Protein AF-E1ZP34-F1 (afdb_monomer_lite)

Sequence (966 aa):
MGDPSAVWGTIGVGVERLHAALPVMSNSRDALATITSLNDLANACGAAALLSGPVPLAVSRAFAGLGGCLAEGSASLRHRQLQPNYNASTANRVMFFEAQAISQAFAMMLGLLESQALQLAEADWIRLLTAAVVPLEVMLPQLRSLRAEVLQGSRREAAVEMLHRHVWCASKPVYALLSLLTPPCEVMPSRAAALLAATSLKPQKLAPWVCAISEATCAYMTVTNSYVPPYTTLIPVLRNLLAADTCPGLRAVVHAQAEVQVQVVRLCARCFVLPEAQWEAALADGERCIMLLEVVETMANECCTEGRRAWEAGSIRAGRATLLATAGSLAAHPRLAAAQERREQAGLMAACLELTASLAHDVLQLFLEVEGQQLPASLLQRAEGLLCQLGGPGGLPLLCQLAGEVAEAAGADAGRGAAAGRRPGFGGMCWGEFPMEWFNTLNSWCLVLPRFDLSACIRTPGVHAAACRAAEALLRLAPLLPRQPAWQPGPGGERVWRTAATAVAAAGGALPLILRRDPDAPGTLAAMMSVGVPKLAAALLVAPSTPPSHASASPESAAASYRALVTACRYTHALAPHQHACSTAQDRRPGEAGRAGALPVPVSAPDAPEVFVTEPTLGCVAECLDRAAVLALQLNAAMLQQVPPGEQEPYVRSAGVGGRMECCLLLYLAALPALPRLPAGAQIRAALECGRCSVLLRMLNEQALTLWRLLLGEGGTAAVAGVDTRCLLADMAYRGLEAHFYSLLPTLANCDLSAFTTPLTMLERAAELEPSLIAALARHNTLLRMLGGLGGTLADVARPGGELAAQALPIYEQRSSLLRRLVPHLPIDPSQQDEVRHCVEGCLEAEYARNRRSMEVLCDVADAQLAKEAREAAAEQAANVPRPRRPPLSPEGRQLAERRARALALLKCANPRCSRLEGASEAAAPRGRLCSGCRTVRFCSEACSQQEWPQHRAACRLLRAPPPNG

Foldseek 3Di:
DDDLVVLLVLLLVLLVVLLVQLVVLPFLVSLVVLVVSLVVNLVSLVVNLPDPDARPPSSLVSLLSSLVSLLVSLVVLVVLLPDPPPPPPRSLSSSQSSLLSSLSSLLSVLSCLLSVNHADDQVSLLSNLNSLQSSLVNLLVVLQVLLVVCVVPPPPPVSLVSLLSSLLSNLRSLLSLLVCQPPHSPRHDPVSVVCSLPPGVPLVSVLSSLLSSLSSLLSSCVRPVDLDDSLLRVLVSLLSQCDCRRRPCNLVSLLVDLSSLQSLLSSLCSLQPDDPVVLVVLLVDLSSLLSNLSSLSSLLRPSSLSNLLVQQVVCLVVVHDHLLNSLLCLLQPVCLLQVFDDPSSLSSNLSSLSSNLSSLLSLVVVVVVVPPDDDDPSSLVVNLVSLCSCLDNRNQCSLQVLLVLLVVVVVVCVPDPDDDPDDRGSSLSSQLPPLVSVLSSLLSLLVRLLVDPCQSSCLAASSLLSLLSNLLSLLSNLVSQQPDDQFDLDPVRPTDGPDPSNVCSQQSNCPVCVVVPDPCNSVVSNVCSLQRSLSSSLSSLDHDPDQRDLNRLDPSSLVSLLSSLLSLLLSLLVCLVLVVVVVVVVPPDPPPPPDDDDDDDPDDPPRDDNDDDDLSSLLSSLSSNLSSLLSSVSSVLSVLVVDDPVCSVVVLVDCPNVVSNLVSVLSSLVSVVSRDQRPDDLVSQLVSLLSVLQSLLVCLPGPCLVSVCLCQDCNHPSVLVVHNVLVSLLVSLLSNLVSLLVNCVVPVPPDPLVSNVSSLSSLVSSCVSPVVSLLVSLLVLSNLLSLLVLLLSLLVQLPPPHPCVVVSVVSNVSSLVSQCSNLVNHPDDPVCSVLLNCLSVDDDDDCSVSVNVSSVVSNVSSVVSVVVVVVVVVCVVVVPPPPPDPPPQDPSRLVSLQVSLQVQLVQQASQPSDPCSDDPSVVVQPSFDQDPQLSRHGHSDPVSCVVCVVVCVSSSVSSNPDDPDD

Radius of gyration: 37.38 Å; chains: 1; bounding box: 92×65×115 Å

Structure (mmCIF, N/CA/C/O backbone):
data_AF-E1ZP34-F1
#
_entry.id   AF-E1ZP34-F1
#
loop_
_atom_site.group_PDB
_atom_site.id
_atom_site.type_symbol
_atom_site.label_atom_id
_atom_site.label_alt_id
_atom_site.label_comp_id
_atom_site.label_asym_id
_atom_site.label_entity_id
_atom_site.label_seq_id
_atom_site.pdbx_PDB_ins_code
_atom_site.Cartn_x
_atom_site.Cartn_y
_atom_site.Cartn_z
_atom_site.occupancy
_atom_site.B_iso_or_equiv
_atom_site.auth_seq_id
_atom_site.auth_comp_id
_atom_site.auth_asym_id
_atom_site.auth_atom_id
_atom_site.pdbx_PDB_model_num
ATOM 1 N N . MET A 1 1 ? 12.235 -31.356 -41.606 1.00 50.78 1 MET A N 1
ATOM 2 C CA . MET A 1 1 ? 13.244 -30.453 -41.014 1.00 50.78 1 MET A CA 1
ATOM 3 C C . MET A 1 1 ? 14.540 -30.701 -41.764 1.00 50.78 1 MET A C 1
ATOM 5 O O . MET A 1 1 ? 14.872 -31.865 -41.945 1.00 50.78 1 MET A O 1
ATOM 9 N N . GLY A 1 2 ? 15.141 -29.659 -42.344 1.00 72.06 2 GLY A N 1
ATOM 10 C CA . GLY A 1 2 ? 16.287 -29.784 -43.254 1.00 72.06 2 GLY A CA 1
ATOM 11 C C . GLY A 1 2 ? 17.574 -30.225 -42.554 1.00 72.06 2 GLY A C 1
ATOM 12 O O . GLY A 1 2 ? 17.668 -30.165 -41.332 1.00 72.06 2 GLY A O 1
ATOM 13 N N . ASP A 1 3 ? 18.544 -30.672 -43.347 1.00 85.38 3 ASP A N 1
ATOM 14 C CA . ASP A 1 3 ? 19.888 -31.046 -42.904 1.00 85.38 3 ASP A CA 1
ATOM 15 C C . ASP A 1 3 ? 20.577 -29.868 -42.165 1.00 85.38 3 ASP A C 1
ATOM 17 O O . ASP A 1 3 ? 20.792 -28.816 -42.779 1.00 85.38 3 ASP A O 1
ATOM 21 N N . PRO A 1 4 ? 20.938 -30.008 -40.870 1.00 82.31 4 PRO A N 1
ATOM 22 C CA . PRO A 1 4 ? 21.657 -28.986 -40.104 1.00 82.31 4 PRO A CA 1
ATOM 23 C C . PRO A 1 4 ? 22.947 -28.508 -40.780 1.00 82.31 4 PRO A C 1
ATOM 25 O O . PRO A 1 4 ? 23.332 -27.348 -40.626 1.00 82.31 4 PRO A O 1
ATOM 28 N N . SER A 1 5 ? 23.606 -29.371 -41.561 1.00 83.75 5 SER A N 1
ATOM 29 C CA . SER A 1 5 ? 24.829 -29.019 -42.283 1.00 83.75 5 SER A CA 1
ATOM 30 C C . SER A 1 5 ? 24.583 -27.949 -43.355 1.00 83.75 5 SER A C 1
ATOM 32 O O . SER A 1 5 ? 25.406 -27.049 -43.526 1.00 83.75 5 SER A O 1
ATOM 34 N N . ALA A 1 6 ? 23.414 -27.969 -44.006 1.00 86.44 6 ALA A N 1
ATOM 35 C CA . ALA A 1 6 ? 23.025 -26.980 -45.008 1.00 86.44 6 ALA A CA 1
ATOM 36 C C . ALA A 1 6 ? 22.743 -25.605 -44.379 1.00 86.44 6 ALA A C 1
ATOM 38 O O . ALA A 1 6 ? 23.097 -24.569 -44.952 1.00 86.44 6 ALA A O 1
ATOM 39 N N . VAL A 1 7 ? 22.159 -25.586 -43.175 1.00 85.25 7 VAL A N 1
ATOM 40 C CA . VAL A 1 7 ? 21.930 -24.352 -42.405 1.00 85.25 7 VAL A CA 1
ATOM 41 C C . VAL A 1 7 ? 23.268 -23.728 -42.009 1.00 85.25 7 VAL A C 1
ATOM 43 O O . VAL A 1 7 ? 23.504 -22.553 -42.288 1.00 85.25 7 VAL A O 1
ATOM 46 N N . TRP A 1 8 ? 24.192 -24.520 -41.457 1.00 84.44 8 TRP A N 1
ATOM 47 C CA . TRP A 1 8 ? 25.526 -24.037 -41.089 1.00 84.44 8 TRP A CA 1
ATOM 48 C C . TRP A 1 8 ? 26.377 -23.617 -42.292 1.00 84.44 8 TRP A C 1
ATOM 50 O O . TRP A 1 8 ? 27.101 -22.628 -42.198 1.00 84.44 8 TRP A O 1
ATOM 60 N N . GLY A 1 9 ? 26.263 -24.304 -43.433 1.00 86.56 9 GLY A N 1
ATOM 61 C CA . GLY A 1 9 ? 26.914 -23.898 -44.682 1.00 86.56 9 GLY A CA 1
ATOM 62 C C . GLY A 1 9 ? 26.413 -22.543 -45.186 1.00 86.56 9 GLY A C 1
ATOM 63 O O . GLY A 1 9 ? 27.211 -21.684 -45.561 1.00 86.56 9 GLY A O 1
ATOM 64 N N . THR A 1 10 ? 25.099 -22.310 -45.113 1.00 87.19 10 THR A N 1
ATOM 65 C CA . THR A 1 10 ? 24.486 -21.016 -45.458 1.00 87.19 10 THR A CA 1
ATOM 66 C C . THR A 1 10 ? 24.974 -19.906 -44.526 1.00 87.19 10 THR A C 1
ATOM 68 O O . THR A 1 10 ? 25.323 -18.819 -44.991 1.00 87.19 10 THR A O 1
ATOM 71 N N . ILE A 1 11 ? 25.068 -20.193 -43.223 1.00 85.25 11 ILE A N 1
ATOM 72 C CA . ILE A 1 11 ? 25.600 -19.257 -42.225 1.00 85.25 11 ILE A CA 1
ATOM 73 C C . ILE A 1 11 ? 27.070 -18.933 -42.512 1.00 85.25 11 ILE A C 1
ATOM 75 O O . ILE A 1 11 ? 27.432 -17.760 -42.542 1.00 85.25 11 ILE A O 1
ATOM 79 N N . GLY A 1 12 ? 27.906 -19.938 -42.789 1.00 85.75 12 GLY A N 1
ATOM 80 C CA . GLY A 1 12 ? 29.325 -19.746 -43.107 1.00 85.75 12 GLY A CA 1
ATOM 81 C C . GLY A 1 12 ? 29.544 -18.813 -44.301 1.00 85.75 12 GLY A C 1
ATOM 82 O O . GLY A 1 12 ? 30.255 -17.817 -44.179 1.00 85.75 12 GLY A O 1
ATOM 83 N N . VAL A 1 13 ? 28.853 -19.064 -45.419 1.00 87.12 13 VAL A N 1
ATOM 84 C CA . VAL A 1 13 ? 28.923 -18.207 -46.620 1.00 87.12 13 VAL A CA 1
ATOM 85 C C . VAL A 1 13 ? 28.420 -16.790 -46.329 1.00 87.12 13 VAL A C 1
ATOM 87 O O . VAL A 1 13 ? 28.986 -15.813 -46.820 1.00 87.12 13 VAL A O 1
ATOM 90 N N . GLY A 1 14 ? 27.361 -16.655 -45.527 1.00 86.06 14 GLY A N 1
ATOM 91 C CA . GLY A 1 14 ? 26.848 -15.351 -45.113 1.00 86.06 14 GLY A CA 1
ATOM 92 C C . GLY A 1 14 ? 27.862 -14.556 -44.286 1.00 86.06 14 GLY A C 1
ATOM 93 O O . GLY A 1 14 ? 28.082 -13.378 -44.564 1.00 86.06 14 GLY A O 1
ATOM 94 N N . VAL A 1 15 ? 28.531 -15.196 -43.323 1.00 83.81 15 VAL A N 1
ATOM 95 C CA . VAL A 1 15 ? 29.563 -14.557 -42.490 1.00 83.81 15 VAL A CA 1
ATOM 96 C C . VAL A 1 15 ? 30.771 -14.124 -43.327 1.00 83.81 15 VAL A C 1
ATOM 98 O O . VAL A 1 15 ? 31.247 -13.002 -43.161 1.00 83.81 15 VAL A O 1
ATOM 101 N N . GLU A 1 16 ? 31.232 -14.949 -44.270 1.00 84.38 16 GLU A N 1
ATOM 102 C CA . GLU A 1 16 ? 32.338 -14.592 -45.174 1.00 84.38 16 GLU A CA 1
ATOM 103 C C . GLU A 1 16 ? 32.004 -13.383 -46.057 1.00 84.38 16 GLU A C 1
ATOM 105 O O . GLU A 1 16 ? 32.823 -12.473 -46.216 1.00 84.38 16 GLU A O 1
ATOM 110 N N . ARG A 1 17 ? 30.774 -13.318 -46.587 1.00 86.06 17 ARG A N 1
ATOM 111 C CA . ARG A 1 17 ? 30.307 -12.155 -47.358 1.00 86.06 17 ARG A CA 1
ATOM 112 C C . ARG A 1 17 ? 30.297 -10.882 -46.518 1.00 86.06 17 ARG A C 1
ATOM 114 O O . ARG A 1 17 ? 30.686 -9.828 -47.013 1.00 86.06 17 ARG A O 1
ATOM 121 N N . LEU A 1 18 ? 29.890 -10.971 -45.254 1.00 81.19 18 LEU A N 1
ATOM 122 C CA . LEU A 1 18 ? 29.888 -9.826 -44.340 1.00 81.19 18 LEU A CA 1
ATOM 123 C C . LEU A 1 18 ? 31.292 -9.371 -43.968 1.00 81.19 18 LEU A C 1
ATOM 125 O O . LEU A 1 18 ? 31.556 -8.171 -43.953 1.00 81.19 18 LEU A O 1
ATOM 129 N N . HIS A 1 19 ? 32.191 -10.321 -43.722 1.00 82.94 19 HIS A N 1
ATOM 130 C CA . HIS A 1 19 ? 33.600 -10.048 -43.474 1.00 82.94 19 HIS A CA 1
ATOM 131 C C . HIS A 1 19 ? 34.229 -9.272 -44.642 1.00 82.94 19 HIS A C 1
ATOM 133 O O . HIS A 1 19 ? 34.977 -8.324 -44.425 1.00 82.94 19 HIS A O 1
ATOM 139 N N . ALA A 1 20 ? 33.892 -9.625 -45.888 1.00 85.56 20 ALA A N 1
ATOM 140 C CA . ALA A 1 20 ? 34.358 -8.898 -47.069 1.00 85.56 20 ALA A CA 1
ATOM 141 C C . ALA A 1 20 ? 33.688 -7.520 -47.248 1.00 85.56 20 ALA A C 1
ATOM 143 O O . ALA A 1 20 ? 34.318 -6.595 -47.757 1.00 85.56 20 ALA A O 1
ATOM 144 N N . ALA A 1 21 ? 32.423 -7.372 -46.843 1.00 85.50 21 ALA A N 1
ATOM 145 C CA . ALA A 1 21 ? 31.643 -6.159 -47.080 1.00 85.50 21 ALA A CA 1
ATOM 146 C C . ALA A 1 21 ? 31.911 -5.037 -46.061 1.00 85.50 21 ALA A C 1
ATOM 148 O O . ALA A 1 21 ? 31.977 -3.872 -46.453 1.00 85.50 21 ALA A O 1
ATOM 149 N N . LEU A 1 22 ? 32.080 -5.363 -44.772 1.00 79.81 22 LEU A N 1
ATOM 150 C CA . LEU A 1 22 ? 32.213 -4.377 -43.686 1.00 79.81 22 LEU A CA 1
ATOM 151 C C . LEU A 1 22 ? 33.350 -3.351 -43.896 1.00 79.81 22 LEU A C 1
ATOM 153 O O . LEU A 1 22 ? 33.097 -2.162 -43.696 1.00 79.81 22 LEU A O 1
ATOM 157 N N . PRO A 1 23 ? 34.565 -3.732 -44.346 1.00 80.88 23 PRO A N 1
ATOM 158 C CA . PRO A 1 23 ? 35.654 -2.772 -44.554 1.00 80.88 23 PRO A CA 1
ATOM 159 C C . PRO A 1 23 ? 35.440 -1.816 -45.741 1.00 80.88 23 PRO A C 1
ATOM 161 O O . PRO A 1 23 ? 36.099 -0.781 -45.819 1.00 80.88 23 PRO A O 1
ATOM 164 N N . VAL A 1 24 ? 34.546 -2.157 -46.678 1.00 82.69 24 VAL A N 1
ATOM 165 C CA . VAL A 1 24 ? 34.401 -1.484 -47.988 1.00 82.69 24 VAL A CA 1
ATOM 166 C C . VAL A 1 24 ? 33.147 -0.596 -48.050 1.00 82.69 24 VAL A C 1
ATOM 168 O O . VAL A 1 24 ? 32.838 -0.016 -49.090 1.00 82.69 24 VAL A O 1
ATOM 171 N N . MET A 1 25 ? 32.426 -0.430 -46.934 1.00 81.69 25 MET A N 1
ATOM 172 C CA . MET A 1 25 ? 31.220 0.403 -46.839 1.00 81.69 25 MET A CA 1
ATOM 173 C C . MET A 1 25 ? 31.544 1.896 -47.034 1.00 81.69 25 MET A C 1
ATOM 175 O O . MET A 1 25 ? 31.722 2.662 -46.092 1.00 81.69 25 MET A O 1
ATOM 179 N N . SER A 1 26 ? 31.634 2.320 -48.294 1.00 80.00 26 SER A N 1
ATOM 180 C CA . SER A 1 26 ? 31.978 3.694 -48.685 1.00 80.00 26 SER A CA 1
ATOM 181 C C . SER A 1 26 ? 30.752 4.548 -49.023 1.00 80.00 26 SER A C 1
ATOM 183 O O . SER A 1 26 ? 30.832 5.777 -49.040 1.00 80.00 26 SER A O 1
ATOM 185 N N . ASN A 1 27 ? 29.601 3.916 -49.279 1.00 83.62 27 ASN A N 1
ATOM 186 C CA . ASN A 1 27 ? 28.355 4.585 -49.644 1.00 83.62 27 ASN A CA 1
ATOM 187 C C . ASN A 1 27 ? 27.119 3.881 -49.046 1.00 83.62 27 ASN A C 1
ATOM 189 O O . ASN A 1 27 ? 27.183 2.760 -48.543 1.00 83.62 27 ASN A O 1
ATOM 193 N N . SER A 1 28 ? 25.958 4.541 -49.111 1.00 77.12 28 SER A N 1
ATOM 194 C CA . SER A 1 28 ? 24.710 4.033 -48.524 1.00 77.12 28 SER A CA 1
ATOM 195 C C . SER A 1 28 ? 24.120 2.809 -49.232 1.00 77.12 28 SER A C 1
ATOM 197 O O . SER A 1 28 ? 23.314 2.104 -48.629 1.00 77.12 28 SER A O 1
ATOM 199 N N . ARG A 1 29 ? 24.467 2.563 -50.503 1.00 84.44 29 ARG A N 1
ATOM 200 C CA . ARG A 1 29 ? 23.954 1.419 -51.271 1.00 84.44 29 ARG A CA 1
ATOM 201 C C . ARG A 1 29 ? 24.618 0.127 -50.813 1.00 84.44 29 ARG A C 1
ATOM 203 O O . ARG A 1 29 ? 23.914 -0.841 -50.536 1.00 84.44 29 ARG A O 1
ATOM 210 N N . ASP A 1 30 ? 25.939 0.158 -50.673 1.00 83.12 30 ASP A N 1
ATOM 211 C CA . ASP A 1 30 ? 26.724 -0.969 -50.167 1.00 83.12 30 ASP A CA 1
ATOM 212 C C . ASP A 1 30 ? 26.297 -1.292 -48.736 1.00 83.12 30 ASP A C 1
ATOM 214 O O . ASP A 1 30 ? 26.049 -2.443 -48.388 1.00 83.12 30 ASP A O 1
ATOM 218 N N . ALA A 1 31 ? 26.078 -0.249 -47.935 1.00 79.62 31 ALA A N 1
ATOM 219 C CA . ALA A 1 31 ? 25.622 -0.387 -46.565 1.00 79.62 31 ALA A CA 1
ATOM 220 C C . ALA A 1 31 ? 24.246 -1.065 -46.443 1.00 79.62 31 ALA A C 1
ATOM 222 O O . ALA A 1 31 ? 24.049 -1.944 -45.604 1.00 79.62 31 ALA A O 1
ATOM 223 N N . LEU A 1 32 ? 23.299 -0.696 -47.311 1.00 80.56 32 LEU A N 1
ATOM 224 C CA . LEU A 1 32 ? 21.975 -1.310 -47.347 1.00 80.56 32 LEU A CA 1
ATOM 225 C C . LEU A 1 32 ? 22.040 -2.784 -47.776 1.00 80.56 32 LEU A C 1
ATOM 227 O O . LEU A 1 32 ? 21.369 -3.615 -47.169 1.00 80.56 32 LEU A O 1
ATOM 231 N N . ALA A 1 33 ? 22.869 -3.119 -48.770 1.00 85.56 33 ALA A N 1
ATOM 232 C CA . ALA A 1 33 ? 23.072 -4.502 -49.208 1.00 85.56 33 ALA A CA 1
ATOM 233 C C . ALA A 1 33 ? 23.671 -5.381 -48.091 1.00 85.56 33 ALA A C 1
ATOM 235 O O . ALA A 1 33 ? 23.232 -6.519 -47.889 1.00 85.56 33 ALA A O 1
ATOM 236 N N . THR A 1 34 ? 24.613 -4.832 -47.318 1.00 84.75 34 THR A N 1
ATOM 237 C CA . THR A 1 34 ? 25.175 -5.483 -46.125 1.00 84.75 34 THR A CA 1
ATOM 238 C C . THR A 1 34 ? 24.103 -5.727 -45.061 1.00 84.75 34 THR A C 1
ATOM 240 O O . THR A 1 34 ? 24.027 -6.824 -44.515 1.00 84.75 34 THR A O 1
ATOM 243 N N . ILE A 1 35 ? 23.221 -4.756 -44.799 1.00 82.31 35 ILE A N 1
ATOM 244 C CA . ILE A 1 35 ? 22.121 -4.907 -43.829 1.00 82.31 35 ILE A CA 1
ATOM 245 C C . ILE A 1 35 ? 21.114 -5.973 -44.273 1.00 82.31 35 ILE A C 1
ATOM 247 O O . ILE A 1 35 ? 20.676 -6.776 -43.451 1.00 82.31 35 ILE A O 1
ATOM 251 N N . THR A 1 36 ? 20.746 -6.020 -45.555 1.00 85.94 36 THR A N 1
ATOM 252 C CA . THR A 1 36 ? 19.867 -7.081 -46.071 1.00 85.94 36 THR A CA 1
ATOM 253 C C . THR A 1 36 ? 20.504 -8.456 -45.875 1.00 85.94 36 THR A C 1
ATOM 255 O O . THR A 1 36 ? 19.861 -9.348 -45.330 1.00 85.94 36 THR A O 1
ATOM 258 N N . SER A 1 37 ? 21.795 -8.587 -46.188 1.00 85.75 37 SER A N 1
ATOM 259 C CA . SER A 1 37 ? 22.547 -9.830 -45.969 1.00 85.75 37 SER A CA 1
ATOM 260 C C . SER A 1 37 ? 22.622 -10.215 -44.482 1.00 85.75 37 SER A C 1
ATOM 262 O O . SER A 1 37 ? 22.537 -11.392 -44.142 1.00 85.75 37 SER A O 1
ATOM 264 N N . LEU A 1 38 ? 22.733 -9.230 -43.581 1.00 81.69 38 LEU A N 1
ATOM 265 C CA . LEU A 1 38 ? 22.675 -9.437 -42.130 1.00 81.69 38 LEU A CA 1
ATOM 266 C C . LEU A 1 38 ? 21.301 -9.903 -41.647 1.00 81.69 38 LEU A C 1
ATOM 268 O O . LEU A 1 38 ? 21.242 -10.699 -40.716 1.00 81.69 38 LEU A O 1
ATOM 272 N N . ASN A 1 39 ? 20.205 -9.417 -42.235 1.00 82.50 39 ASN A N 1
ATOM 273 C CA . ASN A 1 39 ? 18.858 -9.884 -41.895 1.00 82.50 39 ASN A CA 1
ATOM 274 C C . ASN A 1 39 ? 18.679 -11.358 -42.271 1.00 82.50 39 ASN A C 1
ATOM 276 O O . ASN A 1 39 ? 18.214 -12.144 -41.446 1.00 82.50 39 ASN A O 1
ATOM 280 N N . ASP A 1 40 ? 19.092 -11.734 -43.482 1.00 86.56 40 ASP A N 1
ATOM 281 C CA . ASP A 1 40 ? 19.020 -13.119 -43.953 1.00 86.56 40 ASP A CA 1
ATOM 282 C C . ASP A 1 40 ? 19.866 -14.041 -43.068 1.00 86.56 40 ASP A C 1
ATOM 284 O O . ASP A 1 40 ? 19.410 -15.107 -42.645 1.00 86.56 40 ASP A O 1
ATOM 288 N N . LEU A 1 41 ? 21.072 -13.589 -42.708 1.00 84.81 41 LEU A N 1
ATOM 289 C CA . LEU A 1 41 ? 21.947 -14.322 -41.805 1.00 84.81 41 LEU A CA 1
ATOM 290 C C . LEU A 1 41 ? 21.373 -14.417 -40.385 1.00 84.81 41 LEU A C 1
ATOM 292 O O . LEU A 1 41 ? 21.412 -15.489 -39.791 1.00 84.81 41 LEU A O 1
ATOM 296 N N . ALA A 1 42 ? 20.804 -13.339 -39.844 1.00 80.62 42 ALA A N 1
ATOM 297 C CA . ALA A 1 42 ? 20.194 -13.344 -38.517 1.00 80.62 42 ALA A CA 1
ATOM 298 C C . ALA A 1 42 ? 19.018 -14.328 -38.435 1.00 80.62 42 ALA A C 1
ATOM 300 O O . ALA A 1 42 ? 18.904 -15.060 -37.452 1.00 80.62 42 ALA A O 1
ATOM 301 N N . ASN A 1 43 ? 18.193 -14.404 -39.484 1.00 83.56 43 ASN A N 1
ATOM 302 C CA . ASN A 1 43 ? 17.112 -15.386 -39.583 1.00 83.56 43 ASN A CA 1
ATOM 303 C C . ASN A 1 43 ? 17.657 -16.823 -39.627 1.00 83.56 43 ASN A C 1
ATOM 305 O O . ASN A 1 43 ? 17.142 -17.698 -38.929 1.00 83.56 43 ASN A O 1
ATOM 309 N N . ALA A 1 44 ? 18.726 -17.063 -40.394 1.00 85.31 44 ALA A N 1
ATOM 310 C CA . ALA A 1 44 ? 19.388 -18.366 -40.447 1.00 85.31 44 ALA A CA 1
ATOM 311 C C . ALA A 1 44 ? 19.993 -18.764 -39.088 1.00 85.31 44 ALA A C 1
ATOM 313 O O . ALA A 1 44 ? 19.816 -19.898 -38.648 1.00 85.31 44 ALA A O 1
ATOM 314 N N . CYS A 1 45 ? 20.642 -17.830 -38.388 1.00 81.19 45 CYS A N 1
ATOM 315 C CA . CYS A 1 45 ? 21.191 -18.039 -37.048 1.00 81.19 45 CYS A CA 1
ATOM 316 C C . CYS A 1 45 ? 20.099 -18.305 -36.005 1.00 81.19 45 CYS A C 1
ATOM 318 O O . CYS A 1 45 ? 20.275 -19.178 -35.162 1.00 81.19 45 CYS A O 1
ATOM 320 N N . GLY A 1 46 ? 18.957 -17.615 -36.083 1.00 80.94 46 GLY A N 1
ATOM 321 C CA . GLY A 1 46 ? 17.803 -17.883 -35.221 1.00 80.94 46 GLY A CA 1
ATOM 322 C C . GLY A 1 46 ? 17.237 -19.290 -35.427 1.00 80.94 46 GLY A C 1
ATOM 323 O O . GLY A 1 46 ? 16.966 -19.994 -34.458 1.00 80.94 46 GLY A O 1
ATOM 324 N N . ALA A 1 47 ? 17.136 -19.744 -36.681 1.00 83.56 47 ALA A N 1
ATOM 325 C CA . ALA A 1 47 ? 16.750 -21.120 -36.989 1.00 83.56 47 ALA A CA 1
ATOM 326 C C . ALA A 1 47 ? 17.793 -22.141 -36.499 1.00 83.56 47 ALA A C 1
ATOM 328 O O . ALA A 1 47 ? 17.426 -23.211 -36.019 1.00 83.56 47 ALA A O 1
ATOM 329 N N . ALA A 1 48 ? 19.084 -21.808 -36.589 1.00 81.06 48 ALA A N 1
ATOM 330 C CA . ALA A 1 48 ? 20.172 -22.666 -36.134 1.00 81.06 48 ALA A CA 1
ATOM 331 C C . ALA A 1 48 ? 20.273 -22.762 -34.605 1.00 81.06 48 ALA A C 1
ATOM 333 O O . ALA A 1 48 ? 20.592 -23.832 -34.102 1.00 81.06 48 ALA A O 1
ATOM 334 N N . ALA A 1 49 ? 19.946 -21.700 -33.863 1.00 77.88 49 ALA A N 1
ATOM 335 C CA . ALA A 1 49 ? 19.925 -21.707 -32.397 1.00 77.88 49 ALA A CA 1
ATOM 336 C C . ALA A 1 49 ? 18.894 -22.695 -31.814 1.00 77.88 49 ALA A C 1
ATOM 338 O O . ALA A 1 49 ? 19.034 -23.139 -30.679 1.00 77.88 49 ALA A O 1
ATOM 339 N N . LEU A 1 50 ? 17.872 -23.069 -32.596 1.00 80.50 50 LEU A N 1
ATOM 340 C CA . LEU A 1 50 ? 16.897 -24.104 -32.234 1.00 80.50 50 LEU A CA 1
ATOM 341 C C . LEU A 1 50 ? 17.401 -25.531 -32.505 1.00 80.50 50 LEU A C 1
ATOM 343 O O . LEU A 1 50 ? 16.789 -26.495 -32.045 1.00 80.50 50 LEU A O 1
ATOM 347 N N . LEU A 1 51 ? 18.488 -25.686 -33.266 1.00 81.06 51 LEU A N 1
ATOM 348 C CA . LEU A 1 51 ? 19.105 -26.979 -33.538 1.00 81.06 51 LEU A CA 1
ATOM 349 C C . LEU A 1 51 ? 20.072 -27.304 -32.397 1.00 81.06 51 LEU A C 1
ATOM 351 O O . LEU A 1 51 ? 21.098 -26.653 -32.227 1.00 81.06 51 LEU A O 1
ATOM 355 N N . SER A 1 52 ? 19.764 -28.337 -31.618 1.00 68.31 52 SER A N 1
ATOM 356 C CA . SER A 1 52 ? 20.622 -28.811 -30.534 1.00 68.31 52 SER A CA 1
ATOM 357 C C . SER A 1 52 ? 21.877 -29.493 -31.098 1.00 68.31 52 SER A C 1
ATOM 359 O O . SER A 1 52 ? 21.877 -30.684 -31.405 1.00 68.31 52 SER A O 1
ATOM 361 N N . GLY A 1 53 ? 22.960 -28.729 -31.254 1.00 78.94 53 GLY A N 1
ATOM 362 C CA . GLY A 1 53 ? 24.268 -29.240 -31.657 1.00 78.94 53 GLY A CA 1
ATOM 363 C C . GLY A 1 53 ? 25.356 -28.158 -31.685 1.00 78.94 53 GLY A C 1
ATOM 364 O O . GLY A 1 53 ? 25.044 -26.984 -31.881 1.00 78.94 53 GLY A O 1
ATOM 365 N N . PRO A 1 54 ? 26.636 -28.527 -31.492 1.00 77.38 54 PRO A N 1
ATOM 366 C CA . PRO A 1 54 ? 27.741 -27.574 -31.528 1.00 77.38 54 PRO A CA 1
ATOM 367 C C . PRO A 1 54 ? 27.930 -26.989 -32.935 1.00 77.38 54 PRO A C 1
ATOM 369 O O . PRO A 1 54 ? 27.848 -27.708 -33.935 1.00 77.38 54 PRO A O 1
ATOM 372 N N . VAL A 1 55 ? 28.230 -25.689 -33.013 1.00 81.62 55 VAL A N 1
ATOM 373 C CA . VAL A 1 55 ? 28.567 -25.011 -34.274 1.00 81.62 55 VAL A CA 1
ATOM 374 C C . VAL A 1 55 ? 29.799 -25.673 -34.908 1.00 81.62 55 VAL A C 1
ATOM 376 O O . VAL A 1 55 ? 30.813 -25.857 -34.226 1.00 81.62 55 VAL A O 1
ATOM 379 N N . PRO A 1 56 ? 29.784 -25.988 -36.219 1.00 87.75 56 PRO A N 1
ATOM 380 C CA . PRO A 1 56 ? 30.970 -26.479 -36.910 1.00 87.75 56 PRO A CA 1
ATOM 381 C C . PRO A 1 56 ? 32.163 -25.529 -36.744 1.00 87.75 56 PRO A C 1
ATOM 383 O O . PRO A 1 56 ? 32.030 -24.314 -36.890 1.00 87.75 56 PRO A O 1
ATOM 386 N N . LEU A 1 57 ? 33.360 -26.076 -36.514 1.00 82.38 57 LEU A N 1
ATOM 387 C CA . LEU A 1 57 ? 34.577 -25.295 -36.247 1.00 82.38 57 LEU A CA 1
ATOM 388 C C . LEU A 1 57 ? 34.859 -24.211 -37.306 1.00 82.38 57 LEU A C 1
ATOM 390 O O . LEU A 1 57 ? 35.322 -23.124 -36.970 1.00 82.38 57 LEU A O 1
ATOM 394 N N . ALA A 1 58 ? 34.565 -24.491 -38.579 1.00 79.81 58 ALA A N 1
ATOM 395 C CA . ALA A 1 58 ? 34.713 -23.525 -39.669 1.00 79.81 58 ALA A CA 1
ATOM 396 C C . ALA A 1 58 ? 33.819 -22.287 -39.477 1.00 79.81 58 ALA A C 1
ATOM 398 O O . ALA A 1 58 ? 34.274 -21.160 -39.656 1.00 79.81 58 ALA A O 1
ATOM 399 N N . VAL A 1 59 ? 32.577 -22.491 -39.034 1.00 81.50 59 VAL A N 1
ATOM 400 C CA . VAL A 1 59 ? 31.619 -21.416 -38.760 1.00 81.50 59 VAL A CA 1
ATOM 401 C C . VAL A 1 59 ? 32.025 -20.639 -37.504 1.00 81.50 59 VAL A C 1
ATOM 403 O O . VAL A 1 59 ? 31.994 -19.412 -37.512 1.00 81.50 59 VAL A O 1
ATOM 406 N N . SER A 1 60 ? 32.497 -21.320 -36.454 1.00 84.00 60 SER A N 1
ATOM 407 C CA . SER A 1 60 ? 33.040 -20.658 -35.254 1.00 84.00 60 SER A CA 1
ATOM 408 C C . SER A 1 60 ? 34.226 -19.739 -35.592 1.00 84.00 60 SER A C 1
ATOM 410 O O . SER A 1 60 ? 34.248 -18.582 -35.168 1.00 84.00 60 SER A O 1
ATOM 412 N N . ARG A 1 61 ? 35.165 -20.193 -36.437 1.00 86.06 61 ARG A N 1
ATOM 413 C CA . ARG A 1 61 ? 36.275 -19.354 -36.930 1.00 86.06 61 ARG A CA 1
ATOM 414 C C . ARG A 1 61 ? 35.787 -18.159 -37.745 1.00 86.06 61 ARG A C 1
ATOM 416 O O . ARG A 1 61 ? 36.327 -17.067 -37.587 1.00 86.06 61 ARG A O 1
ATOM 423 N N . ALA A 1 62 ? 34.769 -18.350 -38.583 1.00 84.56 62 ALA A N 1
ATOM 424 C CA . ALA A 1 62 ? 34.174 -17.262 -39.353 1.00 84.56 62 ALA A CA 1
ATOM 425 C C . ALA A 1 62 ? 33.572 -16.187 -38.425 1.00 84.56 62 ALA A C 1
ATOM 427 O O . ALA A 1 62 ? 33.805 -14.997 -38.633 1.00 84.56 62 ALA A O 1
ATOM 428 N N . PHE A 1 63 ? 32.880 -16.585 -37.352 1.00 85.94 63 PHE A N 1
ATOM 429 C CA . PHE A 1 63 ? 32.353 -15.657 -36.344 1.00 85.94 63 PHE A CA 1
ATOM 430 C C . PHE A 1 63 ? 33.444 -14.934 -35.544 1.00 85.94 63 PHE A C 1
ATOM 432 O O . PHE A 1 63 ? 33.301 -13.743 -35.267 1.00 85.94 63 PHE A O 1
ATOM 439 N N . ALA A 1 64 ? 34.549 -15.606 -35.209 1.00 86.06 64 ALA A N 1
ATOM 440 C CA . ALA A 1 64 ? 35.702 -14.952 -34.587 1.00 86.06 64 ALA A CA 1
ATOM 441 C C . ALA A 1 64 ? 36.314 -13.884 -35.518 1.00 86.06 64 ALA A C 1
ATOM 443 O O . ALA A 1 64 ? 36.581 -12.758 -35.090 1.00 86.06 64 ALA A O 1
ATOM 444 N N . GLY A 1 65 ? 36.448 -14.199 -36.814 1.00 87.00 65 GLY A N 1
ATOM 445 C CA . GLY A 1 65 ? 36.868 -13.242 -37.844 1.00 87.00 65 GLY A CA 1
ATOM 446 C C . GLY A 1 65 ? 35.919 -12.047 -37.960 1.00 87.00 65 GLY A C 1
ATOM 447 O O . GLY A 1 65 ? 36.367 -10.900 -37.965 1.00 87.00 65 GLY A O 1
ATOM 448 N N . LEU A 1 66 ? 34.605 -12.296 -37.952 1.00 85.06 66 LEU A N 1
ATOM 449 C CA . LEU A 1 66 ? 33.585 -11.244 -37.940 1.00 85.06 66 LEU A CA 1
ATOM 450 C C . LEU A 1 66 ? 33.744 -10.315 -36.727 1.00 85.06 66 LEU A C 1
ATOM 452 O O . LEU A 1 66 ? 33.676 -9.101 -36.889 1.00 85.06 66 LEU A O 1
ATOM 456 N N . GLY A 1 67 ? 34.030 -10.853 -35.537 1.00 85.00 67 GLY A N 1
ATOM 457 C CA . GLY A 1 67 ? 34.328 -10.050 -34.344 1.00 85.00 67 GLY A CA 1
ATOM 458 C C . GLY A 1 67 ? 35.509 -9.087 -34.537 1.00 85.00 67 GLY A C 1
ATOM 459 O O . GLY A 1 67 ? 35.453 -7.945 -34.078 1.00 85.00 67 GLY A O 1
ATOM 460 N N . GLY A 1 68 ? 36.547 -9.509 -35.269 1.00 85.38 68 GLY A N 1
ATOM 461 C CA . GLY A 1 68 ? 37.659 -8.648 -35.686 1.00 85.38 68 GLY A CA 1
ATOM 462 C C . GLY A 1 68 ? 37.214 -7.513 -36.613 1.00 85.38 68 GLY A C 1
ATOM 463 O O . GLY A 1 68 ? 37.472 -6.346 -36.318 1.00 85.38 68 GLY A O 1
ATOM 464 N N . CYS A 1 69 ? 36.467 -7.834 -37.672 1.00 85.56 69 CYS A N 1
ATOM 465 C CA . CYS A 1 69 ? 35.938 -6.832 -38.605 1.00 85.56 69 CYS A CA 1
ATOM 466 C C . CYS A 1 69 ? 34.999 -5.828 -37.936 1.00 85.56 69 CYS A C 1
ATOM 468 O O . CYS A 1 69 ? 35.030 -4.644 -38.264 1.00 85.56 69 CYS A O 1
ATOM 470 N N . LEU A 1 70 ? 34.165 -6.274 -36.994 1.00 85.06 70 LEU A N 1
ATOM 471 C CA . LEU A 1 70 ? 33.280 -5.387 -36.244 1.00 85.06 70 LEU A CA 1
ATOM 472 C C . LEU A 1 70 ? 34.084 -4.401 -35.389 1.00 85.06 70 LEU A C 1
ATOM 474 O O . LEU A 1 70 ? 33.730 -3.226 -35.325 1.00 85.06 70 LEU A O 1
ATOM 478 N N . ALA A 1 71 ? 35.185 -4.841 -34.773 1.00 83.31 71 ALA A N 1
ATOM 479 C CA . ALA A 1 71 ? 36.060 -3.959 -34.003 1.00 83.31 71 ALA A CA 1
ATOM 480 C C . ALA A 1 71 ? 36.761 -2.915 -34.893 1.00 83.31 71 ALA A C 1
ATOM 482 O O . ALA A 1 71 ? 36.817 -1.738 -34.529 1.00 83.31 71 ALA A O 1
ATOM 483 N N . GLU A 1 72 ? 37.240 -3.315 -36.073 1.00 86.31 72 GLU A N 1
ATOM 484 C CA . GLU A 1 72 ? 37.841 -2.410 -37.065 1.00 86.31 72 GLU A CA 1
ATOM 485 C C . GLU A 1 72 ? 36.821 -1.415 -37.636 1.00 86.31 72 GLU A C 1
ATOM 487 O O . GLU A 1 72 ? 37.089 -0.212 -37.698 1.00 86.31 72 GLU A O 1
ATOM 492 N N . GLY A 1 73 ? 35.625 -1.894 -37.988 1.00 83.81 73 GLY A N 1
ATOM 493 C CA . GLY A 1 73 ? 34.513 -1.064 -38.446 1.00 83.81 73 GLY A CA 1
ATOM 494 C C . GLY A 1 73 ? 34.114 -0.030 -37.396 1.00 83.81 73 GLY A C 1
ATOM 495 O O . GLY A 1 73 ? 34.007 1.157 -37.700 1.00 83.81 73 GLY A O 1
ATOM 496 N N . SER A 1 74 ? 34.011 -0.446 -36.134 1.00 83.50 74 SER A N 1
ATOM 497 C CA . SER A 1 74 ? 33.786 0.448 -34.998 1.00 83.50 74 SER A CA 1
ATOM 498 C C . SER A 1 74 ? 34.903 1.490 -34.845 1.00 83.50 74 SER A C 1
ATOM 500 O O . SER A 1 74 ? 34.622 2.678 -34.689 1.00 83.50 74 SER A O 1
ATOM 502 N N . ALA A 1 75 ? 36.178 1.107 -34.955 1.00 85.12 75 ALA A N 1
ATOM 503 C CA . ALA A 1 75 ? 37.287 2.064 -34.910 1.00 85.12 75 ALA A CA 1
ATOM 504 C C . ALA A 1 75 ? 37.216 3.100 -36.051 1.00 85.12 75 ALA A C 1
ATOM 506 O O . ALA A 1 75 ? 37.409 4.296 -35.813 1.00 85.12 75 ALA A O 1
ATOM 507 N N . SER A 1 76 ? 36.875 2.660 -37.267 1.00 86.25 76 SER A N 1
ATOM 508 C CA . SER A 1 76 ? 36.665 3.530 -38.433 1.00 86.25 76 SER A CA 1
ATOM 509 C C . SER A 1 76 ? 35.514 4.512 -38.209 1.00 86.25 76 SER A C 1
ATOM 511 O O . SER A 1 76 ? 35.667 5.717 -38.419 1.00 86.25 76 SER A O 1
ATOM 513 N N . LEU A 1 77 ? 34.387 4.020 -37.697 1.00 83.94 77 LEU A N 1
ATOM 514 C CA . LEU A 1 77 ? 33.203 4.811 -37.376 1.00 83.94 77 LEU A CA 1
ATOM 515 C C . LEU A 1 77 ? 33.519 5.903 -36.337 1.00 83.94 77 LEU A C 1
ATOM 517 O O . LEU A 1 77 ? 33.152 7.065 -36.523 1.00 83.94 77 LEU A O 1
ATOM 521 N N . ARG A 1 78 ? 34.293 5.570 -35.297 1.00 85.31 78 ARG A N 1
ATOM 522 C CA . ARG A 1 78 ? 34.771 6.542 -34.299 1.00 85.31 78 ARG A CA 1
ATOM 523 C C . ARG A 1 78 ? 35.702 7.591 -34.906 1.00 85.31 78 ARG A C 1
ATOM 525 O O . ARG A 1 78 ? 35.583 8.772 -34.595 1.00 85.31 78 ARG A O 1
ATOM 532 N N . HIS A 1 79 ? 36.615 7.178 -35.784 1.00 88.19 79 HIS A N 1
ATOM 533 C CA . HIS A 1 79 ? 37.515 8.099 -36.474 1.00 88.19 79 HIS A CA 1
ATOM 534 C C . HIS A 1 79 ? 36.740 9.092 -37.355 1.00 88.19 79 HIS A C 1
ATOM 536 O O . HIS A 1 79 ? 37.026 10.286 -37.318 1.00 88.19 79 HIS A O 1
ATOM 542 N N . ARG A 1 80 ? 35.717 8.631 -38.091 1.00 85.69 80 ARG A N 1
ATOM 543 C CA . ARG A 1 80 ? 34.852 9.503 -38.909 1.00 85.69 80 ARG A CA 1
ATOM 544 C C . ARG A 1 80 ? 34.041 10.482 -38.063 1.00 85.69 80 ARG A C 1
ATOM 546 O O . ARG A 1 80 ? 33.919 11.639 -38.453 1.00 85.69 80 ARG A O 1
ATOM 553 N N . GLN A 1 81 ? 33.545 10.058 -36.898 1.00 84.31 81 GLN A N 1
ATOM 554 C CA . GLN A 1 81 ? 32.813 10.932 -35.973 1.00 84.31 81 GLN A CA 1
ATOM 555 C C . GLN A 1 81 ? 33.654 12.135 -35.507 1.00 84.31 81 GLN A C 1
ATOM 557 O O . GLN A 1 81 ? 33.111 13.213 -35.281 1.00 84.31 81 GLN A O 1
ATOM 562 N N . LEU A 1 82 ? 34.973 11.964 -35.370 1.00 84.44 82 LEU A N 1
ATOM 563 C CA . LEU A 1 82 ? 35.885 13.010 -34.899 1.00 84.44 82 LEU A CA 1
ATOM 564 C C . LEU A 1 82 ? 36.316 14.004 -35.995 1.00 84.44 82 LEU A C 1
ATOM 566 O O . LEU A 1 82 ? 37.007 14.972 -35.682 1.00 84.44 82 LEU A O 1
ATOM 570 N N . GLN A 1 83 ? 35.937 13.804 -37.264 1.00 88.12 83 GLN A N 1
ATOM 571 C CA . GLN A 1 83 ? 36.350 14.692 -38.355 1.00 88.12 83 GLN A CA 1
ATOM 572 C C . GLN A 1 83 ? 35.436 15.934 -38.472 1.00 88.12 83 GLN A C 1
ATOM 574 O O . GLN A 1 83 ? 34.265 15.797 -38.824 1.00 88.12 83 GLN A O 1
ATOM 579 N N . PRO A 1 84 ? 35.954 17.164 -38.266 1.00 76.06 84 PRO A N 1
ATOM 580 C CA . PRO A 1 84 ? 35.142 18.388 -38.193 1.00 76.06 84 PRO A CA 1
ATOM 581 C C . PRO A 1 84 ? 34.540 18.866 -39.530 1.00 76.06 84 PRO A C 1
ATOM 583 O O . PRO A 1 84 ? 33.625 19.682 -39.518 1.00 76.06 84 PRO A O 1
ATOM 586 N N . ASN A 1 85 ? 35.014 18.358 -40.676 1.00 75.31 85 ASN A N 1
ATOM 587 C CA . ASN A 1 85 ? 34.633 18.834 -42.020 1.00 75.31 85 ASN A CA 1
ATOM 588 C C . ASN A 1 85 ? 33.804 17.821 -42.831 1.00 75.31 85 ASN A C 1
ATOM 590 O O . ASN A 1 85 ? 33.683 17.940 -44.052 1.00 75.31 85 ASN A O 1
ATOM 594 N N . TYR A 1 86 ? 33.272 16.784 -42.190 1.00 65.56 86 TYR A N 1
ATOM 595 C CA . TYR A 1 86 ? 32.580 15.712 -42.896 1.00 65.56 86 TYR A CA 1
ATOM 596 C C . TYR A 1 86 ? 31.132 16.142 -43.219 1.00 65.56 86 TYR A C 1
ATOM 598 O O . TYR A 1 86 ? 30.366 16.480 -42.319 1.00 65.56 86 TYR A O 1
ATOM 606 N N . ASN A 1 87 ? 30.759 16.182 -44.510 1.00 69.06 87 ASN A N 1
ATOM 607 C CA . ASN A 1 87 ? 29.450 16.659 -44.998 1.00 69.06 87 ASN A CA 1
ATOM 608 C C . ASN A 1 87 ? 28.279 16.025 -44.227 1.00 69.06 87 ASN A C 1
ATOM 610 O O . ASN A 1 87 ? 27.949 14.859 -44.456 1.00 69.06 87 ASN A O 1
ATOM 614 N N . ALA A 1 88 ? 27.624 16.806 -43.360 1.00 69.69 88 ALA A N 1
ATOM 615 C CA . ALA A 1 88 ? 26.788 16.282 -42.277 1.00 69.69 88 ALA A CA 1
ATOM 616 C C . ALA A 1 88 ? 25.667 15.329 -42.742 1.00 69.69 88 ALA A C 1
ATOM 618 O O . ALA A 1 88 ? 25.378 14.343 -42.076 1.00 69.69 88 ALA A O 1
ATOM 619 N N . SER A 1 89 ? 25.041 15.566 -43.900 1.00 74.50 89 SER A N 1
ATOM 620 C CA . SER A 1 89 ? 23.876 14.779 -44.334 1.00 74.50 89 SER A CA 1
ATOM 621 C C . SER A 1 89 ? 24.228 13.389 -44.886 1.00 74.50 89 SER A C 1
ATOM 623 O O . SER A 1 89 ? 23.617 12.398 -44.483 1.00 74.50 89 SER A O 1
ATOM 625 N N . THR A 1 90 ? 25.207 13.286 -45.790 1.00 75.88 90 THR A N 1
ATOM 626 C CA . THR A 1 90 ? 25.626 12.004 -46.391 1.00 75.88 90 THR A CA 1
ATOM 627 C C . THR A 1 90 ? 26.453 11.184 -45.406 1.00 75.88 90 THR A C 1
ATOM 629 O O . THR A 1 90 ? 26.242 9.978 -45.275 1.00 75.88 90 THR A O 1
ATOM 632 N N . ALA A 1 91 ? 27.325 11.856 -44.654 1.00 77.06 91 ALA A N 1
ATOM 633 C CA . ALA A 1 91 ? 28.111 11.281 -43.573 1.00 77.06 91 ALA A CA 1
ATOM 634 C C . ALA A 1 91 ? 27.257 10.544 -42.541 1.00 77.06 91 ALA A C 1
ATOM 636 O O . ALA A 1 91 ? 27.518 9.385 -42.221 1.00 77.06 91 ALA A O 1
ATOM 637 N N . ASN A 1 92 ? 26.212 11.215 -42.045 1.00 79.62 92 ASN A N 1
ATOM 638 C CA . ASN A 1 92 ? 25.352 10.669 -41.004 1.00 79.62 92 ASN A CA 1
ATOM 639 C C . ASN A 1 92 ? 24.613 9.418 -41.478 1.00 79.62 92 ASN A C 1
ATOM 641 O O . ASN A 1 92 ? 24.457 8.484 -40.699 1.00 79.62 92 ASN A O 1
ATOM 645 N N . ARG A 1 93 ? 24.223 9.353 -42.760 1.00 81.44 93 ARG A N 1
ATOM 646 C CA . ARG A 1 93 ? 23.574 8.163 -43.331 1.00 81.44 93 ARG A CA 1
ATOM 647 C C . ARG A 1 93 ? 24.516 6.966 -43.407 1.00 81.44 93 ARG A C 1
ATOM 649 O O . ARG A 1 93 ? 24.103 5.867 -43.058 1.00 81.44 93 ARG A O 1
ATOM 656 N N . VAL A 1 94 ? 25.761 7.162 -43.846 1.00 83.31 94 VAL A N 1
ATOM 657 C CA . VAL A 1 94 ? 26.743 6.065 -43.926 1.00 83.31 94 VAL A CA 1
ATOM 658 C C . VAL A 1 94 ? 27.115 5.577 -42.527 1.00 83.31 94 VAL A C 1
ATOM 660 O O . VAL A 1 94 ? 27.017 4.381 -42.271 1.00 83.31 94 VAL A O 1
ATOM 663 N N . MET A 1 95 ? 27.428 6.492 -41.600 1.00 83.44 95 MET A N 1
ATOM 664 C CA . MET A 1 95 ? 27.700 6.137 -40.200 1.00 83.44 95 MET A CA 1
ATOM 665 C C . MET A 1 95 ? 26.515 5.411 -39.557 1.00 83.44 95 MET A C 1
ATOM 667 O O . MET A 1 95 ? 26.709 4.470 -38.796 1.00 83.44 95 MET A O 1
ATOM 671 N N . PHE A 1 96 ? 25.283 5.809 -39.878 1.00 83.00 96 PHE A N 1
ATOM 672 C CA . PHE A 1 96 ? 24.098 5.117 -39.387 1.00 83.00 96 PHE A CA 1
ATOM 673 C C . PHE A 1 96 ? 24.021 3.675 -39.890 1.00 83.00 96 PHE A C 1
ATOM 675 O O . PHE A 1 96 ? 23.837 2.765 -39.088 1.00 83.00 96 PHE A O 1
ATOM 682 N N . PHE A 1 97 ? 24.154 3.450 -41.199 1.00 85.94 97 PHE A N 1
ATOM 683 C CA . PHE A 1 97 ? 24.052 2.096 -41.736 1.00 85.94 97 PHE A CA 1
ATOM 684 C C . PHE A 1 97 ? 25.201 1.198 -41.258 1.00 85.94 97 PHE A C 1
ATOM 686 O O . PHE A 1 97 ? 24.980 0.013 -41.023 1.00 85.94 97 PHE A O 1
ATOM 693 N N . GLU A 1 98 ? 26.398 1.752 -41.053 1.00 85.50 98 GLU A N 1
ATOM 694 C CA . GLU A 1 98 ? 27.515 1.052 -40.406 1.00 85.50 98 GLU A CA 1
ATOM 695 C C . GLU A 1 98 ? 27.196 0.690 -38.954 1.00 85.50 98 GLU A C 1
ATOM 697 O O . GLU A 1 98 ? 27.316 -0.475 -38.581 1.00 85.50 98 GLU A O 1
ATOM 702 N N . ALA A 1 99 ? 26.712 1.641 -38.150 1.00 85.31 99 ALA A N 1
ATOM 703 C CA . ALA A 1 99 ? 26.296 1.374 -36.775 1.00 85.31 99 ALA A CA 1
ATOM 704 C C . ALA A 1 99 ? 25.178 0.321 -36.721 1.00 85.31 99 ALA A C 1
ATOM 706 O O . ALA A 1 99 ? 25.265 -0.622 -35.942 1.00 85.31 99 ALA A O 1
ATOM 707 N N . GLN A 1 100 ? 24.170 0.421 -37.593 1.00 85.44 100 GLN A N 1
ATOM 708 C CA . GLN A 1 100 ? 23.090 -0.556 -37.717 1.00 85.44 100 GLN A CA 1
ATOM 709 C C . GLN A 1 100 ? 23.618 -1.950 -38.075 1.00 85.44 100 GLN A C 1
ATOM 711 O O . GLN A 1 100 ? 23.207 -2.931 -37.452 1.00 85.44 100 GLN A O 1
ATOM 716 N N . ALA A 1 101 ? 24.517 -2.047 -39.056 1.00 86.25 101 ALA A N 1
ATOM 717 C CA . ALA A 1 101 ? 25.111 -3.313 -39.460 1.00 86.25 101 ALA A CA 1
ATOM 718 C C . ALA A 1 101 ? 25.885 -3.957 -38.298 1.00 86.25 101 ALA A C 1
ATOM 720 O O . ALA A 1 101 ? 25.690 -5.137 -38.005 1.00 86.25 101 ALA A O 1
ATOM 721 N N . ILE A 1 102 ? 26.686 -3.166 -37.577 1.00 85.38 102 ILE A N 1
ATOM 722 C CA . ILE A 1 102 ? 27.446 -3.627 -36.409 1.00 85.38 102 ILE A CA 1
ATOM 723 C C . ILE A 1 102 ? 26.502 -4.095 -35.296 1.00 85.38 102 ILE A C 1
ATOM 725 O O . ILE A 1 102 ? 26.661 -5.197 -34.771 1.00 85.38 102 ILE A O 1
ATOM 729 N N . SER A 1 103 ? 25.480 -3.302 -34.973 1.00 84.25 103 SER A N 1
ATOM 730 C CA . SER A 1 103 ? 24.484 -3.630 -33.951 1.00 84.25 103 SER A CA 1
ATOM 731 C C . SER A 1 103 ? 23.728 -4.920 -34.259 1.00 84.25 103 SER A C 1
ATOM 733 O O . SER A 1 103 ? 23.446 -5.714 -33.360 1.00 84.25 103 SER A O 1
ATOM 735 N N . GLN A 1 104 ? 23.396 -5.140 -35.529 1.00 84.62 104 GLN A N 1
ATOM 736 C CA . GLN A 1 104 ? 22.661 -6.317 -35.964 1.00 84.62 104 GLN A CA 1
ATOM 737 C C . GLN A 1 104 ? 23.535 -7.572 -35.998 1.00 84.62 104 GLN A C 1
ATOM 739 O O . GLN A 1 104 ? 23.091 -8.629 -35.546 1.00 84.62 104 GLN A O 1
ATOM 744 N N . ALA A 1 105 ? 24.781 -7.445 -36.457 1.00 86.00 105 ALA A N 1
ATOM 745 C CA . ALA A 1 105 ? 25.765 -8.519 -36.391 1.00 86.00 105 ALA A CA 1
ATOM 746 C C . ALA A 1 105 ? 26.026 -8.944 -34.938 1.00 86.00 105 ALA A C 1
ATOM 748 O O . ALA A 1 105 ? 26.034 -10.135 -34.633 1.00 86.00 105 ALA A O 1
ATOM 749 N N . PHE A 1 106 ? 26.154 -7.973 -34.031 1.00 85.31 106 PHE A N 1
ATOM 750 C CA . PHE A 1 106 ? 26.341 -8.224 -32.606 1.00 85.31 106 PHE A CA 1
ATOM 751 C C . PHE A 1 106 ? 25.148 -8.956 -31.977 1.00 85.31 106 PHE A C 1
ATOM 753 O O . PHE A 1 106 ? 25.339 -9.985 -31.335 1.00 85.31 106 PHE A O 1
ATOM 760 N N . ALA A 1 107 ? 23.916 -8.482 -32.202 1.00 82.94 107 ALA A N 1
ATOM 761 C CA . ALA A 1 107 ? 22.714 -9.122 -31.659 1.00 82.94 107 ALA A CA 1
ATOM 762 C C . ALA A 1 107 ? 22.556 -10.576 -32.141 1.00 82.94 107 ALA A C 1
ATOM 764 O O . ALA A 1 107 ? 22.173 -11.453 -31.371 1.00 82.94 107 ALA A O 1
ATOM 765 N N . MET A 1 108 ? 22.890 -10.838 -33.406 1.00 87.00 108 MET A N 1
ATOM 766 C CA . MET A 1 108 ? 22.905 -12.187 -33.966 1.00 87.00 108 MET A CA 1
ATOM 767 C C . MET A 1 108 ? 23.959 -13.076 -33.294 1.00 87.00 108 MET A C 1
ATOM 769 O O . MET A 1 108 ? 23.648 -14.200 -32.906 1.00 87.00 108 MET A O 1
ATOM 773 N N . MET A 1 109 ? 25.197 -12.588 -33.156 1.00 86.12 109 MET A N 1
ATOM 774 C CA . MET A 1 109 ? 26.265 -13.335 -32.486 1.00 86.12 109 MET A CA 1
ATOM 775 C C . MET A 1 109 ? 25.900 -13.646 -31.037 1.00 86.12 109 MET A C 1
ATOM 777 O O . MET A 1 109 ? 26.173 -14.748 -30.571 1.00 86.12 109 MET A O 1
ATOM 781 N N . LEU A 1 110 ? 25.237 -12.716 -30.347 1.00 82.81 110 LEU A N 1
ATOM 782 C CA . LEU A 1 110 ? 24.809 -12.941 -28.977 1.00 82.81 110 LEU A CA 1
ATOM 783 C C . LEU A 1 110 ? 23.789 -14.075 -28.856 1.00 82.81 110 LEU A C 1
ATOM 785 O O . LEU A 1 110 ? 23.975 -14.935 -28.006 1.00 82.81 110 LEU A O 1
ATOM 789 N N . GLY A 1 111 ? 22.772 -14.140 -29.720 1.00 83.25 111 GLY A N 1
ATOM 790 C CA . GLY A 1 111 ? 21.799 -15.242 -29.669 1.00 83.25 111 GLY A CA 1
ATOM 791 C C . GLY A 1 111 ? 22.449 -16.626 -29.839 1.00 83.25 111 GLY A C 1
ATOM 792 O O . GLY A 1 111 ? 22.020 -17.611 -29.235 1.00 83.25 111 GLY A O 1
ATOM 793 N N . LEU A 1 112 ? 23.540 -16.707 -30.610 1.00 84.94 112 LEU A N 1
ATOM 794 C CA . LEU A 1 112 ? 24.339 -17.931 -30.741 1.00 84.94 112 LEU A CA 1
ATOM 795 C C . LEU A 1 112 ? 25.207 -18.222 -29.505 1.00 84.94 112 LEU A C 1
ATOM 797 O O . LEU A 1 112 ? 25.455 -19.385 -29.198 1.00 84.94 112 LEU A O 1
ATOM 801 N N . LEU A 1 113 ? 25.679 -17.189 -28.805 1.00 85.19 113 LEU A N 1
ATOM 802 C CA . LEU A 1 113 ? 26.435 -17.325 -27.554 1.00 85.19 113 LEU A CA 1
ATOM 803 C C . LEU A 1 113 ? 25.518 -17.741 -26.394 1.00 85.19 113 LEU A C 1
ATOM 805 O O . LEU A 1 113 ? 25.869 -18.639 -25.635 1.00 85.19 113 LEU A O 1
ATOM 809 N N . GLU A 1 114 ? 24.328 -17.145 -26.287 1.00 82.00 114 GLU A N 1
ATOM 810 C CA . GLU A 1 114 ? 23.318 -17.459 -25.264 1.00 82.00 114 GLU A CA 1
ATOM 811 C C . GLU A 1 114 ? 22.791 -18.894 -25.395 1.00 82.00 114 GLU A C 1
ATOM 813 O O . GLU A 1 114 ? 22.616 -19.584 -24.394 1.00 82.00 114 GLU A O 1
ATOM 818 N N . SER A 1 115 ? 22.609 -19.380 -26.627 1.00 82.44 115 SER A N 1
ATOM 819 C CA . SER A 1 115 ? 22.243 -20.780 -26.902 1.00 82.44 115 SER A CA 1
ATOM 820 C C . SER A 1 115 ? 23.403 -21.770 -26.736 1.00 82.44 115 SER A C 1
ATOM 822 O O . SER A 1 115 ? 23.219 -22.963 -26.964 1.00 82.44 115 SER A O 1
ATOM 824 N N . GLN A 1 116 ? 24.599 -21.296 -26.360 1.00 83.62 116 GLN A N 1
ATOM 825 C CA . GLN A 1 116 ? 25.846 -22.070 -26.284 1.00 83.62 116 GLN A CA 1
ATOM 826 C C . GLN A 1 116 ? 26.278 -22.715 -27.612 1.00 83.62 116 GLN A C 1
ATOM 828 O O . GLN A 1 116 ? 27.207 -23.524 -27.640 1.00 83.62 116 GLN A O 1
ATOM 833 N N . ALA A 1 117 ? 25.634 -22.353 -28.725 1.00 84.00 117 ALA A N 1
ATOM 834 C CA . ALA A 1 117 ? 25.977 -22.856 -30.044 1.00 84.00 117 ALA A CA 1
ATOM 835 C C . ALA A 1 117 ? 27.379 -22.368 -30.442 1.00 84.00 117 ALA A C 1
ATOM 837 O O . ALA A 1 117 ? 28.196 -23.143 -30.943 1.00 84.00 117 ALA A O 1
ATOM 838 N N . LEU A 1 118 ? 27.679 -21.093 -30.172 1.00 87.00 118 LEU A N 1
ATOM 839 C CA . LEU A 1 118 ? 28.970 -20.464 -30.434 1.00 87.00 118 LEU A CA 1
ATOM 840 C C . LEU A 1 118 ? 29.822 -20.412 -29.158 1.00 87.00 118 LEU A C 1
ATOM 842 O O . LEU A 1 118 ? 29.371 -19.951 -28.115 1.00 87.00 118 LEU A O 1
ATOM 846 N N . GLN A 1 119 ? 31.087 -20.817 -29.266 1.00 87.44 119 GLN A N 1
ATOM 847 C CA . GLN A 1 119 ? 32.114 -20.560 -28.256 1.00 87.44 119 GLN A CA 1
ATOM 848 C C . GLN A 1 119 ? 33.167 -19.626 -28.849 1.00 87.44 119 GLN A C 1
ATOM 850 O O . GLN A 1 119 ? 33.615 -19.824 -29.981 1.00 87.44 119 GLN A O 1
ATOM 855 N N . LEU A 1 120 ? 33.550 -18.604 -28.087 1.00 88.44 120 LEU A N 1
ATOM 856 C CA . LEU A 1 120 ? 34.572 -17.633 -28.466 1.00 88.44 120 LEU A CA 1
ATOM 857 C C . LEU A 1 120 ? 35.727 -17.685 -27.471 1.00 88.44 120 LEU A C 1
ATOM 859 O O . LEU A 1 120 ? 35.517 -17.855 -26.268 1.00 88.44 120 LEU A O 1
ATOM 863 N N . ALA A 1 121 ? 36.947 -17.485 -27.966 1.00 91.12 121 ALA A N 1
ATOM 864 C CA . ALA A 1 121 ? 38.085 -17.248 -27.093 1.00 91.12 121 ALA A CA 1
ATOM 865 C C . ALA A 1 121 ? 37.923 -15.900 -26.368 1.00 91.12 121 ALA A C 1
ATOM 867 O O . ALA A 1 121 ? 37.251 -14.987 -26.850 1.00 91.12 121 ALA A O 1
ATOM 868 N N . GLU A 1 122 ? 38.581 -15.738 -25.219 1.00 89.88 122 GLU A N 1
ATOM 869 C CA . GLU A 1 122 ? 38.518 -14.502 -24.421 1.00 89.88 122 GLU A CA 1
ATOM 870 C C . GLU A 1 122 ? 38.886 -13.246 -25.232 1.00 89.88 122 GLU A C 1
ATOM 872 O O . GLU A 1 122 ? 38.245 -12.204 -25.097 1.00 89.88 122 GLU A O 1
ATOM 877 N N . ALA A 1 123 ? 39.884 -13.342 -26.115 1.00 88.50 123 ALA A N 1
ATOM 878 C CA . ALA A 1 123 ? 40.289 -12.229 -26.971 1.00 88.50 123 ALA A CA 1
ATOM 879 C C . ALA A 1 123 ? 39.187 -11.811 -27.961 1.00 88.50 123 ALA A C 1
ATOM 881 O O . ALA A 1 123 ? 38.996 -10.617 -28.199 1.00 88.50 123 ALA A O 1
ATOM 882 N N . ASP A 1 124 ? 38.442 -12.775 -28.503 1.00 89.00 124 ASP A N 1
ATOM 883 C CA . ASP A 1 124 ? 37.352 -12.521 -29.448 1.00 89.00 124 ASP A CA 1
ATOM 884 C C . ASP A 1 124 ? 36.127 -11.950 -28.731 1.00 89.00 124 ASP A C 1
ATOM 886 O O . ASP A 1 124 ? 35.495 -11.025 -29.240 1.00 89.00 124 ASP A O 1
ATOM 890 N N . TRP A 1 125 ? 35.861 -12.402 -27.501 1.00 88.19 125 TRP A N 1
ATOM 891 C CA . TRP A 1 125 ? 34.891 -11.774 -26.604 1.00 88.19 125 TRP A CA 1
ATOM 892 C C . TRP A 1 125 ? 35.206 -10.295 -26.368 1.00 88.19 125 TRP A C 1
ATOM 894 O O . TRP A 1 125 ? 34.339 -9.440 -26.536 1.00 88.19 125 TRP A O 1
ATOM 904 N N . ILE A 1 126 ? 36.454 -9.965 -26.026 1.00 86.19 126 ILE A N 1
ATOM 905 C CA . ILE A 1 126 ? 36.871 -8.575 -25.789 1.00 86.19 126 ILE A CA 1
ATOM 906 C C . ILE A 1 126 ? 36.682 -7.718 -27.050 1.00 86.19 126 ILE A C 1
ATOM 908 O O . ILE A 1 126 ? 36.188 -6.590 -26.957 1.00 86.19 126 ILE A O 1
ATOM 912 N N . ARG A 1 127 ? 37.037 -8.239 -28.232 1.00 86.50 127 ARG A N 1
ATOM 913 C CA . ARG A 1 127 ? 36.845 -7.540 -29.517 1.00 86.50 127 ARG A CA 1
ATOM 914 C C . ARG A 1 127 ? 35.371 -7.303 -29.817 1.00 86.50 127 ARG A C 1
ATOM 916 O O . ARG A 1 127 ? 34.997 -6.179 -30.142 1.00 86.50 127 ARG A O 1
ATOM 923 N N . LEU A 1 128 ? 34.543 -8.329 -29.638 1.00 85.81 128 LEU A N 1
ATOM 924 C CA . LEU A 1 128 ? 33.103 -8.261 -29.855 1.00 85.81 128 LEU A CA 1
ATOM 925 C C . LEU A 1 128 ? 32.440 -7.221 -28.938 1.00 85.81 128 LEU A C 1
ATOM 927 O O . LEU A 1 128 ? 31.673 -6.381 -29.405 1.00 85.81 128 LEU A O 1
ATOM 931 N N . LEU A 1 129 ? 32.786 -7.223 -27.648 1.00 84.38 129 LEU A N 1
ATOM 932 C CA . LEU A 1 129 ? 32.268 -6.258 -26.674 1.00 84.38 129 LEU A CA 1
ATOM 933 C C . LEU A 1 129 ? 32.729 -4.830 -26.986 1.00 84.38 129 LEU A C 1
ATOM 935 O O . LEU A 1 129 ? 31.934 -3.897 -26.925 1.00 84.38 129 LEU A O 1
ATOM 939 N N . THR A 1 130 ? 33.992 -4.652 -27.383 1.00 82.75 130 THR A N 1
ATOM 940 C CA . THR A 1 130 ? 34.509 -3.344 -27.817 1.00 82.75 130 THR A CA 1
ATOM 941 C C . THR A 1 130 ? 33.750 -2.839 -29.045 1.00 82.75 130 THR A C 1
ATOM 943 O O . THR A 1 130 ? 33.392 -1.662 -29.117 1.00 82.75 130 THR A O 1
ATOM 946 N N . ALA A 1 131 ? 33.453 -3.732 -29.991 1.00 83.44 131 ALA A N 1
ATOM 947 C CA . ALA A 1 131 ? 32.706 -3.397 -31.191 1.00 83.44 131 ALA A CA 1
ATOM 948 C C . ALA A 1 131 ? 31.261 -2.976 -30.890 1.00 83.44 131 ALA A C 1
ATOM 950 O O . ALA A 1 131 ? 30.779 -2.046 -31.526 1.00 83.44 131 ALA A O 1
ATOM 951 N N . ALA A 1 132 ? 30.599 -3.592 -29.905 1.00 83.25 132 ALA A N 1
ATOM 952 C CA . ALA A 1 132 ? 29.216 -3.287 -29.526 1.00 83.25 132 ALA A CA 1
ATOM 953 C C . ALA A 1 132 ? 29.027 -1.888 -28.912 1.00 83.25 132 ALA A C 1
ATOM 955 O O . ALA A 1 132 ? 27.942 -1.311 -28.978 1.00 83.25 132 ALA A O 1
ATOM 956 N N . VAL A 1 133 ? 30.081 -1.332 -28.316 1.00 82.69 133 VAL A N 1
ATOM 957 C CA . VAL A 1 133 ? 30.015 -0.101 -27.511 1.00 82.69 133 VAL A CA 1
ATOM 958 C C . VAL A 1 133 ? 30.147 1.149 -28.363 1.00 82.69 133 VAL A C 1
ATOM 960 O O . VAL A 1 133 ? 29.505 2.162 -28.092 1.00 82.69 133 VAL A O 1
ATOM 963 N N . VAL A 1 134 ? 30.954 1.085 -29.418 1.00 81.62 134 VAL A N 1
ATOM 964 C CA . VAL A 1 134 ? 31.194 2.234 -30.293 1.00 81.62 134 VAL A CA 1
ATOM 965 C C . VAL A 1 134 ? 29.918 2.729 -30.994 1.00 81.62 134 VAL A C 1
ATOM 967 O O . VAL A 1 134 ? 2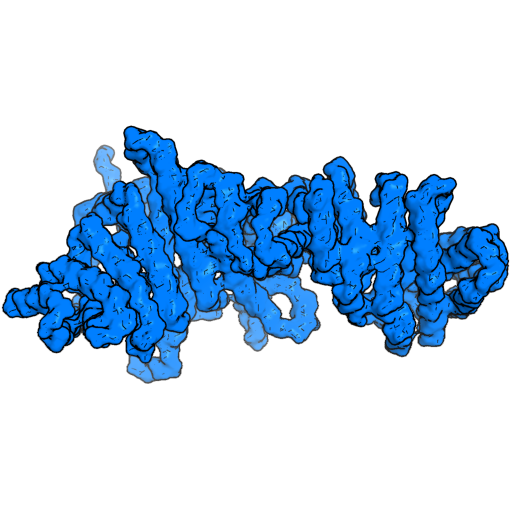9.692 3.941 -30.970 1.00 81.62 134 VAL A O 1
ATOM 970 N N . PRO A 1 135 ? 29.021 1.865 -31.519 1.00 80.00 135 PRO A N 1
ATOM 971 C CA . PRO A 1 135 ? 27.715 2.295 -32.011 1.00 80.00 135 PRO A CA 1
ATOM 972 C C . PRO A 1 135 ? 26.931 3.135 -30.995 1.00 80.00 135 PRO A C 1
ATOM 974 O O . PRO A 1 135 ? 26.302 4.116 -31.377 1.00 80.00 135 PRO A O 1
ATOM 977 N N . LEU A 1 136 ? 27.011 2.832 -29.695 1.00 80.38 136 LEU A N 1
ATOM 978 C CA . LEU A 1 136 ? 26.290 3.588 -28.663 1.00 80.38 136 LEU A CA 1
ATOM 979 C C . LEU A 1 136 ? 26.811 5.021 -28.517 1.00 80.38 136 LEU A C 1
ATOM 981 O O . LEU A 1 136 ? 26.020 5.953 -28.361 1.00 80.38 136 LEU A O 1
ATOM 985 N N . GLU A 1 137 ? 28.129 5.208 -28.602 1.00 83.94 137 GLU A N 1
ATOM 986 C CA . GLU A 1 137 ? 28.761 6.530 -28.525 1.00 83.94 137 GLU A CA 1
ATOM 987 C C . GLU A 1 137 ? 28.472 7.381 -29.774 1.00 83.94 137 GLU A C 1
ATOM 989 O O . GLU A 1 137 ? 28.311 8.601 -29.677 1.00 83.94 137 GLU A O 1
ATOM 994 N N . VAL A 1 138 ? 28.352 6.746 -30.945 1.00 84.75 138 VAL A N 1
ATOM 995 C CA . VAL A 1 138 ? 28.111 7.441 -32.222 1.00 84.75 138 VAL A CA 1
ATOM 996 C C . VAL A 1 138 ? 26.637 7.741 -32.466 1.00 84.75 138 VAL A C 1
ATOM 998 O O . VAL A 1 138 ? 26.300 8.805 -32.988 1.00 84.75 138 VAL A O 1
ATOM 1001 N N . MET A 1 139 ? 25.737 6.849 -32.052 1.00 85.31 139 MET A N 1
ATOM 1002 C CA . MET A 1 139 ? 24.299 7.026 -32.262 1.00 85.31 139 MET A CA 1
ATOM 1003 C C . MET A 1 139 ? 23.695 8.103 -31.357 1.00 85.31 139 MET A C 1
ATOM 1005 O O . MET A 1 139 ? 22.665 8.682 -31.703 1.00 85.31 139 MET A O 1
ATOM 1009 N N . LEU A 1 140 ? 24.319 8.418 -30.218 1.00 87.56 140 LEU A N 1
ATOM 1010 C CA . LEU A 1 140 ? 23.768 9.362 -29.246 1.00 87.56 140 LEU A CA 1
ATOM 1011 C C . LEU A 1 140 ? 23.564 10.789 -29.819 1.00 87.56 140 LEU A C 1
ATOM 1013 O O . LEU A 1 140 ? 22.441 11.299 -29.741 1.00 87.56 140 LEU A O 1
ATOM 1017 N N . PRO A 1 141 ? 24.568 11.448 -30.438 1.00 88.88 141 PRO A N 1
ATOM 1018 C CA . PRO A 1 141 ? 24.358 12.736 -31.107 1.00 88.88 141 PRO A CA 1
ATOM 1019 C C . PRO A 1 141 ? 23.335 12.672 -32.251 1.00 88.88 141 PRO A C 1
ATOM 1021 O O . PRO A 1 141 ? 22.555 13.608 -32.436 1.00 88.88 141 PRO A O 1
ATOM 1024 N N . GLN A 1 142 ? 23.300 11.560 -32.994 1.00 87.19 142 GLN A N 1
ATOM 1025 C CA . GLN A 1 142 ? 22.390 11.376 -34.129 1.00 87.19 142 GLN A CA 1
ATOM 1026 C C . GLN A 1 142 ? 20.930 11.282 -33.683 1.00 87.19 142 GLN A C 1
ATOM 1028 O O . GLN A 1 142 ? 20.072 11.951 -34.254 1.00 87.19 142 GLN A O 1
ATOM 1033 N N . LEU A 1 143 ? 20.649 10.526 -32.618 1.00 89.69 143 LEU A N 1
ATOM 1034 C CA . LEU A 1 143 ? 19.315 10.428 -32.021 1.00 89.69 143 LEU A CA 1
ATOM 1035 C C . LEU A 1 143 ? 18.785 11.801 -31.595 1.00 89.69 143 LEU A C 1
ATOM 1037 O O . LEU A 1 143 ? 17.633 12.132 -31.872 1.00 89.69 143 LEU A O 1
ATOM 1041 N N . ARG A 1 144 ? 19.636 12.630 -30.977 1.00 91.44 144 ARG A N 1
ATOM 1042 C CA . ARG A 1 144 ? 19.271 13.999 -30.574 1.00 91.44 144 ARG A CA 1
ATOM 1043 C C . ARG A 1 144 ? 18.988 14.898 -31.778 1.00 91.44 144 ARG A C 1
ATOM 1045 O O . ARG A 1 144 ? 18.004 15.634 -31.765 1.00 91.44 144 ARG A O 1
ATOM 1052 N N . SER A 1 145 ? 19.815 14.816 -32.820 1.00 90.00 145 SER A N 1
ATOM 1053 C CA . SER A 1 145 ? 19.626 15.586 -34.054 1.00 90.00 145 SER A CA 1
ATOM 1054 C C . SER A 1 145 ? 18.341 15.190 -34.789 1.00 90.00 145 SER A C 1
ATOM 1056 O O . SER A 1 145 ? 17.557 16.068 -35.144 1.00 90.00 145 SER A O 1
ATOM 1058 N N . LEU A 1 146 ? 18.080 13.890 -34.957 1.00 87.75 146 LEU A N 1
ATOM 1059 C CA . LEU A 1 146 ? 16.871 13.387 -35.617 1.00 87.75 146 LEU A CA 1
ATOM 1060 C C . LEU A 1 146 ? 15.608 13.706 -34.821 1.00 87.75 146 LEU A C 1
ATOM 1062 O O . LEU A 1 146 ? 14.594 14.084 -35.400 1.00 87.75 146 LEU A O 1
ATOM 1066 N N . ARG A 1 147 ? 15.664 13.616 -33.488 1.00 92.25 147 ARG A N 1
ATOM 1067 C CA . ARG A 1 147 ? 14.575 14.075 -32.620 1.00 92.25 147 ARG A CA 1
ATOM 1068 C C . ARG A 1 147 ? 14.242 15.544 -32.894 1.00 92.25 147 ARG A C 1
ATOM 1070 O O . ARG A 1 147 ? 13.067 15.870 -33.042 1.00 92.25 147 ARG A O 1
ATOM 1077 N N . ALA A 1 148 ? 15.248 16.419 -32.956 1.00 91.88 148 ALA A N 1
ATOM 1078 C CA . ALA A 1 148 ? 15.034 17.837 -33.236 1.00 91.88 148 ALA A CA 1
ATOM 1079 C C . ALA A 1 148 ? 14.392 18.053 -34.619 1.00 91.88 148 ALA A C 1
ATOM 1081 O O . ALA A 1 148 ? 13.431 18.812 -34.722 1.00 91.88 148 ALA A O 1
ATOM 1082 N N . GLU A 1 149 ? 14.846 17.336 -35.651 1.00 90.25 149 GLU A N 1
ATOM 1083 C CA . GLU A 1 149 ? 14.268 17.397 -37.003 1.00 90.25 149 GLU A CA 1
ATOM 1084 C C . GLU A 1 149 ? 12.802 16.925 -37.031 1.00 90.25 149 GLU A C 1
ATOM 1086 O O . GLU A 1 149 ? 11.938 17.594 -37.602 1.00 90.25 149 GLU A O 1
ATOM 1091 N N . VAL A 1 150 ? 12.495 15.811 -36.356 1.00 90.00 150 VAL A N 1
ATOM 1092 C CA . VAL A 1 150 ? 11.133 15.261 -36.254 1.00 90.00 150 VAL A CA 1
ATOM 1093 C C . VAL A 1 150 ? 10.186 16.232 -35.543 1.00 90.00 150 VAL A C 1
ATOM 1095 O O . VAL A 1 150 ? 9.046 16.395 -35.980 1.00 90.00 150 VAL A O 1
ATOM 1098 N N . LEU A 1 151 ? 10.649 16.917 -34.492 1.00 89.12 151 LEU A N 1
ATOM 1099 C CA . LEU A 1 151 ? 9.849 17.910 -33.764 1.00 89.12 151 LEU A CA 1
ATOM 1100 C C . LEU A 1 151 ? 9.676 19.233 -34.529 1.00 89.12 151 LEU A C 1
ATOM 1102 O O . LEU A 1 151 ? 8.665 19.904 -34.344 1.00 89.12 151 LEU A O 1
ATOM 1106 N N . GLN A 1 152 ? 10.624 19.604 -35.396 1.00 92.81 152 GLN A N 1
ATOM 1107 C CA . GLN A 1 152 ? 10.557 20.822 -36.218 1.00 92.81 152 GLN A CA 1
ATOM 1108 C C . GLN A 1 152 ? 9.673 20.673 -37.471 1.00 92.81 152 GLN A C 1
ATOM 1110 O O . GLN A 1 152 ? 9.323 21.671 -38.095 1.00 92.81 152 GLN A O 1
ATOM 1115 N N . GLY A 1 153 ? 9.290 19.448 -37.848 1.00 85.62 153 GLY A N 1
ATOM 1116 C CA . GLY A 1 153 ? 8.262 19.181 -38.863 1.00 85.62 153 GLY A CA 1
ATOM 1117 C C . GLY A 1 153 ? 8.672 19.378 -40.330 1.00 85.62 153 GLY A C 1
ATOM 1118 O O . GLY A 1 153 ? 7.846 19.163 -41.214 1.00 85.62 153 GLY A O 1
ATOM 1119 N N . SER A 1 154 ? 9.924 19.732 -40.628 1.00 71.19 154 SER A N 1
ATOM 1120 C CA . SER A 1 154 ? 10.373 20.100 -41.983 1.00 71.19 154 SER A CA 1
ATOM 1121 C C . SER A 1 154 ? 10.516 18.920 -42.963 1.00 71.19 154 SER A C 1
ATOM 1123 O O . SER A 1 154 ? 10.476 19.137 -44.175 1.00 71.19 154 SER A O 1
ATOM 1125 N N . ARG A 1 155 ? 10.651 17.671 -42.476 1.00 71.69 155 ARG A N 1
ATOM 1126 C CA . ARG A 1 155 ? 10.778 16.424 -43.278 1.00 71.69 155 ARG A CA 1
ATOM 1127 C C . ARG A 1 155 ? 10.180 15.201 -42.574 1.00 71.69 155 ARG A C 1
ATOM 1129 O O . ARG A 1 155 ? 10.852 14.198 -42.333 1.00 71.69 155 ARG A O 1
ATOM 1136 N N . ARG A 1 156 ? 8.901 15.309 -42.211 1.00 75.88 156 ARG A N 1
ATOM 1137 C CA . ARG A 1 156 ? 8.250 14.449 -41.213 1.00 75.88 156 ARG A CA 1
ATOM 1138 C C . ARG A 1 156 ? 8.384 12.942 -41.479 1.00 75.88 156 ARG A C 1
ATOM 1140 O O . ARG A 1 156 ? 8.838 12.244 -40.590 1.00 75.88 156 ARG A O 1
ATOM 1147 N N . GLU A 1 157 ? 8.066 12.427 -42.665 1.00 86.00 157 GLU A N 1
ATOM 1148 C CA . GLU A 1 157 ? 8.020 10.965 -42.887 1.00 86.00 157 GLU A CA 1
ATOM 1149 C C . GLU A 1 157 ? 9.402 10.293 -42.892 1.00 86.00 157 GLU A C 1
ATOM 1151 O O . GLU A 1 157 ? 9.637 9.355 -42.131 1.00 86.00 157 GLU A O 1
ATOM 1156 N N . ALA A 1 158 ? 10.346 10.810 -43.685 1.00 85.06 158 ALA A N 1
ATOM 1157 C CA . ALA A 1 158 ? 11.690 10.236 -43.777 1.00 85.06 158 ALA A CA 1
ATOM 1158 C C . ALA A 1 158 ? 12.470 10.359 -42.457 1.00 85.06 158 ALA A C 1
ATOM 1160 O O . ALA A 1 158 ? 13.178 9.428 -42.072 1.00 85.06 158 ALA A O 1
ATOM 1161 N N . ALA A 1 159 ? 12.331 11.483 -41.741 1.00 85.19 159 ALA A N 1
ATOM 1162 C CA . ALA A 1 159 ? 12.976 11.677 -40.444 1.00 85.19 159 ALA A CA 1
ATOM 1163 C C . ALA A 1 159 ? 12.373 10.763 -39.365 1.00 85.19 159 ALA A C 1
ATOM 1165 O O . ALA A 1 159 ? 13.104 10.233 -38.534 1.00 85.19 159 ALA A O 1
ATOM 1166 N N . VAL A 1 160 ? 11.059 10.519 -39.402 1.00 86.94 160 VAL A N 1
ATOM 1167 C CA . VAL A 1 160 ? 10.358 9.603 -38.487 1.00 86.94 160 VAL A CA 1
ATOM 1168 C C . VAL A 1 160 ? 10.771 8.155 -38.713 1.00 86.94 160 VAL A C 1
ATOM 1170 O O . VAL A 1 160 ? 11.073 7.453 -37.748 1.00 86.94 160 VAL A O 1
ATOM 1173 N N . GLU A 1 161 ? 10.823 7.707 -39.968 1.00 87.50 161 GLU A N 1
ATOM 1174 C CA . GLU A 1 161 ? 11.297 6.363 -40.298 1.00 87.50 161 GLU A CA 1
ATOM 1175 C C . GLU A 1 161 ? 12.763 6.186 -39.885 1.00 87.50 161 GLU A C 1
ATOM 1177 O O . GLU A 1 161 ? 13.137 5.174 -39.287 1.00 87.50 161 GLU A O 1
ATOM 1182 N N . MET A 1 162 ? 13.594 7.197 -40.145 1.00 85.50 162 MET A N 1
ATOM 1183 C CA . MET A 1 162 ? 14.996 7.189 -39.752 1.00 85.50 162 MET A CA 1
ATOM 1184 C C . MET A 1 162 ? 15.142 7.136 -38.228 1.00 85.50 162 MET A C 1
ATOM 1186 O O . MET A 1 162 ? 15.860 6.272 -37.728 1.00 85.50 162 MET A O 1
ATOM 1190 N N . LEU A 1 163 ? 14.418 7.977 -37.484 1.00 87.12 163 LEU A N 1
ATOM 1191 C CA . LEU A 1 163 ? 14.410 7.992 -36.020 1.00 87.12 163 LEU A CA 1
ATOM 1192 C C . LEU A 1 163 ? 13.988 6.637 -35.440 1.00 87.12 163 LEU A C 1
ATOM 1194 O O . LEU A 1 163 ? 14.659 6.127 -34.547 1.00 87.12 163 LEU A O 1
ATOM 1198 N N . HIS A 1 164 ? 12.938 6.018 -35.988 1.00 86.81 164 HIS A N 1
ATOM 1199 C CA . HIS A 1 164 ? 12.498 4.676 -35.599 1.00 86.81 164 HIS A CA 1
ATOM 1200 C C . HIS A 1 164 ? 13.614 3.642 -35.755 1.00 86.81 164 HIS A C 1
ATOM 1202 O O . HIS A 1 164 ? 13.935 2.918 -34.810 1.00 86.81 164 HIS A O 1
ATOM 1208 N N . ARG A 1 165 ? 14.251 3.603 -36.933 1.00 84.94 165 ARG A N 1
ATOM 1209 C CA . ARG A 1 165 ? 15.361 2.679 -37.185 1.00 84.94 165 ARG A CA 1
ATOM 1210 C C . ARG A 1 165 ? 16.542 2.956 -36.249 1.00 84.94 165 ARG A C 1
ATOM 1212 O O . ARG A 1 165 ? 17.148 2.001 -35.777 1.00 84.94 165 ARG A O 1
ATOM 1219 N N . HIS A 1 166 ? 16.844 4.217 -35.928 1.00 85.25 166 HIS A N 1
ATOM 1220 C CA . HIS A 1 166 ? 17.922 4.567 -34.992 1.00 85.25 166 HIS A CA 1
ATOM 1221 C C . HIS A 1 166 ? 17.621 4.117 -33.561 1.00 85.25 166 HIS A C 1
ATOM 1223 O O . HIS A 1 166 ? 18.480 3.516 -32.923 1.00 85.25 166 HIS A O 1
ATOM 1229 N N . VAL A 1 167 ? 16.408 4.352 -33.059 1.00 85.69 167 VAL A N 1
ATOM 1230 C CA . VAL A 1 167 ? 15.987 3.876 -31.730 1.00 85.69 167 VAL A CA 1
ATOM 1231 C C . VAL A 1 167 ? 16.085 2.350 -31.657 1.00 85.69 167 VAL A C 1
ATOM 1233 O O . VAL A 1 167 ? 16.673 1.800 -30.723 1.00 85.69 167 VAL A O 1
ATOM 1236 N N . TRP A 1 168 ? 15.583 1.661 -32.683 1.00 84.38 168 TRP A N 1
ATOM 1237 C CA . TRP A 1 168 ? 15.638 0.205 -32.774 1.00 84.38 168 TRP A CA 1
ATOM 1238 C C . TRP A 1 168 ? 17.077 -0.327 -32.789 1.00 84.38 168 TRP A C 1
ATOM 1240 O O . TRP A 1 168 ? 17.430 -1.193 -31.989 1.00 84.38 168 TRP A O 1
ATOM 1250 N N . CYS A 1 169 ? 17.932 0.220 -33.655 1.00 82.75 169 CYS A N 1
ATOM 1251 C CA . CYS A 1 169 ? 19.315 -0.238 -33.795 1.00 82.75 169 CYS A CA 1
ATOM 1252 C C . CYS A 1 169 ? 20.164 0.067 -32.560 1.00 82.75 169 CYS A C 1
ATOM 1254 O O . CYS A 1 169 ? 21.048 -0.720 -32.237 1.00 82.75 169 CYS A O 1
ATOM 1256 N N . ALA A 1 170 ? 19.883 1.163 -31.850 1.00 82.81 170 ALA A N 1
ATOM 1257 C CA . ALA A 1 170 ? 20.580 1.491 -30.615 1.00 82.81 170 ALA A CA 1
ATOM 1258 C C . ALA A 1 170 ? 20.150 0.566 -29.469 1.00 82.81 170 ALA A C 1
ATOM 1260 O O . ALA A 1 170 ? 20.999 0.087 -28.721 1.00 82.81 170 ALA A O 1
ATOM 1261 N N . SER A 1 171 ? 18.847 0.292 -29.330 1.00 82.44 171 SER A N 1
ATOM 1262 C CA . SER A 1 171 ? 18.321 -0.494 -28.204 1.00 82.44 171 SER A CA 1
ATOM 1263 C C . SER A 1 171 ? 18.814 -1.945 -28.188 1.00 82.44 171 SER A C 1
ATOM 1265 O O . SER A 1 171 ? 19.086 -2.475 -27.113 1.00 82.44 171 SER A O 1
ATOM 1267 N N . LYS A 1 172 ? 19.002 -2.572 -29.358 1.00 79.81 172 LYS A N 1
ATOM 1268 C CA . LYS A 1 172 ? 19.411 -3.983 -29.472 1.00 79.81 172 LYS A CA 1
ATOM 1269 C C . LYS A 1 172 ? 20.774 -4.308 -28.839 1.00 79.81 172 LYS A C 1
ATOM 1271 O O . LYS A 1 172 ? 20.808 -5.216 -28.016 1.00 79.81 172 LYS A O 1
ATOM 1276 N N . PRO A 1 173 ? 21.886 -3.617 -29.164 1.00 78.31 173 PRO A N 1
ATOM 1277 C CA . PRO A 1 173 ? 23.172 -3.866 -28.517 1.00 78.31 173 PRO A CA 1
ATOM 1278 C C . PRO A 1 173 ? 23.134 -3.644 -27.016 1.00 78.31 173 PRO A C 1
ATOM 1280 O O . PRO A 1 173 ? 23.760 -4.398 -26.290 1.00 78.31 173 PRO A O 1
ATOM 1283 N N . VAL A 1 174 ? 22.395 -2.642 -26.536 1.00 81.06 174 VAL A N 1
ATOM 1284 C CA . VAL A 1 174 ? 22.281 -2.419 -25.091 1.00 81.06 174 VAL A CA 1
ATOM 1285 C C . VAL A 1 174 ? 21.509 -3.544 -24.430 1.00 81.06 174 VAL A C 1
ATOM 1287 O O . VAL A 1 174 ? 21.989 -4.067 -23.435 1.00 81.06 174 VAL A O 1
ATOM 1290 N N . TYR A 1 175 ? 20.380 -3.967 -25.002 1.00 81.88 175 TYR A N 1
ATOM 1291 C CA . TYR A 1 175 ? 19.657 -5.146 -24.525 1.00 81.88 175 TYR A CA 1
ATOM 1292 C C . TYR A 1 175 ? 20.585 -6.350 -24.420 1.00 81.88 175 TYR A C 1
ATOM 1294 O O . TYR A 1 175 ? 20.736 -6.931 -23.355 1.00 81.88 175 TYR A O 1
ATOM 1302 N N . ALA A 1 176 ? 21.283 -6.636 -25.513 1.00 79.31 176 ALA A N 1
ATOM 1303 C CA . ALA A 1 176 ? 22.236 -7.719 -25.633 1.00 79.31 176 ALA A CA 1
ATOM 1304 C C . ALA A 1 176 ? 23.361 -7.645 -24.577 1.00 79.31 176 ALA A C 1
ATOM 1306 O O . ALA A 1 176 ? 23.644 -8.616 -23.880 1.00 79.31 176 ALA A O 1
ATOM 1307 N N . LEU A 1 177 ? 23.974 -6.473 -24.396 1.00 81.12 177 LEU A N 1
ATOM 1308 C CA . LEU A 1 177 ? 25.012 -6.263 -23.384 1.00 81.12 177 LEU A CA 1
ATOM 1309 C C . LEU A 1 177 ? 24.476 -6.417 -21.951 1.00 81.12 177 LEU A C 1
ATOM 1311 O O . LEU A 1 177 ? 25.228 -6.836 -21.078 1.00 81.12 177 LEU A O 1
ATOM 1315 N N . LEU A 1 178 ? 23.205 -6.095 -21.697 1.00 77.38 178 LEU A N 1
ATOM 1316 C CA . LEU A 1 178 ? 22.575 -6.260 -20.383 1.00 77.38 178 LEU A CA 1
ATOM 1317 C C . LEU A 1 178 ? 22.165 -7.703 -20.104 1.00 77.38 178 LEU A C 1
ATOM 1319 O O . LEU A 1 178 ? 22.311 -8.147 -18.967 1.00 77.38 178 LEU A O 1
ATOM 1323 N N . SER A 1 179 ? 21.701 -8.436 -21.119 1.00 77.81 179 SER A N 1
ATOM 1324 C CA . SER A 1 179 ? 21.409 -9.870 -21.012 1.00 77.81 179 SER A CA 1
ATOM 1325 C C . SER A 1 179 ? 22.650 -10.659 -20.590 1.00 77.81 179 SER A C 1
ATOM 1327 O O . SER A 1 179 ? 22.555 -11.570 -19.779 1.00 77.81 179 SER A O 1
ATOM 1329 N N . LEU A 1 180 ? 23.837 -10.244 -21.049 1.00 76.62 180 LEU A N 1
ATOM 1330 C CA . LEU A 1 180 ? 25.122 -10.815 -20.622 1.00 76.62 180 LEU A CA 1
ATOM 1331 C C . LEU A 1 180 ? 25.498 -10.519 -19.159 1.00 76.62 180 LEU A C 1
ATOM 1333 O O . LEU A 1 180 ? 26.374 -11.190 -18.613 1.00 76.62 180 LEU A O 1
ATOM 1337 N N . LEU A 1 181 ? 24.895 -9.494 -18.547 1.00 72.44 181 LEU A N 1
ATOM 1338 C CA . LEU A 1 181 ? 25.159 -9.081 -17.164 1.00 72.44 181 LEU A CA 1
ATOM 1339 C C . LEU A 1 181 ? 24.121 -9.589 -16.157 1.00 72.44 181 LEU A C 1
ATOM 1341 O O . LEU A 1 181 ? 24.405 -9.628 -14.961 1.00 72.44 181 LEU A O 1
ATOM 1345 N N . THR A 1 182 ? 22.929 -9.964 -16.617 1.00 69.62 182 THR A N 1
ATOM 1346 C CA . THR A 1 182 ? 21.937 -10.678 -15.798 1.00 69.62 182 THR A CA 1
ATOM 1347 C C . THR A 1 182 ? 22.429 -12.135 -15.603 1.00 69.62 182 THR A C 1
ATOM 1349 O O . THR A 1 182 ? 23.213 -12.584 -16.427 1.00 69.62 182 THR A O 1
ATOM 1352 N N . PRO A 1 183 ? 22.104 -12.831 -14.486 1.00 58.59 183 PRO A N 1
ATOM 1353 C CA . PRO A 1 183 ? 22.925 -13.836 -13.758 1.00 58.59 183 PRO A CA 1
ATOM 1354 C C . PRO A 1 183 ? 23.826 -14.768 -14.595 1.00 58.59 183 PRO A C 1
ATOM 1356 O O . PRO A 1 183 ? 23.460 -15.147 -15.700 1.00 58.59 183 PRO A O 1
ATOM 1359 N N . PRO A 1 184 ? 24.985 -15.192 -14.042 1.00 56.59 184 PRO A N 1
ATOM 1360 C CA . PRO A 1 184 ? 26.219 -15.424 -14.789 1.00 56.59 184 PRO A CA 1
ATOM 1361 C C . PRO A 1 184 ? 25.983 -16.250 -16.048 1.00 56.59 184 PRO A C 1
ATOM 1363 O O . PRO A 1 184 ? 25.745 -17.454 -15.980 1.00 56.59 184 PRO A O 1
ATOM 1366 N N . CYS A 1 185 ? 26.102 -15.591 -17.201 1.00 65.38 185 CYS A N 1
ATOM 1367 C CA . CYS A 1 185 ? 26.291 -16.279 -18.464 1.00 65.38 185 CYS A CA 1
ATOM 1368 C C . CYS A 1 185 ? 27.561 -17.131 -18.326 1.00 65.38 185 CYS A C 1
ATOM 1370 O O . CYS A 1 185 ? 28.672 -16.607 -18.419 1.00 65.38 185 CYS A O 1
ATOM 1372 N N . GLU A 1 186 ? 27.405 -18.436 -18.073 1.00 73.31 186 GLU A N 1
ATOM 1373 C CA . GLU A 1 186 ? 28.517 -19.386 -17.875 1.00 73.31 186 GLU A CA 1
ATOM 1374 C C . GLU A 1 186 ? 29.492 -19.403 -19.067 1.00 73.31 186 GLU A C 1
ATOM 1376 O O . GLU A 1 186 ? 30.633 -19.844 -18.953 1.00 73.31 186 GLU A O 1
ATOM 1381 N N . VAL A 1 187 ? 29.042 -18.880 -20.210 1.00 74.62 187 VAL A N 1
ATOM 1382 C CA . VAL A 1 187 ? 29.761 -18.813 -21.482 1.00 74.62 187 VAL A CA 1
ATOM 1383 C C . VAL A 1 187 ? 30.765 -17.651 -21.537 1.00 74.62 187 VAL A C 1
ATOM 1385 O O . VAL A 1 187 ? 31.722 -17.719 -22.311 1.00 74.62 187 VAL A O 1
ATOM 1388 N N . MET A 1 188 ? 30.588 -16.579 -20.750 1.00 85.31 188 MET A N 1
ATOM 1389 C CA . MET A 1 188 ? 31.466 -15.404 -20.819 1.00 85.31 188 MET A CA 1
ATOM 1390 C C . MET A 1 188 ? 32.689 -15.561 -19.895 1.00 85.31 188 MET A C 1
ATOM 1392 O O . MET A 1 188 ? 32.532 -15.676 -18.678 1.00 85.31 188 MET A O 1
ATOM 1396 N N . PRO A 1 189 ? 33.929 -15.481 -20.422 1.00 88.56 189 PRO A N 1
ATOM 1397 C CA . PRO A 1 189 ? 35.133 -15.512 -19.598 1.00 88.56 189 PRO A CA 1
ATOM 1398 C C . PRO A 1 189 ? 35.138 -14.395 -18.547 1.00 88.56 189 PRO A C 1
ATOM 1400 O O . PRO A 1 189 ? 34.822 -13.241 -18.847 1.00 88.56 189 PRO A O 1
ATOM 1403 N N . SER A 1 190 ? 35.575 -14.709 -17.325 1.00 82.56 190 SER A N 1
ATOM 1404 C CA . SER A 1 190 ? 35.565 -13.786 -16.176 1.00 82.56 190 SER A CA 1
ATOM 1405 C C . SER A 1 190 ? 36.268 -12.452 -16.450 1.00 82.56 190 SER A C 1
ATOM 1407 O O . SER A 1 190 ? 35.820 -11.397 -16.000 1.00 82.56 190 SER A O 1
ATOM 1409 N N . ARG A 1 191 ? 37.345 -12.467 -17.242 1.00 83.69 191 ARG A N 1
ATOM 1410 C CA . ARG A 1 191 ? 38.070 -11.257 -17.642 1.00 83.69 191 ARG A CA 1
ATOM 1411 C C . ARG A 1 191 ? 37.329 -10.421 -18.686 1.00 83.69 191 ARG A C 1
ATOM 1413 O O . ARG A 1 191 ? 37.380 -9.196 -18.602 1.00 83.69 191 ARG A O 1
ATOM 1420 N N . ALA A 1 192 ? 36.609 -11.045 -19.619 1.00 82.94 192 ALA A N 1
ATOM 1421 C CA . ALA A 1 192 ? 35.735 -10.328 -20.550 1.00 82.94 192 ALA A CA 1
ATOM 1422 C C . ALA A 1 192 ? 34.568 -9.665 -19.799 1.00 82.94 192 ALA A C 1
ATOM 1424 O O . ALA A 1 192 ? 34.289 -8.488 -20.026 1.00 82.94 192 ALA A O 1
ATOM 1425 N N . ALA A 1 193 ? 33.981 -10.371 -18.826 1.00 79.69 193 ALA A N 1
ATOM 1426 C CA . ALA A 1 193 ? 32.961 -9.834 -17.926 1.00 79.69 193 ALA A CA 1
ATOM 1427 C C . ALA A 1 193 ? 33.477 -8.619 -17.132 1.00 79.69 193 ALA A C 1
ATOM 1429 O O . ALA A 1 193 ? 32.847 -7.559 -17.110 1.00 79.69 193 ALA A O 1
ATOM 1430 N N . ALA A 1 194 ? 34.668 -8.738 -16.534 1.00 80.06 194 ALA A N 1
ATOM 1431 C CA . ALA A 1 194 ? 35.305 -7.649 -15.796 1.00 80.06 194 ALA A CA 1
ATOM 1432 C C . ALA A 1 194 ? 35.611 -6.438 -16.694 1.00 80.06 194 ALA A C 1
ATOM 1434 O O . ALA A 1 194 ? 35.414 -5.292 -16.289 1.00 80.06 194 ALA A O 1
ATOM 1435 N N . LEU A 1 195 ? 36.062 -6.674 -17.930 1.00 78.94 195 LEU A N 1
ATOM 1436 C CA . LEU A 1 195 ? 36.359 -5.615 -18.890 1.00 78.94 195 LEU A CA 1
ATOM 1437 C C . LEU A 1 195 ? 35.087 -4.903 -19.372 1.00 78.94 195 LEU A C 1
ATOM 1439 O O . LEU A 1 195 ? 35.085 -3.672 -19.456 1.00 78.94 195 LEU A O 1
ATOM 1443 N N . LEU A 1 196 ? 34.001 -5.642 -19.621 1.00 77.31 196 LEU A N 1
ATOM 1444 C CA . LEU A 1 196 ? 32.685 -5.085 -19.945 1.00 77.31 196 LEU A CA 1
ATOM 1445 C C . LEU A 1 196 ? 32.193 -4.144 -18.836 1.00 77.31 196 LEU A C 1
ATOM 1447 O O . LEU A 1 196 ? 31.854 -2.985 -19.108 1.00 77.31 196 LEU A O 1
ATOM 1451 N N . ALA A 1 197 ? 32.244 -4.617 -17.588 1.00 72.31 197 ALA A N 1
ATOM 1452 C CA . ALA A 1 197 ? 31.869 -3.844 -16.409 1.00 72.31 197 ALA A CA 1
ATOM 1453 C C . ALA A 1 197 ? 32.745 -2.587 -16.231 1.00 72.31 197 ALA A C 1
ATOM 1455 O O . ALA A 1 197 ? 32.238 -1.507 -15.932 1.00 72.31 197 ALA A O 1
ATOM 1456 N N . ALA A 1 198 ? 34.058 -2.692 -16.465 1.00 75.31 198 ALA A N 1
ATOM 1457 C CA . ALA A 1 198 ? 35.002 -1.601 -16.224 1.00 75.31 198 ALA A CA 1
ATOM 1458 C C . ALA A 1 198 ? 34.978 -0.484 -17.286 1.00 75.31 198 ALA A C 1
ATOM 1460 O O . ALA A 1 198 ? 35.267 0.676 -16.973 1.00 75.31 198 ALA A O 1
ATOM 1461 N N . THR A 1 199 ? 34.692 -0.803 -18.551 1.00 69.44 199 THR A N 1
ATOM 1462 C CA . THR A 1 199 ? 35.007 0.106 -19.675 1.00 69.44 199 THR A CA 1
ATOM 1463 C C . THR A 1 199 ? 33.791 0.733 -20.345 1.00 69.44 199 THR A C 1
ATOM 1465 O O . THR A 1 199 ? 33.862 1.878 -20.803 1.00 69.44 199 THR A O 1
ATOM 1468 N N . SER A 1 200 ? 32.676 0.009 -20.388 1.00 64.81 200 SER A N 1
ATOM 1469 C CA . SER A 1 200 ? 31.703 0.183 -21.468 1.00 64.81 200 SER A CA 1
ATOM 1470 C C . SER A 1 200 ? 30.276 0.421 -20.991 1.00 64.81 200 SER A C 1
ATOM 1472 O O . SER A 1 200 ? 29.515 1.125 -21.648 1.00 64.81 200 SER A O 1
ATOM 1474 N N . LEU A 1 201 ? 29.949 -0.066 -19.796 1.00 70.56 201 LEU A N 1
ATOM 1475 C CA . LEU A 1 201 ? 28.648 0.115 -19.152 1.00 70.56 201 LEU A CA 1
ATOM 1476 C C . LEU A 1 201 ? 28.766 0.992 -17.904 1.00 70.56 201 LEU A C 1
ATOM 1478 O O . LEU A 1 201 ? 28.049 0.811 -16.925 1.00 70.56 201 LEU A O 1
ATOM 1482 N N . LYS A 1 202 ? 29.691 1.965 -17.931 1.00 83.62 202 LYS A N 1
ATOM 1483 C CA . LYS A 1 202 ? 29.803 2.936 -16.842 1.00 83.62 202 LYS A CA 1
ATOM 1484 C C . LYS A 1 202 ? 28.463 3.665 -16.697 1.00 83.62 202 LYS A C 1
ATOM 1486 O O . LYS A 1 202 ? 28.000 4.247 -17.685 1.00 83.62 202 LYS A O 1
ATOM 1491 N N . PRO A 1 203 ? 27.884 3.717 -15.487 1.00 82.44 203 PRO A N 1
ATOM 1492 C CA . PRO A 1 203 ? 26.647 4.438 -15.200 1.00 82.44 203 PRO A CA 1
ATOM 1493 C C . PRO A 1 203 ? 26.550 5.830 -15.847 1.00 82.44 203 PRO A C 1
ATOM 1495 O O . PRO A 1 203 ? 25.525 6.197 -16.417 1.00 82.44 203 PRO A O 1
ATOM 1498 N N . GLN A 1 204 ? 27.656 6.582 -15.845 1.00 85.62 204 GLN A N 1
ATOM 1499 C CA . GLN A 1 204 ? 27.739 7.942 -16.385 1.00 85.62 204 GLN A CA 1
ATOM 1500 C C . GLN A 1 204 ? 27.595 8.013 -17.913 1.00 85.62 204 GLN A C 1
ATOM 1502 O O . GLN A 1 204 ? 27.187 9.047 -18.433 1.00 85.62 204 GLN A O 1
ATOM 1507 N N . LYS A 1 205 ? 27.931 6.941 -18.642 1.00 84.75 205 LYS A N 1
ATOM 1508 C CA . LYS A 1 205 ? 27.767 6.861 -20.103 1.00 84.75 205 LYS A CA 1
ATOM 1509 C C . LYS A 1 205 ? 26.373 6.379 -20.499 1.00 84.75 205 LYS A C 1
ATOM 1511 O O . LYS A 1 205 ? 25.831 6.839 -21.501 1.00 84.75 205 LYS A O 1
ATOM 1516 N N . LEU A 1 206 ? 25.792 5.477 -19.708 1.00 85.31 206 LEU A N 1
ATOM 1517 C CA . LEU A 1 206 ? 24.473 4.906 -19.979 1.00 85.31 206 LEU A CA 1
ATOM 1518 C C . LEU A 1 206 ? 23.336 5.894 -19.699 1.00 85.31 206 LEU A C 1
ATOM 1520 O O . LEU A 1 206 ? 22.370 5.929 -20.456 1.00 85.31 206 LEU A O 1
ATOM 1524 N N . ALA A 1 207 ? 23.452 6.745 -18.677 1.00 87.94 207 ALA A N 1
ATOM 1525 C CA . ALA A 1 207 ? 22.392 7.694 -18.332 1.00 87.94 207 ALA A CA 1
ATOM 1526 C C . ALA A 1 207 ? 22.046 8.701 -19.465 1.00 87.94 207 ALA A C 1
ATOM 1528 O O . ALA A 1 207 ? 20.868 8.805 -19.824 1.00 87.94 207 ALA A O 1
ATOM 1529 N N . PRO A 1 208 ? 23.015 9.371 -20.132 1.00 89.25 208 PRO A N 1
ATOM 1530 C CA . PRO A 1 208 ? 22.733 10.215 -21.300 1.00 89.25 208 PRO A CA 1
ATOM 1531 C C . PRO A 1 208 ? 22.086 9.467 -22.469 1.00 89.25 208 PRO A C 1
ATOM 1533 O O . PRO A 1 208 ? 21.309 10.056 -23.223 1.00 89.25 208 PRO A O 1
ATOM 1536 N N . TRP A 1 209 ? 22.416 8.185 -22.621 1.00 88.19 209 TRP A N 1
ATOM 1537 C CA . TRP A 1 209 ? 21.884 7.323 -23.669 1.00 88.19 209 TRP A CA 1
ATOM 1538 C C . TRP A 1 209 ? 20.427 6.935 -23.400 1.00 88.19 209 TRP A C 1
ATOM 1540 O O . TRP A 1 209 ? 19.580 7.115 -24.276 1.00 88.19 209 TRP A O 1
ATOM 1550 N N . VAL A 1 210 ? 20.117 6.523 -22.165 1.00 87.94 210 VAL A N 1
ATOM 1551 C CA . VAL A 1 210 ? 18.744 6.273 -21.692 1.00 87.94 210 VAL A CA 1
ATOM 1552 C C . VAL A 1 210 ? 17.869 7.500 -21.922 1.00 87.94 210 VAL A C 1
ATOM 1554 O O . VAL A 1 210 ? 16.771 7.385 -22.470 1.00 87.94 210 VAL A O 1
ATOM 1557 N N . CYS A 1 211 ? 18.380 8.680 -21.568 1.00 90.69 211 CYS A N 1
ATOM 1558 C CA . CYS A 1 211 ? 17.700 9.948 -21.797 1.00 90.69 211 CYS A CA 1
ATOM 1559 C C . CYS A 1 211 ? 17.413 10.171 -23.291 1.00 90.69 211 CYS A C 1
ATOM 1561 O O . CYS A 1 211 ? 16.254 10.283 -23.685 1.00 90.69 211 CYS A O 1
ATOM 1563 N N . ALA A 1 212 ? 18.441 10.147 -24.144 1.00 90.69 212 ALA A N 1
ATOM 1564 C CA . ALA A 1 212 ? 18.276 10.451 -25.565 1.00 90.69 212 ALA A CA 1
ATOM 1565 C C . ALA A 1 212 ? 17.352 9.473 -26.300 1.00 90.69 212 ALA A C 1
ATOM 1567 O O . ALA A 1 212 ? 16.594 9.892 -27.174 1.00 90.69 212 ALA A O 1
ATOM 1568 N N . ILE A 1 213 ? 17.382 8.185 -25.952 1.00 89.25 213 ILE A N 1
ATOM 1569 C CA . ILE A 1 213 ? 16.467 7.209 -26.545 1.00 89.25 213 ILE A CA 1
ATOM 1570 C C . ILE A 1 213 ? 15.045 7.395 -26.044 1.00 89.25 213 ILE A C 1
ATOM 1572 O O . ILE A 1 213 ? 14.117 7.320 -26.850 1.00 89.25 213 ILE A O 1
ATOM 1576 N N . SER A 1 214 ? 14.858 7.676 -24.755 1.00 90.38 214 SER A N 1
ATOM 1577 C CA . SER A 1 214 ? 13.526 7.957 -24.216 1.00 90.38 214 SER A CA 1
ATOM 1578 C C . SER A 1 214 ? 12.903 9.161 -24.923 1.00 90.38 214 SER A C 1
ATOM 1580 O O . SER A 1 214 ? 11.758 9.112 -25.373 1.00 90.38 214 SER A O 1
ATOM 1582 N N . GLU A 1 215 ? 13.693 10.213 -25.131 1.00 91.75 215 GLU A N 1
ATOM 1583 C CA . GLU A 1 215 ? 13.291 11.420 -25.845 1.00 91.75 215 GLU A CA 1
ATOM 1584 C C . GLU A 1 215 ? 12.998 11.189 -27.334 1.00 91.75 215 GLU A C 1
ATOM 1586 O O . GLU A 1 215 ? 11.982 11.667 -27.848 1.00 91.75 215 GLU A O 1
ATOM 1591 N N . ALA A 1 216 ? 13.877 10.466 -28.031 1.00 90.69 216 ALA A N 1
ATOM 1592 C CA . ALA A 1 216 ? 13.703 10.088 -29.431 1.00 90.69 216 ALA A CA 1
ATOM 1593 C C . ALA A 1 216 ? 12.432 9.250 -29.625 1.00 90.69 216 ALA A C 1
ATOM 1595 O O . ALA A 1 216 ? 11.629 9.523 -30.518 1.00 90.69 216 ALA A O 1
ATOM 1596 N N . THR A 1 217 ? 12.204 8.279 -28.743 1.00 89.00 217 THR A N 1
ATOM 1597 C CA . THR A 1 217 ? 11.019 7.414 -28.778 1.00 89.00 217 THR A CA 1
ATOM 1598 C C . THR A 1 217 ? 9.748 8.215 -28.507 1.00 89.00 217 THR A C 1
ATOM 1600 O O . THR A 1 217 ? 8.777 8.095 -29.253 1.00 89.00 217 THR A O 1
ATOM 1603 N N . CYS A 1 218 ? 9.764 9.118 -27.520 1.00 89.75 218 CYS A N 1
ATOM 1604 C CA . CYS A 1 218 ? 8.647 10.030 -27.265 1.00 89.75 218 CYS A CA 1
ATOM 1605 C C . CYS A 1 218 ? 8.312 10.897 -28.486 1.00 89.75 218 CYS A C 1
ATOM 1607 O O . CYS A 1 218 ? 7.137 11.061 -28.826 1.00 89.75 218 CYS A O 1
ATOM 1609 N N . ALA A 1 219 ? 9.325 11.463 -29.150 1.00 90.38 219 ALA A N 1
ATOM 1610 C CA . ALA A 1 219 ? 9.130 12.285 -30.342 1.00 90.38 219 ALA A CA 1
ATOM 1611 C C . ALA A 1 219 ? 8.520 11.470 -31.491 1.00 90.38 219 ALA A C 1
ATOM 1613 O O . ALA A 1 219 ? 7.557 11.920 -32.115 1.00 90.38 219 ALA A O 1
ATOM 1614 N N . TYR A 1 220 ? 9.013 10.246 -31.706 1.00 89.19 220 TYR A N 1
ATOM 1615 C CA . TYR A 1 220 ? 8.447 9.312 -32.674 1.00 89.19 220 TYR A CA 1
ATOM 1616 C C . TYR A 1 220 ? 6.959 9.035 -32.397 1.00 89.19 220 TYR A C 1
ATOM 1618 O O . TYR A 1 220 ? 6.129 9.268 -33.276 1.00 89.19 220 TYR A O 1
ATOM 1626 N N . MET A 1 221 ? 6.603 8.635 -31.169 1.00 86.56 221 MET A N 1
ATOM 1627 C CA . MET A 1 221 ? 5.212 8.341 -30.773 1.00 86.56 221 MET A CA 1
ATOM 1628 C C . MET A 1 221 ? 4.289 9.557 -30.892 1.00 86.56 221 MET A C 1
ATOM 1630 O O . MET A 1 221 ? 3.111 9.434 -31.226 1.00 86.56 221 MET A O 1
ATOM 1634 N N . THR A 1 222 ? 4.811 10.749 -30.598 1.00 87.81 222 THR A N 1
ATOM 1635 C CA . THR A 1 222 ? 4.051 12.000 -30.718 1.00 87.81 222 THR A CA 1
ATOM 1636 C C . THR A 1 222 ? 3.684 12.272 -32.171 1.00 87.81 222 THR A C 1
ATOM 1638 O O . THR A 1 222 ? 2.574 12.709 -32.462 1.00 87.81 222 THR A O 1
ATOM 1641 N N . VAL A 1 223 ? 4.606 11.997 -33.092 1.00 88.19 223 VAL A N 1
ATOM 1642 C CA . VAL A 1 223 ? 4.421 12.303 -34.506 1.00 88.19 223 VAL A CA 1
ATOM 1643 C C . VAL A 1 223 ? 3.576 11.263 -35.230 1.00 88.19 223 VAL A C 1
ATOM 1645 O O . VAL A 1 223 ? 2.736 11.665 -36.038 1.00 88.19 223 VAL A O 1
ATOM 1648 N N . THR A 1 224 ? 3.794 9.972 -34.982 1.00 86.56 224 THR A N 1
ATOM 1649 C CA . THR A 1 224 ? 3.102 8.895 -35.706 1.00 86.56 224 THR A CA 1
ATOM 1650 C C . THR A 1 224 ? 1.714 8.607 -35.163 1.00 86.56 224 THR A C 1
ATOM 1652 O O . THR A 1 224 ? 0.920 7.985 -35.861 1.00 86.56 224 THR A O 1
ATOM 1655 N N . ASN A 1 225 ? 1.434 9.000 -33.914 1.00 82.56 225 ASN A N 1
ATOM 1656 C CA . ASN A 1 225 ? 0.284 8.506 -33.154 1.00 82.56 225 ASN A CA 1
ATOM 1657 C C . ASN A 1 225 ? 0.200 6.959 -33.143 1.00 82.56 225 ASN A C 1
ATOM 1659 O O . ASN A 1 225 ? -0.860 6.392 -32.880 1.00 82.56 225 ASN A O 1
ATOM 1663 N N . SER A 1 226 ? 1.311 6.283 -33.470 1.00 78.62 226 SER A N 1
ATOM 1664 C CA . SER A 1 226 ? 1.434 4.834 -33.498 1.00 78.62 226 SER A CA 1
ATOM 1665 C C . SER A 1 226 ? 2.013 4.374 -32.177 1.00 78.62 226 SER A C 1
ATOM 1667 O O . SER A 1 226 ? 3.046 4.866 -31.717 1.00 78.62 226 SER A O 1
ATOM 1669 N N . TYR A 1 227 ? 1.351 3.376 -31.613 1.00 68.62 227 TYR A N 1
ATOM 1670 C CA . TYR A 1 227 ? 1.772 2.679 -30.413 1.00 68.62 227 TYR A CA 1
ATOM 1671 C C . TYR A 1 227 ? 2.427 1.340 -30.756 1.00 68.62 227 TYR A C 1
ATOM 1673 O O . TYR A 1 227 ? 2.410 0.481 -29.896 1.00 68.62 227 TYR A O 1
ATOM 1681 N N . VAL A 1 228 ? 2.958 1.154 -31.984 1.00 64.50 228 VAL A N 1
ATOM 1682 C CA . VAL A 1 228 ? 3.670 -0.046 -32.514 1.00 64.50 228 VAL A CA 1
ATOM 1683 C C . VAL A 1 228 ? 4.925 0.380 -33.301 1.00 64.50 228 VAL A C 1
ATOM 1685 O O . VAL A 1 228 ? 4.767 1.354 -34.043 1.00 64.50 228 VAL A O 1
ATOM 1688 N N . PRO A 1 229 ? 6.149 -0.235 -33.233 1.00 52.06 229 PRO A N 1
ATOM 1689 C CA . PRO A 1 229 ? 6.702 -1.375 -32.458 1.00 52.06 229 PRO A CA 1
ATOM 1690 C C . PRO A 1 229 ? 8.071 -1.222 -31.692 1.00 52.06 229 PRO A C 1
ATOM 1692 O O . PRO A 1 229 ? 8.471 -2.215 -31.087 1.00 52.06 229 PRO A O 1
ATOM 1695 N N . PRO A 1 230 ? 8.861 -0.115 -31.645 1.00 59.16 230 PRO A N 1
ATOM 1696 C CA . PRO A 1 230 ? 10.253 -0.205 -31.144 1.00 59.16 230 PRO A CA 1
ATOM 1697 C C . PRO A 1 230 ? 10.372 -0.407 -29.620 1.00 59.16 230 PRO A C 1
ATOM 1699 O O . PRO A 1 230 ? 11.464 -0.579 -29.082 1.00 59.16 230 PRO A O 1
ATOM 1702 N N . TYR A 1 231 ? 9.255 -0.341 -28.903 1.00 68.56 231 TYR A N 1
ATOM 1703 C CA . TYR A 1 231 ? 9.202 -0.428 -27.449 1.00 68.56 231 TYR A CA 1
ATOM 1704 C C . TYR A 1 231 ? 9.255 -1.871 -26.932 1.00 68.56 231 TYR A C 1
ATOM 1706 O O . TYR A 1 231 ? 9.592 -2.051 -25.766 1.00 68.56 231 TYR A O 1
ATOM 1714 N N . THR A 1 232 ? 8.991 -2.887 -27.769 1.00 70.81 232 THR A N 1
ATOM 1715 C CA . THR A 1 232 ? 9.100 -4.299 -27.351 1.00 70.81 232 THR A CA 1
ATOM 1716 C C . THR A 1 232 ? 10.529 -4.685 -26.993 1.00 70.81 232 THR A C 1
ATOM 1718 O O . THR A 1 232 ? 10.723 -5.620 -26.234 1.00 70.81 232 THR A O 1
ATOM 1721 N N . THR A 1 233 ? 11.531 -3.959 -27.499 1.00 73.88 233 THR A N 1
ATOM 1722 C CA . THR A 1 233 ? 12.927 -4.095 -27.068 1.00 73.88 233 THR A CA 1
ATOM 1723 C C . THR A 1 233 ? 13.318 -3.013 -26.070 1.00 73.88 233 THR A C 1
ATOM 1725 O O . THR A 1 233 ? 14.050 -3.290 -25.127 1.00 73.88 233 THR A O 1
ATOM 1728 N N . LEU A 1 234 ? 12.837 -1.777 -26.239 1.00 81.31 234 LEU A N 1
ATOM 1729 C CA . LEU A 1 234 ? 13.264 -0.661 -25.396 1.00 81.31 234 LEU A CA 1
ATOM 1730 C C . LEU A 1 234 ? 12.751 -0.737 -23.953 1.00 81.31 234 LEU A C 1
ATOM 1732 O O . LEU A 1 234 ? 13.505 -0.424 -23.038 1.00 81.31 234 LEU A O 1
ATOM 1736 N N . ILE A 1 235 ? 11.492 -1.111 -23.728 1.00 84.00 235 ILE A N 1
ATOM 1737 C CA . ILE A 1 235 ? 10.945 -1.182 -22.367 1.00 84.00 235 ILE A CA 1
ATOM 1738 C C . ILE A 1 235 ? 11.651 -2.273 -21.543 1.00 84.00 235 ILE A C 1
ATOM 1740 O O . ILE A 1 235 ? 12.122 -1.933 -20.455 1.00 84.00 235 ILE A O 1
ATOM 1744 N N . PRO A 1 236 ? 11.877 -3.501 -22.059 1.00 82.50 236 PRO A N 1
ATOM 1745 C CA . PRO A 1 236 ? 12.707 -4.473 -21.354 1.00 82.50 236 PRO A CA 1
ATOM 1746 C C . PRO A 1 236 ? 14.122 -3.954 -21.076 1.00 82.50 236 PRO A C 1
ATOM 1748 O O . PRO A 1 236 ? 14.659 -4.185 -19.996 1.00 82.50 236 PRO A O 1
ATOM 1751 N N . VAL A 1 237 ? 14.730 -3.217 -22.020 1.00 81.62 237 VAL A N 1
ATOM 1752 C CA . VAL A 1 237 ? 16.040 -2.573 -21.813 1.00 81.62 237 VAL A CA 1
ATOM 1753 C C . VAL A 1 237 ? 15.994 -1.602 -20.642 1.00 81.62 237 VAL A C 1
ATOM 1755 O O . VAL A 1 237 ? 16.862 -1.660 -19.777 1.00 81.62 237 VAL A O 1
ATOM 1758 N N . LEU A 1 238 ? 15.003 -0.711 -20.600 1.00 83.19 238 LEU A N 1
ATOM 1759 C CA . LEU A 1 238 ? 14.862 0.266 -19.522 1.00 83.19 238 LEU A CA 1
ATOM 1760 C C . LEU A 1 238 ? 14.621 -0.423 -18.181 1.00 83.19 238 LEU A C 1
ATOM 1762 O O . LEU A 1 238 ? 15.305 -0.094 -17.214 1.00 83.19 238 LEU A O 1
ATOM 1766 N N . ARG A 1 239 ? 13.739 -1.427 -18.133 1.00 84.69 239 ARG A N 1
ATOM 1767 C CA . ARG A 1 239 ? 13.520 -2.237 -16.933 1.00 84.69 239 ARG A CA 1
ATOM 1768 C C . ARG A 1 239 ? 14.825 -2.874 -16.460 1.00 84.69 239 ARG A C 1
ATOM 1770 O O . ARG A 1 239 ? 15.199 -2.710 -15.303 1.00 84.69 239 ARG A O 1
ATOM 1777 N N . ASN A 1 240 ? 15.553 -3.541 -17.355 1.00 80.06 240 ASN A N 1
ATOM 1778 C CA . ASN A 1 240 ? 16.797 -4.231 -17.018 1.00 80.06 240 ASN A CA 1
ATOM 1779 C C . ASN A 1 240 ? 17.898 -3.251 -16.583 1.00 80.06 240 ASN A C 1
ATOM 1781 O O . ASN A 1 240 ? 18.647 -3.565 -15.665 1.00 80.06 240 ASN A O 1
ATOM 1785 N N . LEU A 1 241 ? 17.984 -2.060 -17.187 1.00 77.31 241 LEU A N 1
ATOM 1786 C CA . LEU A 1 241 ? 18.930 -1.007 -16.788 1.00 77.31 241 LEU A CA 1
ATOM 1787 C C . LEU A 1 241 ? 18.638 -0.451 -15.393 1.00 77.31 241 LEU A C 1
ATOM 1789 O O . LEU A 1 241 ? 19.563 -0.092 -14.667 1.00 77.31 241 LEU A O 1
ATOM 1793 N N . LEU A 1 242 ? 17.358 -0.337 -15.043 1.00 78.56 242 LEU A N 1
ATOM 1794 C CA . LEU A 1 242 ? 16.906 0.240 -13.779 1.00 78.56 242 LEU A CA 1
ATOM 1795 C C . LEU A 1 242 ? 16.768 -0.809 -12.665 1.00 78.56 242 LEU A C 1
ATOM 1797 O O . LEU A 1 242 ? 16.670 -0.446 -11.489 1.00 78.56 242 LEU A O 1
ATOM 1801 N N . ALA A 1 243 ? 16.804 -2.097 -13.011 1.00 78.50 243 ALA A N 1
ATOM 1802 C CA . ALA A 1 243 ? 16.912 -3.191 -12.059 1.00 78.50 243 ALA A CA 1
ATOM 1803 C C . ALA A 1 243 ? 18.269 -3.140 -11.336 1.00 78.50 243 ALA A C 1
ATOM 1805 O O . ALA A 1 243 ? 19.326 -2.992 -11.953 1.00 78.50 243 ALA A O 1
ATOM 1806 N N . ALA A 1 244 ? 18.236 -3.265 -10.006 1.00 60.78 244 ALA A N 1
ATOM 1807 C CA . ALA A 1 244 ? 19.413 -3.093 -9.149 1.00 60.78 244 ALA A CA 1
ATOM 1808 C C . ALA A 1 244 ? 20.544 -4.096 -9.449 1.00 60.78 244 ALA A C 1
ATOM 1810 O O . ALA A 1 244 ? 21.717 -3.761 -9.279 1.00 60.78 244 ALA A O 1
ATOM 1811 N N . ASP A 1 245 ? 20.186 -5.285 -9.932 1.00 71.06 245 ASP A N 1
ATOM 1812 C CA . ASP A 1 245 ? 21.105 -6.410 -10.105 1.00 71.06 245 ASP A CA 1
ATOM 1813 C C . ASP A 1 245 ? 21.908 -6.346 -11.420 1.00 71.06 245 ASP A C 1
ATOM 1815 O O . ASP A 1 245 ? 22.975 -6.949 -11.506 1.00 71.06 245 ASP A O 1
ATOM 1819 N N . THR A 1 246 ? 21.450 -5.602 -12.436 1.00 68.81 246 THR A N 1
ATOM 1820 C CA . THR A 1 246 ? 22.054 -5.640 -13.785 1.00 68.81 246 THR A CA 1
ATOM 1821 C C . THR A 1 246 ? 23.213 -4.660 -13.962 1.00 68.81 246 THR A C 1
ATOM 1823 O O . THR A 1 246 ? 24.198 -4.965 -14.628 1.00 68.81 246 THR A O 1
ATOM 1826 N N . CYS A 1 247 ? 23.109 -3.450 -13.401 1.00 74.88 247 CYS A N 1
ATOM 1827 C CA . CYS A 1 247 ? 24.143 -2.419 -13.522 1.00 74.88 247 CYS A CA 1
ATOM 1828 C C . CYS A 1 247 ? 24.322 -1.669 -12.191 1.00 74.88 247 CYS A C 1
ATOM 1830 O O . CYS A 1 247 ? 23.745 -0.589 -11.993 1.00 74.88 247 CYS A O 1
ATOM 1832 N N . PRO A 1 248 ? 25.127 -2.225 -11.264 1.00 68.00 248 PRO A N 1
ATOM 1833 C CA . PRO A 1 248 ? 25.404 -1.594 -9.981 1.00 68.00 248 PRO A CA 1
ATOM 1834 C C . PRO A 1 248 ? 25.945 -0.174 -10.188 1.00 68.00 248 PRO A C 1
ATOM 1836 O O . PRO A 1 248 ? 26.963 0.039 -10.843 1.00 68.00 248 PRO A O 1
ATOM 1839 N N . GLY A 1 249 ? 25.234 0.820 -9.657 1.00 78.19 249 GLY A N 1
ATOM 1840 C CA . GLY A 1 249 ? 25.584 2.237 -9.787 1.00 78.19 249 GLY A CA 1
ATOM 1841 C C . GLY A 1 249 ? 24.822 3.013 -10.866 1.00 78.19 249 GLY A C 1
ATOM 1842 O O . GLY A 1 249 ? 24.695 4.227 -10.715 1.00 78.19 249 GLY A O 1
ATOM 1843 N N . LEU A 1 250 ? 24.234 2.376 -11.892 1.00 80.06 250 LEU A N 1
ATOM 1844 C CA . LEU A 1 250 ? 23.355 3.091 -12.836 1.00 80.06 250 LEU A CA 1
ATOM 1845 C C . LEU A 1 250 ? 22.111 3.602 -12.129 1.00 80.06 250 LEU A C 1
ATOM 1847 O O . LEU A 1 250 ? 21.769 4.771 -12.276 1.00 80.06 250 LEU A O 1
ATOM 1851 N N . ARG A 1 251 ? 21.521 2.770 -11.268 1.00 81.25 251 ARG A N 1
ATOM 1852 C CA . ARG A 1 251 ? 20.439 3.180 -10.373 1.00 81.25 251 ARG A CA 1
ATOM 1853 C C . ARG A 1 251 ? 20.807 4.442 -9.580 1.00 81.25 251 ARG A C 1
ATOM 1855 O O . ARG A 1 251 ? 20.029 5.387 -9.563 1.00 81.25 251 ARG A O 1
ATOM 1862 N N . ALA A 1 252 ? 22.008 4.503 -8.998 1.00 84.06 252 ALA A N 1
ATOM 1863 C CA . ALA A 1 252 ? 22.476 5.673 -8.249 1.00 84.06 252 ALA A CA 1
ATOM 1864 C C . ALA A 1 252 ? 22.655 6.921 -9.137 1.00 84.06 252 ALA A C 1
ATOM 1866 O O . ALA A 1 252 ? 22.283 8.020 -8.734 1.00 84.06 252 ALA A O 1
ATOM 1867 N N . VAL A 1 253 ? 23.174 6.763 -10.361 1.00 87.00 253 VAL A N 1
ATOM 1868 C CA . VAL A 1 253 ? 23.299 7.873 -11.322 1.00 87.00 253 VAL A CA 1
ATOM 1869 C C . VAL A 1 253 ? 21.932 8.376 -11.781 1.00 87.00 253 VAL A C 1
ATOM 1871 O O . VAL A 1 253 ? 21.732 9.585 -11.842 1.00 87.00 253 VAL A O 1
ATOM 1874 N N . VAL A 1 254 ? 20.982 7.480 -12.059 1.00 83.56 254 VAL A N 1
ATOM 1875 C CA . VAL A 1 254 ? 19.606 7.853 -12.416 1.00 83.56 254 VAL A CA 1
ATOM 1876 C C . VAL A 1 254 ? 18.932 8.570 -11.247 1.00 83.56 254 VAL A C 1
ATOM 1878 O O . VAL A 1 254 ? 18.367 9.641 -11.455 1.00 83.56 254 VAL A O 1
ATOM 1881 N N . HIS A 1 255 ? 19.080 8.073 -10.012 1.00 83.62 255 HIS A N 1
ATOM 1882 C CA . HIS A 1 255 ? 18.614 8.771 -8.807 1.00 83.62 255 HIS A CA 1
ATOM 1883 C C . HIS A 1 255 ? 19.191 10.192 -8.694 1.00 83.62 255 HIS A C 1
ATOM 1885 O O . HIS A 1 255 ? 18.461 11.117 -8.355 1.00 83.62 255 HIS A O 1
ATOM 1891 N N . ALA A 1 256 ? 20.472 10.385 -9.018 1.00 87.50 256 ALA A N 1
ATOM 1892 C CA . ALA A 1 256 ? 21.129 11.691 -8.952 1.00 87.50 256 ALA A CA 1
ATOM 1893 C C . ALA A 1 256 ? 20.773 12.640 -10.118 1.00 87.50 256 ALA A C 1
ATOM 1895 O O . ALA A 1 256 ? 21.029 13.839 -10.027 1.00 87.50 256 ALA A O 1
ATOM 1896 N N . GLN A 1 257 ? 20.213 12.133 -11.221 1.00 92.12 257 GLN A N 1
ATOM 1897 C CA . GLN A 1 257 ? 19.931 12.905 -12.435 1.00 92.12 257 GLN A CA 1
ATOM 1898 C C . GLN A 1 257 ? 18.426 12.979 -12.714 1.00 92.12 257 GLN A C 1
ATOM 1900 O O . GLN A 1 257 ? 17.886 12.214 -13.516 1.00 92.12 257 GLN A O 1
ATOM 1905 N N . ALA A 1 258 ? 17.752 13.955 -12.098 1.00 90.56 258 ALA A N 1
ATOM 1906 C CA . ALA A 1 258 ? 16.307 14.164 -12.245 1.00 90.56 258 ALA A CA 1
ATOM 1907 C C . ALA A 1 258 ? 15.848 14.280 -13.713 1.00 90.56 258 ALA A C 1
ATOM 1909 O O . ALA A 1 258 ? 14.792 13.765 -14.071 1.00 90.56 258 ALA A O 1
ATOM 1910 N N . GLU A 1 259 ? 16.654 14.886 -14.594 1.00 90.88 259 GLU A N 1
ATOM 1911 C CA . GLU A 1 259 ? 16.331 14.995 -16.024 1.00 90.88 259 GLU A CA 1
ATOM 1912 C C . GLU A 1 259 ? 16.149 13.621 -16.688 1.00 90.88 259 GLU A C 1
ATOM 1914 O O . GLU A 1 259 ? 15.196 13.421 -17.441 1.00 90.88 259 GLU A O 1
ATOM 1919 N N . VAL A 1 260 ? 17.013 12.651 -16.371 1.00 90.75 260 VAL A N 1
ATOM 1920 C CA . VAL A 1 260 ? 16.930 11.291 -16.923 1.00 90.75 260 VAL A CA 1
ATOM 1921 C C . VAL A 1 260 ? 15.652 10.608 -16.442 1.00 90.75 260 VAL A C 1
ATOM 1923 O O . VAL A 1 260 ? 14.923 10.043 -17.258 1.00 90.75 260 VAL A O 1
ATOM 1926 N N . GLN A 1 261 ? 15.336 10.727 -15.148 1.00 93.25 261 GLN A N 1
ATOM 1927 C CA . GLN A 1 261 ? 14.097 10.188 -14.577 1.00 93.25 261 GLN A CA 1
ATOM 1928 C C . GLN A 1 261 ? 12.863 10.771 -15.270 1.00 93.25 261 GLN A C 1
ATOM 1930 O O . GLN A 1 261 ? 11.963 10.030 -15.656 1.00 93.25 261 GLN A O 1
ATOM 1935 N N . VAL A 1 262 ? 12.835 12.089 -15.489 1.00 92.94 262 VAL A N 1
ATOM 1936 C CA . VAL A 1 262 ? 11.718 12.772 -16.157 1.00 92.94 262 VAL A CA 1
ATOM 1937 C C . VAL A 1 262 ? 11.505 12.247 -17.576 1.00 92.94 262 VAL A C 1
ATOM 1939 O O . VAL A 1 262 ? 10.358 12.051 -17.975 1.00 92.94 262 VAL A O 1
ATOM 1942 N N . GLN A 1 263 ? 12.567 11.997 -18.349 1.00 92.88 263 GLN A N 1
ATOM 1943 C CA . GLN A 1 263 ? 12.404 11.475 -19.712 1.00 92.88 263 GLN A CA 1
ATOM 1944 C C . GLN A 1 263 ? 11.951 10.012 -19.730 1.00 92.88 263 GLN A C 1
ATOM 1946 O O . GLN A 1 263 ? 11.095 9.665 -20.545 1.00 92.88 263 GLN A O 1
ATOM 1951 N N . VAL A 1 264 ? 12.467 9.171 -18.825 1.00 91.44 264 VAL A N 1
ATOM 1952 C CA . VAL A 1 264 ? 12.019 7.773 -18.687 1.00 91.44 264 VAL A CA 1
ATOM 1953 C C . VAL A 1 264 ? 10.544 7.725 -18.292 1.00 91.44 264 VAL A C 1
ATOM 1955 O O . VAL A 1 264 ? 9.753 7.054 -18.954 1.00 91.44 264 VAL A O 1
ATOM 1958 N N . VAL A 1 265 ? 10.147 8.492 -17.272 1.00 94.00 265 VAL A N 1
ATOM 1959 C CA . VAL A 1 265 ? 8.751 8.574 -16.824 1.00 94.00 265 VAL A CA 1
ATOM 1960 C C . VAL A 1 265 ? 7.861 9.136 -17.924 1.00 94.00 265 VAL A C 1
ATOM 1962 O O . VAL A 1 265 ? 6.780 8.608 -18.141 1.00 94.00 265 VAL A O 1
ATOM 1965 N N . ARG A 1 266 ? 8.303 10.149 -18.677 1.00 93.12 266 ARG A N 1
ATOM 1966 C CA . ARG A 1 266 ? 7.543 10.690 -19.816 1.00 93.12 266 ARG A CA 1
ATOM 1967 C C . ARG A 1 266 ? 7.308 9.643 -20.906 1.00 93.12 266 ARG A C 1
ATOM 1969 O O . ARG A 1 266 ? 6.204 9.591 -21.447 1.00 93.12 266 ARG A O 1
ATOM 1976 N N . LEU A 1 267 ? 8.314 8.827 -21.228 1.00 92.00 267 LEU A N 1
ATOM 1977 C CA . LEU A 1 267 ? 8.160 7.721 -22.175 1.00 92.00 267 LEU A CA 1
ATOM 1978 C C . LEU A 1 267 ? 7.162 6.690 -21.647 1.00 92.00 267 LEU A C 1
ATOM 1980 O O . LEU A 1 267 ? 6.195 6.372 -22.338 1.00 92.00 267 LEU A O 1
ATOM 1984 N N . CYS A 1 268 ? 7.353 6.225 -20.413 1.00 92.75 268 CYS A N 1
ATOM 1985 C CA . CYS A 1 268 ? 6.470 5.242 -19.793 1.00 92.75 268 CYS A CA 1
ATOM 1986 C C . CYS A 1 268 ? 5.029 5.759 -19.706 1.00 92.75 268 CYS A C 1
ATOM 1988 O O . CYS A 1 268 ? 4.101 5.073 -20.119 1.00 92.75 268 CYS A O 1
ATOM 1990 N N . ALA A 1 269 ? 4.842 7.012 -19.289 1.00 91.75 269 ALA A N 1
ATOM 1991 C CA . ALA A 1 269 ? 3.550 7.683 -19.250 1.00 91.75 269 ALA A CA 1
ATOM 1992 C C . ALA A 1 269 ? 2.886 7.745 -20.627 1.00 91.75 269 ALA A C 1
ATOM 1994 O O . ALA A 1 269 ? 1.672 7.629 -20.727 1.00 91.75 269 ALA A O 1
ATOM 1995 N N . ARG A 1 270 ? 3.652 7.913 -21.709 1.00 90.19 270 ARG A N 1
ATOM 1996 C CA . ARG A 1 270 ? 3.097 7.926 -23.067 1.00 90.19 270 ARG A CA 1
ATOM 1997 C C . ARG A 1 270 ? 2.631 6.541 -23.519 1.00 90.19 270 ARG A C 1
ATOM 1999 O O . ARG A 1 270 ? 1.638 6.465 -24.236 1.00 90.19 270 ARG A O 1
ATOM 2006 N N . CYS A 1 271 ? 3.331 5.483 -23.112 1.00 89.19 271 CYS A N 1
ATOM 2007 C CA . CYS A 1 271 ? 2.917 4.096 -23.344 1.00 89.19 271 CYS A CA 1
ATOM 2008 C C . CYS A 1 271 ? 1.734 3.689 -22.458 1.00 89.19 271 CYS A C 1
ATOM 2010 O O . CYS A 1 271 ? 0.924 2.865 -22.865 1.00 89.19 271 CYS A O 1
ATOM 2012 N N . PHE A 1 272 ? 1.649 4.267 -21.260 1.00 90.06 272 PHE A N 1
ATOM 2013 C CA . PHE A 1 272 ? 0.658 3.923 -20.254 1.00 90.06 272 PHE A CA 1
ATOM 2014 C C . PHE A 1 272 ? -0.637 4.724 -20.404 1.00 90.06 272 PHE A C 1
ATOM 2016 O O . PHE A 1 272 ? -1.714 4.171 -20.319 1.00 90.06 272 PHE A O 1
ATOM 2023 N N . VAL A 1 273 ? -0.600 6.026 -20.676 1.00 89.00 273 VAL A N 1
ATOM 2024 C CA . VAL A 1 273 ? -1.817 6.848 -20.796 1.00 89.00 273 VAL A CA 1
ATOM 2025 C C . VAL A 1 273 ? -2.424 6.682 -22.197 1.00 89.00 273 VAL A C 1
ATOM 2027 O O . VAL A 1 273 ? -2.235 7.520 -23.083 1.00 89.00 273 VAL A O 1
ATOM 2030 N N . LEU A 1 274 ? -3.138 5.569 -22.397 1.00 87.31 274 LEU A N 1
ATOM 2031 C CA . LEU A 1 274 ? -3.833 5.212 -23.638 1.00 87.31 274 LEU A CA 1
ATOM 2032 C C . LEU A 1 274 ? -5.336 5.560 -23.587 1.00 87.31 274 LEU A C 1
ATOM 2034 O O . LEU A 1 274 ? -5.941 5.545 -22.513 1.00 87.31 274 LEU A O 1
ATOM 2038 N N . PRO A 1 275 ? -5.980 5.831 -24.739 1.00 89.75 275 PRO A N 1
ATOM 2039 C CA . PRO A 1 275 ? -7.437 5.812 -24.860 1.00 89.75 275 PRO A CA 1
ATOM 2040 C C . PRO A 1 275 ? -8.035 4.442 -24.493 1.00 89.75 275 PRO A C 1
ATOM 2042 O O . PRO A 1 275 ? -7.441 3.406 -24.785 1.00 89.75 275 PRO A O 1
ATOM 2045 N N . GLU A 1 276 ? -9.253 4.423 -23.945 1.00 87.62 276 GLU A N 1
ATOM 2046 C CA . GLU A 1 276 ? -9.942 3.208 -23.461 1.00 87.62 276 GLU A CA 1
ATOM 2047 C C . GLU A 1 276 ? -10.030 2.082 -24.510 1.00 87.62 276 GLU A C 1
ATOM 2049 O O . GLU A 1 276 ? -9.700 0.934 -24.229 1.00 87.62 276 GLU A O 1
ATOM 2054 N N . ALA A 1 277 ? -10.358 2.404 -25.765 1.00 89.31 277 ALA A N 1
ATOM 2055 C CA . ALA A 1 277 ? -10.404 1.406 -26.840 1.00 89.31 277 ALA A CA 1
ATOM 2056 C C . ALA A 1 277 ? -9.040 0.736 -27.112 1.00 89.31 277 ALA A C 1
ATOM 2058 O O . ALA A 1 277 ? -8.979 -0.420 -27.531 1.00 89.31 277 ALA A O 1
ATOM 2059 N N . GLN A 1 278 ? -7.936 1.454 -26.886 1.00 88.94 278 GLN A N 1
ATOM 2060 C CA . GLN A 1 278 ? -6.588 0.916 -27.066 1.00 88.94 278 GLN A CA 1
ATOM 2061 C C . GLN A 1 278 ? -6.153 0.073 -25.874 1.00 88.94 278 GLN A C 1
ATOM 2063 O O . GLN A 1 278 ? -5.489 -0.939 -26.084 1.00 88.94 278 GLN A O 1
ATOM 2068 N N . TRP A 1 279 ? -6.571 0.438 -24.660 1.00 89.62 279 TRP A N 1
ATOM 2069 C CA . TRP A 1 279 ? -6.438 -0.429 -23.493 1.00 89.62 279 TRP A CA 1
ATOM 2070 C C . TRP A 1 279 ? -7.111 -1.767 -23.730 1.00 89.62 279 TRP A C 1
ATOM 2072 O O . TRP A 1 279 ? -6.487 -2.807 -23.557 1.00 89.62 279 TRP A O 1
ATOM 2082 N N . GLU A 1 280 ? -8.345 -1.748 -24.222 1.00 90.00 280 GLU A N 1
ATOM 2083 C CA . GLU A 1 280 ? -9.085 -2.977 -24.471 1.00 90.00 280 GLU A CA 1
ATOM 2084 C C . GLU A 1 280 ? -8.425 -3.870 -25.522 1.00 90.00 280 GLU A C 1
ATOM 2086 O O . GLU A 1 280 ? -8.414 -5.095 -25.383 1.00 90.00 280 GLU A O 1
ATOM 2091 N N . ALA A 1 281 ? -7.828 -3.266 -26.552 1.00 89.50 281 ALA A N 1
ATOM 2092 C CA . ALA A 1 281 ? -7.031 -3.989 -27.535 1.00 89.50 281 ALA A CA 1
ATOM 2093 C C . ALA A 1 281 ? -5.717 -4.524 -26.938 1.00 89.50 281 ALA A C 1
ATOM 2095 O O . ALA A 1 281 ? -5.320 -5.645 -27.243 1.00 89.50 281 ALA A O 1
ATOM 2096 N N . ALA A 1 282 ? -5.047 -3.747 -26.084 1.00 88.31 282 ALA A N 1
ATOM 2097 C CA . ALA A 1 282 ? -3.789 -4.133 -25.456 1.00 88.31 282 ALA A CA 1
ATOM 2098 C C . ALA A 1 282 ? -3.967 -5.232 -24.399 1.00 88.31 282 ALA A C 1
ATOM 2100 O O . ALA A 1 282 ? -3.132 -6.119 -24.309 1.00 88.31 282 ALA A O 1
ATOM 2101 N N . LEU A 1 283 ? -5.072 -5.230 -23.652 1.00 89.38 283 LEU A N 1
ATOM 2102 C CA . LEU A 1 283 ? -5.410 -6.281 -22.688 1.00 89.38 283 LEU A CA 1
ATOM 2103 C C . LEU A 1 283 ? -5.816 -7.599 -23.366 1.00 89.38 283 LEU A C 1
ATOM 2105 O O . LEU A 1 283 ? -5.677 -8.669 -22.769 1.00 89.38 283 LEU A O 1
ATOM 2109 N N . ALA A 1 284 ? -6.319 -7.533 -24.603 1.00 89.75 284 ALA A N 1
ATOM 2110 C CA . ALA A 1 284 ? -6.647 -8.709 -25.408 1.00 89.75 284 ALA A CA 1
ATOM 2111 C C . ALA A 1 284 ? -5.406 -9.355 -26.063 1.00 89.75 284 ALA A C 1
ATOM 2113 O O . ALA A 1 284 ? -5.419 -10.558 -26.348 1.00 89.75 284 ALA A O 1
ATOM 2114 N N . ASP A 1 285 ? -4.336 -8.584 -26.263 1.00 89.62 285 ASP A N 1
ATOM 2115 C CA . ASP A 1 285 ? -3.076 -8.985 -26.895 1.00 89.62 285 ASP A CA 1
ATOM 2116 C C . ASP A 1 285 ? -1.999 -9.268 -25.830 1.00 89.62 285 ASP A C 1
ATOM 2118 O O . ASP A 1 285 ? -1.581 -8.376 -25.094 1.00 89.62 285 ASP A O 1
ATOM 2122 N N . GLY A 1 286 ? -1.541 -10.520 -25.735 1.00 88.00 286 GLY A N 1
ATOM 2123 C CA . GLY A 1 286 ? -0.582 -10.940 -24.708 1.00 88.00 286 GLY A CA 1
ATOM 2124 C C . GLY A 1 286 ? 0.732 -10.153 -24.736 1.00 88.00 286 GLY A C 1
ATOM 2125 O O . GLY A 1 286 ? 1.211 -9.740 -23.683 1.00 88.00 286 GLY A O 1
ATOM 2126 N N . GLU A 1 287 ? 1.280 -9.862 -25.920 1.00 86.88 287 GLU A N 1
ATOM 2127 C CA . GLU A 1 287 ? 2.551 -9.133 -26.041 1.00 86.88 287 GLU A CA 1
ATOM 2128 C C . GLU A 1 287 ? 2.409 -7.675 -25.595 1.00 86.88 287 GLU A C 1
ATOM 2130 O O . GLU A 1 287 ? 3.277 -7.130 -24.908 1.00 86.88 287 GLU A O 1
ATOM 2135 N N . ARG A 1 288 ? 1.284 -7.035 -25.934 1.00 87.62 288 ARG A N 1
ATOM 2136 C CA . ARG A 1 288 ? 0.997 -5.665 -25.486 1.00 87.62 288 ARG A CA 1
ATOM 2137 C C . ARG A 1 288 ? 0.721 -5.609 -23.991 1.00 87.62 288 ARG A C 1
ATOM 2139 O O . ARG A 1 288 ? 1.135 -4.648 -23.349 1.00 87.62 288 ARG A O 1
ATOM 2146 N N . CYS A 1 289 ? 0.064 -6.624 -23.437 1.00 89.81 289 CYS A N 1
ATOM 2147 C CA . CYS A 1 289 ? -0.149 -6.745 -22.000 1.00 89.81 289 CYS A CA 1
ATOM 2148 C C . CYS A 1 289 ? 1.184 -6.869 -21.245 1.00 89.81 289 CYS A C 1
ATOM 2150 O O . CYS A 1 289 ? 1.378 -6.168 -20.255 1.00 89.81 289 CYS A O 1
ATOM 2152 N N . ILE A 1 290 ? 2.121 -7.689 -21.739 1.00 89.00 290 ILE A N 1
ATOM 2153 C CA . ILE A 1 290 ? 3.477 -7.812 -21.172 1.00 89.00 290 ILE A CA 1
ATOM 2154 C C . ILE A 1 290 ? 4.214 -6.475 -21.242 1.00 89.00 290 ILE A C 1
ATOM 2156 O O . ILE A 1 290 ? 4.788 -6.035 -20.255 1.00 89.00 290 ILE A O 1
ATOM 2160 N N . MET A 1 291 ? 4.150 -5.787 -22.378 1.00 88.94 291 MET A N 1
ATOM 2161 C CA . MET A 1 291 ? 4.777 -4.474 -22.523 1.00 88.94 291 MET A CA 1
ATOM 2162 C C . MET A 1 291 ? 4.233 -3.461 -21.508 1.00 88.94 291 MET A C 1
ATOM 2164 O O . MET A 1 291 ? 5.003 -2.735 -20.883 1.00 88.94 291 MET A O 1
ATOM 2168 N N . LEU A 1 292 ? 2.912 -3.424 -21.315 1.00 90.88 292 LEU A N 1
ATOM 2169 C CA . LEU A 1 292 ? 2.283 -2.563 -20.316 1.00 90.88 292 LEU A CA 1
ATOM 2170 C C . LEU A 1 292 ? 2.718 -2.933 -18.898 1.00 90.88 292 LEU A C 1
ATOM 2172 O O . LEU A 1 292 ? 2.976 -2.035 -18.103 1.00 90.88 292 LEU A O 1
ATOM 2176 N N . LEU A 1 293 ? 2.839 -4.228 -18.598 1.00 91.44 293 LEU A N 1
ATOM 2177 C CA . LEU A 1 293 ? 3.366 -4.707 -17.323 1.00 91.44 293 LEU A CA 1
ATOM 2178 C C . LEU A 1 293 ? 4.779 -4.158 -17.095 1.00 91.44 293 LEU A C 1
ATOM 2180 O O . LEU A 1 293 ? 5.018 -3.496 -16.091 1.00 91.44 293 LEU A O 1
ATOM 2184 N N . GLU A 1 294 ? 5.685 -4.318 -18.058 1.00 90.50 294 GLU A N 1
ATOM 2185 C CA . GLU A 1 294 ? 7.062 -3.830 -17.926 1.00 90.50 294 GLU A CA 1
ATOM 2186 C C . GLU A 1 294 ? 7.147 -2.297 -17.827 1.00 90.50 294 GLU A C 1
ATOM 2188 O O . GLU A 1 294 ? 7.986 -1.762 -17.099 1.00 90.50 294 GLU A O 1
ATOM 2193 N N . VAL A 1 295 ? 6.270 -1.568 -18.529 1.00 91.25 295 VAL A N 1
ATOM 2194 C CA . VAL A 1 295 ? 6.130 -0.107 -18.398 1.00 91.25 295 VAL A CA 1
ATOM 2195 C C . VAL A 1 295 ? 5.748 0.263 -16.965 1.00 91.25 295 VAL A C 1
ATOM 2197 O O . VAL A 1 295 ? 6.316 1.193 -16.390 1.00 91.25 295 VAL A O 1
ATOM 2200 N N . VAL A 1 296 ? 4.797 -0.460 -16.379 1.00 91.44 296 VAL A N 1
ATOM 2201 C CA . VAL A 1 296 ? 4.313 -0.211 -15.022 1.00 91.44 296 VAL A CA 1
ATOM 2202 C C . VAL A 1 296 ? 5.366 -0.569 -13.981 1.00 91.44 296 VAL A C 1
ATOM 2204 O O . VAL A 1 296 ? 5.624 0.256 -13.112 1.00 91.44 296 VAL A O 1
ATOM 2207 N N . GLU A 1 297 ? 6.032 -1.719 -14.103 1.00 89.00 297 GLU A N 1
ATOM 2208 C CA . GLU A 1 297 ? 7.165 -2.113 -13.249 1.00 89.00 297 GLU A CA 1
ATOM 2209 C C . GLU A 1 297 ? 8.283 -1.064 -13.293 1.00 89.00 297 GLU A C 1
ATOM 2211 O O . GLU A 1 297 ? 8.814 -0.642 -12.263 1.00 89.00 297 GLU A O 1
ATOM 2216 N N . THR A 1 298 ? 8.606 -0.581 -14.496 1.00 90.00 298 THR A N 1
ATOM 2217 C CA . THR A 1 298 ? 9.617 0.463 -14.692 1.00 90.00 298 THR A CA 1
ATOM 2218 C C . THR A 1 298 ? 9.223 1.755 -13.982 1.00 90.00 298 THR A C 1
ATOM 2220 O O . THR A 1 298 ? 10.058 2.372 -13.321 1.00 90.00 298 THR A O 1
ATOM 2223 N N . MET A 1 299 ? 7.952 2.163 -14.077 1.00 91.88 299 MET A N 1
ATOM 2224 C CA . MET A 1 299 ? 7.460 3.336 -13.358 1.00 91.88 299 MET A CA 1
ATOM 2225 C C . MET A 1 299 ? 7.381 3.111 -11.852 1.00 91.88 299 MET A C 1
ATOM 2227 O O . MET A 1 299 ? 7.640 4.056 -11.119 1.00 91.88 299 MET A O 1
ATOM 2231 N N . ALA A 1 300 ? 7.031 1.918 -11.371 1.00 88.88 300 ALA A N 1
ATOM 2232 C CA . ALA A 1 300 ? 6.911 1.627 -9.942 1.00 88.88 300 ALA A CA 1
ATOM 2233 C C . ALA A 1 300 ? 8.269 1.693 -9.222 1.00 88.88 300 ALA A C 1
ATOM 2235 O O . ALA A 1 300 ? 8.329 2.029 -8.040 1.00 88.88 300 ALA A O 1
ATOM 2236 N N . ASN A 1 301 ? 9.365 1.470 -9.955 1.00 87.81 301 ASN A N 1
ATOM 2237 C CA . ASN A 1 301 ? 10.727 1.498 -9.435 1.00 87.81 301 ASN A CA 1
ATOM 2238 C C . ASN A 1 301 ? 11.069 2.822 -8.717 1.00 87.81 301 ASN A C 1
ATOM 2240 O O . ASN A 1 301 ? 10.862 3.926 -9.232 1.00 87.81 301 ASN A O 1
ATOM 2244 N N . GLU A 1 302 ? 11.670 2.722 -7.531 1.00 85.06 302 GLU A N 1
ATOM 2245 C CA . GLU A 1 302 ? 12.055 3.861 -6.686 1.00 85.06 302 GLU A CA 1
ATOM 2246 C C . GLU A 1 302 ? 12.997 4.860 -7.385 1.00 85.06 302 GLU A C 1
ATOM 2248 O O . GLU A 1 302 ? 13.003 6.044 -7.045 1.00 85.06 302 GLU A O 1
ATOM 2253 N N . CYS A 1 303 ? 13.777 4.434 -8.386 1.00 85.94 303 CYS A N 1
ATOM 2254 C CA . CYS A 1 303 ? 14.657 5.335 -9.141 1.00 85.94 303 CYS A CA 1
ATOM 2255 C C . CYS A 1 303 ? 13.926 6.360 -10.010 1.00 85.94 303 CYS A C 1
ATOM 2257 O O . CYS A 1 303 ? 14.549 7.328 -10.432 1.00 85.94 303 CYS A O 1
ATOM 2259 N N . CYS A 1 304 ? 12.628 6.175 -10.253 1.00 90.19 304 CYS A N 1
ATOM 2260 C CA . CYS A 1 304 ? 11.805 7.096 -11.031 1.00 90.19 304 CYS A CA 1
ATOM 2261 C C . CYS A 1 304 ? 11.039 8.110 -10.166 1.00 90.19 304 CYS A C 1
ATOM 2263 O O . CYS A 1 304 ? 10.225 8.855 -10.704 1.00 90.19 304 CYS A O 1
ATOM 2265 N N . THR A 1 305 ? 11.282 8.159 -8.853 1.00 90.12 305 THR A N 1
ATOM 2266 C CA . THR A 1 305 ? 10.508 8.965 -7.890 1.00 90.12 305 THR A CA 1
ATOM 2267 C C . THR A 1 305 ? 10.450 10.453 -8.236 1.00 90.12 305 THR A C 1
ATOM 2269 O O . THR A 1 305 ? 9.355 10.996 -8.383 1.00 90.12 305 THR A O 1
ATOM 2272 N N . GLU A 1 306 ? 11.585 11.118 -8.471 1.00 91.44 306 GLU A N 1
ATOM 2273 C CA . GLU A 1 306 ? 11.580 12.546 -8.836 1.00 91.44 306 GLU A CA 1
ATOM 2274 C C . GLU A 1 306 ? 10.955 12.773 -10.217 1.00 91.44 306 GLU A C 1
ATOM 2276 O O . GLU A 1 306 ? 10.220 13.737 -10.435 1.00 91.44 306 GLU A O 1
ATOM 2281 N N . GLY A 1 307 ? 11.174 11.842 -11.150 1.00 92.31 307 GLY A N 1
ATOM 2282 C CA . GLY A 1 307 ? 10.522 11.860 -12.459 1.00 92.31 307 GLY A CA 1
ATOM 2283 C C . GLY A 1 307 ? 8.994 11.776 -12.367 1.00 92.31 307 GLY A C 1
ATOM 2284 O O . GLY A 1 307 ? 8.297 12.545 -13.034 1.00 92.31 307 GLY A O 1
ATOM 2285 N N . ARG A 1 308 ? 8.467 10.876 -11.525 1.00 94.19 308 ARG A N 1
ATOM 2286 C CA . ARG A 1 308 ? 7.028 10.704 -11.272 1.00 94.19 308 ARG A CA 1
ATOM 2287 C C . ARG A 1 308 ? 6.444 11.928 -10.592 1.00 94.19 308 ARG A C 1
ATOM 2289 O O . ARG A 1 308 ? 5.442 12.443 -11.076 1.00 94.19 308 ARG A O 1
ATOM 2296 N N . ARG A 1 309 ? 7.102 12.455 -9.556 1.00 92.50 309 ARG A N 1
ATOM 2297 C CA . ARG A 1 309 ? 6.706 13.704 -8.886 1.00 92.50 309 ARG A CA 1
ATOM 2298 C C . ARG A 1 309 ? 6.636 14.874 -9.863 1.00 92.50 309 ARG A C 1
ATOM 2300 O O . ARG A 1 309 ? 5.627 15.573 -9.916 1.00 92.50 309 ARG A O 1
ATOM 2307 N N . ALA A 1 310 ? 7.661 15.055 -10.694 1.00 92.38 310 ALA A N 1
ATOM 2308 C CA . ALA A 1 310 ? 7.685 16.106 -11.707 1.00 92.38 310 ALA A CA 1
ATOM 2309 C C . ALA A 1 310 ? 6.576 15.926 -12.759 1.00 92.38 310 ALA A C 1
ATOM 2311 O O . ALA A 1 310 ? 5.928 16.903 -13.152 1.00 92.38 310 ALA A O 1
ATOM 2312 N N . TRP A 1 311 ? 6.325 14.689 -13.200 1.00 93.06 311 TRP A N 1
ATOM 2313 C CA . TRP A 1 311 ? 5.229 14.378 -14.116 1.00 93.06 311 TRP A CA 1
ATOM 2314 C C . TRP A 1 311 ? 3.860 14.661 -13.494 1.00 93.06 311 TRP A C 1
ATOM 2316 O O . TRP A 1 311 ? 3.018 15.294 -14.135 1.00 93.06 311 TRP A O 1
ATOM 2326 N N . GLU A 1 312 ? 3.636 14.213 -12.261 1.00 90.62 312 GLU A N 1
ATOM 2327 C CA . GLU A 1 312 ? 2.395 14.423 -11.522 1.00 90.62 312 GLU A CA 1
ATOM 2328 C C . GLU A 1 312 ? 2.146 15.912 -11.301 1.00 90.62 312 GLU A C 1
ATOM 2330 O O . GLU A 1 312 ? 1.103 16.428 -11.701 1.00 90.62 312 GLU A O 1
ATOM 2335 N N . ALA A 1 313 ? 3.141 16.650 -10.805 1.00 89.19 313 ALA A N 1
ATOM 2336 C CA . ALA A 1 313 ? 3.062 18.097 -10.643 1.00 89.19 313 ALA A CA 1
ATOM 2337 C C . ALA A 1 313 ? 2.723 18.808 -11.967 1.00 89.19 313 ALA A C 1
ATOM 2339 O O . ALA A 1 313 ? 1.848 19.678 -12.005 1.00 89.19 313 ALA A O 1
ATOM 2340 N N . GLY A 1 314 ? 3.371 18.421 -13.071 1.00 89.44 314 GLY A N 1
ATOM 2341 C CA . GLY A 1 314 ? 3.089 18.961 -14.401 1.00 89.44 314 GLY A CA 1
ATOM 2342 C C . GLY A 1 314 ? 1.678 18.632 -14.898 1.00 89.44 314 GLY A C 1
ATOM 2343 O O . GLY A 1 314 ? 0.980 19.509 -15.409 1.00 89.44 314 GLY A O 1
ATOM 2344 N N . SER A 1 315 ? 1.229 17.391 -14.713 1.00 86.81 315 SER A N 1
ATOM 2345 C CA . SER A 1 315 ? -0.099 16.918 -15.124 1.00 86.81 315 SER A CA 1
ATOM 2346 C C . SER A 1 315 ? -1.211 17.577 -14.317 1.00 86.81 315 SER A C 1
ATOM 2348 O O . SER A 1 315 ? -2.249 17.941 -14.876 1.00 86.81 315 SER A O 1
ATOM 2350 N N . ILE A 1 316 ? -0.980 17.792 -13.021 1.00 80.38 316 ILE A N 1
ATOM 2351 C CA . ILE A 1 316 ? -1.897 18.510 -12.140 1.00 80.38 316 ILE A CA 1
ATOM 2352 C C . ILE A 1 316 ? -2.037 19.962 -12.581 1.00 80.38 316 ILE A C 1
ATOM 2354 O O . ILE A 1 316 ? -3.158 20.405 -12.832 1.00 80.38 316 ILE A O 1
ATOM 2358 N N . ARG A 1 317 ? -0.922 20.670 -12.786 1.00 83.94 317 ARG A N 1
ATOM 2359 C CA . ARG A 1 317 ? -0.938 22.059 -13.276 1.00 83.94 317 ARG A CA 1
ATOM 2360 C C . ARG A 1 317 ? -1.604 22.193 -14.647 1.00 83.94 317 ARG A C 1
ATOM 2362 O O . ARG A 1 317 ? -2.271 23.187 -14.902 1.00 83.94 317 ARG A O 1
ATOM 2369 N N . ALA A 1 318 ? -1.442 21.197 -15.516 1.00 86.25 318 ALA A N 1
ATOM 2370 C CA . ALA A 1 318 ? -1.996 21.204 -16.867 1.00 86.25 318 ALA A CA 1
ATOM 2371 C C . ALA A 1 318 ? -3.438 20.668 -16.971 1.00 86.25 318 ALA A C 1
ATOM 2373 O O . ALA A 1 318 ? -3.965 20.605 -18.081 1.00 86.25 318 ALA A O 1
ATOM 2374 N N . GLY A 1 319 ? -4.064 20.227 -15.871 1.00 82.44 319 GLY A N 1
ATOM 2375 C CA . GLY A 1 319 ? -5.409 19.638 -15.904 1.00 82.44 319 GLY A CA 1
ATOM 2376 C C . GLY A 1 319 ? -5.506 18.324 -16.695 1.00 82.44 319 GLY A C 1
ATOM 2377 O O . GLY A 1 319 ? -6.584 17.972 -17.163 1.00 82.44 319 GLY A O 1
ATOM 2378 N N . ARG A 1 320 ? -4.393 17.603 -16.878 1.00 85.81 320 ARG A N 1
ATOM 2379 C CA . ARG A 1 320 ? -4.344 16.333 -17.622 1.00 85.81 320 ARG A CA 1
ATOM 2380 C C . ARG A 1 320 ? -4.587 15.136 -16.701 1.00 85.81 320 ARG A C 1
ATOM 2382 O O . ARG A 1 320 ? -4.451 15.249 -15.479 1.00 85.81 320 ARG A O 1
ATOM 2389 N N . ALA A 1 321 ? -4.917 13.993 -17.308 1.00 82.19 321 ALA A N 1
ATOM 2390 C CA . ALA A 1 321 ? -4.954 12.709 -16.616 1.00 82.19 321 ALA A CA 1
ATOM 2391 C C . ALA A 1 321 ? -3.585 12.416 -15.983 1.00 82.19 321 ALA A C 1
ATOM 2393 O O . ALA A 1 321 ? -2.548 12.548 -16.637 1.00 82.19 321 ALA A O 1
ATOM 2394 N N . THR A 1 322 ? -3.591 12.067 -14.700 1.00 88.81 322 THR A N 1
ATOM 2395 C CA . THR A 1 322 ? -2.388 11.722 -13.937 1.00 88.81 322 THR A CA 1
ATOM 2396 C C . THR A 1 322 ? -1.976 10.279 -14.202 1.00 88.81 322 THR A C 1
ATOM 2398 O O . THR A 1 322 ? -2.807 9.466 -14.628 1.00 88.81 322 THR A O 1
ATOM 2401 N N . LEU A 1 323 ? -0.712 9.932 -13.928 1.00 89.62 323 LEU A N 1
ATOM 2402 C CA . LEU A 1 323 ? -0.310 8.519 -13.927 1.00 89.62 323 LEU A CA 1
ATOM 2403 C C . LEU A 1 323 ? -1.134 7.765 -12.898 1.00 89.62 323 LEU A C 1
ATOM 2405 O O . LEU A 1 323 ? -1.581 6.655 -13.155 1.00 89.62 323 LEU A O 1
ATOM 2409 N N . LEU A 1 324 ? -1.398 8.417 -11.771 1.00 87.69 324 LEU A N 1
ATOM 2410 C CA . LEU A 1 324 ? -2.111 7.825 -10.662 1.00 87.69 324 LEU A CA 1
ATOM 2411 C C . LEU A 1 324 ? -3.565 7.487 -10.996 1.00 87.69 324 LEU A C 1
ATOM 2413 O O . LEU A 1 324 ? -4.006 6.367 -10.757 1.00 87.69 324 LEU A O 1
ATOM 2417 N N . ALA A 1 325 ? -4.293 8.418 -11.622 1.00 83.19 325 ALA A N 1
ATOM 2418 C CA . ALA A 1 325 ? -5.662 8.164 -12.060 1.00 83.19 325 ALA A CA 1
ATOM 2419 C C . ALA A 1 325 ? -5.711 7.084 -13.149 1.00 83.19 325 ALA A C 1
ATOM 2421 O O . ALA A 1 325 ? -6.630 6.269 -13.159 1.00 83.19 325 ALA A O 1
ATOM 2422 N N . THR A 1 326 ? -4.712 7.062 -14.037 1.00 87.44 326 THR A N 1
ATOM 2423 C CA . THR A 1 326 ? -4.594 6.049 -15.094 1.00 87.44 326 THR A CA 1
ATOM 2424 C C . THR A 1 326 ? -4.326 4.664 -14.498 1.00 87.44 326 THR A C 1
ATOM 2426 O O . THR A 1 326 ? -5.012 3.710 -14.852 1.00 87.44 326 THR A O 1
ATOM 2429 N N . ALA A 1 327 ? -3.394 4.556 -13.545 1.00 88.00 327 ALA A N 1
ATOM 2430 C CA . ALA A 1 327 ? -3.050 3.304 -12.873 1.00 88.00 327 ALA A CA 1
ATOM 2431 C C . ALA A 1 327 ? -4.217 2.756 -12.051 1.00 88.00 327 ALA A C 1
ATOM 2433 O O . ALA A 1 327 ? -4.554 1.580 -12.182 1.00 88.00 327 ALA A O 1
ATOM 2434 N N . GLY A 1 328 ? -4.895 3.621 -11.292 1.00 80.31 328 GLY A N 1
ATOM 2435 C CA . GLY A 1 328 ? -6.098 3.252 -10.551 1.00 80.31 328 GLY A CA 1
ATOM 2436 C C . GLY A 1 328 ? -7.235 2.796 -11.470 1.00 80.31 328 GLY A C 1
ATOM 2437 O O . GLY A 1 328 ? -7.870 1.779 -11.201 1.00 80.31 328 GLY A O 1
ATOM 2438 N N . SER A 1 329 ? -7.468 3.498 -12.586 1.00 84.12 329 SER A N 1
ATOM 2439 C CA . SER A 1 329 ? -8.486 3.108 -13.571 1.00 84.12 329 SER A CA 1
ATOM 2440 C C . SER A 1 329 ? -8.173 1.770 -14.234 1.00 84.12 329 SER A C 1
ATOM 2442 O O . SER A 1 329 ? -9.094 1.005 -14.514 1.00 84.12 329 SER A O 1
ATOM 2444 N N . LEU A 1 330 ? -6.896 1.486 -14.499 1.00 85.00 330 LEU A N 1
ATOM 2445 C CA . LEU A 1 330 ? -6.494 0.225 -15.104 1.00 85.00 330 LEU A CA 1
ATOM 2446 C C . LEU A 1 330 ? -6.603 -0.934 -14.108 1.00 85.00 330 LEU A C 1
ATOM 2448 O O . LEU A 1 330 ? -7.167 -1.968 -14.446 1.00 85.00 330 LEU A O 1
ATOM 2452 N N . ALA A 1 331 ? -6.150 -0.754 -12.866 1.00 82.38 331 ALA A N 1
ATOM 2453 C CA . ALA A 1 331 ? -6.318 -1.758 -11.813 1.00 82.38 331 ALA A CA 1
ATOM 2454 C C . ALA A 1 331 ? -7.803 -2.084 -11.554 1.00 82.38 331 ALA A C 1
ATOM 2456 O O . ALA A 1 331 ? -8.154 -3.226 -11.279 1.00 82.38 331 ALA A O 1
ATOM 2457 N N . ALA A 1 332 ? -8.679 -1.088 -11.706 1.00 77.19 332 ALA A N 1
ATOM 2458 C CA . ALA A 1 332 ? -10.131 -1.222 -11.614 1.00 77.19 332 ALA A CA 1
ATOM 2459 C C . ALA A 1 332 ? -10.798 -1.848 -12.851 1.00 77.19 332 ALA A C 1
ATOM 2461 O O . ALA A 1 332 ? -12.012 -2.068 -12.851 1.00 77.19 332 ALA A O 1
ATOM 2462 N N . HIS A 1 333 ? -10.053 -2.064 -13.935 1.00 86.38 333 HIS A N 1
ATOM 2463 C CA . HIS A 1 333 ? -10.636 -2.413 -15.218 1.00 86.38 333 HIS A CA 1
ATOM 2464 C C . HIS A 1 333 ? -11.269 -3.816 -15.163 1.00 86.38 333 HIS A C 1
ATOM 2466 O O . HIS A 1 333 ? -10.573 -4.776 -14.821 1.00 86.38 333 HIS A O 1
ATOM 2472 N N . PRO A 1 334 ? -12.545 -4.001 -15.564 1.00 81.19 334 PRO A N 1
ATOM 2473 C CA . PRO A 1 334 ? -13.252 -5.273 -15.398 1.00 81.19 334 PRO A CA 1
ATOM 2474 C C . PRO A 1 334 ? -12.538 -6.472 -16.022 1.00 81.19 334 PRO A C 1
ATOM 2476 O O . PRO A 1 334 ? -12.571 -7.560 -15.461 1.00 81.19 334 PRO A O 1
ATOM 2479 N N . ARG A 1 335 ? -11.859 -6.291 -17.164 1.00 82.81 335 ARG A N 1
ATOM 2480 C CA . ARG A 1 335 ? -11.084 -7.374 -17.795 1.00 82.81 335 ARG A CA 1
ATOM 2481 C C . ARG A 1 335 ? -9.846 -7.789 -17.002 1.00 82.81 335 ARG A C 1
ATOM 2483 O O . ARG A 1 335 ? -9.530 -8.973 -16.985 1.00 82.81 335 ARG A O 1
ATOM 2490 N N . LEU A 1 336 ? -9.176 -6.843 -16.345 1.00 81.62 336 LEU A N 1
ATOM 2491 C CA . LEU A 1 336 ? -8.042 -7.139 -15.467 1.00 81.62 336 LEU A CA 1
ATOM 2492 C C . LEU A 1 336 ? -8.506 -7.721 -14.134 1.00 81.62 336 LEU A C 1
ATOM 2494 O O . LEU A 1 336 ? -7.893 -8.657 -13.646 1.00 81.62 336 LEU A O 1
ATOM 2498 N N . ALA A 1 337 ? -9.620 -7.228 -13.588 1.00 70.19 337 ALA A N 1
ATOM 2499 C CA . ALA A 1 337 ? -10.216 -7.769 -12.369 1.00 70.19 337 ALA A CA 1
ATOM 2500 C C . ALA A 1 337 ? -10.828 -9.166 -12.575 1.00 70.19 337 ALA A C 1
ATOM 2502 O O . ALA A 1 337 ? -10.861 -9.975 -11.651 1.00 70.19 337 ALA A O 1
ATOM 2503 N N . ALA A 1 338 ? -11.330 -9.454 -13.780 1.00 72.06 338 ALA A N 1
ATOM 2504 C CA . ALA A 1 338 ? -11.841 -10.772 -14.124 1.00 72.06 338 ALA A CA 1
ATOM 2505 C C . ALA A 1 338 ? -10.704 -11.764 -14.386 1.00 72.06 338 ALA A C 1
ATOM 2507 O O . ALA A 1 338 ? -10.838 -12.901 -13.951 1.00 72.06 338 ALA A O 1
ATOM 2508 N N . ALA A 1 339 ? -9.655 -11.346 -15.117 1.00 61.47 339 ALA A N 1
ATOM 2509 C CA . ALA A 1 339 ? -8.426 -12.074 -15.478 1.00 61.47 339 ALA A CA 1
ATOM 2510 C C . ALA A 1 339 ? -8.493 -13.602 -15.310 1.00 61.47 339 ALA A C 1
ATOM 2512 O O . ALA A 1 339 ? -7.686 -14.229 -14.622 1.00 61.47 339 ALA A O 1
ATOM 2513 N N . GLN A 1 340 ? -9.480 -14.226 -15.960 1.00 59.81 340 GLN A N 1
ATOM 2514 C CA . GLN A 1 340 ? -9.804 -15.618 -15.658 1.00 59.81 340 GLN A CA 1
ATOM 2515 C C . GLN A 1 340 ? -8.777 -16.606 -16.230 1.00 59.81 340 GLN A C 1
ATOM 2517 O O . GLN A 1 340 ? -8.856 -17.787 -15.901 1.00 59.81 340 GLN A O 1
ATOM 2522 N N . GLU A 1 341 ? -7.814 -16.179 -17.066 1.00 63.34 341 GLU A N 1
ATOM 2523 C CA . GLU A 1 341 ? -7.013 -17.135 -17.851 1.00 63.34 341 GLU A CA 1
ATOM 2524 C C . GLU A 1 341 ? -5.563 -16.735 -18.201 1.00 63.34 341 GLU A C 1
ATOM 2526 O O . GLU A 1 341 ? -4.885 -17.532 -18.849 1.00 63.34 341 GLU A O 1
ATOM 2531 N N . ARG A 1 342 ? -5.048 -15.552 -17.818 1.00 79.62 342 ARG A N 1
ATOM 2532 C CA . ARG A 1 342 ? -3.722 -15.081 -18.284 1.00 79.62 342 ARG A CA 1
ATOM 2533 C C . ARG A 1 342 ? -2.835 -14.520 -17.174 1.00 79.62 342 ARG A C 1
ATOM 2535 O O . ARG A 1 342 ? -3.198 -13.553 -16.504 1.00 79.62 342 ARG A O 1
ATOM 2542 N N . ARG A 1 343 ? -1.636 -15.095 -17.041 1.00 84.88 343 ARG A N 1
ATOM 2543 C CA . ARG A 1 343 ? -0.594 -14.695 -16.081 1.00 84.88 343 ARG A CA 1
ATOM 2544 C C . ARG A 1 343 ? -0.155 -13.242 -16.275 1.00 84.88 343 ARG A C 1
ATOM 2546 O O . ARG A 1 343 ? 0.107 -12.533 -15.311 1.00 84.88 343 ARG A O 1
ATOM 2553 N N . GLU A 1 344 ? -0.133 -12.781 -17.519 1.00 87.62 344 GLU A N 1
ATOM 2554 C CA . GLU A 1 344 ? 0.280 -11.431 -17.906 1.00 87.62 344 GLU A CA 1
ATOM 2555 C C . GLU A 1 344 ? -0.691 -10.364 -17.378 1.00 87.62 344 GLU A C 1
ATOM 2557 O O . GLU A 1 344 ? -0.265 -9.293 -16.956 1.00 87.62 344 GLU A O 1
ATOM 2562 N N . GLN A 1 345 ? -1.994 -10.665 -17.360 1.00 88.50 345 GLN A N 1
ATOM 2563 C CA . GLN A 1 345 ? -3.031 -9.762 -16.848 1.00 88.50 345 GLN A CA 1
ATOM 2564 C C . GLN A 1 345 ? -2.971 -9.654 -15.321 1.00 88.50 345 GLN A C 1
ATOM 2566 O O . GLN A 1 345 ? -3.060 -8.555 -14.776 1.00 88.50 345 GLN A O 1
ATOM 2571 N N . ALA A 1 346 ? -2.767 -10.784 -14.638 1.00 82.00 346 ALA A N 1
ATOM 2572 C CA . ALA A 1 346 ? -2.555 -10.822 -13.193 1.00 82.00 346 ALA A CA 1
ATOM 2573 C C . ALA A 1 346 ? -1.308 -10.020 -12.782 1.00 82.00 346 ALA A C 1
ATOM 2575 O O . ALA A 1 346 ? -1.387 -9.199 -11.866 1.00 82.00 346 ALA A O 1
ATOM 2576 N N . GLY A 1 347 ? -0.192 -10.208 -13.499 1.00 85.69 347 GLY A N 1
ATOM 2577 C CA . GLY A 1 347 ? 1.034 -9.437 -13.296 1.00 85.69 347 GLY A CA 1
ATOM 2578 C C . GLY A 1 347 ? 0.811 -7.941 -13.518 1.00 85.69 347 GLY A C 1
ATOM 2579 O O . GLY A 1 347 ? 1.144 -7.138 -12.650 1.00 85.69 347 GLY A O 1
ATOM 2580 N N . LEU A 1 348 ? 0.176 -7.554 -14.635 1.00 88.81 348 LEU A N 1
ATOM 2581 C CA . LEU A 1 348 ? -0.132 -6.148 -14.938 1.00 88.81 348 LEU A CA 1
ATOM 2582 C C . LEU A 1 348 ? -0.973 -5.499 -13.835 1.00 88.81 348 LEU A C 1
ATOM 2584 O O . LEU A 1 348 ? -0.686 -4.382 -13.411 1.00 88.81 348 LEU A O 1
ATOM 2588 N N . MET A 1 349 ? -1.986 -6.203 -13.334 1.00 85.31 349 MET A N 1
ATOM 2589 C CA . MET A 1 349 ? -2.818 -5.705 -12.244 1.00 85.31 349 MET A CA 1
ATOM 2590 C C . MET A 1 349 ? -2.009 -5.481 -10.959 1.00 85.31 349 MET A C 1
ATOM 2592 O O . MET A 1 349 ? -2.136 -4.420 -10.347 1.00 85.31 349 MET A O 1
ATOM 2596 N N . ALA A 1 350 ? -1.164 -6.441 -10.568 1.00 81.38 350 ALA A N 1
ATOM 2597 C CA . ALA A 1 350 ? -0.306 -6.317 -9.389 1.00 81.38 350 ALA A CA 1
ATOM 2598 C C . ALA A 1 350 ? 0.651 -5.122 -9.520 1.00 81.38 350 ALA A C 1
ATOM 2600 O O . ALA A 1 350 ? 0.686 -4.259 -8.641 1.00 81.38 350 ALA A O 1
ATOM 2601 N N . ALA A 1 351 ? 1.325 -5.001 -10.665 1.00 85.94 351 ALA A N 1
ATOM 2602 C CA . ALA A 1 351 ? 2.212 -3.881 -10.950 1.00 85.94 351 ALA A CA 1
ATOM 2603 C C . ALA A 1 351 ? 1.460 -2.536 -10.914 1.00 85.94 351 ALA A C 1
ATOM 2605 O O . ALA A 1 351 ? 1.973 -1.543 -10.399 1.00 85.94 351 ALA A O 1
ATOM 2606 N N . CYS A 1 352 ? 0.218 -2.470 -11.415 1.00 88.00 352 CYS A N 1
ATOM 2607 C CA . CYS A 1 352 ? -0.572 -1.236 -11.375 1.00 88.00 352 CYS A CA 1
ATOM 2608 C C . CYS A 1 352 ? -0.945 -0.823 -9.958 1.00 88.00 352 CYS A C 1
ATOM 2610 O O . CYS A 1 352 ? -0.976 0.374 -9.665 1.00 88.00 352 CYS A O 1
ATOM 2612 N N . LEU A 1 353 ? -1.217 -1.780 -9.076 1.00 80.94 353 LEU A N 1
ATOM 2613 C CA . LEU A 1 353 ? -1.485 -1.496 -7.672 1.00 80.94 353 LEU A CA 1
ATOM 2614 C C . LEU A 1 353 ? -0.227 -1.000 -6.951 1.00 80.94 353 LEU A C 1
ATOM 2616 O O . LEU A 1 353 ? -0.320 -0.036 -6.187 1.00 80.94 353 LEU A O 1
ATOM 2620 N N . GLU A 1 354 ? 0.937 -1.579 -7.250 1.00 82.69 354 GLU A N 1
ATOM 2621 C CA . GLU A 1 354 ? 2.231 -1.116 -6.738 1.00 82.69 354 GLU A CA 1
ATOM 2622 C C . GLU A 1 354 ? 2.529 0.315 -7.200 1.00 82.69 354 GLU A C 1
ATOM 2624 O O . GLU A 1 354 ? 2.803 1.204 -6.388 1.00 82.69 354 GLU A O 1
ATOM 2629 N N . LEU A 1 355 ? 2.376 0.577 -8.502 1.00 88.00 355 LEU A N 1
ATOM 2630 C CA . LEU A 1 355 ? 2.533 1.910 -9.072 1.00 88.00 355 LEU A CA 1
ATOM 2631 C C . LEU A 1 355 ? 1.550 2.909 -8.448 1.00 88.00 355 LEU A C 1
ATOM 2633 O O . LEU A 1 355 ? 1.937 4.035 -8.150 1.00 88.00 355 LEU A O 1
ATOM 2637 N N . THR A 1 356 ? 0.296 2.509 -8.217 1.00 85.69 356 THR A N 1
ATOM 2638 C CA . THR A 1 356 ? -0.711 3.358 -7.558 1.00 85.69 356 THR A CA 1
ATOM 2639 C C . THR A 1 356 ? -0.275 3.718 -6.137 1.00 85.69 356 THR A C 1
ATOM 2641 O O . THR A 1 356 ? -0.396 4.877 -5.745 1.00 85.69 356 THR A O 1
ATOM 2644 N N . ALA A 1 357 ? 0.278 2.765 -5.379 1.00 78.69 357 ALA A N 1
ATOM 2645 C CA . ALA A 1 357 ? 0.802 3.007 -4.033 1.00 78.69 357 ALA A CA 1
ATOM 2646 C C . ALA A 1 357 ? 1.964 4.013 -4.049 1.00 78.69 357 ALA A C 1
ATOM 2648 O O . ALA A 1 357 ? 1.982 4.975 -3.278 1.00 78.69 357 ALA A O 1
ATOM 2649 N N . SER A 1 358 ? 2.907 3.805 -4.969 1.00 83.62 358 SER A N 1
ATOM 2650 C CA . SER A 1 358 ? 4.093 4.643 -5.154 1.00 83.62 358 SER A CA 1
ATOM 2651 C C . SER A 1 358 ? 3.727 6.069 -5.586 1.00 83.62 358 SER A C 1
ATOM 2653 O O . SER A 1 358 ? 4.159 7.049 -4.985 1.00 83.62 358 SER A O 1
ATOM 2655 N N . LEU A 1 359 ? 2.825 6.214 -6.558 1.00 86.44 359 LEU A N 1
ATOM 2656 C CA . LEU A 1 359 ? 2.327 7.515 -7.007 1.00 86.44 359 LEU A CA 1
ATOM 2657 C C . LEU A 1 359 ? 1.486 8.227 -5.943 1.00 86.44 359 LEU A C 1
ATOM 2659 O O . LEU A 1 359 ? 1.556 9.450 -5.831 1.00 86.44 359 LEU A O 1
ATOM 2663 N N . ALA A 1 360 ? 0.704 7.492 -5.148 1.00 80.44 360 ALA A N 1
ATOM 2664 C CA . ALA A 1 360 ? -0.005 8.072 -4.015 1.00 80.44 360 ALA A CA 1
ATOM 2665 C C . ALA A 1 360 ? 0.990 8.647 -2.998 1.00 80.44 360 ALA A C 1
ATOM 2667 O O . ALA A 1 360 ? 0.792 9.764 -2.526 1.00 80.44 360 ALA A O 1
ATOM 2668 N N . HIS A 1 361 ? 2.090 7.940 -2.717 1.00 81.44 361 HIS A N 1
ATOM 2669 C CA . HIS A 1 361 ? 3.172 8.474 -1.893 1.00 81.44 361 HIS A CA 1
ATOM 2670 C C . HIS A 1 361 ? 3.773 9.754 -2.473 1.00 81.44 361 HIS A C 1
ATOM 2672 O O . HIS A 1 361 ? 3.912 10.734 -1.745 1.00 81.44 361 HIS A O 1
ATOM 2678 N N . ASP A 1 362 ? 4.086 9.761 -3.768 1.00 85.56 362 ASP A N 1
ATOM 2679 C CA . ASP A 1 362 ? 4.677 10.911 -4.455 1.00 85.56 362 ASP A CA 1
ATOM 2680 C C . ASP A 1 362 ? 3.773 12.142 -4.389 1.00 85.56 362 ASP A C 1
ATOM 2682 O O . ASP A 1 362 ? 4.227 13.231 -4.045 1.00 85.56 362 ASP A O 1
ATOM 2686 N N . VAL A 1 363 ? 2.477 11.966 -4.655 1.00 82.88 363 VAL A N 1
ATOM 2687 C CA . VAL A 1 363 ? 1.477 13.036 -4.553 1.00 82.88 363 VAL A CA 1
ATOM 2688 C C . VAL A 1 363 ? 1.368 13.551 -3.119 1.00 82.88 363 VAL A C 1
ATOM 2690 O O . VAL A 1 363 ? 1.304 14.759 -2.904 1.00 82.88 363 VAL A O 1
ATOM 2693 N N . LEU A 1 364 ? 1.395 12.655 -2.132 1.00 75.69 364 LEU A N 1
ATOM 2694 C CA . LEU A 1 364 ? 1.340 13.036 -0.726 1.00 75.69 364 LEU A CA 1
ATOM 2695 C C . LEU A 1 364 ? 2.615 13.769 -0.263 1.00 75.69 364 LEU A C 1
ATOM 2697 O O . LEU A 1 364 ? 2.533 14.717 0.513 1.00 75.69 364 LEU A O 1
ATOM 2701 N N . GLN A 1 365 ? 3.792 13.387 -0.757 1.00 81.38 365 GLN A N 1
ATOM 2702 C CA . GLN A 1 365 ? 5.054 14.088 -0.487 1.00 81.38 365 GLN A CA 1
ATOM 2703 C C . GLN A 1 365 ? 5.088 15.475 -1.130 1.00 81.38 365 GLN A C 1
ATOM 2705 O O . GLN A 1 365 ? 5.458 16.440 -0.466 1.00 81.38 365 GLN A O 1
ATOM 2710 N N . LEU A 1 366 ? 4.589 15.598 -2.363 1.00 81.12 366 LEU A N 1
ATOM 2711 C CA . LEU A 1 366 ? 4.371 16.896 -3.003 1.00 81.12 366 LEU A CA 1
ATOM 2712 C C . LEU A 1 366 ? 3.443 17.801 -2.176 1.00 81.12 366 LEU A C 1
ATOM 2714 O O . LEU A 1 366 ? 3.570 19.018 -2.263 1.00 81.12 366 LEU A O 1
ATOM 2718 N N . PHE A 1 367 ? 2.522 17.250 -1.372 1.00 74.94 367 PHE A N 1
ATOM 2719 C CA . PHE A 1 367 ? 1.720 18.053 -0.440 1.00 74.94 367 PHE A CA 1
ATOM 2720 C C . PHE A 1 367 ? 2.526 18.561 0.755 1.00 74.94 367 PHE A C 1
ATOM 2722 O O . PHE A 1 367 ? 2.360 19.719 1.129 1.00 74.94 367 PHE A O 1
ATOM 2729 N N . LEU A 1 368 ? 3.385 17.723 1.345 1.00 73.75 368 LEU A N 1
ATOM 2730 C CA . LEU A 1 368 ? 4.215 18.111 2.495 1.00 73.75 368 LEU A CA 1
ATOM 2731 C C . LEU A 1 368 ? 5.265 19.155 2.115 1.00 73.75 368 LEU A C 1
ATOM 2733 O O . LEU A 1 368 ? 5.513 20.085 2.868 1.00 73.75 368 LEU A O 1
ATOM 2737 N N . GLU A 1 369 ? 5.849 19.055 0.923 1.00 79.62 369 GLU A N 1
ATOM 2738 C CA . GLU A 1 369 ? 6.824 20.040 0.434 1.00 79.62 369 GLU A CA 1
ATOM 2739 C C . GLU A 1 369 ? 6.208 21.438 0.219 1.00 79.62 369 GLU A C 1
ATOM 2741 O O . GLU A 1 369 ? 6.927 22.430 0.129 1.00 79.62 369 GLU A O 1
ATOM 2746 N N . VAL A 1 370 ? 4.874 21.532 0.169 1.00 72.88 370 VAL A N 1
ATOM 2747 C CA . VAL A 1 370 ? 4.114 22.787 0.045 1.00 72.88 370 VAL A CA 1
ATOM 2748 C C . VAL A 1 370 ? 3.694 23.339 1.426 1.00 72.88 370 VAL A C 1
ATOM 2750 O O . VAL A 1 370 ? 2.965 24.333 1.503 1.00 72.88 370 VAL A O 1
ATOM 2753 N N . GLU A 1 371 ? 4.170 22.745 2.533 1.00 51.28 371 GLU A N 1
ATOM 2754 C CA . GLU A 1 371 ? 3.885 23.192 3.904 1.00 51.28 371 GLU A CA 1
ATOM 2755 C C . GLU A 1 371 ? 4.138 24.699 4.085 1.00 51.28 371 GLU A C 1
ATOM 2757 O O . GLU A 1 371 ? 5.242 25.214 3.915 1.00 51.28 371 GLU A O 1
ATOM 2762 N N . GLY A 1 372 ? 3.062 25.419 4.419 1.00 62.38 372 GLY A N 1
ATOM 2763 C CA . GLY A 1 372 ? 3.035 26.877 4.560 1.00 62.38 372 GLY A CA 1
ATOM 2764 C C . GLY A 1 372 ? 2.030 27.578 3.642 1.00 62.38 372 GLY A C 1
ATOM 2765 O O . GLY A 1 372 ? 1.686 28.733 3.894 1.00 62.38 372 GLY A O 1
ATOM 2766 N N . GLN A 1 373 ? 1.500 26.899 2.619 1.00 58.53 373 GLN A N 1
ATOM 2767 C CA . GLN A 1 373 ? 0.434 27.429 1.760 1.00 58.53 373 GLN A CA 1
ATOM 2768 C C . GLN A 1 373 ? -0.840 26.585 1.876 1.00 58.53 373 GLN A C 1
ATOM 2770 O O . GLN A 1 373 ? -0.787 25.359 1.933 1.00 58.53 373 GLN A O 1
ATOM 2775 N N . GLN A 1 374 ? -2.006 27.245 1.920 1.00 62.91 374 GLN A N 1
ATOM 2776 C CA . GLN A 1 374 ? -3.293 26.554 1.807 1.00 62.91 374 GLN A CA 1
ATOM 2777 C C . GLN A 1 374 ? -3.283 25.686 0.547 1.00 62.91 374 GLN A C 1
ATOM 2779 O O . GLN A 1 374 ? -2.984 26.176 -0.544 1.00 62.91 374 GLN A O 1
ATOM 2784 N N . LEU A 1 375 ? -3.607 24.402 0.710 1.00 58.28 375 LEU A N 1
ATOM 2785 C CA . LEU A 1 375 ? -3.650 23.454 -0.395 1.00 58.28 375 LEU A CA 1
ATOM 2786 C C . LEU A 1 375 ? -4.594 23.980 -1.492 1.00 58.28 375 LEU A C 1
ATOM 2788 O O . LEU A 1 375 ? -5.760 24.269 -1.208 1.00 58.28 375 LEU A O 1
ATOM 2792 N N . PRO A 1 376 ? -4.137 24.079 -2.752 1.00 69.50 376 PRO A N 1
ATOM 2793 C CA . PRO A 1 376 ? -5.016 24.330 -3.884 1.00 69.50 376 PRO A CA 1
ATOM 2794 C C . PRO A 1 376 ? -6.192 23.343 -3.875 1.00 69.50 376 PRO A C 1
ATOM 2796 O O . PRO A 1 376 ? -5.978 22.134 -3.802 1.00 69.50 376 PRO A O 1
ATOM 2799 N N . ALA A 1 377 ? -7.430 23.828 -4.014 1.00 72.06 377 ALA A N 1
ATOM 2800 C CA . ALA A 1 377 ? -8.633 22.980 -4.007 1.00 72.06 377 ALA A CA 1
ATOM 2801 C C . ALA A 1 377 ? -8.559 21.808 -5.011 1.00 72.06 377 ALA A C 1
ATOM 2803 O O . ALA A 1 377 ? -9.052 20.717 -4.745 1.00 72.06 377 ALA A O 1
ATOM 2804 N N . SER A 1 378 ? -7.867 22.009 -6.139 1.00 69.19 378 SER A N 1
ATOM 2805 C CA . SER A 1 378 ? -7.617 20.971 -7.150 1.00 69.19 378 SER A CA 1
ATOM 2806 C C . SER A 1 378 ? -6.765 19.792 -6.657 1.00 69.19 378 SER A C 1
ATOM 2808 O O . SER A 1 378 ? -6.926 18.678 -7.152 1.00 69.19 378 SER A O 1
ATOM 2810 N N . LEU A 1 379 ? -5.863 20.017 -5.697 1.00 60.53 379 LEU A N 1
ATOM 2811 C CA . LEU A 1 379 ? -5.022 18.985 -5.092 1.00 60.53 379 LEU A CA 1
ATOM 2812 C C . LEU A 1 379 ? -5.805 18.187 -4.044 1.00 60.53 379 LEU A C 1
ATOM 2814 O O . LEU A 1 379 ? -5.740 16.959 -4.055 1.00 60.53 379 LEU A O 1
ATOM 2818 N N . LEU A 1 380 ? -6.619 18.868 -3.226 1.00 67.31 380 LEU A N 1
ATOM 2819 C CA . LEU A 1 380 ? -7.542 18.219 -2.289 1.00 67.31 380 LEU A CA 1
ATOM 2820 C C . LEU A 1 380 ? -8.530 17.314 -3.042 1.00 67.31 380 LEU A C 1
ATOM 2822 O O . LEU A 1 380 ? -8.610 16.126 -2.754 1.00 67.31 380 LEU A O 1
ATOM 2826 N N . GLN A 1 381 ? -9.162 17.823 -4.105 1.00 72.69 381 GLN A N 1
ATOM 2827 C CA . GLN A 1 381 ? -10.093 17.063 -4.950 1.00 72.69 381 GLN A CA 1
ATOM 2828 C C . GLN A 1 381 ? -9.463 15.803 -5.575 1.00 72.69 381 GLN A C 1
ATOM 2830 O O . GLN A 1 381 ? -10.140 14.806 -5.829 1.00 72.69 381 GLN A O 1
ATOM 2835 N N . ARG A 1 382 ? -8.149 15.813 -5.827 1.00 65.31 382 ARG A N 1
ATOM 2836 C CA . ARG A 1 382 ? -7.422 14.648 -6.357 1.00 65.31 382 ARG A CA 1
ATOM 2837 C C . ARG A 1 382 ? -7.016 13.660 -5.265 1.00 65.31 382 ARG A C 1
ATOM 2839 O O . ARG A 1 382 ? -7.086 12.460 -5.516 1.00 65.31 382 ARG A O 1
ATOM 2846 N N . ALA A 1 383 ? -6.655 14.127 -4.070 1.00 65.06 383 ALA A N 1
ATOM 2847 C CA . ALA A 1 383 ? -6.467 13.267 -2.897 1.00 65.06 383 ALA A CA 1
ATOM 2848 C C . ALA A 1 383 ? -7.779 12.568 -2.488 1.00 65.06 383 ALA A C 1
ATOM 2850 O O . ALA A 1 383 ? -7.798 11.384 -2.157 1.00 65.06 383 ALA A O 1
ATOM 2851 N N . GLU A 1 384 ? -8.899 13.276 -2.603 1.00 69.56 384 GLU A N 1
ATOM 2852 C CA . GLU A 1 384 ? -10.244 12.715 -2.484 1.00 69.56 384 GLU A CA 1
ATOM 2853 C C . GLU A 1 384 ? -10.508 11.671 -3.573 1.00 69.56 384 GLU A C 1
ATOM 2855 O O . GLU A 1 384 ? -10.938 10.563 -3.265 1.00 69.56 384 GLU A O 1
ATOM 2860 N N . GLY A 1 385 ? -10.191 11.982 -4.836 1.00 70.94 385 GLY A N 1
ATOM 2861 C CA . GLY A 1 385 ? -10.293 11.045 -5.958 1.00 70.94 385 GLY A CA 1
ATOM 2862 C C . GLY A 1 385 ? -9.489 9.761 -5.739 1.00 70.94 385 GLY A C 1
ATOM 2863 O O . GLY A 1 385 ? -9.988 8.676 -6.015 1.00 70.94 385 GLY A O 1
ATOM 2864 N N . LEU A 1 386 ? -8.291 9.874 -5.169 1.00 64.69 386 LEU A N 1
ATOM 2865 C CA . LEU A 1 386 ? -7.432 8.760 -4.773 1.00 64.69 386 LEU A CA 1
ATOM 2866 C C . LEU A 1 386 ? -8.076 7.842 -3.735 1.00 64.69 386 LEU A C 1
ATOM 2868 O O . LEU A 1 386 ? -8.174 6.633 -3.936 1.00 64.69 386 LEU A O 1
ATOM 2872 N N . LEU A 1 387 ? -8.536 8.416 -2.626 1.00 64.62 387 LEU A N 1
ATOM 2873 C CA . LEU A 1 387 ? -9.206 7.670 -1.562 1.00 64.62 387 LEU A CA 1
ATOM 2874 C C . LEU A 1 387 ? -10.527 7.064 -2.056 1.00 64.62 387 LEU A C 1
ATOM 2876 O O . LEU A 1 387 ? -10.847 5.920 -1.730 1.00 64.62 387 LEU A O 1
ATOM 2880 N N . CYS A 1 388 ? -11.259 7.789 -2.902 1.00 69.00 388 CYS A N 1
ATOM 2881 C CA . CYS A 1 388 ? -12.443 7.296 -3.597 1.00 69.00 388 CYS A CA 1
ATOM 2882 C C . CYS A 1 388 ? -12.125 6.170 -4.581 1.00 69.00 388 CYS A C 1
ATOM 2884 O O . CYS A 1 388 ? -12.942 5.272 -4.712 1.00 69.00 388 CYS A O 1
ATOM 2886 N N . GLN A 1 389 ? -10.981 6.169 -5.266 1.00 66.12 389 GLN A N 1
ATOM 2887 C CA . GLN A 1 389 ? -10.564 5.052 -6.120 1.00 66.12 389 GLN A CA 1
ATOM 2888 C C . GLN A 1 389 ? -10.205 3.827 -5.279 1.00 66.12 389 GLN A C 1
ATOM 2890 O O . GLN A 1 389 ? -10.656 2.722 -5.589 1.00 66.12 389 GLN A O 1
ATOM 2895 N N . LEU A 1 390 ? -9.480 4.034 -4.175 1.00 61.59 390 LEU A N 1
ATOM 2896 C CA . LEU A 1 390 ? -9.116 2.970 -3.243 1.00 61.59 390 LEU A CA 1
ATOM 2897 C C . LEU A 1 390 ? -10.335 2.314 -2.622 1.00 61.59 390 LEU A C 1
ATOM 2899 O O . LEU A 1 390 ? -10.392 1.097 -2.598 1.00 61.59 390 LEU A O 1
ATOM 2903 N N . GLY A 1 391 ? -11.306 3.091 -2.141 1.00 54.09 391 GLY A N 1
ATOM 2904 C CA . GLY A 1 391 ? -12.520 2.570 -1.513 1.00 54.09 391 GLY A CA 1
ATOM 2905 C C . GLY A 1 391 ? -13.741 2.486 -2.432 1.00 54.09 391 GLY A C 1
ATOM 2906 O O . GLY A 1 391 ? -14.834 2.166 -1.963 1.00 54.09 391 GLY A O 1
ATOM 2907 N N . GLY A 1 392 ? -13.605 2.831 -3.707 1.00 58.22 392 GLY A N 1
ATOM 2908 C CA . GLY A 1 392 ? -14.670 2.818 -4.711 1.00 58.22 392 GLY A CA 1
ATOM 2909 C C . GLY A 1 392 ? -14.769 1.477 -5.434 1.00 58.22 392 GLY A C 1
ATOM 2910 O O . GLY A 1 392 ? -14.053 0.543 -5.085 1.00 58.22 392 GLY A O 1
ATOM 2911 N N . PRO A 1 393 ? -15.637 1.364 -6.453 1.00 42.69 393 PRO A N 1
ATOM 2912 C CA . PRO A 1 393 ? -15.937 0.102 -7.133 1.00 42.69 393 PRO A CA 1
ATOM 2913 C C . PRO A 1 393 ? -14.742 -0.563 -7.854 1.00 42.69 393 PRO A C 1
ATOM 2915 O O . PRO A 1 393 ? -14.869 -1.703 -8.283 1.00 42.69 393 PRO A O 1
ATOM 2918 N N . GLY A 1 394 ? -13.599 0.123 -7.968 1.00 50.31 394 GLY A N 1
ATOM 2919 C CA . GLY A 1 394 ? -12.418 -0.330 -8.704 1.00 50.31 394 GLY A CA 1
ATOM 2920 C C . GLY A 1 394 ? -11.245 -0.854 -7.865 1.00 50.31 394 GLY A C 1
ATOM 2921 O O . GLY A 1 394 ? -10.683 -1.890 -8.196 1.00 50.31 394 GLY A O 1
ATOM 2922 N N . GLY A 1 395 ? -10.864 -0.170 -6.778 1.00 57.03 395 GLY A N 1
ATOM 2923 C CA . GLY A 1 395 ? -9.688 -0.552 -5.980 1.00 57.03 395 GLY A CA 1
ATOM 2924 C C . GLY A 1 395 ? -9.993 -1.574 -4.885 1.00 57.03 395 GLY A C 1
ATOM 2925 O O . GLY A 1 395 ? -9.254 -2.539 -4.685 1.00 57.03 395 GLY A O 1
ATOM 2926 N N . LEU A 1 396 ? -11.114 -1.397 -4.181 1.00 53.78 396 LEU A N 1
ATOM 2927 C CA . LEU A 1 396 ? -11.414 -2.209 -3.009 1.00 53.78 396 LEU A CA 1
ATOM 2928 C C . LEU A 1 396 ? -12.203 -3.478 -3.257 1.00 53.78 396 LEU A C 1
ATOM 2930 O O . LEU A 1 396 ? -11.924 -4.458 -2.579 1.00 53.78 396 LEU A O 1
ATOM 2934 N N . PRO A 1 397 ? -13.195 -3.509 -4.163 1.00 54.03 397 PRO A N 1
ATOM 2935 C CA . PRO A 1 397 ? -13.809 -4.759 -4.556 1.00 54.03 397 PRO A CA 1
ATOM 2936 C C . PRO A 1 397 ? -12.762 -5.728 -5.060 1.00 54.03 397 PRO A C 1
ATOM 2938 O O . PRO A 1 397 ? -12.890 -6.890 -4.736 1.00 54.03 397 PRO A O 1
ATOM 2941 N N . LEU A 1 398 ? -11.689 -5.260 -5.702 1.00 56.97 398 LEU A N 1
ATOM 2942 C CA . LEU A 1 398 ? -10.561 -6.102 -6.064 1.00 56.97 398 LEU A CA 1
ATOM 2943 C C . LEU A 1 398 ? -9.818 -6.636 -4.827 1.00 56.97 398 LEU A C 1
ATOM 2945 O O . LEU A 1 398 ? -9.696 -7.843 -4.684 1.00 56.97 398 LEU A O 1
ATOM 2949 N N . LEU A 1 399 ? -9.402 -5.789 -3.876 1.00 58.59 399 LEU A N 1
ATOM 2950 C CA . LEU A 1 399 ? -8.773 -6.255 -2.624 1.00 58.59 399 LEU A CA 1
ATOM 2951 C C . LEU A 1 399 ? -9.689 -7.168 -1.784 1.00 58.59 399 LEU A C 1
ATOM 2953 O O . LEU A 1 399 ? -9.224 -8.147 -1.211 1.00 58.59 399 LEU A O 1
ATOM 2957 N N . CYS A 1 400 ? -10.990 -6.879 -1.722 1.00 52.41 400 CYS A N 1
ATOM 2958 C CA . CYS A 1 400 ? -12.019 -7.667 -1.038 1.00 52.41 400 CYS A CA 1
ATOM 2959 C C . CYS A 1 400 ? -12.354 -8.971 -1.765 1.00 52.41 400 CYS A C 1
ATOM 2961 O O . CYS A 1 400 ? -12.600 -9.978 -1.106 1.00 52.41 400 CYS A O 1
ATOM 2963 N N . GLN A 1 401 ? -12.405 -8.956 -3.097 1.00 59.34 401 GLN A N 1
ATOM 2964 C CA . GLN A 1 401 ? -12.619 -10.125 -3.947 1.00 59.34 401 GLN A CA 1
ATOM 2965 C C . GLN A 1 401 ? -11.411 -11.037 -3.828 1.00 59.34 401 GLN A C 1
ATOM 2967 O O . GLN A 1 401 ? -11.581 -12.212 -3.550 1.00 59.34 401 GLN A O 1
ATOM 2972 N N . LEU A 1 402 ? -10.202 -10.488 -3.901 1.00 54.97 402 LEU A N 1
ATOM 2973 C CA . LEU A 1 402 ? -8.967 -11.219 -3.658 1.00 54.97 402 LEU A CA 1
ATOM 2974 C C . LEU A 1 402 ? -8.908 -11.761 -2.227 1.00 54.97 402 LEU A C 1
ATOM 2976 O O . LEU A 1 402 ? -8.579 -12.926 -2.048 1.00 54.97 402 LEU A O 1
ATOM 2980 N N . ALA A 1 403 ? -9.293 -10.982 -1.211 1.00 54.03 403 ALA A N 1
ATOM 2981 C CA . ALA A 1 403 ? -9.413 -11.477 0.163 1.00 54.03 403 ALA A CA 1
ATOM 2982 C C . ALA A 1 403 ? -10.414 -12.636 0.264 1.00 54.03 403 ALA A C 1
ATOM 2984 O O . ALA A 1 403 ? -10.145 -13.640 0.917 1.00 54.03 403 ALA A O 1
ATOM 2985 N N . GLY A 1 404 ? -11.571 -12.506 -0.388 1.00 55.03 404 GLY A N 1
ATOM 2986 C CA . GLY A 1 404 ? -12.603 -13.536 -0.444 1.00 55.03 404 GLY A CA 1
ATOM 2987 C C . GLY A 1 404 ? -12.113 -14.802 -1.141 1.00 55.03 404 GLY A C 1
ATOM 2988 O O . GLY A 1 404 ? -12.243 -15.887 -0.589 1.00 55.03 404 GLY A O 1
ATOM 2989 N N . GLU A 1 405 ? -11.480 -14.664 -2.301 1.00 58.06 405 GLU A N 1
ATOM 2990 C CA . GLU A 1 405 ? -10.950 -15.767 -3.102 1.00 58.06 405 GLU A CA 1
ATOM 2991 C C . GLU A 1 405 ? -9.758 -16.453 -2.419 1.00 58.06 405 GLU A C 1
ATOM 2993 O O . GLU A 1 405 ? -9.663 -17.678 -2.450 1.00 58.06 405 GLU A O 1
ATOM 2998 N N . VAL A 1 406 ? -8.895 -15.708 -1.719 1.00 51.12 406 VAL A N 1
ATOM 2999 C CA . VAL A 1 406 ? -7.832 -16.269 -0.867 1.00 51.12 406 VAL A CA 1
ATOM 3000 C C . VAL A 1 406 ? -8.422 -17.009 0.329 1.00 51.12 406 VAL A C 1
ATOM 3002 O O . VAL A 1 406 ? -7.985 -18.116 0.637 1.00 51.12 406 VAL A O 1
ATOM 3005 N N . ALA A 1 407 ? -9.436 -16.448 0.996 1.00 51.94 407 ALA A N 1
ATOM 3006 C CA . ALA A 1 407 ? -10.126 -17.125 2.094 1.00 51.94 407 ALA A CA 1
ATOM 3007 C C . ALA A 1 407 ? -10.813 -18.417 1.631 1.00 51.94 407 ALA A C 1
ATOM 3009 O O . ALA A 1 407 ? -10.790 -19.427 2.340 1.00 51.94 407 ALA A O 1
ATOM 3010 N N . GLU A 1 408 ? -11.414 -18.397 0.442 1.00 55.81 408 GLU A N 1
ATOM 3011 C CA . GLU A 1 408 ? -12.036 -19.562 -0.181 1.00 55.81 408 GLU A CA 1
ATOM 3012 C C . GLU A 1 408 ? -11.003 -20.616 -0.581 1.00 55.81 408 GLU A C 1
ATOM 3014 O O . GLU A 1 408 ? -11.211 -21.792 -0.279 1.00 55.81 408 GLU A O 1
ATOM 3019 N N . ALA A 1 409 ? -9.877 -20.218 -1.181 1.00 52.44 409 ALA A N 1
ATOM 3020 C CA . ALA A 1 409 ? -8.775 -21.115 -1.528 1.00 52.44 409 ALA A CA 1
ATOM 3021 C C . ALA A 1 409 ? -8.165 -21.767 -0.276 1.00 52.44 409 ALA A C 1
ATOM 3023 O O . ALA A 1 409 ? -8.095 -22.993 -0.190 1.00 52.44 409 ALA A O 1
ATOM 3024 N N . ALA A 1 410 ? -7.846 -20.973 0.750 1.00 50.84 410 ALA A N 1
ATOM 3025 C CA . ALA A 1 410 ? -7.328 -21.468 2.026 1.00 50.84 410 ALA A CA 1
ATOM 3026 C C . ALA A 1 410 ? -8.316 -22.419 2.730 1.00 50.84 410 ALA A C 1
ATOM 3028 O O . ALA A 1 410 ? -7.915 -23.415 3.337 1.00 50.84 410 ALA A O 1
ATOM 3029 N N . GLY A 1 411 ? -9.622 -22.143 2.636 1.00 51.53 411 GLY A N 1
ATOM 3030 C CA . GLY A 1 411 ? -10.675 -23.011 3.164 1.00 51.53 411 GLY A CA 1
ATOM 3031 C C . GLY A 1 411 ? -10.897 -24.295 2.354 1.00 51.53 411 GLY A C 1
ATOM 3032 O O . GLY A 1 411 ? -11.284 -25.316 2.929 1.00 51.53 411 GLY A O 1
ATOM 3033 N N . ALA A 1 412 ? -10.664 -24.265 1.039 1.00 52.69 412 ALA A N 1
ATOM 3034 C CA . ALA A 1 412 ? -10.795 -25.415 0.147 1.00 52.69 412 ALA A CA 1
ATOM 3035 C C . ALA A 1 412 ? -9.619 -26.395 0.291 1.00 52.69 412 ALA A C 1
ATOM 3037 O O . ALA A 1 412 ? -9.858 -27.602 0.407 1.00 52.69 412 ALA A O 1
ATOM 3038 N N . ASP A 1 413 ? -8.388 -25.886 0.381 1.00 50.16 413 ASP A N 1
ATOM 3039 C CA . ASP A 1 413 ? -7.170 -26.691 0.560 1.00 50.16 413 ASP A CA 1
ATOM 3040 C C . ASP A 1 413 ? -7.125 -27.384 1.928 1.00 50.16 413 ASP A C 1
ATOM 3042 O O . ASP A 1 413 ? -6.686 -28.529 2.038 1.00 50.16 413 ASP A O 1
ATOM 3046 N N . ALA A 1 414 ? -7.679 -26.755 2.971 1.00 49.12 414 ALA A N 1
ATOM 3047 C CA . ALA A 1 414 ? -7.812 -27.375 4.291 1.00 49.12 414 ALA A CA 1
ATOM 3048 C C . ALA A 1 414 ? -8.812 -28.552 4.322 1.00 49.12 414 ALA A C 1
ATOM 3050 O O . ALA A 1 414 ? -8.807 -29.338 5.272 1.00 49.12 414 ALA A O 1
ATOM 3051 N N . GLY A 1 415 ? -9.689 -28.675 3.316 1.00 45.38 415 GLY A N 1
ATOM 3052 C CA . GLY A 1 415 ? -10.784 -29.649 3.296 1.00 45.38 415 GLY A CA 1
ATOM 3053 C C . GLY A 1 415 ? -10.699 -30.733 2.220 1.00 45.38 415 GLY A C 1
ATOM 3054 O O . GLY A 1 415 ? -11.422 -31.725 2.325 1.00 45.38 415 GLY A O 1
ATOM 3055 N N . ARG A 1 416 ? -9.877 -30.574 1.173 1.00 44.12 416 ARG A N 1
ATOM 3056 C CA . ARG A 1 416 ? -9.798 -31.531 0.055 1.00 44.12 416 ARG A CA 1
ATOM 3057 C C . ARG A 1 416 ? -8.365 -31.682 -0.445 1.00 44.12 416 ARG A C 1
ATOM 3059 O O . ARG A 1 416 ? -7.909 -30.920 -1.285 1.00 44.12 416 ARG A O 1
ATOM 3066 N N . GLY A 1 417 ? -7.681 -32.725 0.019 1.00 45.28 417 GLY A N 1
ATOM 3067 C CA . GLY A 1 417 ? -6.420 -33.144 -0.585 1.00 45.28 417 GLY A CA 1
ATOM 3068 C C . GLY A 1 417 ? -6.608 -33.508 -2.063 1.00 45.28 417 GLY A C 1
ATOM 3069 O O . GLY A 1 417 ? -7.413 -34.384 -2.367 1.00 45.28 417 GLY A O 1
ATOM 3070 N N . ALA A 1 418 ? -5.875 -32.812 -2.939 1.00 45.88 418 ALA A N 1
ATOM 3071 C CA . ALA A 1 418 ? -5.390 -33.141 -4.294 1.00 45.88 418 ALA A CA 1
ATOM 3072 C C . ALA A 1 418 ? -6.320 -33.753 -5.377 1.00 45.88 418 ALA A C 1
ATOM 3074 O O . ALA A 1 418 ? -5.943 -33.759 -6.544 1.00 45.88 418 ALA A O 1
ATOM 3075 N N . ALA A 1 419 ? -7.515 -34.261 -5.072 1.00 48.19 419 ALA A N 1
ATOM 3076 C CA . ALA A 1 419 ? -8.241 -35.160 -5.978 1.00 48.19 419 ALA A CA 1
ATOM 3077 C C . ALA A 1 419 ? -9.179 -34.471 -6.989 1.00 48.19 419 ALA A C 1
ATOM 3079 O O . ALA A 1 419 ? -9.706 -35.132 -7.880 1.00 48.19 419 ALA A O 1
ATOM 3080 N N . ALA A 1 420 ? -9.413 -33.162 -6.885 1.00 51.97 420 ALA A N 1
ATOM 3081 C CA . ALA A 1 420 ? -10.271 -32.437 -7.819 1.00 51.97 420 ALA A CA 1
ATOM 3082 C C . ALA A 1 420 ? -9.445 -31.347 -8.499 1.00 51.97 420 ALA A C 1
ATOM 3084 O O . ALA A 1 420 ? -9.178 -30.328 -7.876 1.00 51.97 420 ALA A O 1
ATOM 3085 N N . GLY A 1 421 ? -9.050 -31.561 -9.758 1.00 63.38 421 GLY A N 1
ATOM 3086 C CA . GLY A 1 421 ? -8.259 -30.636 -10.585 1.00 63.38 421 GLY A CA 1
ATOM 3087 C C . GLY A 1 421 ? -8.954 -29.312 -10.929 1.00 63.38 421 GLY A C 1
ATOM 3088 O O . GLY A 1 421 ? -8.958 -28.892 -12.083 1.00 63.38 421 GLY A O 1
ATOM 3089 N N . ARG A 1 422 ? -9.579 -28.650 -9.950 1.00 61.41 422 ARG A N 1
ATOM 3090 C CA . ARG A 1 422 ? -10.014 -27.264 -10.077 1.00 61.41 422 ARG A CA 1
ATOM 3091 C C . ARG A 1 422 ? -8.772 -26.389 -10.092 1.00 61.41 422 ARG A C 1
ATOM 3093 O O . ARG A 1 422 ? -7.979 -26.423 -9.157 1.00 61.41 422 ARG A O 1
ATOM 3100 N N . ARG A 1 423 ? -8.631 -25.604 -11.159 1.00 60.78 423 ARG A N 1
ATOM 3101 C CA . ARG A 1 423 ? -7.654 -24.518 -11.202 1.00 60.78 423 ARG A CA 1
ATOM 3102 C C . ARG A 1 423 ? -7.930 -23.558 -10.035 1.00 60.78 423 ARG A C 1
ATOM 3104 O O . ARG A 1 423 ? -9.108 -23.343 -9.723 1.00 60.78 423 ARG A O 1
ATOM 3111 N N . PRO A 1 424 ? -6.887 -23.024 -9.377 1.00 60.06 424 PRO A N 1
ATOM 3112 C CA . PRO A 1 424 ? -7.064 -21.995 -8.361 1.00 60.06 424 PRO A CA 1
ATOM 3113 C C . PRO A 1 424 ? -7.871 -20.829 -8.944 1.00 60.06 424 PRO A C 1
ATOM 3115 O O . PRO A 1 424 ? -7.723 -20.492 -10.119 1.00 60.06 424 PRO A O 1
ATOM 3118 N N . GLY A 1 425 ? -8.758 -20.244 -8.132 1.00 63.69 425 GLY A N 1
ATOM 3119 C CA . GLY A 1 425 ? -9.440 -19.000 -8.496 1.00 63.69 425 GLY A CA 1
ATOM 3120 C C . GLY A 1 425 ? -8.430 -17.877 -8.743 1.00 63.69 425 GLY A C 1
ATOM 3121 O O . GLY A 1 425 ? -7.261 -18.002 -8.373 1.00 63.69 425 GLY A O 1
ATOM 3122 N N . PHE A 1 426 ? -8.875 -16.781 -9.350 1.00 60.81 426 PHE A N 1
ATOM 3123 C CA . PHE A 1 426 ? -8.022 -15.656 -9.733 1.00 60.81 426 PHE A CA 1
ATOM 3124 C C . PHE A 1 426 ? -7.143 -15.141 -8.577 1.00 60.81 426 PHE A C 1
ATOM 3126 O O . PHE A 1 426 ? -5.931 -15.024 -8.725 1.00 60.81 426 PHE A O 1
ATOM 3133 N N . GLY A 1 427 ? -7.708 -14.974 -7.386 1.00 60.62 427 GLY A N 1
ATOM 3134 C CA . GLY A 1 427 ? -6.990 -14.601 -6.175 1.00 60.62 427 GLY A CA 1
ATOM 3135 C C . GLY A 1 427 ? -5.998 -15.664 -5.726 1.00 60.62 427 GLY A C 1
ATOM 3136 O O . GLY A 1 427 ? -4.894 -15.324 -5.323 1.00 60.62 427 GLY A O 1
ATOM 3137 N N . GLY A 1 428 ? -6.314 -16.948 -5.888 1.00 63.22 428 GLY A N 1
ATOM 3138 C CA . GLY A 1 428 ? -5.339 -18.018 -5.672 1.00 63.22 428 GLY A CA 1
ATOM 3139 C C . GLY A 1 428 ? -4.141 -17.927 -6.628 1.00 63.22 428 GLY A C 1
ATOM 3140 O O . GLY A 1 428 ? -3.010 -18.121 -6.191 1.00 63.22 428 GLY A O 1
ATOM 3141 N N . MET A 1 429 ? -4.369 -17.584 -7.902 1.00 64.75 429 MET A N 1
ATOM 3142 C CA . MET A 1 429 ? -3.295 -17.377 -8.886 1.00 64.75 429 MET A CA 1
ATOM 3143 C C . MET A 1 429 ? -2.477 -16.119 -8.584 1.00 64.75 429 MET A C 1
ATOM 3145 O O . MET A 1 429 ? -1.263 -16.210 -8.467 1.00 64.75 429 MET A O 1
ATOM 3149 N N . CYS A 1 430 ? -3.113 -14.961 -8.387 1.00 61.12 430 CYS A N 1
ATOM 3150 C CA . CYS A 1 430 ? -2.414 -13.704 -8.105 1.00 61.12 430 CYS A CA 1
ATOM 3151 C C . CYS A 1 430 ? -1.558 -13.773 -6.837 1.00 61.12 430 CYS A C 1
ATOM 3153 O O . CYS A 1 430 ? -0.414 -13.327 -6.848 1.00 61.12 430 CYS A O 1
ATOM 3155 N N . TRP A 1 431 ? -2.097 -14.334 -5.752 1.00 63.41 431 TRP A N 1
ATOM 3156 C CA . TRP A 1 431 ? -1.356 -14.469 -4.498 1.00 63.41 431 TRP A CA 1
ATOM 3157 C C . TRP A 1 431 ? -0.309 -15.583 -4.550 1.00 63.41 431 TRP A C 1
ATOM 3159 O O . TRP A 1 431 ? 0.721 -15.474 -3.892 1.00 63.41 431 TRP A O 1
ATOM 3169 N N . GLY A 1 432 ? -0.553 -16.649 -5.316 1.00 63.19 432 GLY A N 1
ATOM 3170 C CA . GLY A 1 432 ? 0.409 -17.734 -5.495 1.00 63.19 432 GLY A CA 1
ATOM 3171 C C . GLY A 1 432 ? 1.587 -17.363 -6.399 1.00 63.19 432 GLY A C 1
ATOM 3172 O O . GLY A 1 432 ? 2.711 -17.772 -6.120 1.00 63.19 432 GLY A O 1
ATOM 3173 N N . GLU A 1 433 ? 1.340 -16.598 -7.466 1.00 65.50 433 GLU A N 1
ATOM 3174 C CA . GLU A 1 433 ? 2.335 -16.283 -8.500 1.00 65.50 433 GLU A CA 1
ATOM 3175 C C . GLU A 1 433 ? 3.081 -14.959 -8.275 1.00 65.50 433 GLU A C 1
ATOM 3177 O O . GLU A 1 433 ? 4.245 -14.883 -8.663 1.00 65.50 433 GLU A O 1
ATOM 3182 N N . PHE A 1 434 ? 2.458 -13.953 -7.640 1.00 65.00 434 PHE A N 1
ATOM 3183 C CA . PHE A 1 434 ? 3.033 -12.604 -7.449 1.00 65.00 434 PHE A CA 1
ATOM 3184 C C . PHE A 1 434 ? 2.994 -12.082 -5.993 1.00 65.00 434 PHE A C 1
ATOM 3186 O O . PHE A 1 434 ? 2.525 -10.970 -5.724 1.00 65.00 434 PHE A O 1
ATOM 3193 N N . PRO A 1 435 ? 3.413 -12.867 -4.988 1.00 63.84 435 PRO A N 1
ATOM 3194 C CA . PRO A 1 435 ? 3.254 -12.462 -3.594 1.00 63.84 435 PRO A CA 1
ATOM 3195 C C . PRO A 1 435 ? 4.196 -11.329 -3.158 1.00 63.84 435 PRO A C 1
ATOM 3197 O O . PRO A 1 435 ? 3.857 -10.592 -2.230 1.00 63.84 435 PRO A O 1
ATOM 3200 N N . MET A 1 436 ? 5.346 -11.152 -3.819 1.00 61.53 436 MET A N 1
ATOM 3201 C CA . MET A 1 436 ? 6.293 -10.076 -3.498 1.00 61.53 436 MET A CA 1
ATOM 3202 C C . MET A 1 436 ? 5.773 -8.713 -3.947 1.00 61.53 436 MET A C 1
ATOM 3204 O O . MET A 1 436 ? 5.893 -7.733 -3.217 1.00 61.53 436 MET A O 1
ATOM 3208 N N . GLU A 1 437 ? 5.140 -8.659 -5.109 1.00 69.50 437 GLU A N 1
ATOM 3209 C CA . GLU A 1 437 ? 4.506 -7.476 -5.678 1.00 69.50 437 GLU A CA 1
ATOM 3210 C C . GLU A 1 437 ? 3.340 -7.031 -4.785 1.00 69.50 437 GLU A C 1
ATOM 3212 O O . GLU A 1 437 ? 3.215 -5.854 -4.431 1.00 69.50 437 GLU A O 1
ATOM 3217 N N . TRP A 1 438 ? 2.534 -7.987 -4.309 1.00 67.31 438 TRP A N 1
ATOM 3218 C CA . TRP A 1 438 ? 1.487 -7.730 -3.316 1.00 67.31 438 TRP A CA 1
ATOM 3219 C C . TRP A 1 438 ? 2.041 -7.222 -1.991 1.00 67.31 438 TRP A C 1
ATOM 3221 O O . TRP A 1 438 ? 1.495 -6.277 -1.414 1.00 67.31 438 TRP A O 1
ATOM 3231 N N . PHE A 1 439 ? 3.129 -7.820 -1.508 1.00 67.06 439 PHE A N 1
ATOM 3232 C CA . PHE A 1 439 ? 3.793 -7.354 -0.302 1.00 67.06 439 PHE A CA 1
ATOM 3233 C C . PHE A 1 439 ? 4.314 -5.926 -0.460 1.00 67.06 439 PHE A C 1
ATOM 3235 O O . PHE A 1 439 ? 3.987 -5.079 0.368 1.00 67.06 439 PHE A O 1
ATOM 3242 N N . ASN A 1 440 ? 5.070 -5.638 -1.519 1.00 64.56 440 ASN A N 1
ATOM 3243 C CA . ASN A 1 440 ? 5.624 -4.311 -1.785 1.00 64.56 440 ASN A CA 1
ATOM 3244 C C . ASN A 1 440 ? 4.512 -3.268 -1.891 1.00 64.56 440 ASN A C 1
ATOM 3246 O O . ASN A 1 440 ? 4.618 -2.189 -1.303 1.00 64.56 440 ASN A O 1
ATOM 3250 N N . THR A 1 441 ? 3.406 -3.628 -2.545 1.00 65.56 441 THR A N 1
ATOM 3251 C CA . THR A 1 441 ? 2.199 -2.806 -2.629 1.00 65.56 441 THR A CA 1
ATOM 3252 C C . THR A 1 441 ? 1.647 -2.508 -1.237 1.00 65.56 441 THR A C 1
ATOM 3254 O O . THR A 1 441 ? 1.548 -1.346 -0.844 1.00 65.56 441 THR A O 1
ATOM 3257 N N . LEU A 1 442 ? 1.310 -3.537 -0.452 1.00 65.94 442 LEU A N 1
ATOM 3258 C CA . LEU A 1 442 ? 0.720 -3.368 0.880 1.00 65.94 442 LEU A CA 1
ATOM 3259 C C . LEU A 1 442 ? 1.666 -2.646 1.842 1.00 65.94 442 LEU A C 1
ATOM 3261 O O . LEU A 1 442 ? 1.218 -1.793 2.606 1.00 65.94 442 LEU A O 1
ATOM 3265 N N . ASN A 1 443 ? 2.963 -2.939 1.781 1.00 66.44 443 ASN A N 1
ATOM 3266 C CA . ASN A 1 443 ? 3.992 -2.268 2.563 1.00 66.44 443 ASN A CA 1
ATOM 3267 C C . ASN A 1 443 ? 4.070 -0.777 2.218 1.00 66.44 443 ASN A C 1
ATOM 3269 O O . ASN A 1 443 ? 4.041 0.062 3.117 1.00 66.44 443 ASN A O 1
ATOM 3273 N N . SER A 1 444 ? 4.079 -0.439 0.928 1.00 64.44 444 SER A N 1
ATOM 3274 C CA . SER A 1 444 ? 4.046 0.950 0.465 1.00 64.44 444 SER A CA 1
ATOM 3275 C C . SER A 1 444 ? 2.821 1.668 1.027 1.00 64.44 444 SER A C 1
ATOM 3277 O O . SER A 1 444 ? 2.959 2.695 1.685 1.00 64.44 444 SER A O 1
ATOM 3279 N N . TRP A 1 445 ? 1.626 1.085 0.919 1.00 66.81 445 TRP A N 1
ATOM 3280 C CA . TRP A 1 445 ? 0.423 1.664 1.528 1.00 66.81 445 TRP A CA 1
ATOM 3281 C C . TRP A 1 445 ? 0.539 1.836 3.053 1.00 66.81 445 TRP A C 1
ATOM 3283 O O . TRP A 1 445 ? 0.168 2.888 3.582 1.00 66.81 445 TRP A O 1
ATOM 3293 N N . CYS A 1 446 ? 1.088 0.840 3.756 1.00 63.19 446 CYS A N 1
ATOM 3294 C CA . CYS A 1 446 ? 1.252 0.847 5.213 1.00 63.19 446 CYS A CA 1
ATOM 3295 C C . CYS A 1 446 ? 2.291 1.863 5.709 1.00 63.19 446 CYS A C 1
ATOM 3297 O O . CYS A 1 446 ? 2.146 2.386 6.812 1.00 63.19 446 CYS A O 1
ATOM 3299 N N . LEU A 1 447 ? 3.341 2.145 4.938 1.00 62.25 447 LEU A N 1
ATOM 3300 C CA . LEU A 1 447 ? 4.360 3.137 5.295 1.00 62.25 447 LEU A CA 1
ATOM 3301 C C . LEU A 1 447 ? 3.897 4.564 5.013 1.00 62.25 447 LEU A C 1
ATOM 3303 O O . LEU A 1 447 ? 4.285 5.496 5.720 1.00 62.25 447 LEU A O 1
ATOM 3307 N N . VAL A 1 448 ? 3.080 4.723 3.976 1.00 61.31 448 VAL A N 1
ATOM 3308 C CA . VAL A 1 448 ? 2.693 6.017 3.428 1.00 61.31 448 VAL A CA 1
ATOM 3309 C C . VAL A 1 448 ? 1.514 6.578 4.207 1.00 61.31 448 VAL A C 1
ATOM 3311 O O . VAL A 1 448 ? 1.675 7.577 4.899 1.00 61.31 448 VAL A O 1
ATOM 3314 N N . LEU A 1 449 ? 0.350 5.929 4.170 1.00 63.06 449 LEU A N 1
ATOM 3315 C CA . LEU A 1 449 ? -0.900 6.517 4.665 1.00 63.06 449 LEU A CA 1
ATOM 3316 C C . LEU A 1 449 ? -0.890 6.910 6.157 1.00 63.06 449 LEU A C 1
ATOM 3318 O O . LEU A 1 449 ? -1.412 7.980 6.461 1.00 63.06 449 LEU A O 1
ATOM 3322 N N . PRO A 1 450 ? -0.276 6.157 7.097 1.00 62.38 450 PRO A N 1
ATOM 3323 C CA . PRO A 1 450 ? -0.262 6.554 8.508 1.00 62.38 450 PRO A CA 1
ATOM 3324 C C . PRO A 1 450 ? 0.558 7.809 8.820 1.00 62.38 450 PRO A C 1
ATOM 3326 O O . PRO A 1 450 ? 0.454 8.324 9.930 1.00 62.38 450 PRO A O 1
ATOM 3329 N N . ARG A 1 451 ? 1.404 8.281 7.893 1.00 63.28 451 ARG A N 1
ATOM 3330 C CA . ARG A 1 451 ? 2.207 9.501 8.073 1.00 63.28 451 ARG A CA 1
ATOM 3331 C C . ARG A 1 451 ? 1.448 10.780 7.719 1.00 63.28 451 ARG A C 1
ATOM 3333 O O . ARG A 1 451 ? 1.966 11.859 7.983 1.00 63.28 451 ARG A O 1
ATOM 3340 N N . PHE A 1 452 ? 0.254 10.672 7.138 1.00 62.56 452 PHE A N 1
ATOM 3341 C CA . PHE A 1 452 ? -0.519 11.822 6.680 1.00 62.56 452 PHE A CA 1
ATOM 3342 C C . PHE A 1 452 ? -1.761 12.026 7.536 1.00 62.56 452 PHE A C 1
ATOM 3344 O O . PHE A 1 452 ? -2.493 11.081 7.834 1.00 62.56 452 PHE A O 1
ATOM 3351 N N . ASP A 1 453 ? -2.034 13.284 7.880 1.00 66.56 453 ASP A N 1
ATOM 3352 C CA . ASP A 1 453 ? -3.332 13.661 8.424 1.00 66.56 453 ASP A CA 1
ATOM 3353 C C . ASP A 1 453 ? -4.372 13.672 7.294 1.00 66.56 453 ASP A C 1
ATOM 3355 O O . ASP A 1 453 ? -4.603 14.670 6.610 1.00 66.56 453 ASP A O 1
ATOM 3359 N N . LEU A 1 454 ? -5.009 12.520 7.084 1.00 66.12 454 LEU A N 1
ATOM 3360 C CA . LEU A 1 454 ? -6.074 12.359 6.096 1.00 66.12 454 LEU A CA 1
ATOM 3361 C C . LEU A 1 454 ? -7.396 13.008 6.538 1.00 66.12 454 LEU A C 1
ATOM 3363 O O . LEU A 1 454 ? -8.362 12.983 5.773 1.00 66.12 454 LEU A O 1
ATOM 3367 N N . SER A 1 455 ? -7.473 13.613 7.730 1.00 69.31 455 SER A N 1
ATOM 3368 C CA . SER A 1 455 ? -8.730 14.118 8.295 1.00 69.31 455 SER A CA 1
ATOM 3369 C C . SER A 1 455 ? -9.403 15.181 7.424 1.00 69.31 455 SER A C 1
ATOM 3371 O O . SER A 1 455 ? -10.630 15.270 7.391 1.00 69.31 455 SER A O 1
ATOM 3373 N N . ALA A 1 456 ? -8.637 15.998 6.695 1.00 67.81 456 ALA A N 1
ATOM 3374 C CA . ALA A 1 456 ? -9.183 16.972 5.751 1.00 67.81 456 ALA A CA 1
ATOM 3375 C C . ALA A 1 456 ? -9.855 16.296 4.544 1.00 67.81 456 ALA A C 1
ATOM 3377 O O . ALA A 1 456 ? -10.967 16.672 4.192 1.00 67.81 456 ALA A O 1
ATOM 3378 N N . CYS A 1 457 ? -9.228 15.265 3.971 1.00 67.25 457 CYS A N 1
ATOM 3379 C CA . CYS A 1 457 ? -9.750 14.552 2.800 1.00 67.25 457 CYS A CA 1
ATOM 3380 C C . CYS A 1 457 ? -10.934 13.643 3.162 1.00 67.25 457 CYS A C 1
ATOM 3382 O O . CYS A 1 457 ? -11.919 13.570 2.433 1.00 67.25 457 CYS A O 1
ATOM 3384 N N . ILE A 1 458 ? -10.860 12.968 4.314 1.00 69.38 458 ILE A N 1
ATOM 3385 C CA . ILE A 1 458 ? -11.908 12.061 4.807 1.00 69.38 458 ILE A CA 1
ATOM 3386 C C . ILE A 1 458 ? -13.223 12.816 5.064 1.00 69.38 458 ILE A C 1
ATOM 3388 O O . ILE A 1 458 ? -14.296 12.238 4.920 1.00 69.38 458 ILE A O 1
ATOM 3392 N N . ARG A 1 459 ? -13.171 14.119 5.375 1.00 71.56 459 ARG A N 1
ATOM 3393 C CA . ARG A 1 459 ? -14.368 14.954 5.585 1.00 71.56 459 ARG A CA 1
ATOM 3394 C C . ARG A 1 459 ? -15.197 15.187 4.320 1.00 71.56 459 ARG A C 1
ATOM 3396 O O . ARG A 1 459 ? -16.343 15.626 4.434 1.00 71.56 459 ARG A O 1
ATOM 3403 N N . THR A 1 460 ? -14.666 14.887 3.141 1.00 73.44 460 THR A N 1
ATOM 3404 C CA . THR A 1 460 ? -15.398 15.077 1.891 1.00 73.44 460 THR A CA 1
ATOM 3405 C C . THR A 1 460 ? -16.454 13.979 1.706 1.00 73.44 460 THR A C 1
ATOM 3407 O O . THR A 1 460 ? -16.162 12.791 1.899 1.00 73.44 460 THR A O 1
ATOM 3410 N N . PRO A 1 461 ? -17.699 14.333 1.329 1.00 70.69 461 PRO A N 1
ATOM 3411 C CA . PRO A 1 461 ? -18.757 13.357 1.079 1.00 70.69 461 PRO A CA 1
ATOM 3412 C C . PRO A 1 461 ? -18.315 12.269 0.084 1.00 70.69 461 PRO A C 1
ATOM 3414 O O . PRO A 1 461 ? -17.765 12.567 -0.971 1.00 70.69 461 PRO A O 1
ATOM 3417 N N . GLY A 1 462 ? -18.545 10.997 0.422 1.00 73.75 462 GLY A N 1
ATOM 3418 C CA . GLY A 1 462 ? -18.159 9.834 -0.396 1.00 73.75 462 GLY A CA 1
ATOM 3419 C C . GLY A 1 462 ? -16.746 9.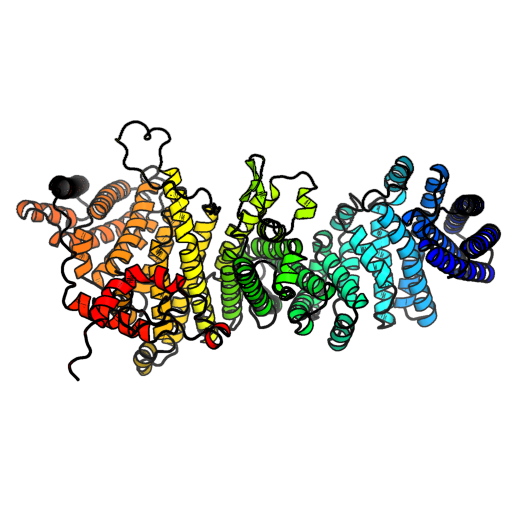298 -0.125 1.00 73.75 462 GLY A C 1
ATOM 3420 O O . GLY A 1 462 ? -16.564 8.080 -0.064 1.00 73.75 462 GLY A O 1
ATOM 3421 N N . VAL A 1 463 ? -15.778 10.177 0.154 1.00 74.31 463 VAL A N 1
ATOM 3422 C CA . VAL A 1 463 ? -14.398 9.795 0.517 1.00 74.31 463 VAL A CA 1
ATOM 3423 C C . VAL A 1 463 ? -14.372 9.059 1.851 1.00 74.31 463 VAL A C 1
ATOM 3425 O O . VAL A 1 463 ? -13.701 8.039 1.995 1.00 74.31 463 VAL A O 1
ATOM 3428 N N . HIS A 1 464 ? -15.177 9.525 2.806 1.00 75.75 464 HIS A N 1
ATOM 3429 C CA . HIS A 1 464 ? -15.341 8.882 4.106 1.00 75.75 464 HIS A CA 1
ATOM 3430 C C . HIS A 1 464 ? -15.766 7.412 4.002 1.00 75.75 464 HIS A C 1
ATOM 3432 O O . HIS A 1 464 ? -15.158 6.512 4.586 1.00 75.75 464 HIS A O 1
ATOM 3438 N N . ALA A 1 465 ? -16.822 7.162 3.223 1.00 76.00 465 ALA A N 1
ATOM 3439 C CA . ALA A 1 465 ? -17.349 5.823 3.004 1.00 76.00 465 ALA A CA 1
ATOM 3440 C C . ALA A 1 465 ? -16.304 4.930 2.319 1.00 76.00 465 ALA A C 1
ATOM 3442 O O . ALA A 1 465 ? -16.165 3.757 2.671 1.00 76.00 465 ALA A O 1
ATOM 3443 N N . ALA A 1 466 ? -15.540 5.497 1.383 1.00 72.19 466 ALA A N 1
ATOM 3444 C CA . ALA A 1 466 ? -14.446 4.821 0.704 1.00 72.19 466 ALA A CA 1
ATOM 3445 C C . ALA A 1 466 ? -13.315 4.432 1.677 1.00 72.19 466 ALA A C 1
ATOM 3447 O O . ALA A 1 466 ? -12.930 3.263 1.717 1.00 72.19 466 ALA A O 1
ATOM 3448 N N . ALA A 1 467 ? -12.854 5.354 2.526 1.00 72.56 467 ALA A N 1
ATOM 3449 C CA . ALA A 1 467 ? -11.833 5.083 3.541 1.00 72.56 467 ALA A CA 1
ATOM 3450 C C . ALA A 1 467 ? -12.277 3.999 4.541 1.00 72.56 467 ALA A C 1
ATOM 3452 O O . ALA A 1 467 ? -11.517 3.079 4.843 1.00 72.56 467 ALA A O 1
ATOM 3453 N N . CYS A 1 468 ? -13.537 4.038 4.987 1.00 73.81 468 CYS A N 1
ATOM 3454 C CA . CYS A 1 468 ? -14.092 3.020 5.883 1.00 73.81 468 CYS A CA 1
ATOM 3455 C C . CYS A 1 468 ? -14.153 1.638 5.235 1.00 73.81 468 CYS A C 1
ATOM 3457 O O . CYS A 1 468 ? -13.782 0.648 5.864 1.00 73.81 468 CYS A O 1
ATOM 3459 N N . ARG A 1 469 ? -14.593 1.559 3.972 1.00 74.81 469 ARG A N 1
ATOM 3460 C CA . ARG A 1 469 ? -14.536 0.302 3.223 1.00 74.81 469 ARG A CA 1
ATOM 3461 C C . ARG A 1 469 ? -13.089 -0.175 3.146 1.00 74.81 469 ARG A C 1
ATOM 3463 O O . ARG A 1 469 ? -12.840 -1.337 3.439 1.00 74.81 469 ARG A O 1
ATOM 3470 N N . ALA A 1 470 ? -12.138 0.706 2.830 1.00 68.88 470 ALA A N 1
ATOM 3471 C CA . ALA A 1 470 ? -10.728 0.341 2.717 1.00 68.88 470 ALA A CA 1
ATOM 3472 C C . ALA A 1 470 ? -10.158 -0.255 4.006 1.00 68.88 470 ALA A C 1
ATOM 3474 O O . ALA A 1 470 ? -9.550 -1.326 3.975 1.00 68.88 470 ALA A O 1
ATOM 3475 N N . ALA A 1 471 ? -10.449 0.371 5.145 1.00 72.44 471 ALA A N 1
ATOM 3476 C CA . ALA A 1 471 ? -10.121 -0.177 6.454 1.00 72.44 471 ALA A CA 1
ATOM 3477 C C . ALA A 1 471 ? -10.768 -1.555 6.685 1.00 72.44 471 ALA A C 1
ATOM 3479 O O . ALA A 1 471 ? -10.104 -2.478 7.151 1.00 72.44 471 ALA A O 1
ATOM 3480 N N . GLU A 1 472 ? -12.042 -1.727 6.317 1.00 78.00 472 GLU A N 1
ATOM 3481 C CA . GLU A 1 472 ? -12.749 -3.009 6.393 1.00 78.00 472 GLU A CA 1
ATOM 3482 C C . GLU A 1 472 ? -12.034 -4.113 5.592 1.00 78.00 472 GLU A C 1
ATOM 3484 O O . GLU A 1 472 ? -11.784 -5.194 6.123 1.00 78.00 472 GLU A O 1
ATOM 3489 N N . ALA A 1 473 ? -11.669 -3.852 4.335 1.00 69.81 473 ALA A N 1
ATOM 3490 C CA . ALA A 1 473 ? -10.982 -4.820 3.476 1.00 69.81 473 ALA A CA 1
ATOM 3491 C C . ALA A 1 473 ? -9.633 -5.255 4.053 1.00 69.81 473 ALA A C 1
ATOM 3493 O O . ALA A 1 473 ? -9.332 -6.447 4.121 1.00 69.81 473 ALA A O 1
ATOM 3494 N N . LEU A 1 474 ? -8.848 -4.287 4.523 1.00 69.81 474 LEU A N 1
ATOM 3495 C CA . LEU A 1 474 ? -7.559 -4.524 5.164 1.00 69.81 474 LEU A CA 1
ATOM 3496 C C . LEU A 1 474 ? -7.711 -5.398 6.414 1.00 69.81 474 LEU A C 1
ATOM 3498 O O . LEU A 1 474 ? -6.996 -6.386 6.577 1.00 69.81 474 LEU A O 1
ATOM 3502 N N . LEU A 1 475 ? -8.703 -5.110 7.258 1.00 69.44 475 LEU A N 1
ATOM 3503 C CA . LEU A 1 475 ? -8.995 -5.914 8.446 1.00 69.44 475 LEU A CA 1
ATOM 3504 C C . LEU A 1 475 ? -9.480 -7.334 8.105 1.00 69.44 475 LEU A C 1
ATOM 3506 O O . LEU A 1 475 ? -9.233 -8.256 8.881 1.00 69.44 475 LEU A O 1
ATOM 3510 N N . ARG A 1 476 ? -10.140 -7.542 6.955 1.00 70.38 476 ARG A N 1
ATOM 3511 C CA . ARG A 1 476 ? -10.508 -8.883 6.453 1.00 70.38 476 ARG A CA 1
ATOM 3512 C C . ARG A 1 476 ? -9.308 -9.662 5.923 1.00 70.38 476 ARG A C 1
ATOM 3514 O O . ARG A 1 476 ? -9.275 -10.879 6.087 1.00 70.38 476 ARG A O 1
ATOM 3521 N N . LEU A 1 477 ? -8.340 -8.977 5.316 1.00 66.50 477 LEU A N 1
ATOM 3522 C CA . LEU A 1 477 ? -7.090 -9.572 4.842 1.00 66.50 477 LEU A CA 1
ATOM 3523 C C . LEU A 1 477 ? -6.181 -9.979 6.003 1.00 66.50 477 LEU A C 1
ATOM 3525 O O . LEU A 1 477 ? -5.600 -11.057 5.962 1.00 66.50 477 LEU A O 1
ATOM 3529 N N . ALA A 1 478 ? -6.103 -9.167 7.061 1.00 67.88 478 ALA A N 1
ATOM 3530 C CA . ALA A 1 478 ? -5.209 -9.388 8.199 1.00 67.88 478 ALA A CA 1
ATOM 3531 C C . ALA A 1 478 ? -5.212 -10.828 8.776 1.00 67.88 478 ALA A C 1
ATOM 3533 O O . ALA A 1 478 ? -4.134 -11.377 8.993 1.00 67.88 478 ALA A O 1
ATOM 3534 N N . PRO A 1 479 ? -6.364 -11.492 9.007 1.00 61.41 479 PRO A N 1
ATOM 3535 C CA . PRO A 1 479 ? -6.390 -12.876 9.481 1.00 61.41 479 PRO A CA 1
ATOM 3536 C C . PRO A 1 479 ? -6.130 -13.942 8.400 1.00 61.41 479 PRO A C 1
ATOM 3538 O O . PRO A 1 479 ? -5.992 -15.109 8.758 1.00 61.41 479 PRO A O 1
ATOM 3541 N N . LEU A 1 480 ? -6.103 -13.590 7.113 1.00 58.09 480 LEU A N 1
ATOM 3542 C CA . LEU A 1 480 ? -5.776 -14.502 6.004 1.00 58.09 480 LEU A CA 1
ATOM 3543 C C . LEU A 1 480 ? -4.277 -14.529 5.697 1.00 58.09 480 LEU A C 1
ATOM 3545 O O . LEU A 1 480 ? -3.765 -15.530 5.201 1.00 58.09 480 LEU A O 1
ATOM 3549 N N . LEU A 1 481 ? -3.580 -13.444 6.033 1.00 55.47 481 LEU A N 1
ATOM 3550 C CA . LEU A 1 481 ? -2.123 -13.365 6.039 1.00 55.47 481 LEU A CA 1
ATOM 3551 C C . LEU A 1 481 ? -1.559 -14.406 7.013 1.00 55.47 481 LEU A C 1
ATOM 3553 O O . LEU A 1 481 ? -2.229 -14.742 7.993 1.00 55.47 481 LEU A O 1
ATOM 3557 N N . PRO A 1 482 ? -0.385 -14.985 6.722 1.00 48.84 482 PRO A N 1
ATOM 3558 C CA . PRO A 1 482 ? -0.079 -16.372 7.035 1.00 48.84 482 PRO A CA 1
ATOM 3559 C C . PRO A 1 482 ? -0.290 -16.752 8.498 1.00 48.84 482 PRO A C 1
ATOM 3561 O O . PRO A 1 482 ? 0.589 -16.655 9.348 1.00 48.84 482 PRO A O 1
ATOM 3564 N N . ARG A 1 483 ? -1.483 -17.288 8.767 1.00 44.69 483 ARG A N 1
ATOM 3565 C CA . ARG A 1 483 ? -1.837 -17.981 10.009 1.00 44.69 483 ARG A CA 1
ATOM 3566 C C . ARG A 1 483 ? -1.310 -19.410 10.062 1.00 44.69 483 ARG A C 1
ATOM 3568 O O . ARG A 1 483 ? -1.676 -20.152 10.970 1.00 44.69 483 ARG A O 1
ATOM 3575 N N . GLN A 1 484 ? -0.485 -19.830 9.107 1.00 47.66 484 GLN A N 1
ATOM 3576 C CA . GLN A 1 484 ? 0.125 -21.148 9.156 1.00 47.66 484 GLN A CA 1
ATOM 3577 C C . GLN A 1 484 ? 1.628 -21.040 9.035 1.00 47.66 484 GLN A C 1
ATOM 3579 O O . GLN A 1 484 ? 2.144 -20.611 8.011 1.00 47.66 484 GLN A O 1
ATOM 3584 N N . PRO A 1 485 ? 2.310 -21.594 10.038 1.00 44.91 485 PRO A N 1
ATOM 3585 C CA . PRO A 1 485 ? 3.185 -22.682 9.694 1.00 44.91 485 PRO A CA 1
ATOM 3586 C C . PRO A 1 485 ? 2.774 -23.943 10.438 1.00 44.91 485 PRO A C 1
ATOM 3588 O O . PRO A 1 485 ? 3.090 -24.138 11.608 1.00 44.91 485 PRO A O 1
ATOM 3591 N N . ALA A 1 486 ? 2.074 -24.840 9.741 1.00 40.94 486 ALA A N 1
ATOM 3592 C CA . ALA A 1 486 ? 2.027 -26.235 10.155 1.00 40.94 486 ALA A CA 1
ATOM 3593 C C . ALA A 1 486 ? 3.382 -26.866 9.806 1.00 40.94 486 ALA A C 1
ATOM 3595 O O . ALA A 1 486 ? 3.530 -27.553 8.792 1.00 40.94 486 ALA A O 1
ATOM 3596 N N . TRP A 1 487 ? 4.388 -26.572 10.627 1.00 47.69 487 TRP A N 1
ATOM 3597 C CA . TRP A 1 487 ? 5.620 -27.340 10.658 1.00 47.69 487 TRP A CA 1
ATOM 3598 C C . TRP A 1 487 ? 5.259 -28.790 10.995 1.00 47.69 487 TRP A C 1
ATOM 3600 O O . TRP A 1 487 ? 4.511 -29.044 11.938 1.00 47.69 487 TRP A O 1
ATOM 3610 N N . GLN A 1 488 ? 5.769 -29.746 10.228 1.00 48.03 488 GLN A N 1
ATOM 3611 C CA . GLN A 1 488 ? 5.856 -31.131 10.668 1.00 48.03 488 GLN A CA 1
ATOM 3612 C C . GLN A 1 488 ? 7.310 -31.434 11.018 1.00 48.03 488 GLN A C 1
ATOM 3614 O O . GLN A 1 488 ? 8.210 -30.973 10.316 1.00 48.03 488 GLN A O 1
ATOM 3619 N N . PRO A 1 489 ? 7.575 -32.211 12.074 1.00 49.66 489 PRO A N 1
ATOM 3620 C CA . PRO A 1 489 ? 8.879 -32.830 12.217 1.00 49.66 489 PRO A CA 1
ATOM 3621 C C . PRO A 1 489 ? 9.088 -33.753 11.012 1.00 49.66 489 PRO A C 1
ATOM 3623 O O . PRO A 1 489 ? 8.366 -34.730 10.817 1.00 49.66 489 PRO A O 1
ATOM 3626 N N . GLY A 1 490 ? 10.049 -33.401 10.166 1.00 59.84 490 GLY A N 1
ATOM 3627 C CA . GLY A 1 490 ? 10.570 -34.275 9.135 1.00 59.84 490 GLY A CA 1
ATOM 3628 C C . GLY A 1 490 ? 11.249 -35.495 9.766 1.00 59.84 490 GLY A C 1
ATOM 3629 O O . GLY A 1 490 ? 11.523 -35.510 10.969 1.00 59.84 490 GLY A O 1
ATOM 3630 N N . PRO A 1 491 ? 11.565 -36.524 8.967 1.00 59.53 491 PRO A N 1
ATOM 3631 C CA . PRO A 1 491 ? 12.127 -37.786 9.454 1.00 59.53 491 PRO A CA 1
ATOM 3632 C C . PRO A 1 491 ? 13.473 -37.663 10.203 1.00 59.53 491 PRO A C 1
ATOM 3634 O O . PRO A 1 491 ? 13.917 -38.642 10.792 1.00 59.53 491 PRO A O 1
ATOM 3637 N N . GLY A 1 492 ? 14.098 -36.477 10.236 1.00 70.88 492 GLY A N 1
ATOM 3638 C CA . GLY A 1 492 ? 15.297 -36.169 11.029 1.00 70.88 492 GLY A CA 1
ATOM 3639 C C . GLY A 1 492 ? 15.092 -35.186 12.192 1.00 70.88 492 GLY A C 1
ATOM 3640 O O . GLY A 1 492 ? 16.072 -34.689 12.731 1.00 70.88 492 GLY A O 1
ATOM 3641 N N . GLY A 1 493 ? 13.853 -34.838 12.559 1.00 64.44 493 GLY A N 1
ATOM 3642 C CA . GLY A 1 493 ? 13.572 -33.802 13.567 1.00 64.44 493 GLY A CA 1
ATOM 3643 C C . GLY A 1 493 ? 13.709 -32.361 13.055 1.00 64.44 493 GLY A C 1
ATOM 3644 O O . GLY A 1 493 ? 13.326 -31.423 13.754 1.00 64.44 493 GLY A O 1
ATOM 3645 N N . GLU A 1 494 ? 14.181 -32.173 11.821 1.00 48.91 494 GLU A N 1
ATOM 3646 C CA . GLU A 1 494 ? 14.098 -30.892 11.122 1.00 48.91 494 GLU A CA 1
ATOM 3647 C C . GLU A 1 494 ? 12.639 -30.540 10.866 1.00 48.91 494 GLU A C 1
ATOM 3649 O O . GLU A 1 494 ? 11.847 -31.375 10.435 1.00 48.91 494 GLU A O 1
ATOM 3654 N N . ARG A 1 495 ? 12.258 -29.296 11.137 1.00 46.56 495 ARG A N 1
ATOM 3655 C CA . ARG A 1 495 ? 10.901 -28.842 10.860 1.00 46.56 495 ARG A CA 1
ATOM 3656 C C . ARG A 1 495 ? 10.759 -28.652 9.343 1.00 46.56 495 ARG A C 1
ATOM 3658 O O . ARG A 1 495 ? 11.417 -27.795 8.765 1.00 46.56 495 ARG A O 1
ATOM 3665 N N . VAL A 1 496 ? 9.903 -29.443 8.701 1.00 46.81 496 VAL A N 1
ATOM 3666 C CA . VAL A 1 496 ? 9.617 -29.396 7.259 1.00 46.81 496 VAL A CA 1
ATOM 3667 C C . VAL A 1 496 ? 8.157 -28.989 7.049 1.00 46.81 496 VAL A C 1
ATOM 3669 O O . VAL A 1 496 ? 7.269 -29.340 7.826 1.00 46.81 496 VAL A O 1
ATOM 3672 N N . TRP A 1 497 ? 7.891 -28.213 6.005 1.00 48.06 497 TRP A N 1
ATOM 3673 C CA . TRP A 1 497 ? 6.546 -27.754 5.661 1.00 48.06 497 TRP A CA 1
ATOM 3674 C C . TRP A 1 497 ? 5.689 -28.886 5.081 1.00 48.06 497 TRP A C 1
ATOM 3676 O O . TRP A 1 497 ? 6.164 -29.644 4.239 1.00 48.06 497 TRP A O 1
ATOM 3686 N N . ARG A 1 498 ? 4.406 -28.974 5.478 1.00 45.38 498 ARG A N 1
ATOM 3687 C CA . ARG A 1 498 ? 3.473 -30.026 5.008 1.00 45.38 498 ARG A CA 1
ATOM 3688 C C . ARG A 1 498 ? 3.306 -30.085 3.489 1.00 45.38 498 ARG A C 1
ATOM 3690 O O . ARG A 1 498 ? 3.135 -31.166 2.940 1.00 45.38 498 ARG A O 1
ATOM 3697 N N . THR A 1 499 ? 3.306 -28.938 2.813 1.00 48.72 499 THR A N 1
ATOM 3698 C CA . THR A 1 499 ? 3.195 -28.826 1.349 1.00 48.72 499 THR A CA 1
ATOM 3699 C C . THR A 1 499 ? 3.931 -27.582 0.839 1.00 48.72 499 THR A C 1
ATOM 3701 O O . THR A 1 499 ? 4.065 -26.594 1.568 1.00 48.72 499 THR A O 1
ATOM 3704 N N . ALA A 1 500 ? 4.344 -27.587 -0.434 1.00 39.69 500 ALA A N 1
ATOM 3705 C CA . ALA A 1 500 ? 4.906 -26.405 -1.0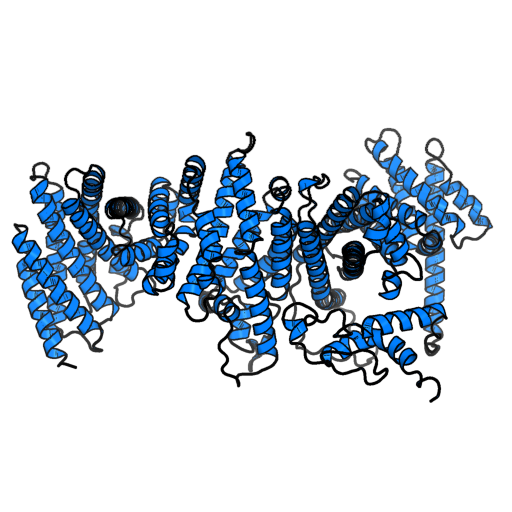96 1.00 39.69 500 ALA A CA 1
ATOM 3706 C C . ALA A 1 500 ? 3.928 -25.214 -1.081 1.00 39.69 500 ALA A C 1
ATOM 3708 O O . ALA A 1 500 ? 4.351 -24.091 -0.844 1.00 39.69 500 ALA A O 1
ATOM 3709 N N . ALA A 1 501 ? 2.620 -25.460 -1.214 1.00 40.47 501 ALA A N 1
ATOM 3710 C CA . ALA A 1 501 ? 1.585 -24.427 -1.118 1.00 40.47 501 ALA A CA 1
ATOM 3711 C C . ALA A 1 501 ? 1.489 -23.811 0.291 1.00 40.47 501 ALA A C 1
ATOM 3713 O O . ALA A 1 501 ? 1.378 -22.598 0.419 1.00 40.47 501 ALA A O 1
ATOM 3714 N N . THR A 1 502 ? 1.619 -24.609 1.360 1.00 45.22 502 THR A N 1
ATOM 3715 C CA . THR A 1 502 ? 1.684 -24.086 2.741 1.00 45.22 502 THR A CA 1
ATOM 3716 C C . THR A 1 502 ? 2.988 -23.346 3.037 1.00 45.22 502 THR A C 1
ATOM 3718 O O . THR A 1 502 ? 2.955 -22.385 3.793 1.00 45.22 502 THR A O 1
ATOM 3721 N N . ALA A 1 503 ? 4.112 -23.744 2.429 1.00 39.28 503 ALA A N 1
ATOM 3722 C CA . ALA A 1 503 ? 5.379 -23.015 2.530 1.00 39.28 503 ALA A CA 1
ATOM 3723 C C . ALA A 1 503 ? 5.322 -21.679 1.768 1.00 39.28 503 ALA A C 1
ATOM 3725 O O . ALA A 1 503 ? 5.779 -20.663 2.275 1.00 39.28 503 ALA A O 1
ATOM 3726 N N . VAL A 1 504 ? 4.701 -21.661 0.584 1.00 41.47 504 VAL A N 1
ATOM 3727 C CA . VAL A 1 504 ? 4.473 -20.464 -0.241 1.00 41.47 504 VAL A CA 1
ATOM 3728 C C . VAL A 1 504 ? 3.474 -19.515 0.424 1.00 41.47 504 VAL A C 1
ATOM 3730 O O . VAL A 1 504 ? 3.741 -18.322 0.495 1.00 41.47 504 VAL A O 1
ATOM 3733 N N . ALA A 1 505 ? 2.376 -20.019 0.990 1.00 42.66 505 ALA A N 1
ATOM 3734 C CA . ALA A 1 505 ? 1.407 -19.203 1.721 1.00 42.66 505 ALA A CA 1
ATOM 3735 C C . ALA A 1 505 ? 2.005 -18.612 3.008 1.00 42.66 505 ALA A C 1
ATOM 3737 O O . ALA A 1 505 ? 1.757 -17.452 3.314 1.00 42.66 505 ALA A O 1
ATOM 3738 N N . ALA A 1 506 ? 2.823 -19.383 3.733 1.00 40.44 506 ALA A N 1
ATOM 3739 C CA . ALA A 1 506 ? 3.496 -18.941 4.951 1.00 40.44 506 ALA A CA 1
ATOM 3740 C C . ALA A 1 506 ? 4.651 -17.962 4.719 1.00 40.44 506 ALA A C 1
ATOM 3742 O O . ALA A 1 506 ? 4.875 -17.067 5.529 1.00 40.44 506 ALA A O 1
ATOM 3743 N N . ALA A 1 507 ? 5.382 -18.141 3.619 1.00 37.88 507 ALA A N 1
ATOM 3744 C CA . ALA A 1 507 ? 6.544 -17.336 3.266 1.00 37.88 507 ALA A CA 1
ATOM 3745 C C . ALA A 1 507 ? 6.230 -16.208 2.273 1.00 37.88 507 ALA A C 1
ATOM 3747 O O . ALA A 1 507 ? 7.170 -15.606 1.764 1.00 37.88 507 ALA A O 1
ATOM 3748 N N . GLY A 1 508 ? 4.957 -15.961 1.932 1.00 43.38 508 GLY A N 1
ATOM 3749 C CA . GLY A 1 508 ? 4.609 -15.025 0.856 1.00 43.38 508 GLY A CA 1
ATOM 3750 C C . GLY A 1 508 ? 5.401 -15.308 -0.431 1.00 43.38 508 GLY A C 1
ATOM 3751 O O . GLY A 1 508 ? 6.004 -14.407 -0.995 1.00 43.38 508 GLY A O 1
ATOM 3752 N N . GLY A 1 509 ? 5.493 -16.580 -0.833 1.00 44.91 509 GLY A N 1
ATOM 3753 C CA . GLY A 1 509 ? 6.182 -17.068 -2.037 1.00 44.91 509 GLY A CA 1
ATOM 3754 C C . GLY A 1 509 ? 7.651 -16.685 -2.218 1.00 44.91 509 GLY A C 1
ATOM 3755 O O . GLY A 1 509 ? 8.128 -16.620 -3.345 1.00 44.91 509 GLY A O 1
ATOM 3756 N N . ALA A 1 510 ? 8.415 -16.538 -1.138 1.00 43.31 510 ALA A N 1
ATOM 3757 C CA . ALA A 1 510 ? 9.853 -16.265 -1.190 1.00 43.31 510 ALA A CA 1
ATOM 3758 C C . ALA A 1 510 ? 10.752 -17.496 -1.481 1.00 43.31 510 ALA A C 1
ATOM 3760 O O . ALA A 1 510 ? 11.938 -17.480 -1.155 1.00 43.31 510 ALA A O 1
ATOM 3761 N N . LEU A 1 511 ? 10.251 -18.581 -2.089 1.00 36.78 511 LEU A N 1
ATOM 3762 C CA . LEU A 1 511 ? 11.061 -19.791 -2.336 1.00 36.78 511 LEU A CA 1
ATOM 3763 C C . LEU A 1 511 ? 12.336 -19.538 -3.183 1.00 36.78 511 LEU A C 1
ATOM 3765 O O . LEU A 1 511 ? 13.352 -20.172 -2.896 1.00 36.78 511 LEU A O 1
ATOM 3769 N N . PRO A 1 512 ? 12.374 -18.577 -4.133 1.00 40.81 512 PRO A N 1
ATOM 3770 C CA . PRO A 1 512 ? 13.625 -18.201 -4.801 1.00 40.81 512 PRO A CA 1
ATOM 3771 C C . PRO A 1 512 ? 14.622 -17.454 -3.891 1.00 40.81 512 PRO A C 1
ATOM 3773 O O . PRO A 1 512 ? 15.826 -17.501 -4.136 1.00 40.81 512 PRO A O 1
ATOM 3776 N N . LEU A 1 513 ? 14.152 -16.800 -2.820 1.00 38.72 513 LEU A N 1
ATOM 3777 C CA . LEU A 1 513 ? 14.983 -16.095 -1.831 1.00 38.72 513 LEU A CA 1
ATOM 3778 C C . LEU A 1 513 ? 15.450 -17.004 -0.688 1.00 38.72 513 LEU A C 1
ATOM 3780 O O . LEU A 1 513 ? 16.521 -16.775 -0.142 1.00 38.72 513 LEU A O 1
ATOM 3784 N N . ILE A 1 514 ? 14.747 -18.103 -0.402 1.00 41.50 514 ILE A N 1
ATOM 3785 C CA . ILE A 1 514 ? 15.225 -19.151 0.522 1.00 41.50 514 ILE A CA 1
ATOM 3786 C C . ILE A 1 514 ? 16.533 -19.792 0.007 1.00 41.50 514 ILE A C 1
ATOM 3788 O O . ILE A 1 514 ? 17.343 -20.282 0.791 1.00 41.50 514 ILE A O 1
ATOM 3792 N N . LEU A 1 515 ? 16.800 -19.709 -1.303 1.00 41.66 515 LEU A N 1
ATOM 3793 C CA . LEU A 1 515 ? 18.079 -20.104 -1.902 1.00 41.66 515 LEU A CA 1
ATOM 3794 C C . LEU A 1 515 ? 19.143 -18.983 -1.905 1.00 41.66 515 LEU A C 1
ATOM 3796 O O . LEU A 1 515 ? 20.319 -19.263 -2.139 1.00 41.66 515 LEU A O 1
ATOM 3800 N N . ARG A 1 516 ? 18.784 -17.733 -1.578 1.00 38.41 516 ARG A N 1
ATOM 3801 C CA . ARG A 1 516 ? 19.713 -16.614 -1.338 1.00 38.41 516 ARG A CA 1
ATOM 3802 C C . ARG A 1 516 ? 19.770 -16.286 0.161 1.00 38.41 516 ARG A C 1
ATOM 3804 O O . ARG A 1 516 ? 19.117 -15.366 0.617 1.00 38.41 516 ARG A O 1
ATOM 3811 N N . ARG A 1 517 ? 20.585 -17.062 0.890 1.00 34.88 517 ARG A N 1
ATOM 3812 C CA . ARG A 1 517 ? 21.179 -16.848 2.238 1.00 34.88 517 ARG A CA 1
ATOM 3813 C C . ARG A 1 517 ? 20.718 -15.630 3.085 1.00 34.88 517 ARG A C 1
ATOM 3815 O O . ARG A 1 517 ? 21.573 -14.897 3.576 1.00 34.88 517 ARG A O 1
ATOM 3822 N N . ASP A 1 518 ? 19.429 -15.457 3.353 1.00 42.19 518 ASP A N 1
ATOM 3823 C CA . ASP A 1 518 ? 18.974 -14.593 4.449 1.00 42.19 518 ASP A CA 1
ATOM 3824 C C . ASP A 1 518 ? 17.850 -15.278 5.252 1.00 42.19 518 ASP A C 1
ATOM 3826 O O . ASP A 1 518 ? 16.696 -15.312 4.813 1.00 42.19 518 ASP A O 1
ATOM 3830 N N . PRO A 1 519 ? 18.178 -15.913 6.394 1.00 45.12 519 PRO A N 1
ATOM 3831 C CA . PRO A 1 519 ? 17.216 -16.653 7.207 1.00 45.12 519 PRO A CA 1
ATOM 3832 C C . PRO A 1 519 ? 16.207 -15.773 7.978 1.00 45.12 519 PRO A C 1
ATOM 3834 O O . PRO A 1 519 ? 15.256 -16.330 8.529 1.00 45.12 519 PRO A O 1
ATOM 3837 N N . ASP A 1 520 ? 16.335 -14.438 7.978 1.00 47.19 520 ASP A N 1
ATOM 3838 C CA . ASP A 1 520 ? 15.527 -13.537 8.828 1.00 47.19 520 ASP A CA 1
ATOM 3839 C C . ASP A 1 520 ? 14.354 -12.824 8.104 1.00 47.19 520 ASP A C 1
ATOM 3841 O O . ASP A 1 520 ? 13.506 -12.171 8.730 1.00 47.19 520 ASP A O 1
ATOM 3845 N N . ALA A 1 521 ? 14.232 -12.975 6.782 1.00 47.47 521 ALA A N 1
ATOM 3846 C CA . ALA A 1 521 ? 13.214 -12.287 5.974 1.00 47.47 521 ALA A CA 1
ATOM 3847 C C . ALA A 1 521 ? 11.735 -12.663 6.278 1.00 47.47 521 ALA A C 1
ATOM 3849 O O . ALA A 1 521 ? 10.894 -11.757 6.327 1.00 47.47 521 ALA A O 1
ATOM 3850 N N . PRO A 1 522 ? 11.362 -13.938 6.537 1.00 45.25 522 PRO A N 1
ATOM 3851 C CA . PRO A 1 522 ? 9.957 -14.320 6.742 1.00 45.25 522 PRO A CA 1
ATOM 3852 C C . PRO A 1 522 ? 9.343 -13.747 8.029 1.00 45.25 522 PRO A C 1
ATOM 3854 O O . PRO A 1 522 ? 8.163 -13.396 8.058 1.00 45.25 522 PRO A O 1
ATOM 3857 N N . GLY A 1 523 ? 10.143 -13.623 9.095 1.00 47.41 523 GLY A N 1
ATOM 3858 C CA . GLY A 1 523 ? 9.705 -13.049 10.372 1.00 47.41 523 GLY A CA 1
ATOM 3859 C C . GLY A 1 523 ? 9.450 -11.544 10.276 1.00 47.41 523 GLY A C 1
ATOM 3860 O O . GLY A 1 523 ? 8.462 -11.045 10.814 1.00 47.41 523 GLY A O 1
ATOM 3861 N N . THR A 1 524 ? 10.289 -10.839 9.515 1.00 48.38 524 THR A N 1
ATOM 3862 C CA . THR A 1 524 ? 10.135 -9.404 9.234 1.00 48.38 524 THR A CA 1
ATOM 3863 C C . THR A 1 524 ? 8.867 -9.139 8.421 1.00 48.38 524 THR A C 1
ATOM 3865 O O . THR A 1 524 ? 8.091 -8.247 8.758 1.00 48.38 524 THR A O 1
ATOM 3868 N N . LEU A 1 525 ? 8.595 -9.978 7.418 1.00 49.06 525 LEU A N 1
ATOM 3869 C CA . LEU A 1 525 ? 7.391 -9.921 6.589 1.00 49.06 525 LEU A CA 1
ATOM 3870 C C . LEU A 1 525 ? 6.106 -10.133 7.408 1.00 49.06 525 LEU A C 1
ATOM 3872 O O . LEU A 1 525 ? 5.195 -9.302 7.371 1.00 49.06 525 LEU A O 1
ATOM 3876 N N . ALA A 1 526 ? 6.043 -11.209 8.197 1.00 52.06 526 ALA A N 1
ATOM 3877 C CA . ALA A 1 526 ? 4.885 -11.505 9.038 1.00 52.06 526 ALA A CA 1
ATOM 3878 C C . ALA A 1 526 ? 4.632 -10.403 10.083 1.00 52.06 526 ALA A C 1
ATOM 3880 O O . ALA A 1 526 ? 3.486 -9.995 10.277 1.00 52.06 526 ALA A O 1
ATOM 3881 N N . ALA A 1 527 ? 5.692 -9.865 10.698 1.00 51.12 527 ALA A N 1
ATOM 3882 C CA . ALA A 1 527 ? 5.596 -8.771 11.661 1.00 51.12 527 ALA A CA 1
ATOM 3883 C C . ALA A 1 527 ? 5.155 -7.447 11.012 1.00 51.12 527 ALA A C 1
ATOM 3885 O O . ALA A 1 527 ? 4.320 -6.732 11.566 1.00 51.12 527 ALA A O 1
ATOM 3886 N N . MET A 1 528 ? 5.666 -7.117 9.823 1.00 55.47 528 MET A N 1
ATOM 3887 C CA . MET A 1 528 ? 5.257 -5.912 9.094 1.00 55.47 528 MET A CA 1
ATOM 3888 C C . MET A 1 528 ? 3.794 -5.974 8.675 1.00 55.47 528 MET A C 1
ATOM 3890 O O . MET A 1 528 ? 3.092 -4.972 8.762 1.00 55.47 528 MET A O 1
ATOM 3894 N N . MET A 1 529 ? 3.304 -7.143 8.274 1.00 56.19 529 MET A N 1
ATOM 3895 C CA . MET A 1 529 ? 1.910 -7.310 7.883 1.00 56.19 529 MET A CA 1
ATOM 3896 C C . MET A 1 529 ? 0.954 -7.363 9.079 1.00 56.19 529 MET A C 1
ATOM 3898 O O . MET A 1 529 ? -0.115 -6.752 9.033 1.00 56.19 529 MET A O 1
ATOM 3902 N N . SER A 1 530 ? 1.342 -8.025 10.174 1.00 55.66 530 SER A N 1
ATOM 3903 C CA . SER A 1 530 ? 0.527 -8.085 11.391 1.00 55.66 530 SER A CA 1
ATOM 3904 C C . SER A 1 530 ? 0.401 -6.719 12.070 1.00 55.66 530 SER A C 1
ATOM 3906 O O . SER A 1 530 ? -0.647 -6.422 12.635 1.00 55.66 530 SER A O 1
ATOM 3908 N N . VAL A 1 531 ? 1.436 -5.873 11.989 1.00 56.56 531 VAL A N 1
ATOM 3909 C CA . VAL A 1 531 ? 1.458 -4.526 12.586 1.00 56.56 531 VAL A CA 1
ATOM 3910 C C . VAL A 1 531 ? 0.956 -3.460 11.607 1.00 56.56 531 VAL A C 1
ATOM 3912 O O . VAL A 1 531 ? 0.183 -2.580 11.986 1.00 56.56 531 VAL A O 1
ATOM 3915 N N . GLY A 1 532 ? 1.378 -3.531 10.345 1.00 63.19 532 GLY A N 1
ATOM 3916 C CA . GLY A 1 532 ? 1.125 -2.516 9.325 1.00 63.19 532 GLY A CA 1
ATOM 3917 C C . GLY A 1 532 ? -0.334 -2.450 8.897 1.00 63.19 532 GLY A C 1
ATOM 3918 O O . GLY A 1 532 ? -0.883 -1.356 8.812 1.00 63.19 532 GLY A O 1
ATOM 3919 N N . VAL A 1 533 ? -0.993 -3.597 8.707 1.00 69.12 533 VAL A N 1
ATOM 3920 C CA . VAL A 1 533 ? -2.384 -3.642 8.227 1.00 69.12 533 VAL A CA 1
ATOM 3921 C C . VAL A 1 533 ? -3.367 -3.052 9.249 1.00 69.12 533 VAL A C 1
ATOM 3923 O O . VAL A 1 533 ? -4.169 -2.200 8.860 1.00 69.12 533 VAL A O 1
ATOM 3926 N N . PRO A 1 534 ? -3.302 -3.389 10.555 1.00 69.94 534 PRO A N 1
ATOM 3927 C CA . PRO A 1 534 ? -4.094 -2.686 11.559 1.00 69.94 534 PRO A CA 1
ATOM 3928 C C . PRO A 1 534 ? -3.712 -1.208 11.658 1.00 69.94 534 PRO A C 1
ATOM 3930 O O . PRO A 1 534 ? -4.586 -0.355 11.642 1.00 69.94 534 PRO A O 1
ATOM 3933 N N . LYS A 1 535 ? -2.425 -0.848 11.671 1.00 68.56 535 LYS A N 1
ATOM 3934 C CA . LYS A 1 535 ? -2.031 0.570 11.727 1.00 68.56 535 LYS A CA 1
ATOM 3935 C C . LYS A 1 535 ? -2.596 1.382 10.554 1.00 68.56 535 LYS A C 1
ATOM 3937 O O . LYS A 1 535 ? -3.044 2.513 10.732 1.00 68.56 535 LYS A O 1
ATOM 3942 N N . LEU A 1 536 ? -2.621 0.785 9.368 1.00 67.25 536 LEU A N 1
ATOM 3943 C CA . LEU A 1 536 ? -3.204 1.356 8.163 1.00 67.25 536 LEU A CA 1
ATOM 3944 C C . LEU A 1 536 ? -4.724 1.491 8.265 1.00 67.25 536 LEU A C 1
ATOM 3946 O O . LEU A 1 536 ? -5.271 2.548 7.958 1.00 67.25 536 LEU A O 1
ATOM 3950 N N . ALA A 1 537 ? -5.408 0.449 8.739 1.00 73.19 537 ALA A N 1
ATOM 3951 C CA . ALA A 1 537 ? -6.842 0.506 8.992 1.00 73.19 537 ALA A CA 1
ATOM 3952 C C . ALA A 1 537 ? -7.179 1.597 10.024 1.00 73.19 537 ALA A C 1
ATOM 3954 O O . ALA A 1 537 ? -8.087 2.388 9.790 1.00 73.19 537 ALA A O 1
ATOM 3955 N N . ALA A 1 538 ? -6.407 1.722 11.107 1.00 73.00 538 ALA A N 1
ATOM 3956 C CA . ALA A 1 538 ? -6.559 2.789 12.094 1.00 73.00 538 ALA A CA 1
ATOM 3957 C C . ALA A 1 538 ? -6.338 4.180 11.483 1.00 73.00 538 ALA A C 1
ATOM 3959 O O . ALA A 1 538 ? -7.074 5.109 11.819 1.00 73.00 538 ALA A O 1
ATOM 3960 N N . ALA A 1 539 ? -5.353 4.336 10.591 1.00 70.81 539 ALA A N 1
ATOM 3961 C CA . ALA A 1 539 ? -5.086 5.584 9.873 1.00 70.81 539 ALA A CA 1
ATOM 3962 C C . ALA A 1 539 ? -6.237 5.974 8.926 1.00 70.81 539 ALA A C 1
ATOM 3964 O O . ALA A 1 539 ? -6.617 7.137 8.843 1.00 70.81 539 ALA A O 1
ATOM 3965 N N . LEU A 1 540 ? -6.848 4.996 8.258 1.00 68.94 540 LEU A N 1
ATOM 3966 C CA . LEU A 1 540 ? -8.024 5.212 7.409 1.00 68.94 540 LEU A CA 1
ATOM 3967 C C . LEU A 1 540 ? -9.300 5.489 8.218 1.00 68.94 540 LEU A C 1
ATOM 3969 O O . LEU A 1 540 ? -10.222 6.129 7.720 1.00 68.94 540 LEU A O 1
ATOM 3973 N N . LEU A 1 541 ? -9.343 5.027 9.468 1.00 74.69 541 LEU A N 1
ATOM 3974 C CA . LEU A 1 541 ? -10.419 5.274 10.427 1.00 74.69 541 LEU A CA 1
ATOM 3975 C C . LEU A 1 541 ? -10.181 6.528 11.284 1.00 74.69 541 LEU A C 1
ATOM 3977 O O . LEU A 1 541 ? -10.917 6.732 12.249 1.00 74.69 541 LEU A O 1
ATOM 3981 N N . VAL A 1 542 ? -9.167 7.357 10.978 1.00 72.06 542 VAL A N 1
ATOM 3982 C CA . VAL A 1 542 ? -8.901 8.605 11.716 1.00 72.06 542 VAL A CA 1
ATOM 3983 C C . VAL A 1 542 ? -10.142 9.488 11.659 1.00 72.06 542 VAL A C 1
ATOM 3985 O O . VAL A 1 542 ? -10.455 10.099 10.638 1.00 72.06 542 VAL A O 1
ATOM 3988 N N . ALA A 1 543 ? -10.827 9.579 12.794 1.00 54.94 543 ALA A N 1
ATOM 3989 C CA . ALA A 1 543 ? -11.821 10.604 13.019 1.00 54.94 543 ALA A CA 1
ATOM 3990 C C . ALA A 1 543 ? -11.089 11.915 13.346 1.00 54.94 543 ALA A C 1
ATOM 3992 O O . ALA A 1 543 ? -10.230 11.918 14.236 1.00 54.94 543 ALA A O 1
ATOM 3993 N N . PRO A 1 544 ? -11.413 13.042 12.690 1.00 54.00 544 PRO A N 1
ATOM 3994 C CA . PRO A 1 544 ? -11.048 14.332 13.245 1.00 54.00 544 PRO A CA 1
ATOM 3995 C C . PRO A 1 544 ? -11.629 14.456 14.664 1.00 54.00 544 PRO A C 1
ATOM 3997 O O . PRO A 1 544 ? -12.727 13.985 14.960 1.00 54.00 544 PRO A O 1
ATOM 4000 N N . SER A 1 545 ? -10.908 15.139 15.552 1.00 56.25 545 SER A N 1
ATOM 4001 C CA . SER A 1 545 ? -11.416 15.535 16.875 1.00 56.25 545 SER A CA 1
ATOM 4002 C C . SER A 1 545 ? -12.660 16.431 16.786 1.00 56.25 545 SER A C 1
ATOM 4004 O O . SER A 1 545 ? -13.395 16.572 17.761 1.00 56.25 545 SER A O 1
ATOM 4006 N N . THR A 1 546 ? -12.919 17.003 15.608 1.00 61.28 546 THR A N 1
ATOM 4007 C CA . THR A 1 546 ? -14.124 17.771 15.300 1.00 61.28 546 THR A CA 1
ATOM 4008 C C . THR A 1 546 ? -15.235 16.855 14.778 1.00 61.28 546 THR A C 1
ATOM 4010 O O . THR A 1 546 ? -14.958 15.969 13.968 1.00 61.28 546 THR A O 1
ATOM 4013 N N . PRO A 1 547 ? -16.491 17.044 15.227 1.00 66.38 547 PRO A N 1
ATOM 4014 C CA . PRO A 1 547 ? -17.612 16.240 14.758 1.00 66.38 547 PRO A CA 1
ATOM 4015 C C . PRO A 1 547 ? -17.736 16.326 13.226 1.00 66.38 547 PRO A C 1
ATOM 4017 O O . PRO A 1 547 ? -17.472 17.390 12.653 1.00 66.38 547 PRO A O 1
ATOM 4020 N N . PRO A 1 548 ? -18.117 15.223 12.552 1.00 64.69 548 PRO A N 1
ATOM 4021 C CA . PRO A 1 548 ? -18.308 15.209 11.108 1.00 64.69 548 PRO A CA 1
ATOM 4022 C C . PRO A 1 548 ? -19.277 16.322 10.705 1.00 64.69 548 PRO A C 1
ATOM 4024 O O . PRO A 1 548 ? -20.341 16.481 11.305 1.00 64.69 548 PRO A O 1
ATOM 4027 N N . SER A 1 549 ? -18.915 17.106 9.686 1.00 70.25 549 SER A N 1
ATOM 4028 C CA . SER A 1 549 ? -19.829 18.104 9.131 1.00 70.25 549 SER A CA 1
ATOM 4029 C C . SER A 1 549 ? -21.088 17.401 8.614 1.00 70.25 549 SER A C 1
ATOM 4031 O O . SER A 1 549 ? -21.009 16.264 8.135 1.00 70.25 549 SER A O 1
ATOM 4033 N N . HIS A 1 550 ? -22.244 18.073 8.656 1.00 70.62 550 HIS A N 1
ATOM 4034 C CA . HIS A 1 550 ? -23.515 17.503 8.181 1.00 70.62 550 HIS A CA 1
ATOM 4035 C C . HIS A 1 550 ? -23.429 16.912 6.759 1.00 70.62 550 HIS A C 1
ATOM 4037 O O . HIS A 1 550 ? -24.151 15.968 6.455 1.00 70.62 550 HIS A O 1
ATOM 4043 N N . ALA A 1 551 ? -22.521 17.411 5.912 1.00 62.41 551 ALA A N 1
ATOM 4044 C CA . ALA A 1 551 ? -22.301 16.912 4.555 1.00 62.41 551 ALA A CA 1
ATOM 4045 C C . ALA A 1 551 ? -21.677 15.499 4.498 1.00 62.41 551 ALA A C 1
ATOM 4047 O O . ALA A 1 551 ? -21.941 14.746 3.5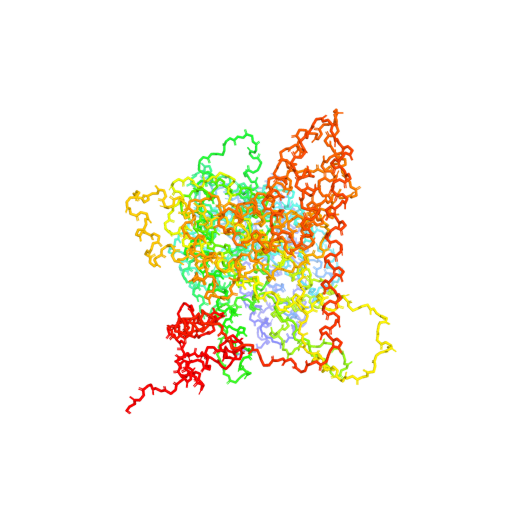63 1.00 62.41 551 ALA A O 1
ATOM 4048 N N . SER A 1 552 ? -20.863 15.119 5.486 1.00 66.12 552 SER A N 1
ATOM 4049 C CA . SER A 1 552 ? -20.169 13.818 5.523 1.00 66.12 552 SER A CA 1
ATOM 4050 C C . SER A 1 552 ? -21.026 12.673 6.090 1.00 66.12 552 SER A C 1
ATOM 4052 O O . SER A 1 552 ? -20.775 11.495 5.803 1.00 66.12 552 SER A O 1
ATOM 4054 N N . ALA A 1 553 ? -22.077 13.013 6.844 1.00 74.31 553 ALA A N 1
ATOM 4055 C CA . ALA A 1 553 ? -23.005 12.083 7.478 1.00 74.31 553 ALA A CA 1
ATOM 4056 C C . ALA A 1 553 ? -24.065 11.563 6.490 1.00 74.31 553 ALA A C 1
ATOM 4058 O O . ALA A 1 553 ? -25.243 11.897 6.583 1.00 74.31 553 ALA A O 1
ATOM 4059 N N . SER A 1 554 ? -23.641 10.750 5.521 1.00 82.69 554 SER A N 1
ATOM 4060 C CA . SER A 1 554 ? -24.554 10.031 4.626 1.00 82.69 554 SER A CA 1
ATOM 4061 C C . SER A 1 554 ? -24.890 8.628 5.171 1.00 82.69 554 SER A C 1
ATOM 4063 O O . SER A 1 554 ? -24.076 8.027 5.885 1.00 82.69 554 SER A O 1
ATOM 4065 N N . PRO A 1 555 ? -26.045 8.036 4.800 1.00 79.12 555 PRO A N 1
ATOM 4066 C CA . PRO A 1 555 ? -26.366 6.646 5.141 1.00 79.12 555 PRO A CA 1
ATOM 4067 C C . PRO A 1 555 ? -25.309 5.639 4.660 1.00 79.12 555 PRO A C 1
ATOM 4069 O O . PRO A 1 555 ? -25.091 4.608 5.298 1.00 79.12 555 PRO A O 1
ATOM 4072 N N . GLU A 1 556 ? -24.637 5.935 3.544 1.00 78.62 556 GLU A N 1
ATOM 4073 C CA . GLU A 1 556 ? -23.566 5.104 2.989 1.00 78.62 556 GLU A CA 1
ATOM 4074 C C . GLU A 1 556 ? -22.294 5.164 3.845 1.00 78.62 556 GLU A C 1
ATOM 4076 O O . GLU A 1 556 ? -21.718 4.116 4.152 1.00 78.62 556 GLU A O 1
ATOM 4081 N N . SER A 1 557 ? -21.896 6.367 4.277 1.00 77.38 557 SER A N 1
ATOM 4082 C CA . SER A 1 557 ? -20.792 6.591 5.217 1.00 77.38 557 SER A CA 1
ATOM 4083 C C . SER A 1 557 ? -21.018 5.820 6.513 1.00 77.38 557 SER A C 1
ATOM 4085 O O . SER A 1 557 ? -20.150 5.057 6.933 1.00 77.38 557 SER A O 1
ATOM 4087 N N . ALA A 1 558 ? -22.214 5.937 7.097 1.00 77.56 558 ALA A N 1
ATOM 4088 C CA . ALA A 1 558 ? -22.577 5.209 8.308 1.00 77.56 558 ALA A CA 1
ATOM 4089 C C . ALA A 1 558 ? -22.511 3.689 8.097 1.00 77.56 558 ALA A C 1
ATOM 4091 O O . ALA A 1 558 ? -21.867 2.983 8.869 1.00 77.56 558 ALA A O 1
ATOM 4092 N N . ALA A 1 559 ? -23.103 3.173 7.012 1.00 77.56 559 ALA A N 1
ATOM 4093 C CA . ALA A 1 559 ? -23.055 1.748 6.689 1.00 77.56 559 ALA A CA 1
ATOM 4094 C C . ALA A 1 559 ? -21.619 1.221 6.516 1.00 77.56 559 ALA A C 1
ATOM 4096 O O . ALA A 1 559 ? -21.319 0.120 6.977 1.00 77.56 559 ALA A O 1
ATOM 4097 N N . ALA A 1 560 ? -20.736 1.986 5.872 1.00 75.44 560 ALA A N 1
ATOM 4098 C CA . ALA A 1 560 ? -19.333 1.622 5.713 1.00 75.44 560 ALA A CA 1
ATOM 4099 C C . ALA A 1 560 ? -18.583 1.611 7.054 1.00 75.44 560 ALA A C 1
ATOM 4101 O O . ALA A 1 560 ? -17.883 0.641 7.342 1.00 75.44 560 ALA A O 1
ATOM 4102 N N . SER A 1 561 ? -18.771 2.626 7.904 1.00 75.69 561 SER A N 1
ATOM 4103 C CA . SER A 1 561 ? -18.158 2.668 9.238 1.00 75.69 561 SER A CA 1
ATOM 4104 C C . SER A 1 561 ? -18.643 1.527 10.136 1.00 75.69 561 SER A C 1
ATOM 4106 O O . SER A 1 561 ? -17.829 0.892 10.804 1.00 75.69 561 SER A O 1
ATOM 4108 N N . TYR A 1 562 ? -19.937 1.187 10.093 1.00 77.38 562 TYR A N 1
ATOM 4109 C CA . TYR A 1 562 ? -20.468 0.029 10.818 1.00 77.38 562 TYR A CA 1
ATOM 4110 C C . TYR A 1 562 ? -19.805 -1.275 10.379 1.00 77.38 562 TYR A C 1
ATOM 4112 O O . TYR A 1 562 ? -19.396 -2.071 11.221 1.00 77.38 562 TYR A O 1
ATOM 4120 N N . ARG A 1 563 ? -19.649 -1.505 9.071 1.00 76.25 563 ARG A N 1
ATOM 4121 C CA . ARG A 1 563 ? -18.989 -2.723 8.582 1.00 76.25 563 ARG A CA 1
ATOM 4122 C C . ARG A 1 563 ? -17.507 -2.787 8.959 1.00 76.25 563 ARG A C 1
ATOM 4124 O O . ARG A 1 563 ? -17.030 -3.861 9.336 1.00 76.25 563 ARG A O 1
ATOM 4131 N N . ALA A 1 564 ? -16.799 -1.659 8.913 1.00 72.62 564 ALA A N 1
ATOM 4132 C CA . ALA A 1 564 ? -15.413 -1.571 9.368 1.00 72.62 564 ALA A CA 1
ATOM 4133 C C . ALA A 1 564 ? -15.289 -1.935 10.856 1.00 72.62 564 ALA A C 1
ATOM 4135 O O . ALA A 1 564 ? -14.466 -2.777 11.214 1.00 72.62 564 ALA A O 1
ATOM 4136 N N . LEU A 1 565 ? -16.171 -1.395 11.704 1.00 78.56 565 LEU A N 1
ATOM 4137 C CA . LEU A 1 565 ? -16.236 -1.718 13.131 1.00 78.56 565 LEU A CA 1
ATOM 4138 C C . LEU A 1 565 ? -16.544 -3.199 13.383 1.00 78.56 565 LEU A C 1
ATOM 4140 O O . LEU A 1 565 ? -15.840 -3.850 14.152 1.00 78.56 565 LEU A O 1
ATOM 4144 N N . VAL A 1 566 ? -17.555 -3.760 12.713 1.00 78.12 566 VAL A N 1
ATOM 4145 C CA . VAL A 1 566 ? -17.898 -5.191 12.815 1.00 78.12 566 VAL A CA 1
ATOM 4146 C C . VAL A 1 566 ? -16.695 -6.061 12.454 1.00 78.12 566 VAL A C 1
ATOM 4148 O O . VAL A 1 566 ? -16.397 -7.039 13.145 1.00 78.12 566 VAL A O 1
ATOM 4151 N N . THR A 1 567 ? -15.980 -5.698 11.391 1.00 74.69 567 THR A N 1
ATOM 4152 C CA . THR A 1 567 ? -14.788 -6.422 10.944 1.00 74.69 567 THR A CA 1
ATOM 4153 C C . THR A 1 567 ? -13.649 -6.297 11.953 1.00 74.69 567 THR A C 1
ATOM 4155 O O . THR A 1 567 ? -13.044 -7.314 12.291 1.00 74.69 567 THR A O 1
ATOM 4158 N N . ALA A 1 568 ? -13.408 -5.105 12.507 1.00 73.88 568 ALA A N 1
ATOM 4159 C CA . ALA A 1 568 ? -12.433 -4.899 13.577 1.00 73.88 568 ALA A CA 1
ATOM 4160 C C . ALA A 1 568 ? -12.754 -5.774 14.802 1.00 73.88 568 ALA A C 1
ATOM 4162 O O . ALA A 1 568 ? -11.887 -6.497 15.285 1.00 73.88 568 ALA A O 1
ATOM 4163 N N . CYS A 1 569 ? -14.017 -5.806 15.247 1.00 75.31 569 CYS A N 1
ATOM 4164 C CA . CYS A 1 569 ? -14.461 -6.647 16.367 1.00 75.31 569 CYS A CA 1
ATOM 4165 C C . CYS A 1 569 ? -14.206 -8.137 16.100 1.00 75.31 569 CYS A C 1
ATOM 4167 O O . CYS A 1 569 ? -13.716 -8.869 16.963 1.00 75.31 569 CYS A O 1
ATOM 4169 N N . ARG A 1 570 ? -14.530 -8.609 14.889 1.00 75.44 570 ARG A N 1
ATOM 4170 C CA . ARG A 1 570 ? -14.293 -10.001 14.480 1.00 75.44 570 ARG A CA 1
ATOM 4171 C C . ARG A 1 570 ? -12.815 -10.339 14.444 1.00 75.44 570 ARG A C 1
ATOM 4173 O O . ARG A 1 570 ? -12.441 -11.412 14.911 1.00 75.44 570 ARG A O 1
ATOM 4180 N N . TYR A 1 571 ? -11.999 -9.439 13.909 1.00 76.06 571 TYR A N 1
ATOM 4181 C CA . TYR A 1 571 ? -10.556 -9.606 13.873 1.00 76.06 571 TYR A CA 1
ATOM 4182 C C . TYR A 1 571 ? -9.991 -9.742 15.291 1.00 76.06 571 TYR A C 1
ATOM 4184 O O . TYR A 1 571 ? -9.316 -10.730 15.580 1.00 76.06 571 TYR A O 1
ATOM 4192 N N . THR A 1 572 ? -10.384 -8.857 16.211 1.00 74.94 572 THR A N 1
ATOM 4193 C CA . THR A 1 572 ? -10.035 -8.938 17.637 1.00 74.94 572 THR A CA 1
ATOM 4194 C C . THR A 1 572 ? -10.426 -10.284 18.250 1.00 74.94 572 THR A C 1
ATOM 4196 O O . THR A 1 572 ? -9.597 -10.972 18.848 1.00 74.94 572 THR A O 1
ATOM 4199 N N . HIS A 1 573 ? -11.665 -10.733 18.039 1.00 72.81 573 HIS A N 1
ATOM 4200 C CA . HIS A 1 573 ? -12.120 -12.036 18.527 1.00 72.81 573 HIS A CA 1
ATOM 4201 C C . HIS A 1 573 ? -11.364 -13.220 17.922 1.00 72.81 573 HIS A C 1
ATOM 4203 O O . HIS A 1 573 ? -11.155 -14.222 18.605 1.00 72.81 573 HIS A O 1
ATOM 4209 N N . ALA A 1 574 ? -10.969 -13.129 16.654 1.00 71.19 574 ALA A N 1
ATOM 4210 C CA . ALA A 1 574 ? -10.205 -14.166 15.977 1.00 71.19 574 ALA A CA 1
ATOM 4211 C C . ALA A 1 574 ? -8.753 -14.243 16.466 1.00 71.19 574 ALA A C 1
ATOM 4213 O O . ALA A 1 574 ? -8.095 -15.244 16.191 1.00 71.19 574 ALA A O 1
ATOM 4214 N N . LEU A 1 575 ? -8.241 -13.209 17.139 1.00 67.75 575 LEU A N 1
ATOM 4215 C CA . LEU A 1 575 ? -6.911 -13.205 17.749 1.00 67.75 575 LEU A CA 1
ATOM 4216 C C . LEU A 1 575 ? -6.923 -13.719 19.201 1.00 67.75 575 LEU A C 1
ATOM 4218 O O . LEU A 1 575 ? -5.944 -14.323 19.637 1.00 67.75 575 LEU A O 1
ATOM 4222 N N . ALA A 1 576 ? -8.031 -13.551 19.928 1.00 67.69 576 ALA A N 1
ATOM 4223 C CA . ALA A 1 576 ? -8.126 -13.860 21.359 1.00 67.69 576 ALA A CA 1
ATOM 4224 C C . ALA A 1 576 ? -7.722 -15.298 21.770 1.00 67.69 576 ALA A C 1
ATOM 4226 O O . ALA A 1 576 ? -6.984 -15.449 22.747 1.00 67.69 576 ALA A O 1
ATOM 4227 N N . PRO A 1 577 ? -8.115 -16.376 21.051 1.00 66.62 577 PRO A N 1
ATOM 4228 C CA . PRO A 1 577 ? -7.709 -17.738 21.415 1.00 66.62 577 PRO A CA 1
ATOM 4229 C C . PRO A 1 577 ? -6.193 -17.954 21.355 1.00 66.62 577 PRO A C 1
ATOM 4231 O O . PRO A 1 577 ? -5.641 -18.686 22.172 1.00 66.62 577 PRO A O 1
ATOM 4234 N N . HIS A 1 578 ? -5.521 -17.302 20.404 1.00 63.97 578 HIS A N 1
ATOM 4235 C CA . HIS A 1 578 ? -4.077 -17.430 20.210 1.00 63.97 578 HIS A CA 1
ATOM 4236 C C . HIS A 1 578 ? -3.290 -16.670 21.283 1.00 63.97 578 HIS A C 1
ATOM 4238 O O . HIS A 1 578 ? -2.232 -17.111 21.718 1.00 63.97 578 HIS A O 1
ATOM 4244 N N . GLN A 1 579 ? -3.847 -15.566 21.776 1.00 62.06 579 GLN A N 1
ATOM 4245 C CA . GLN A 1 579 ? -3.227 -14.736 22.808 1.00 62.06 579 GLN A CA 1
ATOM 4246 C C . GLN A 1 579 ? -3.256 -15.398 24.192 1.00 62.06 579 GLN A C 1
ATOM 4248 O O . GLN A 1 579 ? -2.269 -15.335 24.926 1.00 62.06 579 GLN A O 1
ATOM 4253 N N . HIS A 1 580 ? -4.353 -16.082 24.543 1.00 59.53 580 HIS A N 1
ATOM 4254 C CA . HIS A 1 580 ? -4.438 -16.829 25.803 1.00 59.53 580 HIS A CA 1
ATOM 4255 C C . HIS A 1 580 ? -3.398 -17.957 25.892 1.00 59.53 580 HIS A C 1
ATOM 4257 O O . HIS A 1 580 ? -2.863 -18.216 26.973 1.00 59.53 580 HIS A O 1
ATOM 4263 N N . ALA A 1 581 ? -3.072 -18.598 24.766 1.00 62.09 581 ALA A N 1
ATOM 4264 C CA . ALA A 1 581 ? -2.039 -19.628 24.716 1.00 62.09 581 ALA A CA 1
ATOM 4265 C C . ALA A 1 581 ? -0.637 -19.062 25.026 1.00 62.09 581 ALA A C 1
ATOM 4267 O O . ALA A 1 581 ? 0.093 -19.657 25.813 1.00 62.09 581 ALA A O 1
ATOM 4268 N N . CYS A 1 582 ? -0.285 -17.886 24.492 1.00 54.97 582 CYS A N 1
ATOM 4269 C CA . CYS A 1 582 ? 1.018 -17.258 24.750 1.00 54.97 582 CYS A CA 1
ATOM 4270 C C . CYS A 1 582 ? 1.176 -16.763 26.199 1.00 54.97 582 CYS A C 1
ATOM 4272 O O . CYS A 1 582 ? 2.204 -17.018 26.823 1.00 54.97 582 CYS A O 1
ATOM 4274 N N . SER A 1 583 ? 0.157 -16.102 26.762 1.00 54.03 583 SER A N 1
ATOM 4275 C CA . SER A 1 583 ? 0.221 -15.573 28.138 1.00 54.03 583 SER A CA 1
ATOM 4276 C C . SER A 1 583 ? 0.357 -16.688 29.182 1.00 54.03 583 SER A C 1
ATOM 4278 O O . SER A 1 583 ? 1.189 -16.593 30.081 1.00 54.03 583 SER A O 1
ATOM 4280 N N . THR A 1 584 ? -0.386 -17.789 29.027 1.00 59.84 584 THR A N 1
ATOM 4281 C CA . THR A 1 584 ? -0.292 -18.934 29.952 1.00 59.84 584 THR A CA 1
ATOM 4282 C C . THR A 1 584 ? 1.045 -19.677 29.870 1.00 59.84 584 THR A C 1
ATOM 4284 O O . THR A 1 584 ? 1.433 -20.331 30.839 1.00 59.84 584 THR A O 1
ATOM 4287 N N . ALA A 1 585 ? 1.763 -19.572 28.747 1.00 60.12 585 ALA A N 1
ATOM 4288 C CA . ALA A 1 585 ? 3.107 -20.122 28.597 1.00 60.12 585 ALA A CA 1
ATOM 4289 C C . ALA A 1 585 ? 4.176 -19.257 29.291 1.00 60.12 585 ALA A C 1
ATOM 4291 O O . ALA A 1 585 ? 5.077 -19.814 29.914 1.00 60.12 585 ALA A O 1
ATOM 4292 N N . GLN A 1 586 ? 4.061 -17.923 29.236 1.00 55.12 586 GLN A N 1
ATOM 4293 C CA . GLN A 1 586 ? 5.002 -16.998 29.889 1.00 55.12 586 GLN A CA 1
ATOM 4294 C C . GLN A 1 586 ? 4.888 -16.981 31.420 1.00 55.12 586 GLN A C 1
ATOM 4296 O O . GLN A 1 586 ? 5.906 -16.856 32.099 1.00 55.12 586 GLN A O 1
ATOM 4301 N N . ASP A 1 587 ? 3.687 -17.162 31.975 1.00 50.09 587 ASP A N 1
ATOM 4302 C CA . ASP A 1 587 ? 3.485 -17.174 33.433 1.00 50.09 587 ASP A CA 1
ATOM 4303 C C . ASP A 1 587 ? 3.984 -18.464 34.114 1.00 50.09 587 ASP A C 1
ATOM 4305 O O . ASP A 1 587 ? 4.088 -18.529 35.343 1.00 50.09 587 ASP A O 1
ATOM 4309 N N . ARG A 1 588 ? 4.351 -19.501 33.347 1.00 55.19 588 ARG A N 1
ATOM 4310 C CA . ARG A 1 588 ? 4.997 -20.697 33.903 1.00 55.19 588 ARG A CA 1
ATOM 4311 C C . ARG A 1 588 ? 6.455 -20.393 34.229 1.00 55.19 588 ARG A C 1
ATOM 4313 O O . ARG A 1 588 ? 7.340 -20.499 33.383 1.00 55.19 588 ARG A O 1
ATOM 4320 N N . ARG A 1 589 ? 6.713 -20.064 35.497 1.00 51.28 589 ARG A N 1
ATOM 4321 C CA . ARG A 1 589 ? 8.074 -19.937 36.029 1.00 51.28 589 ARG A CA 1
ATOM 4322 C C . ARG A 1 589 ? 8.861 -21.236 35.781 1.00 51.28 589 ARG A C 1
ATOM 4324 O O . ARG A 1 589 ? 8.354 -22.303 36.135 1.00 51.28 589 ARG A O 1
ATOM 4331 N N . PRO A 1 590 ? 10.110 -21.180 35.280 1.00 48.53 590 PRO A N 1
ATOM 4332 C CA . PRO A 1 590 ? 10.926 -22.363 34.962 1.00 48.53 590 PRO A CA 1
ATOM 4333 C C . PRO A 1 590 ? 11.290 -23.308 36.133 1.00 48.53 590 PRO A C 1
ATOM 4335 O O . PRO A 1 590 ? 12.148 -24.165 35.963 1.00 48.53 590 PRO A O 1
ATOM 4338 N N . GLY A 1 591 ? 10.688 -23.179 37.323 1.00 59.53 591 GLY A N 1
ATOM 4339 C CA . GLY A 1 591 ? 11.114 -23.880 38.543 1.00 59.53 591 GLY A CA 1
ATOM 4340 C C . GLY A 1 591 ? 10.026 -24.596 39.353 1.00 59.53 591 GLY A C 1
ATOM 4341 O O . GLY A 1 591 ? 10.362 -25.267 40.324 1.00 59.53 591 GLY A O 1
ATOM 4342 N N . GLU A 1 592 ? 8.740 -24.505 38.995 1.00 51.66 592 GLU A N 1
ATOM 4343 C CA . GLU A 1 592 ? 7.648 -25.068 39.823 1.00 51.66 592 GLU A CA 1
ATOM 4344 C C . GLU A 1 592 ? 7.240 -26.513 39.475 1.00 51.66 592 GLU A C 1
ATOM 4346 O O . GLU A 1 592 ? 6.374 -27.092 40.129 1.00 51.66 592 GLU A O 1
ATOM 4351 N N . ALA A 1 593 ? 7.911 -27.168 38.522 1.00 48.97 593 ALA A N 1
ATOM 4352 C CA . ALA A 1 593 ? 7.597 -28.544 38.111 1.00 48.97 593 ALA A CA 1
ATOM 4353 C C . ALA A 1 593 ? 7.973 -29.642 39.141 1.00 48.97 593 ALA A C 1
ATOM 4355 O O . ALA A 1 593 ? 7.846 -30.828 38.849 1.00 48.97 593 ALA A O 1
ATOM 4356 N N . GLY A 1 594 ? 8.450 -29.282 40.338 1.00 48.91 594 GLY A N 1
ATOM 4357 C CA . GLY A 1 594 ? 9.135 -30.218 41.235 1.00 48.91 594 GLY A CA 1
ATOM 4358 C C . GLY A 1 594 ? 8.366 -30.803 42.427 1.00 48.91 594 GLY A C 1
ATOM 4359 O O . GLY A 1 594 ? 8.931 -31.683 43.072 1.00 48.91 594 GLY A O 1
ATOM 4360 N N . ARG A 1 595 ? 7.158 -30.345 42.813 1.00 48.41 595 ARG A N 1
ATOM 4361 C CA . ARG A 1 595 ? 6.642 -30.686 44.169 1.00 48.41 595 ARG A CA 1
ATOM 4362 C C . ARG A 1 595 ? 5.155 -30.990 44.395 1.00 48.41 595 ARG A C 1
ATOM 4364 O O . ARG A 1 595 ? 4.787 -31.182 45.549 1.00 48.41 595 ARG A O 1
ATOM 4371 N N . ALA A 1 596 ? 4.309 -31.145 43.380 1.00 40.44 596 ALA A N 1
ATOM 4372 C CA . ALA A 1 596 ? 2.921 -31.575 43.612 1.00 40.44 596 ALA A CA 1
ATOM 4373 C C . ALA A 1 596 ? 2.595 -32.873 42.865 1.00 40.44 596 ALA A C 1
ATOM 4375 O O . ALA A 1 596 ? 2.826 -32.984 41.664 1.00 40.44 596 ALA A O 1
ATOM 4376 N N . GLY A 1 597 ? 2.084 -33.857 43.612 1.00 44.69 597 GLY A N 1
ATOM 4377 C CA . GLY A 1 597 ? 1.731 -35.193 43.143 1.00 44.69 597 GLY A CA 1
ATOM 4378 C C . GLY A 1 597 ? 0.846 -35.188 41.896 1.00 44.69 597 GLY A C 1
ATOM 4379 O O . GLY A 1 597 ? -0.107 -34.420 41.775 1.00 44.69 597 GLY A O 1
ATOM 4380 N N . ALA A 1 598 ? 1.208 -36.074 40.975 1.00 38.06 598 ALA A N 1
ATOM 4381 C CA . ALA A 1 598 ? 0.659 -36.217 39.641 1.00 38.06 598 ALA A CA 1
ATOM 4382 C C . ALA A 1 598 ? -0.857 -36.491 39.619 1.00 38.06 598 ALA A C 1
ATOM 4384 O O . ALA A 1 598 ? -1.319 -37.573 39.974 1.00 38.06 598 ALA A O 1
ATOM 4385 N N . LEU A 1 599 ? -1.610 -35.542 39.066 1.00 35.00 599 LEU A N 1
ATOM 4386 C CA . LEU A 1 599 ? -2.718 -35.854 38.165 1.00 35.00 599 LEU A CA 1
ATOM 4387 C C . LEU A 1 599 ? -2.199 -35.634 36.736 1.00 35.00 599 LEU A C 1
ATOM 4389 O O . LEU A 1 599 ? -1.535 -34.622 36.496 1.00 35.00 599 LEU A O 1
ATOM 4393 N N . PRO A 1 600 ? -2.456 -36.548 35.784 1.00 35.66 600 PRO A N 1
ATOM 4394 C CA . PRO A 1 600 ? -1.999 -36.388 34.414 1.00 35.66 600 PRO A CA 1
ATOM 4395 C C . PRO A 1 600 ? -2.743 -35.207 33.787 1.00 35.66 600 PRO A C 1
ATOM 4397 O O . PRO A 1 600 ? -3.910 -35.306 33.411 1.00 35.66 600 PRO A O 1
ATOM 4400 N N . VAL A 1 601 ? -2.064 -34.064 33.693 1.00 36.03 601 VAL A N 1
ATOM 4401 C CA . VAL A 1 601 ? -2.473 -32.978 32.803 1.00 36.03 601 VAL A CA 1
ATOM 4402 C C . VAL A 1 601 ? -2.417 -33.555 31.385 1.00 36.03 601 VAL A C 1
ATOM 4404 O O . VAL A 1 601 ? -1.390 -34.139 31.031 1.00 36.03 601 VAL A O 1
ATOM 4407 N N . PRO A 1 602 ? -3.490 -33.461 30.576 1.00 35.66 602 PRO A N 1
ATOM 4408 C CA . PRO A 1 602 ? -3.446 -33.940 29.204 1.00 35.66 602 PRO A CA 1
ATOM 4409 C C . PRO A 1 602 ? -2.303 -33.215 28.499 1.00 35.66 602 PRO A C 1
ATOM 4411 O O . PRO A 1 602 ? -2.278 -31.985 28.465 1.00 35.66 602 PRO A O 1
ATOM 4414 N N . VAL A 1 603 ? -1.341 -33.992 27.999 1.00 35.38 603 VAL A N 1
ATOM 4415 C CA . VAL A 1 603 ? -0.246 -33.515 27.156 1.00 35.38 603 VAL A CA 1
ATOM 4416 C C . VAL A 1 603 ? -0.886 -32.688 26.047 1.00 35.38 603 VAL A C 1
ATOM 4418 O O . VAL A 1 603 ? -1.589 -33.225 25.190 1.00 35.38 603 VAL A O 1
ATOM 4421 N N . SER A 1 604 ? -0.728 -31.368 26.130 1.00 40.00 604 SER A N 1
ATOM 4422 C CA . SER A 1 604 ? -1.133 -30.433 25.087 1.00 40.00 604 SER A CA 1
ATOM 4423 C C . SER A 1 604 ? -0.566 -30.956 23.773 1.00 40.00 604 SER A C 1
ATOM 4425 O O . SER A 1 604 ? 0.632 -31.222 23.694 1.00 40.00 604 SER A O 1
ATOM 4427 N N . ALA A 1 605 ? -1.439 -31.181 22.789 1.00 40.62 605 ALA A N 1
ATOM 4428 C CA . ALA A 1 605 ? -1.052 -31.741 21.503 1.00 40.62 605 ALA A CA 1
ATOM 4429 C C . ALA A 1 605 ? 0.151 -30.953 20.939 1.00 40.62 605 ALA A C 1
ATOM 4431 O O . ALA A 1 605 ? 0.051 -29.727 20.849 1.00 40.62 605 ALA A O 1
ATOM 4432 N N . PRO A 1 606 ? 1.263 -31.610 20.561 1.00 45.12 606 PRO A N 1
ATOM 4433 C CA . PRO A 1 606 ? 2.494 -30.952 20.102 1.00 45.12 606 PRO A CA 1
ATOM 4434 C C . PRO A 1 606 ? 2.365 -30.183 18.768 1.00 45.12 606 PRO A C 1
ATOM 4436 O O . PRO A 1 606 ? 3.362 -29.691 18.253 1.00 45.12 606 PRO A O 1
ATOM 4439 N N . ASP A 1 607 ? 1.147 -30.029 18.239 1.00 45.81 607 ASP A N 1
ATOM 4440 C CA . ASP A 1 607 ? 0.853 -29.493 16.906 1.00 45.81 607 ASP A CA 1
ATOM 4441 C C . ASP A 1 607 ? 0.034 -28.184 16.918 1.00 45.81 607 ASP A C 1
ATOM 4443 O O . ASP A 1 607 ? -0.501 -27.782 15.882 1.00 45.81 607 ASP A O 1
ATOM 4447 N N . ALA A 1 608 ? -0.134 -27.512 18.065 1.00 43.31 608 ALA A N 1
ATOM 4448 C CA . ALA A 1 608 ? -0.825 -26.220 18.089 1.00 43.31 608 ALA A CA 1
ATOM 4449 C C . ALA A 1 608 ? 0.075 -25.129 17.460 1.00 43.31 608 ALA A C 1
ATOM 4451 O O . ALA A 1 608 ? 1.165 -24.888 17.978 1.00 43.31 608 ALA A O 1
ATOM 4452 N N . PRO A 1 609 ? -0.338 -24.465 16.361 1.00 46.50 609 PRO A N 1
ATOM 4453 C CA . PRO A 1 609 ? 0.492 -23.470 15.687 1.00 46.50 609 PRO A CA 1
ATOM 4454 C C . PRO A 1 609 ? 0.731 -22.251 16.589 1.00 46.50 609 PRO A C 1
ATOM 4456 O O . PRO A 1 609 ? -0.221 -21.630 17.071 1.00 46.50 609 PRO A O 1
ATOM 4459 N N . GLU A 1 610 ? 2.001 -21.893 16.788 1.00 45.38 610 GLU A N 1
ATOM 4460 C CA . GLU A 1 610 ? 2.392 -20.627 17.410 1.00 45.38 610 GLU A CA 1
ATOM 4461 C C . GLU A 1 610 ? 2.052 -19.479 16.455 1.00 45.38 610 GLU A C 1
ATOM 4463 O O . GLU A 1 610 ? 2.627 -19.343 15.375 1.00 45.38 610 GLU A O 1
ATOM 4468 N N . VAL A 1 611 ? 1.081 -18.654 16.842 1.00 50.00 611 VAL A N 1
ATOM 4469 C CA . VAL A 1 611 ? 0.778 -17.404 16.143 1.00 50.00 611 VAL A CA 1
ATOM 4470 C C . VAL A 1 611 ? 1.604 -16.303 16.795 1.00 50.00 611 VAL A C 1
ATOM 4472 O O . VAL A 1 611 ? 1.404 -15.993 17.969 1.00 50.00 611 VAL A O 1
ATOM 4475 N N . PHE A 1 612 ? 2.508 -15.690 16.031 1.00 53.25 612 PHE A N 1
ATOM 4476 C CA . PHE A 1 612 ? 3.281 -14.532 16.476 1.00 53.25 612 PHE A CA 1
ATOM 4477 C C . PHE A 1 612 ? 2.375 -13.297 16.552 1.00 53.25 612 PHE A C 1
ATOM 4479 O O . PHE A 1 612 ? 2.194 -12.573 15.576 1.00 53.25 612 PHE A O 1
ATOM 4486 N N . VAL A 1 613 ? 1.778 -13.055 17.719 1.00 57.31 613 VAL A N 1
ATOM 4487 C CA . VAL A 1 613 ? 1.105 -11.785 18.022 1.00 57.31 613 VAL A CA 1
ATOM 4488 C C . VAL A 1 613 ? 2.094 -10.897 18.769 1.00 57.31 613 VAL A C 1
ATOM 4490 O O . VAL A 1 613 ? 2.422 -11.164 19.921 1.00 57.31 613 VAL A O 1
ATOM 4493 N N . THR A 1 614 ? 2.580 -9.839 18.121 1.00 65.19 614 THR A N 1
ATOM 4494 C CA . THR A 1 614 ? 3.483 -8.863 18.751 1.00 65.19 614 THR A CA 1
ATOM 4495 C C . THR A 1 614 ? 2.691 -7.803 19.533 1.00 65.19 614 THR A C 1
ATOM 4497 O O . THR A 1 614 ? 1.567 -7.460 19.159 1.00 65.19 614 THR A O 1
ATOM 4500 N N . GLU A 1 615 ? 3.262 -7.237 20.604 1.00 64.06 615 GLU A N 1
ATOM 4501 C CA . GLU A 1 615 ? 2.631 -6.132 21.357 1.00 64.06 615 GLU A CA 1
ATOM 4502 C C . GLU A 1 615 ? 2.217 -4.928 20.482 1.00 64.06 615 GLU A C 1
ATOM 4504 O O . GLU A 1 615 ? 1.096 -4.439 20.654 1.00 64.06 615 GLU A O 1
ATOM 4509 N N . PRO A 1 616 ? 3.024 -4.473 19.496 1.00 67.25 616 PRO A N 1
ATOM 4510 C CA . PRO A 1 616 ? 2.622 -3.393 18.594 1.00 67.25 616 PRO A CA 1
ATOM 4511 C C . PRO A 1 616 ? 1.373 -3.730 17.777 1.00 67.25 616 PRO A C 1
ATOM 4513 O O . PRO A 1 616 ? 0.555 -2.849 17.516 1.00 67.25 616 PRO A O 1
ATOM 4516 N N . THR A 1 617 ? 1.191 -5.005 17.410 1.00 68.19 617 THR A N 1
ATOM 4517 C CA . THR A 1 617 ? -0.004 -5.461 16.687 1.00 68.19 617 THR A CA 1
ATOM 4518 C C . THR A 1 617 ? -1.247 -5.217 17.538 1.00 68.19 617 THR A C 1
ATOM 4520 O O . THR A 1 617 ? -2.203 -4.608 17.070 1.00 68.19 617 THR A O 1
ATOM 4523 N N . LEU A 1 618 ? -1.217 -5.627 18.810 1.00 69.69 618 LEU A N 1
ATOM 4524 C CA . LEU A 1 618 ? -2.337 -5.471 19.742 1.00 69.69 618 LEU A CA 1
ATOM 4525 C C . LEU A 1 618 ? -2.727 -4.009 19.964 1.00 69.69 618 LEU A C 1
ATOM 4527 O O . LEU A 1 618 ? -3.918 -3.699 19.970 1.00 69.69 618 LEU A O 1
ATOM 4531 N N . GLY A 1 619 ? -1.735 -3.126 20.115 1.00 74.44 619 GLY A N 1
ATOM 4532 C CA . GLY A 1 619 ? -1.969 -1.686 20.224 1.00 74.44 619 GLY A CA 1
ATOM 4533 C C . GLY A 1 619 ? -2.691 -1.138 18.994 1.00 74.44 619 GLY A C 1
ATOM 4534 O O . GLY A 1 619 ? -3.719 -0.482 19.132 1.00 74.44 619 GLY A O 1
ATOM 4535 N N . CYS A 1 620 ? -2.231 -1.500 17.792 1.00 75.69 620 CYS A N 1
ATOM 4536 C CA . CYS A 1 620 ? -2.858 -1.061 16.544 1.00 75.69 620 CYS A CA 1
ATOM 4537 C C . CYS A 1 620 ? -4.274 -1.641 16.354 1.00 75.69 620 CYS A C 1
ATOM 4539 O O . CYS A 1 620 ? -5.149 -0.954 15.831 1.00 75.69 620 CYS A O 1
ATOM 4541 N N . VAL A 1 621 ? -4.532 -2.888 16.776 1.00 75.00 621 VAL A N 1
ATOM 4542 C CA . VAL A 1 621 ? -5.883 -3.486 16.729 1.00 75.00 621 VAL A CA 1
ATOM 4543 C C . VAL A 1 621 ? -6.837 -2.771 17.680 1.00 75.00 621 VAL A C 1
ATOM 4545 O O . VAL A 1 621 ? -7.960 -2.460 17.290 1.00 75.00 621 VAL A O 1
ATOM 4548 N N . ALA A 1 622 ? -6.402 -2.515 18.915 1.00 76.81 622 ALA A N 1
ATOM 4549 C CA . ALA A 1 622 ? -7.198 -1.774 19.887 1.00 76.81 622 ALA A CA 1
ATOM 4550 C C . ALA A 1 622 ? -7.506 -0.364 19.364 1.00 76.81 622 ALA A C 1
ATOM 4552 O O . ALA A 1 622 ? -8.661 0.045 19.350 1.00 76.81 622 ALA A O 1
ATOM 4553 N N . GLU A 1 623 ? -6.506 0.320 18.810 1.00 78.88 623 GLU A N 1
ATOM 4554 C CA . GLU A 1 623 ? -6.682 1.635 18.200 1.00 78.88 623 GLU A CA 1
ATOM 4555 C C . GLU A 1 623 ? -7.654 1.612 17.005 1.00 78.88 623 GLU A C 1
ATOM 4557 O O . GLU A 1 623 ? -8.512 2.488 16.903 1.00 78.88 623 GLU A O 1
ATOM 4562 N N . CYS A 1 624 ? -7.586 0.603 16.126 1.00 77.56 624 CYS A N 1
ATOM 4563 C CA . CYS A 1 624 ? -8.578 0.414 15.056 1.00 77.56 624 CYS A CA 1
ATOM 4564 C C . CYS A 1 624 ? -9.992 0.294 15.609 1.00 77.56 624 CYS A C 1
ATOM 4566 O O . CYS A 1 624 ? -10.920 0.911 15.087 1.00 77.56 624 CYS A O 1
ATOM 4568 N N . LEU A 1 625 ? -10.150 -0.559 16.621 1.00 79.94 625 LEU A N 1
ATOM 4569 C CA . LEU A 1 625 ? -11.432 -0.877 17.225 1.00 79.94 625 LEU A CA 1
ATOM 4570 C C . LEU A 1 625 ? -12.052 0.380 17.846 1.00 79.94 625 LEU A C 1
ATOM 4572 O O . LEU A 1 625 ? -13.205 0.701 17.559 1.00 79.94 625 LEU A O 1
ATOM 4576 N N . ASP A 1 626 ? -11.260 1.119 18.620 1.00 80.06 626 ASP A N 1
ATOM 4577 C CA . ASP A 1 626 ? -11.673 2.343 19.301 1.00 80.06 626 ASP A CA 1
ATOM 4578 C C . ASP A 1 626 ? -12.028 3.444 18.291 1.00 80.06 626 ASP A C 1
ATOM 4580 O O . ASP A 1 626 ? -13.091 4.064 18.387 1.00 80.06 626 ASP A O 1
ATOM 4584 N N . ARG A 1 627 ? -11.196 3.649 17.258 1.00 79.94 627 ARG A N 1
ATOM 4585 C CA . ARG A 1 627 ? -11.456 4.636 16.195 1.00 79.94 627 ARG A CA 1
ATOM 4586 C C . ARG A 1 627 ? -12.705 4.298 15.385 1.00 79.94 627 ARG A C 1
ATOM 4588 O O . ARG A 1 627 ? -13.528 5.180 15.144 1.00 79.94 627 ARG A O 1
ATOM 4595 N N . ALA A 1 628 ? -12.890 3.030 15.014 1.00 76.19 628 ALA A N 1
ATOM 4596 C CA . ALA A 1 628 ? -14.091 2.585 14.313 1.00 76.19 628 ALA A CA 1
ATOM 4597 C C . ALA A 1 628 ? -15.359 2.791 15.160 1.00 76.19 628 ALA A C 1
ATOM 4599 O O . ALA A 1 628 ? -16.394 3.192 14.623 1.00 76.19 628 ALA A O 1
ATOM 4600 N N . ALA A 1 629 ? -15.278 2.555 16.474 1.00 80.50 629 ALA A N 1
ATOM 4601 C CA . ALA A 1 629 ? -16.384 2.761 17.405 1.00 80.50 629 ALA A CA 1
ATOM 4602 C C . ALA A 1 629 ? -16.757 4.241 17.523 1.00 80.50 629 ALA A C 1
ATOM 4604 O O . ALA A 1 629 ? -17.918 4.597 17.315 1.00 80.50 629 ALA A O 1
ATOM 4605 N N . VAL A 1 630 ? -15.773 5.112 17.770 1.00 80.56 630 VAL A N 1
ATOM 4606 C CA . VAL A 1 630 ? -15.967 6.571 17.816 1.00 80.56 630 VAL A CA 1
ATOM 4607 C C . VAL A 1 630 ? -16.612 7.079 16.536 1.00 80.56 630 VAL A C 1
ATOM 4609 O O . VAL A 1 630 ? -17.566 7.854 16.584 1.00 80.56 630 VAL A O 1
ATOM 4612 N N . LEU A 1 631 ? -16.110 6.630 15.392 1.00 75.44 631 LEU A N 1
ATOM 4613 C CA . LEU A 1 631 ? -16.585 7.099 14.106 1.00 75.44 631 LEU A CA 1
ATOM 4614 C C . LEU A 1 631 ? -18.029 6.673 13.825 1.00 75.44 631 LEU A C 1
ATOM 4616 O O . LEU A 1 631 ? -18.841 7.482 13.374 1.00 75.44 631 LEU A O 1
ATOM 4620 N N . ALA A 1 632 ? -18.365 5.415 14.122 1.00 78.19 632 ALA A N 1
ATOM 4621 C CA . ALA A 1 632 ? -19.731 4.924 14.004 1.00 78.19 632 ALA A CA 1
ATOM 4622 C C . ALA A 1 632 ? -20.697 5.775 14.848 1.00 78.19 632 ALA A C 1
ATOM 4624 O O . ALA A 1 632 ? -21.780 6.127 14.375 1.00 78.19 632 ALA A O 1
ATOM 4625 N N . LEU A 1 633 ? -20.299 6.138 16.073 1.00 78.88 633 LEU A N 1
ATOM 4626 C CA . LEU A 1 633 ? -21.100 6.957 16.991 1.00 78.88 633 LEU A CA 1
ATOM 4627 C C . LEU A 1 633 ? -21.332 8.362 16.454 1.00 78.88 633 LEU A C 1
ATOM 4629 O O . LEU A 1 633 ? -22.480 8.791 16.358 1.00 78.88 633 LEU A O 1
ATOM 4633 N N . GLN A 1 634 ? -20.262 9.034 16.034 1.00 81.62 634 GLN A N 1
ATOM 4634 C CA . GLN A 1 634 ? -20.332 10.388 15.493 1.00 81.62 634 GLN A CA 1
ATOM 4635 C C . GLN A 1 634 ? -21.241 10.472 14.262 1.00 81.62 634 GLN A C 1
ATOM 4637 O O . GLN A 1 634 ? -22.049 11.393 14.148 1.00 81.62 634 GLN A O 1
ATOM 4642 N N . LEU A 1 635 ? -21.151 9.499 13.349 1.00 76.75 635 LEU A N 1
ATOM 4643 C CA . LEU A 1 635 ? -22.023 9.448 12.174 1.00 76.75 635 LEU A CA 1
ATOM 4644 C C . LEU A 1 635 ? -23.480 9.203 12.556 1.00 76.75 635 LEU A C 1
ATOM 4646 O O . LEU A 1 635 ? -24.369 9.834 11.994 1.00 76.75 635 LEU A O 1
ATOM 4650 N N . ASN A 1 636 ? -23.739 8.328 13.526 1.00 80.75 636 ASN A N 1
ATOM 4651 C CA . ASN A 1 636 ? -25.096 8.089 14.004 1.00 80.75 636 ASN A CA 1
ATOM 4652 C C . ASN A 1 636 ? -25.695 9.325 14.679 1.00 80.75 636 ASN A C 1
ATOM 4654 O O . ASN A 1 636 ? -26.853 9.648 14.427 1.00 80.75 636 ASN A O 1
ATOM 4658 N N . ALA A 1 637 ? -24.912 10.037 15.491 1.00 81.50 637 ALA A N 1
ATOM 4659 C CA . ALA A 1 637 ? -25.327 11.295 16.097 1.00 81.50 637 ALA A CA 1
ATOM 4660 C C . ALA A 1 637 ? -25.644 12.350 15.026 1.00 81.50 637 ALA A C 1
ATOM 4662 O O . ALA A 1 637 ? -26.707 12.967 15.068 1.00 81.50 637 ALA A O 1
ATOM 4663 N N . ALA A 1 638 ? -24.778 12.499 14.020 1.00 82.06 638 ALA A N 1
ATOM 4664 C CA . ALA A 1 638 ? -25.002 13.423 12.911 1.00 82.06 638 ALA A CA 1
ATOM 4665 C C . ALA A 1 638 ? -26.241 13.054 12.074 1.00 82.06 638 ALA A C 1
ATOM 4667 O O . ALA A 1 638 ? -26.992 13.942 11.677 1.00 82.06 638 ALA A O 1
ATOM 4668 N N . MET A 1 639 ? -26.503 11.760 11.852 1.00 80.69 639 MET A N 1
ATOM 4669 C CA . MET A 1 639 ? -27.732 11.296 11.199 1.00 80.69 639 MET A CA 1
ATOM 4670 C C . MET A 1 639 ? -28.975 11.578 12.050 1.00 80.69 639 MET A C 1
ATOM 4672 O O . MET A 1 639 ? -29.973 12.050 11.519 1.00 80.69 639 MET A O 1
ATOM 4676 N N . LEU A 1 640 ? -28.930 11.336 13.365 1.00 81.62 640 LEU A N 1
ATOM 4677 C CA . LEU A 1 640 ? -30.049 11.628 14.272 1.00 81.62 640 LEU A CA 1
ATOM 4678 C C . LEU A 1 640 ? -30.392 13.119 14.304 1.00 81.62 640 LEU A C 1
ATOM 4680 O O . LEU A 1 640 ? -31.568 13.468 14.334 1.00 81.62 640 LEU A O 1
ATOM 4684 N N . GLN A 1 641 ? -29.387 13.994 14.236 1.00 84.75 641 GLN A N 1
ATOM 4685 C CA . GLN A 1 641 ? -29.591 15.443 14.147 1.00 84.75 641 GLN A CA 1
ATOM 4686 C C . GLN A 1 641 ? -30.293 15.878 12.852 1.00 84.75 641 GLN A C 1
ATOM 4688 O O . GLN A 1 641 ? -30.933 16.926 12.840 1.00 84.75 641 GLN A O 1
ATOM 4693 N N . GLN A 1 642 ? -30.192 15.094 11.773 1.00 83.56 642 GLN A N 1
ATOM 4694 C CA . GLN A 1 642 ? -30.909 15.355 10.519 1.00 83.56 642 GLN A CA 1
ATOM 4695 C C . GLN A 1 642 ? -32.365 14.866 10.555 1.00 83.56 642 GLN A C 1
ATOM 4697 O O . GLN A 1 642 ? -33.176 15.312 9.746 1.00 83.56 642 GLN A O 1
ATOM 4702 N N . VAL A 1 643 ? -32.709 13.958 11.473 1.00 81.88 643 VAL A N 1
ATOM 4703 C CA . VAL A 1 643 ? -34.074 13.445 11.625 1.00 81.88 643 VAL A CA 1
ATOM 4704 C C . VAL A 1 643 ? -34.897 14.445 12.451 1.00 81.88 643 VAL A C 1
ATOM 4706 O O . VAL A 1 643 ? -34.460 14.825 13.545 1.00 81.88 643 VAL A O 1
ATOM 4709 N N . PRO A 1 644 ? -36.090 14.867 11.981 1.00 88.75 644 PRO A N 1
ATOM 4710 C CA . PRO A 1 644 ? -36.971 15.748 12.744 1.00 88.75 644 PRO A CA 1
ATOM 4711 C C . PRO A 1 644 ? -37.224 15.201 14.160 1.00 88.75 644 PRO A C 1
ATOM 4713 O O . PRO A 1 644 ? -37.419 13.993 14.302 1.00 88.75 644 PRO A O 1
ATOM 4716 N N . PRO A 1 645 ? -37.294 16.037 15.215 1.00 87.00 645 PRO A N 1
ATOM 4717 C CA . PRO A 1 645 ? -37.419 15.564 16.601 1.00 87.00 645 PRO A CA 1
ATOM 4718 C C . PRO A 1 645 ? -38.567 14.570 16.847 1.00 87.00 645 PRO A C 1
ATOM 4720 O O . PRO A 1 645 ? -38.414 13.637 17.629 1.00 87.00 645 PRO A O 1
ATOM 4723 N N . GLY A 1 646 ? -39.697 14.721 16.143 1.00 87.50 646 GLY A N 1
ATOM 4724 C CA . GLY A 1 646 ? -40.839 13.800 16.235 1.00 87.50 646 GLY A CA 1
ATOM 4725 C C . GLY A 1 646 ? -40.621 12.429 15.578 1.00 87.50 646 GLY A C 1
ATOM 4726 O O . GLY A 1 646 ? -41.336 11.480 15.885 1.00 87.50 646 GLY A O 1
ATOM 4727 N N . GLU A 1 647 ? -39.625 12.303 14.702 1.00 86.00 647 GLU A N 1
ATOM 4728 C CA . GLU A 1 647 ? -39.287 11.071 13.981 1.00 86.00 647 GLU A CA 1
ATOM 4729 C C . GLU A 1 647 ? -38.055 10.361 14.556 1.00 86.00 647 GLU A C 1
ATOM 4731 O O . GLU A 1 647 ? -37.804 9.206 14.218 1.00 86.00 647 GLU A O 1
ATOM 4736 N N . GLN A 1 648 ? -37.313 10.997 15.469 1.00 82.94 648 GLN A N 1
ATOM 4737 C CA . GLN A 1 648 ? -36.108 10.415 16.068 1.00 82.94 648 GLN A CA 1
ATOM 4738 C C . GLN A 1 648 ? -36.408 9.129 16.849 1.00 82.94 648 GLN A C 1
ATOM 4740 O O . GLN A 1 648 ? -35.690 8.141 16.710 1.00 82.94 648 GLN A O 1
ATOM 4745 N N . GLU A 1 649 ? -37.486 9.092 17.634 1.00 78.56 649 GLU A N 1
ATOM 4746 C CA . GLU A 1 649 ? -37.868 7.898 18.396 1.00 78.56 649 GLU A CA 1
ATOM 4747 C C . GLU A 1 649 ? -38.318 6.730 17.485 1.00 78.56 649 GLU A C 1
ATOM 4749 O O . GLU A 1 649 ? -37.791 5.623 17.651 1.00 78.56 649 GLU A O 1
ATOM 4754 N N . PRO A 1 650 ? -39.198 6.931 16.478 1.00 79.81 650 PRO A N 1
ATOM 4755 C CA . PRO A 1 650 ? -39.468 5.931 15.442 1.00 79.81 650 PRO A CA 1
ATOM 4756 C C . PRO A 1 650 ? -38.217 5.479 14.686 1.00 79.81 650 PRO A C 1
ATOM 4758 O O . PRO A 1 650 ? -38.059 4.289 14.429 1.00 79.81 650 PRO A O 1
ATOM 4761 N N . TYR A 1 651 ? -37.309 6.399 14.356 1.00 76.81 651 TYR A N 1
ATOM 4762 C CA . TYR A 1 651 ? -36.070 6.102 13.643 1.00 76.81 651 TYR A CA 1
ATOM 4763 C C . TYR A 1 651 ? -35.141 5.200 14.466 1.00 76.81 651 TYR A C 1
ATOM 4765 O O . TYR A 1 651 ? -34.655 4.190 13.950 1.00 76.81 651 TYR A O 1
ATOM 4773 N N . VAL A 1 652 ? -34.971 5.498 15.761 1.00 73.31 652 VAL A N 1
ATOM 4774 C CA . VAL A 1 652 ? -34.215 4.668 16.715 1.00 73.31 652 VAL A CA 1
ATOM 4775 C C . VAL A 1 652 ? -34.869 3.296 16.900 1.00 73.31 652 VAL A C 1
ATOM 4777 O O . VAL A 1 652 ? -34.161 2.294 16.974 1.00 73.31 652 VAL A O 1
ATOM 4780 N N . ARG A 1 653 ? -36.206 3.229 16.939 1.00 70.06 653 ARG A N 1
ATOM 4781 C CA . ARG A 1 653 ? -36.959 1.969 17.081 1.00 70.06 653 ARG A CA 1
ATOM 4782 C C . ARG A 1 653 ? -37.039 1.149 15.796 1.00 70.06 653 ARG A C 1
ATOM 4784 O O . ARG A 1 653 ? -37.249 -0.061 15.860 1.00 70.06 653 ARG A O 1
ATOM 4791 N N . SER A 1 654 ? -36.903 1.779 14.634 1.00 72.06 654 SER A N 1
ATOM 4792 C CA . SER A 1 654 ? -36.920 1.077 13.357 1.00 72.06 654 SER A CA 1
ATOM 4793 C C . SER A 1 654 ? -35.689 0.172 13.245 1.00 72.06 654 SER A C 1
ATOM 4795 O O . SER A 1 654 ? -34.561 0.572 13.536 1.00 72.06 654 SER A O 1
ATOM 4797 N N . ALA A 1 655 ? -35.889 -1.065 12.782 1.00 56.72 655 ALA A N 1
ATOM 4798 C CA . ALA A 1 655 ? -34.843 -2.091 12.693 1.00 56.72 655 ALA A CA 1
ATOM 4799 C C . ALA A 1 655 ? -33.671 -1.739 11.744 1.00 56.72 655 ALA A C 1
ATOM 4801 O O . ALA A 1 655 ? -32.732 -2.518 11.599 1.00 56.72 655 ALA A O 1
ATOM 4802 N N . GLY A 1 656 ? -33.722 -0.584 11.072 1.00 65.88 656 GLY A N 1
ATOM 4803 C CA . GLY A 1 656 ? -32.757 -0.165 10.066 1.00 65.88 656 GLY A CA 1
ATOM 4804 C C . GLY A 1 656 ? -31.434 0.315 10.656 1.00 65.88 656 GLY A C 1
ATOM 4805 O O . GLY A 1 656 ? -30.425 -0.374 10.534 1.00 65.88 656 GLY A O 1
ATOM 4806 N N . VAL A 1 657 ? -31.393 1.531 11.202 1.00 64.25 657 VAL A N 1
ATOM 4807 C CA . VAL A 1 657 ? -30.126 2.192 11.582 1.00 64.25 657 VAL A CA 1
ATOM 4808 C C . VAL A 1 657 ? -29.856 2.087 13.082 1.00 64.25 657 VAL A C 1
ATOM 4810 O O . VAL A 1 657 ? -28.751 1.698 13.456 1.00 64.25 657 VAL A O 1
ATOM 4813 N N . GLY A 1 658 ? -30.869 2.308 13.930 1.00 67.75 658 GLY A N 1
ATOM 4814 C CA . GLY A 1 658 ? -30.751 2.156 15.386 1.00 67.75 658 GLY A CA 1
ATOM 4815 C C . GLY A 1 658 ? -30.337 0.742 15.803 1.00 67.75 658 GLY A C 1
ATOM 4816 O O . GLY A 1 658 ? -29.368 0.575 16.540 1.00 67.75 658 GLY A O 1
ATOM 4817 N N . GLY A 1 659 ? -30.978 -0.283 15.229 1.00 72.50 659 GLY A N 1
ATOM 4818 C CA . GLY A 1 659 ? -30.616 -1.684 15.483 1.00 72.50 659 GLY A CA 1
ATOM 4819 C C . GLY A 1 659 ? -29.223 -2.073 14.964 1.00 72.50 659 GLY A C 1
ATOM 4820 O O . GLY A 1 659 ? -28.540 -2.895 15.571 1.00 72.50 659 GLY A O 1
ATOM 4821 N N . ARG A 1 660 ? -28.750 -1.462 13.864 1.00 74.00 660 ARG A N 1
ATOM 4822 C CA . ARG A 1 660 ? -27.379 -1.684 13.367 1.00 74.00 660 ARG A CA 1
ATOM 4823 C C . ARG A 1 660 ? -26.339 -1.100 14.313 1.00 74.00 660 ARG A C 1
ATOM 4825 O O . ARG A 1 660 ? -25.355 -1.781 14.596 1.00 74.00 660 ARG A O 1
ATOM 4832 N N . MET A 1 661 ? -26.575 0.111 14.818 1.00 76.44 661 MET A N 1
ATOM 4833 C CA . MET A 1 661 ? -25.723 0.717 15.836 1.00 76.44 661 MET A CA 1
ATOM 4834 C C . MET A 1 661 ? -25.695 -0.151 17.095 1.00 76.44 661 MET A C 1
ATOM 4836 O O . MET A 1 661 ? -24.620 -0.541 17.531 1.00 76.44 661 MET A O 1
ATOM 4840 N N . GLU A 1 662 ? -26.856 -0.542 17.621 1.00 76.19 662 GLU A N 1
ATOM 4841 C CA . GLU A 1 662 ? -26.963 -1.411 18.798 1.00 76.19 662 GLU A CA 1
ATOM 4842 C C . GLU A 1 662 ? -26.134 -2.698 18.651 1.00 76.19 662 GLU A C 1
ATOM 4844 O O . GLU A 1 662 ? -25.301 -3.004 19.504 1.00 76.19 662 GLU A O 1
ATOM 4849 N N . CYS A 1 663 ? -26.273 -3.407 17.527 1.00 74.44 663 CYS A N 1
ATOM 4850 C CA . CYS A 1 663 ? -25.468 -4.589 17.219 1.00 74.44 663 CYS A CA 1
ATOM 4851 C C . CYS A 1 663 ? -23.964 -4.288 17.159 1.00 74.44 663 CYS A C 1
ATOM 4853 O O . CYS A 1 663 ? -23.160 -5.072 17.664 1.00 74.44 663 CYS A O 1
ATOM 4855 N N . CYS A 1 664 ? -23.566 -3.170 16.551 1.00 73.44 664 CYS A N 1
ATOM 4856 C CA . CYS A 1 664 ? -22.161 -2.774 16.476 1.00 73.44 664 CYS A CA 1
ATOM 4857 C C . CYS A 1 664 ? -21.583 -2.463 17.859 1.00 73.44 664 CYS A C 1
ATOM 4859 O O . CYS A 1 664 ? -20.465 -2.879 18.157 1.00 73.44 664 CYS A O 1
ATOM 4861 N N . LEU A 1 665 ? -22.353 -1.795 18.722 1.00 76.38 665 LEU A N 1
ATOM 4862 C CA . LEU A 1 665 ? -21.953 -1.515 20.098 1.00 76.38 665 LEU A CA 1
ATOM 4863 C C . LEU A 1 665 ? -21.831 -2.797 20.912 1.00 76.38 665 LEU A C 1
ATOM 4865 O O . LEU A 1 665 ? -20.853 -2.969 21.628 1.00 76.38 665 LEU A O 1
ATOM 4869 N N . LEU A 1 666 ? -22.767 -3.733 20.759 1.00 77.38 666 LEU A N 1
ATOM 4870 C CA . LEU A 1 666 ? -22.677 -5.044 21.398 1.00 77.38 666 LEU A CA 1
ATOM 4871 C C . LEU A 1 666 ? -21.433 -5.816 20.959 1.00 77.38 666 LEU A C 1
ATOM 4873 O O . LEU A 1 666 ? -20.781 -6.441 21.792 1.00 77.38 666 LEU A O 1
ATOM 4877 N N . LEU A 1 667 ? -21.082 -5.763 19.672 1.00 75.75 667 LEU A N 1
ATOM 4878 C CA . LEU A 1 667 ? -19.867 -6.390 19.153 1.00 75.75 667 LEU A CA 1
ATOM 4879 C C . LEU A 1 667 ? -18.601 -5.718 19.688 1.00 75.75 667 LEU A C 1
ATOM 4881 O O . LEU A 1 667 ? -17.675 -6.422 20.081 1.00 75.75 667 LEU A O 1
ATOM 4885 N N . TYR A 1 668 ? -18.580 -4.386 19.750 1.00 83.00 668 TYR A N 1
ATOM 4886 C CA . TYR A 1 668 ? -17.481 -3.627 20.345 1.00 83.00 668 TYR A CA 1
ATOM 4887 C C . TYR A 1 668 ? -17.298 -3.999 21.820 1.00 83.00 668 TYR A C 1
ATOM 4889 O O . TYR A 1 668 ? -16.221 -4.433 22.225 1.00 83.00 668 TYR A O 1
ATOM 4897 N N . LEU A 1 669 ? -18.377 -3.944 22.603 1.00 81.25 669 LEU A N 1
ATOM 4898 C CA . LEU A 1 669 ? -18.387 -4.300 24.022 1.00 81.25 669 LEU A CA 1
ATOM 4899 C C . LEU A 1 669 ? -17.990 -5.765 24.249 1.00 81.25 669 LEU A C 1
ATOM 4901 O O . LEU A 1 669 ? -17.266 -6.062 25.192 1.00 81.25 669 LEU A O 1
ATOM 4905 N N . ALA A 1 670 ? -18.403 -6.684 23.374 1.00 77.50 670 ALA A N 1
ATOM 4906 C CA . ALA A 1 670 ? -17.982 -8.081 23.440 1.00 77.50 670 ALA A CA 1
ATOM 4907 C C . ALA A 1 670 ? -16.497 -8.275 23.086 1.00 77.50 670 ALA A C 1
ATOM 4909 O O . ALA A 1 670 ? -15.867 -9.197 23.609 1.00 77.50 670 ALA A O 1
ATOM 4910 N N . ALA A 1 671 ? -15.933 -7.427 22.222 1.00 78.38 671 ALA A N 1
ATOM 4911 C CA . ALA A 1 671 ? -14.533 -7.485 21.814 1.00 78.38 671 ALA A CA 1
ATOM 4912 C C . ALA A 1 671 ? -13.576 -6.910 22.872 1.00 78.38 671 ALA A C 1
ATOM 4914 O O . ALA A 1 671 ? -12.447 -7.389 22.970 1.00 78.38 671 ALA A O 1
ATOM 4915 N N . LEU A 1 672 ? -14.014 -5.948 23.694 1.00 79.25 672 LEU A N 1
ATOM 4916 C CA . LEU A 1 672 ? -13.170 -5.313 24.717 1.00 79.25 672 LEU A CA 1
ATOM 4917 C C . LEU A 1 672 ? -12.541 -6.313 25.712 1.00 79.25 672 LEU A C 1
ATOM 4919 O O . LEU A 1 672 ? -11.321 -6.279 25.876 1.00 79.25 672 LEU A O 1
ATOM 4923 N N . PRO A 1 673 ? -13.282 -7.265 26.322 1.00 76.69 673 PRO A N 1
ATOM 4924 C CA . PRO A 1 673 ? -12.687 -8.279 27.199 1.00 76.69 673 PRO A CA 1
ATOM 4925 C C . PRO A 1 673 ? -11.720 -9.229 26.494 1.00 76.69 673 PRO A C 1
ATOM 4927 O O . PRO A 1 673 ? -10.905 -9.866 27.157 1.00 76.69 673 PRO A O 1
ATOM 4930 N N . ALA A 1 674 ? -11.852 -9.373 25.173 1.00 73.88 674 ALA A N 1
ATOM 4931 C CA . ALA A 1 674 ? -11.027 -10.260 24.366 1.00 73.88 674 ALA A CA 1
ATOM 4932 C C . ALA A 1 674 ? -9.656 -9.644 24.043 1.00 73.88 674 ALA A C 1
ATOM 4934 O O . ALA A 1 674 ? -8.762 -10.367 23.606 1.00 73.88 674 ALA A O 1
ATOM 4935 N N . LEU A 1 675 ? -9.478 -8.336 24.266 1.00 73.31 675 LEU A N 1
ATOM 4936 C CA . LEU A 1 675 ? -8.172 -7.696 24.202 1.00 73.31 675 LEU A CA 1
ATOM 4937 C C . LEU A 1 675 ? -7.378 -8.072 25.465 1.00 73.31 675 LEU A C 1
ATOM 4939 O O . LEU A 1 675 ? -7.865 -7.882 26.585 1.00 73.31 675 LEU A O 1
ATOM 4943 N N . PRO A 1 676 ? -6.167 -8.631 25.315 1.00 68.12 676 PRO A N 1
ATOM 4944 C CA . PRO A 1 676 ? -5.383 -9.103 26.440 1.00 68.12 676 PRO A CA 1
ATOM 4945 C C . PRO A 1 676 ? -4.975 -7.925 27.326 1.00 68.12 676 PRO A C 1
ATOM 4947 O O . PRO A 1 676 ? -4.844 -6.788 26.864 1.00 68.12 676 PRO A O 1
ATOM 4950 N N . ARG A 1 677 ? -4.711 -8.217 28.604 1.00 69.12 677 ARG A N 1
ATOM 4951 C CA . ARG A 1 677 ? -3.991 -7.294 29.486 1.00 69.12 677 ARG A CA 1
ATOM 4952 C C . ARG A 1 677 ? -2.590 -7.124 28.901 1.00 69.12 677 ARG A C 1
ATOM 4954 O O . ARG A 1 677 ? -1.748 -7.997 29.067 1.00 69.12 677 ARG A O 1
ATOM 4961 N N . LEU A 1 678 ? -2.386 -6.054 28.139 1.00 61.03 678 LEU A N 1
ATOM 4962 C CA . LEU A 1 678 ? -1.150 -5.786 27.405 1.00 61.03 678 LEU A CA 1
ATOM 4963 C C . LEU A 1 678 ? 0.048 -5.786 28.360 1.00 61.03 678 LEU A C 1
ATOM 4965 O O . LEU A 1 678 ? 0.087 -4.893 29.200 1.00 61.03 678 LEU A O 1
ATOM 4969 N N . PRO A 1 679 ? 1.032 -6.697 28.251 1.00 60.94 679 PRO A N 1
ATOM 4970 C CA . PRO A 1 679 ? 2.237 -6.659 29.088 1.00 60.94 679 PRO A CA 1
ATOM 4971 C C . PRO A 1 679 ? 3.111 -5.414 28.848 1.00 60.94 679 PRO A C 1
ATOM 4973 O O . PRO A 1 679 ? 3.987 -5.133 29.663 1.00 60.94 679 PRO A O 1
ATOM 4976 N N . ALA A 1 680 ? 2.800 -4.647 27.797 1.00 57.44 680 ALA A N 1
ATOM 4977 C CA . ALA A 1 680 ? 3.474 -3.429 27.375 1.00 57.44 680 ALA A CA 1
ATOM 4978 C C . ALA A 1 680 ? 3.759 -2.443 28.518 1.00 57.44 680 ALA A C 1
ATOM 4980 O O . ALA A 1 680 ? 3.009 -2.350 29.497 1.00 57.44 680 ALA A O 1
ATOM 4981 N N . GLY A 1 681 ? 4.824 -1.652 28.333 1.00 73.00 681 GLY A N 1
ATOM 4982 C CA . GLY A 1 681 ? 5.224 -0.582 29.244 1.00 73.00 681 GLY A CA 1
ATOM 4983 C C . GLY A 1 681 ? 4.025 0.247 29.711 1.00 73.00 681 GLY A C 1
ATOM 4984 O O . GLY A 1 681 ? 3.146 0.587 28.915 1.00 73.00 681 GLY A O 1
ATOM 4985 N N . ALA A 1 682 ? 3.994 0.550 31.012 1.00 72.88 682 ALA A N 1
ATOM 4986 C CA . ALA A 1 682 ? 2.821 1.065 31.720 1.00 72.88 682 ALA A CA 1
ATOM 4987 C C . ALA A 1 682 ? 2.136 2.257 31.017 1.00 72.88 682 ALA A C 1
ATOM 4989 O O . ALA A 1 682 ? 0.916 2.366 31.052 1.00 72.88 682 ALA A O 1
ATOM 4990 N N . GLN A 1 683 ? 2.900 3.090 30.301 1.00 76.88 683 GLN A N 1
ATOM 4991 C CA . GLN A 1 683 ? 2.392 4.230 29.531 1.00 76.88 683 GLN A CA 1
ATOM 4992 C C . GLN A 1 683 ? 1.512 3.847 28.329 1.00 76.88 683 GLN A C 1
ATOM 4994 O O . GLN A 1 683 ? 0.442 4.426 28.162 1.00 76.88 683 GLN A O 1
ATOM 4999 N N . ILE A 1 684 ? 1.913 2.871 27.502 1.00 76.31 684 ILE A N 1
ATOM 5000 C CA . ILE A 1 684 ? 1.126 2.464 26.319 1.00 76.31 684 ILE A CA 1
ATOM 5001 C C . ILE A 1 684 ? -0.186 1.823 26.771 1.00 76.31 684 ILE A C 1
ATOM 5003 O O . ILE A 1 684 ? -1.248 2.113 26.218 1.00 76.31 684 ILE A O 1
ATOM 5007 N N . ARG A 1 685 ? -0.121 0.985 27.816 1.00 81.81 685 ARG A N 1
ATOM 5008 C CA . ARG A 1 685 ? -1.311 0.392 28.435 1.00 81.81 685 ARG A CA 1
ATOM 5009 C C . ARG A 1 685 ? -2.259 1.483 28.933 1.00 81.81 685 ARG A C 1
ATOM 5011 O O . ARG A 1 685 ? -3.442 1.436 28.620 1.00 81.81 685 ARG A O 1
ATOM 5018 N N . ALA A 1 686 ? -1.738 2.464 29.666 1.00 81.00 686 ALA A N 1
ATOM 5019 C CA . ALA A 1 686 ? -2.541 3.545 30.217 1.00 81.00 686 ALA A CA 1
ATOM 5020 C C . ALA A 1 686 ? -3.205 4.393 29.120 1.00 81.00 686 ALA A C 1
ATOM 5022 O O . ALA A 1 686 ? -4.410 4.624 29.175 1.00 81.00 686 ALA A O 1
ATOM 5023 N N . ALA A 1 687 ? -2.468 4.753 28.063 1.00 79.75 687 ALA A N 1
ATOM 5024 C CA . ALA A 1 687 ? -3.016 5.484 26.920 1.00 79.75 687 ALA A CA 1
ATOM 5025 C C . ALA A 1 687 ? -4.160 4.724 26.222 1.00 79.75 687 ALA A C 1
ATOM 5027 O O . ALA A 1 687 ? -5.187 5.318 25.899 1.00 79.75 687 ALA A O 1
ATOM 5028 N N . LEU A 1 688 ? -4.015 3.409 26.027 1.00 78.62 688 LEU A N 1
ATOM 5029 C CA . LEU A 1 688 ? -5.043 2.577 25.395 1.00 78.62 688 LEU A CA 1
ATOM 5030 C C . LEU A 1 688 ? -6.290 2.417 26.272 1.00 78.62 688 LEU A C 1
ATOM 5032 O O . LEU A 1 688 ? -7.403 2.601 25.785 1.00 78.62 688 LEU A O 1
ATOM 5036 N N . GLU A 1 689 ? -6.134 2.108 27.562 1.00 84.88 689 GLU A N 1
ATOM 5037 C CA . GLU A 1 689 ? -7.288 1.972 28.463 1.00 84.88 689 GLU A CA 1
ATOM 5038 C C . GLU A 1 689 ? -8.006 3.318 28.672 1.00 84.88 689 GLU A C 1
ATOM 5040 O O . GLU A 1 689 ? -9.236 3.360 28.736 1.00 84.88 689 GLU A O 1
ATOM 5045 N N . CYS A 1 690 ? -7.275 4.437 28.692 1.00 82.50 690 CYS A N 1
ATOM 5046 C CA . CYS A 1 690 ? -7.866 5.776 28.724 1.00 82.50 690 CYS A CA 1
ATOM 5047 C C . CYS A 1 690 ? -8.586 6.124 27.415 1.00 82.50 690 CYS A C 1
ATOM 5049 O O . CYS A 1 690 ? -9.683 6.691 27.440 1.00 82.50 690 CYS A O 1
ATOM 5051 N N . GLY A 1 691 ? -8.027 5.720 26.270 1.00 79.94 691 GLY A N 1
ATOM 5052 C CA . GLY A 1 691 ? -8.688 5.791 24.968 1.00 79.94 691 GLY A CA 1
ATOM 5053 C C . GLY A 1 691 ? -10.036 5.072 24.986 1.00 79.94 691 GLY A C 1
ATOM 5054 O O . GLY A 1 691 ? -11.063 5.691 24.705 1.00 79.94 691 GLY A O 1
ATOM 5055 N N . ARG A 1 692 ? -10.070 3.816 25.444 1.00 84.06 692 ARG A N 1
ATOM 5056 C CA . ARG A 1 692 ? -11.308 3.030 25.600 1.00 84.06 692 ARG A CA 1
ATOM 5057 C C . ARG A 1 692 ? -12.307 3.679 26.548 1.00 84.06 692 ARG A C 1
ATOM 5059 O O . ARG A 1 692 ? -13.489 3.767 26.211 1.00 84.06 692 ARG A O 1
ATOM 5066 N N . CYS A 1 693 ? -11.846 4.164 27.703 1.00 86.06 693 CYS A N 1
ATOM 5067 C CA . CYS A 1 693 ? -12.692 4.909 28.636 1.00 86.06 693 CYS A CA 1
ATOM 5068 C C . CYS A 1 693 ? -13.264 6.164 27.971 1.00 86.06 693 CYS A C 1
ATOM 5070 O O . CYS A 1 693 ? -14.426 6.483 28.182 1.00 86.06 693 CYS A O 1
ATOM 5072 N N . SER A 1 694 ? -12.491 6.844 27.120 1.00 83.38 694 SER A N 1
ATOM 5073 C CA . SER A 1 694 ? -12.938 8.035 26.388 1.00 83.38 694 SER A CA 1
ATOM 5074 C C . SER A 1 694 ? -14.010 7.692 25.358 1.00 83.38 694 SER A C 1
ATOM 5076 O O . SER A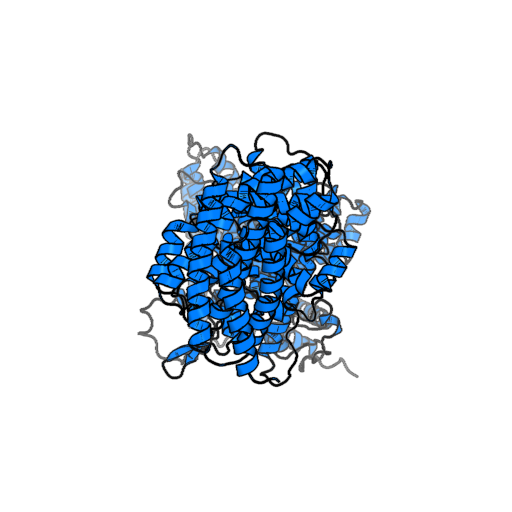 1 694 ? -15.001 8.415 25.247 1.00 83.38 694 SER A O 1
ATOM 5078 N N . VAL A 1 695 ? -13.848 6.581 24.628 1.00 81.25 695 VAL A N 1
ATOM 5079 C CA . VAL A 1 695 ? -14.863 6.080 23.688 1.00 81.25 695 VAL A CA 1
ATOM 5080 C C . VAL A 1 695 ? -16.157 5.765 24.433 1.00 81.25 695 VAL A C 1
ATOM 5082 O O . VAL A 1 695 ? -17.209 6.295 24.082 1.00 81.25 695 VAL A O 1
ATOM 5085 N N . LEU A 1 696 ? -16.081 4.963 25.497 1.00 85.94 696 LEU A N 1
ATOM 5086 C CA . LEU A 1 696 ? -17.238 4.576 26.306 1.00 85.94 696 LEU A CA 1
ATOM 5087 C C . LEU A 1 696 ? -17.893 5.781 26.990 1.00 85.94 696 LEU A C 1
ATOM 5089 O O . LEU A 1 696 ? -19.112 5.904 26.987 1.00 85.94 696 LEU A O 1
ATOM 5093 N N . LEU A 1 697 ? -17.115 6.720 27.521 1.00 86.06 697 LEU A N 1
ATOM 5094 C CA . LEU A 1 697 ? -17.642 7.941 28.122 1.00 86.06 697 LEU A CA 1
ATOM 5095 C C . LEU A 1 697 ? -18.358 8.816 27.088 1.00 86.06 697 LEU A C 1
ATOM 5097 O O . LEU A 1 697 ? -19.448 9.315 27.361 1.00 86.06 697 LEU A O 1
ATOM 5101 N N . ARG A 1 698 ? -17.797 8.966 25.880 1.00 81.38 698 ARG A N 1
ATOM 5102 C CA . ARG A 1 698 ? -18.470 9.669 24.777 1.00 81.38 698 ARG A CA 1
ATOM 5103 C C . ARG A 1 698 ? -19.796 8.994 24.439 1.00 81.38 698 ARG A C 1
ATOM 5105 O O . ARG A 1 698 ? -20.805 9.680 24.312 1.00 81.38 698 ARG A O 1
ATOM 5112 N N . MET A 1 699 ? -19.821 7.661 24.406 1.00 78.12 699 MET A N 1
ATOM 5113 C CA . MET A 1 699 ? -21.062 6.904 24.235 1.00 78.12 699 MET A CA 1
ATOM 5114 C C . MET A 1 699 ? -22.087 7.193 25.337 1.00 78.12 699 MET A C 1
ATOM 5116 O O . MET A 1 699 ? -23.274 7.260 25.034 1.00 78.12 699 MET A O 1
ATOM 5120 N N . LEU A 1 700 ? -21.663 7.310 26.599 1.00 81.31 700 LEU A N 1
ATOM 5121 C CA . LEU A 1 700 ? -22.550 7.562 27.745 1.00 81.31 700 LEU A CA 1
ATOM 5122 C C . LEU A 1 700 ? -23.047 9.020 27.814 1.00 81.31 700 LEU A C 1
ATOM 5124 O O . LEU A 1 700 ? -24.086 9.287 28.424 1.00 81.31 700 LEU A O 1
ATOM 5128 N N . ASN A 1 701 ? -22.304 9.957 27.220 1.00 80.62 701 ASN A N 1
ATOM 5129 C CA . ASN A 1 701 ? -22.605 11.390 27.239 1.00 80.62 701 ASN A CA 1
ATOM 5130 C C . ASN A 1 701 ? -23.449 11.858 26.048 1.00 80.62 701 ASN A C 1
ATOM 5132 O O . ASN A 1 701 ? -24.239 12.790 26.198 1.00 80.62 701 ASN A O 1
ATOM 5136 N N . GLU A 1 702 ? -23.310 11.240 24.874 1.00 71.38 702 GLU A N 1
ATOM 5137 C CA . GLU A 1 702 ? -24.153 11.570 23.722 1.00 71.38 702 GLU A CA 1
ATOM 5138 C C . GLU A 1 702 ? -25.614 11.116 23.936 1.00 71.38 702 GLU A C 1
ATOM 5140 O O . GLU A 1 702 ? -25.901 10.260 24.774 1.00 71.38 702 GLU A O 1
ATOM 5145 N N . GLN A 1 703 ? -26.567 11.671 23.168 1.00 57.16 703 GLN A N 1
ATOM 5146 C CA . GLN A 1 703 ? -28.024 11.406 23.245 1.00 57.16 703 GLN A CA 1
ATOM 5147 C C . GLN A 1 703 ? -28.438 9.927 23.013 1.00 57.16 703 GLN A C 1
ATOM 5149 O O . GLN A 1 703 ? -29.619 9.608 22.899 1.00 57.16 703 GLN A O 1
ATOM 5154 N N . ALA A 1 704 ? -27.487 8.993 23.017 1.00 57.94 704 ALA A N 1
ATOM 5155 C CA . ALA A 1 704 ? -27.682 7.552 23.065 1.00 57.94 704 ALA A CA 1
ATOM 5156 C C . ALA A 1 704 ? -28.169 7.032 24.437 1.00 57.94 704 ALA A C 1
ATOM 5158 O O . ALA A 1 704 ? -28.218 5.821 24.636 1.00 57.94 704 ALA A O 1
ATOM 5159 N N . LEU A 1 705 ? -28.570 7.896 25.379 1.00 61.47 705 LEU A N 1
ATOM 5160 C CA . LEU A 1 705 ? -29.184 7.508 26.662 1.00 61.47 705 LEU A CA 1
ATOM 5161 C C . LEU A 1 705 ? -30.294 6.460 26.500 1.00 61.47 705 LEU A C 1
ATOM 5163 O O . LEU A 1 705 ? -30.406 5.536 27.303 1.00 61.47 705 LEU A O 1
ATOM 5167 N N . THR A 1 706 ? -31.099 6.572 25.445 1.00 66.25 706 THR A N 1
ATOM 5168 C CA . THR A 1 706 ? -32.173 5.621 25.127 1.00 66.25 706 THR A CA 1
ATOM 5169 C C . THR A 1 706 ? -31.626 4.247 24.727 1.00 66.25 706 THR A C 1
ATOM 5171 O O . THR A 1 706 ? -32.167 3.229 25.150 1.00 66.25 706 THR A O 1
ATOM 5174 N N . LEU A 1 707 ? -30.519 4.214 23.978 1.00 69.06 707 LEU A N 1
ATOM 5175 C CA . LEU A 1 707 ? -29.780 2.999 23.611 1.00 69.06 707 LEU A CA 1
ATOM 5176 C C . LEU A 1 707 ? -29.091 2.377 24.830 1.00 69.06 707 LEU A C 1
ATOM 5178 O O . LEU A 1 707 ? -29.174 1.172 25.033 1.00 69.06 707 LEU A O 1
ATOM 5182 N N . TRP A 1 708 ? -28.478 3.179 25.699 1.00 72.06 708 TRP A N 1
ATOM 5183 C CA . TRP A 1 708 ? -27.865 2.669 26.925 1.00 72.06 708 TRP A CA 1
ATOM 5184 C C . TRP A 1 708 ? -28.881 2.146 27.926 1.00 72.06 708 TRP A C 1
ATOM 5186 O O . TRP A 1 708 ? -28.617 1.132 28.552 1.00 72.06 708 TRP A O 1
ATOM 5196 N N . ARG A 1 709 ? -30.066 2.750 28.043 1.00 69.94 709 ARG A N 1
ATOM 5197 C CA . ARG A 1 709 ? -31.156 2.172 28.848 1.00 69.94 709 ARG A CA 1
ATOM 5198 C C . ARG A 1 709 ? -31.596 0.807 28.311 1.00 69.94 709 ARG A C 1
ATOM 5200 O O . ARG A 1 709 ? -31.892 -0.085 29.100 1.00 69.94 709 ARG A O 1
ATOM 5207 N N . LEU A 1 710 ? -31.588 0.630 26.987 1.00 68.69 710 LEU A N 1
ATOM 5208 C CA . LEU A 1 710 ? -31.834 -0.664 26.344 1.00 68.69 710 LEU A CA 1
ATOM 5209 C C . LEU A 1 710 ? -30.682 -1.657 26.538 1.00 68.69 710 LEU A C 1
ATOM 5211 O O . LEU A 1 710 ? -30.944 -2.850 26.610 1.00 68.69 710 LEU A O 1
ATOM 5215 N N . LEU A 1 711 ? -29.432 -1.202 26.641 1.00 69.19 711 LEU A N 1
ATOM 5216 C CA . LEU A 1 711 ? -28.269 -2.074 26.843 1.00 69.19 711 LEU A CA 1
ATOM 5217 C C . LEU A 1 711 ? -28.043 -2.435 28.325 1.00 69.19 711 LEU A C 1
ATOM 5219 O O . LEU A 1 711 ? -27.730 -3.582 28.618 1.00 69.19 711 LEU A O 1
ATOM 5223 N N . LEU A 1 712 ? -28.224 -1.487 29.251 1.00 70.06 712 LEU A N 1
ATOM 5224 C CA . LEU A 1 712 ? -27.946 -1.618 30.693 1.00 70.06 712 LEU A CA 1
ATOM 5225 C C . LEU A 1 712 ? -29.093 -2.238 31.495 1.00 70.06 712 LEU A C 1
ATOM 5227 O O . LEU A 1 712 ? -28.857 -2.718 32.606 1.00 70.06 712 LEU A O 1
ATOM 5231 N N . GLY A 1 713 ? -30.317 -2.223 30.962 1.00 72.19 713 GLY A N 1
ATOM 5232 C CA . GLY A 1 713 ? -31.470 -2.825 31.622 1.00 72.19 713 GLY A CA 1
ATOM 5233 C C . GLY A 1 713 ? -31.354 -4.349 31.716 1.00 72.19 713 GLY A C 1
ATOM 5234 O O . GLY A 1 713 ? -30.838 -5.007 30.815 1.00 72.19 713 GLY A O 1
ATOM 5235 N N . GLU A 1 714 ? -31.914 -4.938 32.773 1.00 62.78 714 GLU A N 1
ATOM 5236 C CA . GLU A 1 714 ? -31.862 -6.392 33.029 1.00 62.78 714 GLU A CA 1
ATOM 5237 C C . GLU A 1 714 ? -32.546 -7.235 31.932 1.00 62.78 714 GLU A C 1
ATOM 5239 O O . GLU A 1 714 ? -32.258 -8.419 31.769 1.00 62.78 714 GLU A O 1
ATOM 5244 N N . GLY A 1 715 ? -33.425 -6.614 31.136 1.00 63.47 715 GLY A N 1
ATOM 5245 C CA . GLY A 1 715 ? -34.068 -7.205 29.956 1.00 63.47 715 GLY A CA 1
ATOM 5246 C C . GLY A 1 715 ? -33.473 -6.772 28.611 1.00 63.47 715 GLY A C 1
ATOM 5247 O O . GLY A 1 715 ? -34.074 -7.055 27.573 1.00 63.47 715 GLY A O 1
ATOM 5248 N N . GLY A 1 716 ? -32.347 -6.060 28.630 1.00 68.25 716 GLY A N 1
ATOM 5249 C CA . GLY A 1 716 ? -31.707 -5.456 27.471 1.00 68.25 716 GLY A CA 1
ATOM 5250 C C . GLY A 1 716 ? -31.100 -6.447 26.483 1.00 68.25 716 GLY A C 1
ATOM 5251 O O . GLY A 1 716 ? -30.807 -7.594 26.821 1.00 68.25 716 GLY A O 1
ATOM 5252 N N . THR A 1 717 ? -30.861 -6.015 25.246 1.00 65.19 717 THR A N 1
ATOM 5253 C CA . THR A 1 717 ? -30.232 -6.853 24.204 1.00 65.19 717 THR A CA 1
ATOM 5254 C C . THR A 1 717 ? -28.822 -7.312 24.588 1.00 65.19 717 THR A C 1
ATOM 5256 O O . THR A 1 717 ? -28.440 -8.435 24.251 1.00 65.19 717 THR A O 1
ATOM 5259 N N . ALA A 1 718 ? -28.081 -6.515 25.366 1.00 66.00 718 ALA A N 1
ATOM 5260 C CA . ALA A 1 718 ? -26.783 -6.907 25.919 1.00 66.00 718 ALA A CA 1
ATOM 5261 C C . ALA A 1 718 ? -26.905 -8.047 26.933 1.00 66.00 718 ALA A C 1
ATOM 5263 O O . ALA A 1 718 ? -26.209 -9.059 26.815 1.00 66.00 718 ALA A O 1
ATOM 5264 N N . ALA A 1 719 ? -27.864 -7.939 27.858 1.00 67.25 719 ALA A N 1
ATOM 5265 C CA . ALA A 1 719 ? -28.189 -9.008 28.794 1.00 67.25 719 ALA A CA 1
ATOM 5266 C C . ALA A 1 719 ? -28.621 -10.282 28.044 1.00 67.25 719 ALA A C 1
ATOM 5268 O O . ALA A 1 719 ? -28.151 -11.376 28.358 1.00 67.25 719 ALA A O 1
ATOM 5269 N N . VAL A 1 720 ? -29.419 -10.158 26.972 1.00 64.94 720 VAL A N 1
ATOM 5270 C CA . VAL A 1 720 ? -29.794 -11.284 26.087 1.00 64.94 720 VAL A CA 1
ATOM 5271 C C . VAL A 1 720 ? -28.563 -11.909 25.418 1.00 64.94 720 VAL A C 1
ATOM 5273 O O . VAL A 1 720 ? -28.461 -13.138 25.323 1.00 64.94 720 VAL A O 1
ATOM 5276 N N . ALA A 1 721 ? -27.589 -11.094 25.010 1.00 61.31 721 ALA A N 1
ATOM 5277 C CA . ALA A 1 721 ? -26.304 -11.552 24.486 1.00 61.31 721 ALA A CA 1
ATOM 5278 C C . ALA A 1 721 ? -25.387 -12.159 25.570 1.00 61.31 721 ALA A C 1
ATOM 5280 O O . ALA A 1 721 ? -24.410 -12.838 25.241 1.00 61.31 721 ALA A O 1
ATOM 5281 N N . GLY A 1 722 ? -25.743 -12.040 26.853 1.00 71.25 722 GLY A N 1
ATOM 5282 C CA . GLY A 1 722 ? -24.946 -12.504 27.990 1.00 71.25 722 GLY A CA 1
ATOM 5283 C C . GLY A 1 722 ? -23.765 -11.589 28.311 1.00 71.25 722 GLY A C 1
ATOM 5284 O O . GLY A 1 722 ? -22.810 -12.037 28.939 1.00 71.25 722 GLY A O 1
ATOM 5285 N N . VAL A 1 723 ? -23.810 -10.339 27.848 1.00 72.50 723 VAL A N 1
ATOM 5286 C CA . VAL A 1 723 ? -22.838 -9.305 28.194 1.00 72.50 723 VAL A CA 1
ATOM 5287 C C . VAL A 1 723 ? -23.403 -8.541 29.382 1.00 72.50 723 VAL A C 1
ATOM 5289 O O . VAL A 1 723 ? -24.386 -7.816 29.246 1.00 72.50 723 VAL A O 1
ATOM 5292 N N . ASP A 1 724 ? -22.787 -8.708 30.551 1.00 80.31 724 ASP A N 1
ATOM 5293 C CA . ASP A 1 724 ? -23.061 -7.841 31.692 1.00 80.31 724 ASP A CA 1
ATOM 5294 C C . ASP A 1 724 ? -22.356 -6.502 31.460 1.00 80.31 724 ASP A C 1
ATOM 5296 O O . ASP A 1 724 ? -21.197 -6.296 31.826 1.00 80.31 724 ASP A O 1
ATOM 5300 N N . THR A 1 725 ? -23.053 -5.594 30.782 1.00 77.81 725 THR A N 1
ATOM 5301 C CA . THR A 1 725 ? -22.548 -4.258 30.461 1.00 77.81 725 THR A CA 1
ATOM 5302 C C . THR A 1 725 ? -22.238 -3.433 31.703 1.00 77.81 725 THR A C 1
ATOM 5304 O O . THR A 1 725 ? -21.354 -2.586 31.641 1.00 77.81 725 THR A O 1
ATOM 5307 N N . ARG A 1 726 ? -22.902 -3.699 32.837 1.00 80.31 726 ARG A N 1
ATOM 5308 C CA . ARG A 1 726 ? -22.640 -3.020 34.114 1.00 80.31 726 ARG A CA 1
ATOM 5309 C C . ARG A 1 726 ? -21.254 -3.411 34.622 1.00 80.31 726 ARG A C 1
ATOM 5311 O O . ARG A 1 726 ? -20.408 -2.546 34.843 1.00 80.31 726 ARG A O 1
ATOM 5318 N N . CYS A 1 727 ? -20.997 -4.716 34.711 1.00 79.56 727 CYS A N 1
ATOM 5319 C CA . CYS A 1 727 ? -19.689 -5.239 35.104 1.00 79.56 727 CYS A CA 1
ATOM 5320 C C . CYS A 1 727 ? -18.592 -4.862 34.106 1.00 79.56 727 CYS A C 1
ATOM 5322 O O . CYS A 1 727 ? -17.477 -4.560 34.517 1.00 79.56 727 CYS A O 1
ATOM 5324 N N . LEU A 1 728 ? -18.901 -4.833 32.808 1.00 82.19 728 LEU A N 1
ATOM 5325 C CA . LEU A 1 728 ? -17.942 -4.447 31.777 1.00 82.19 728 LEU A CA 1
ATOM 5326 C C . LEU A 1 728 ? -17.519 -2.978 31.893 1.00 82.19 728 LEU A C 1
ATOM 5328 O O . LEU A 1 728 ? -16.327 -2.694 31.842 1.00 82.19 728 LEU A O 1
ATOM 5332 N N . LEU A 1 729 ? -18.468 -2.047 32.048 1.00 83.25 729 LEU A N 1
ATOM 5333 C CA . LEU A 1 729 ? -18.152 -0.623 32.213 1.00 83.25 729 LEU A CA 1
ATOM 5334 C C . LEU A 1 729 ? -17.317 -0.391 33.476 1.00 83.25 729 LEU A C 1
ATOM 5336 O O . LEU A 1 729 ? -16.326 0.336 33.427 1.00 83.25 729 LEU A O 1
ATOM 5340 N N . ALA A 1 730 ? -17.680 -1.055 34.576 1.00 82.31 730 ALA A N 1
ATOM 5341 C CA . ALA A 1 730 ? -16.910 -1.034 35.813 1.00 82.31 730 ALA A CA 1
ATOM 5342 C C . ALA A 1 730 ? -15.483 -1.567 35.625 1.00 82.31 730 ALA A C 1
ATOM 5344 O O . ALA A 1 730 ? -14.535 -0.903 36.031 1.00 82.31 730 ALA A O 1
ATOM 5345 N N . ASP A 1 731 ? -15.325 -2.728 34.981 1.00 83.75 731 ASP A N 1
ATOM 5346 C CA . ASP A 1 731 ? -14.023 -3.348 34.710 1.00 83.75 731 ASP A CA 1
ATOM 5347 C C . ASP A 1 731 ? -13.161 -2.469 33.793 1.00 83.75 731 ASP A C 1
ATOM 5349 O O . ASP A 1 731 ? -11.983 -2.272 34.066 1.00 83.75 731 ASP A O 1
ATOM 5353 N N . MET A 1 732 ? -13.730 -1.864 32.747 1.00 85.19 732 MET A N 1
ATOM 5354 C CA . MET A 1 732 ? -12.986 -0.961 31.856 1.00 85.19 732 MET A CA 1
ATOM 5355 C C . MET A 1 732 ? -12.513 0.305 32.574 1.00 85.19 732 MET A C 1
ATOM 5357 O O . MET A 1 732 ? -11.347 0.674 32.454 1.00 85.19 732 MET A O 1
ATOM 5361 N N . ALA A 1 733 ? -13.377 0.939 33.369 1.00 86.25 733 ALA A N 1
ATOM 5362 C CA . ALA A 1 733 ? -12.986 2.095 34.175 1.00 86.25 733 ALA A CA 1
ATOM 5363 C C . ALA A 1 733 ? -11.910 1.728 35.193 1.00 86.25 733 ALA A C 1
ATOM 5365 O O . ALA A 1 733 ? -10.928 2.450 35.356 1.00 86.25 733 ALA A O 1
ATOM 5366 N N . TYR A 1 734 ? -12.101 0.594 35.866 1.00 86.38 734 TYR A N 1
ATOM 5367 C CA . TYR A 1 734 ? -11.141 0.052 36.807 1.00 86.38 734 TYR A CA 1
ATOM 5368 C C . TYR A 1 734 ? -9.779 -0.154 36.132 1.00 86.38 734 TYR A C 1
ATOM 5370 O O . TYR A 1 734 ? -8.780 0.323 36.657 1.00 86.38 734 TYR A O 1
ATOM 5378 N N . ARG A 1 735 ? -9.727 -0.772 34.945 1.00 85.12 735 ARG A N 1
ATOM 5379 C CA . ARG A 1 735 ? -8.480 -0.974 34.185 1.00 85.12 735 ARG A CA 1
ATOM 5380 C C . ARG A 1 735 ? -7.830 0.337 33.756 1.00 85.12 735 ARG A C 1
ATOM 5382 O O . ARG A 1 735 ? -6.608 0.443 33.813 1.00 85.12 735 ARG A O 1
ATOM 5389 N N . GLY A 1 736 ? -8.625 1.333 33.360 1.00 86.44 736 GLY A N 1
ATOM 5390 C CA . GLY A 1 736 ? -8.136 2.683 33.076 1.00 86.44 736 GLY A CA 1
ATOM 5391 C C . GLY A 1 736 ? -7.459 3.308 34.295 1.00 86.44 736 GLY A C 1
ATOM 5392 O O . GLY A 1 736 ? -6.314 3.749 34.209 1.00 86.44 736 GLY A O 1
ATOM 5393 N N . LEU A 1 737 ? -8.127 3.272 35.453 1.00 88.44 737 LEU A N 1
ATOM 5394 C CA . LEU A 1 737 ? -7.564 3.751 36.719 1.00 88.44 737 LEU A CA 1
ATOM 5395 C C . LEU A 1 737 ? -6.307 2.977 37.118 1.00 88.44 737 LEU A C 1
ATOM 5397 O O . LEU A 1 737 ? -5.310 3.589 37.484 1.00 88.44 737 LEU A O 1
ATOM 5401 N N . GLU A 1 738 ? -6.338 1.651 37.015 1.00 87.50 738 GLU A N 1
ATOM 5402 C CA . GLU A 1 738 ? -5.238 0.757 37.374 1.00 87.50 738 GLU A CA 1
ATOM 5403 C C . GLU A 1 738 ? -3.990 1.028 36.528 1.00 87.50 738 GLU A C 1
ATOM 5405 O O . GLU A 1 738 ? -2.890 1.185 37.064 1.00 87.50 738 GLU A O 1
ATOM 5410 N N . ALA A 1 739 ? -4.154 1.138 35.207 1.00 84.88 739 ALA A N 1
ATOM 5411 C CA . ALA A 1 739 ? -3.053 1.399 34.290 1.00 84.88 739 ALA A CA 1
ATOM 5412 C C . ALA A 1 739 ? -2.374 2.746 34.586 1.00 84.88 739 ALA A C 1
ATOM 5414 O O . ALA A 1 739 ? -1.143 2.817 34.610 1.00 84.88 739 ALA A O 1
ATOM 5415 N N . HIS A 1 740 ? -3.154 3.789 34.891 1.00 84.88 740 HIS A N 1
ATOM 5416 C CA . HIS A 1 740 ? -2.610 5.083 35.296 1.00 84.88 740 HIS A CA 1
ATOM 5417 C C . HIS A 1 740 ? -1.965 5.033 36.678 1.00 84.88 740 HIS A C 1
ATOM 5419 O O . HIS A 1 740 ? -0.824 5.469 36.823 1.00 84.88 740 HIS A O 1
ATOM 5425 N N . PHE A 1 741 ? -2.630 4.441 37.666 1.00 84.62 741 PHE A N 1
ATOM 5426 C CA . PHE A 1 741 ? -2.141 4.368 39.040 1.00 84.62 741 PHE A CA 1
ATOM 5427 C C . PHE A 1 741 ? -0.743 3.736 39.115 1.00 84.62 741 PHE A C 1
ATOM 5429 O O . PHE A 1 741 ? 0.177 4.331 39.678 1.00 84.62 741 PHE A O 1
ATOM 5436 N N . TYR A 1 742 ? -0.536 2.592 38.456 1.00 82.88 742 TYR A N 1
ATOM 5437 C CA . TYR A 1 742 ? 0.773 1.931 38.440 1.00 82.88 742 TYR A CA 1
ATOM 5438 C C . TYR A 1 742 ? 1.822 2.644 37.580 1.00 82.88 742 TYR A C 1
ATOM 5440 O O . TYR A 1 742 ? 3.010 2.556 37.887 1.00 82.88 742 TYR A O 1
ATOM 5448 N N . SER A 1 743 ? 1.418 3.355 36.522 1.00 80.31 743 SER A N 1
ATOM 5449 C CA . SER A 1 743 ? 2.362 4.109 35.685 1.00 80.31 743 SER A CA 1
ATOM 5450 C C . SER A 1 743 ? 2.885 5.387 36.353 1.00 80.31 743 SER A C 1
ATOM 5452 O O . SER A 1 743 ? 3.997 5.811 36.052 1.00 80.31 743 SER A O 1
ATOM 5454 N N . LEU A 1 744 ? 2.104 5.992 37.258 1.00 73.38 744 LEU A N 1
ATOM 5455 C CA . LEU A 1 744 ? 2.360 7.336 37.792 1.00 73.38 744 LEU A CA 1
ATOM 5456 C C . LEU A 1 744 ? 2.980 7.329 39.196 1.00 73.38 744 LEU A C 1
ATOM 5458 O O . LEU A 1 744 ? 3.664 8.286 39.557 1.00 73.38 744 LEU A O 1
ATOM 5462 N N . LEU A 1 745 ? 2.807 6.249 39.969 1.00 70.81 745 LEU A N 1
ATOM 5463 C CA . LEU A 1 745 ? 3.358 6.132 41.326 1.00 70.81 745 LEU A CA 1
ATOM 5464 C C . LEU A 1 745 ? 4.875 6.416 41.427 1.00 70.81 745 LEU A C 1
ATOM 5466 O O . LEU A 1 745 ? 5.284 7.042 42.405 1.00 70.81 745 LEU A O 1
ATOM 5470 N N . PRO A 1 746 ? 5.721 6.015 40.455 1.00 73.00 746 PRO A N 1
ATOM 5471 C CA . PRO A 1 746 ? 7.158 6.284 40.526 1.00 73.00 746 PRO A CA 1
ATOM 5472 C C . PRO A 1 746 ? 7.579 7.717 40.147 1.00 73.00 746 PRO A C 1
ATOM 5474 O O . PRO A 1 746 ? 8.696 8.108 40.478 1.00 73.00 746 PRO A O 1
ATOM 5477 N N . THR A 1 747 ? 6.752 8.501 39.436 1.00 73.81 747 THR A N 1
ATOM 5478 C CA . THR A 1 747 ? 7.201 9.742 38.758 1.00 73.81 747 THR A CA 1
ATOM 5479 C C . THR A 1 747 ? 6.194 10.897 38.802 1.00 73.81 747 THR A C 1
ATOM 5481 O O . THR A 1 747 ? 6.003 11.582 37.800 1.00 73.81 747 THR A O 1
ATOM 5484 N N . LEU A 1 748 ? 5.593 11.165 39.966 1.00 70.81 748 LEU A N 1
ATOM 5485 C CA . LEU A 1 748 ? 4.576 12.220 40.162 1.00 70.81 748 LEU A CA 1
ATOM 5486 C C . LEU A 1 748 ? 4.960 13.622 39.655 1.00 70.81 748 LEU A C 1
ATOM 5488 O O . LEU A 1 748 ? 4.075 14.413 39.347 1.00 70.81 748 LEU A O 1
ATOM 5492 N N . ALA A 1 749 ? 6.254 13.928 39.530 1.00 71.81 749 ALA A N 1
ATOM 5493 C CA . ALA A 1 749 ? 6.735 15.231 39.070 1.00 71.81 749 ALA A CA 1
ATOM 5494 C C . ALA A 1 749 ? 6.393 15.557 37.600 1.00 71.81 749 ALA A C 1
ATOM 5496 O O . ALA A 1 749 ? 6.320 16.730 37.257 1.00 71.81 749 ALA A O 1
ATOM 5497 N N . ASN A 1 750 ? 6.162 14.550 36.746 1.00 72.75 750 ASN A N 1
ATOM 5498 C CA . ASN A 1 750 ? 5.929 14.732 35.302 1.00 72.75 750 ASN A CA 1
ATOM 5499 C C . ASN A 1 750 ? 4.606 14.102 34.828 1.00 72.75 750 ASN A C 1
ATOM 5501 O O . ASN A 1 750 ? 4.456 13.748 33.658 1.00 72.75 750 ASN A O 1
ATOM 5505 N N . CYS A 1 751 ? 3.668 13.883 35.747 1.00 74.50 751 CYS A N 1
ATOM 5506 C CA . CYS A 1 751 ? 2.437 13.157 35.467 1.00 74.50 751 CYS A CA 1
ATOM 5507 C C . CYS A 1 751 ? 1.345 14.069 34.899 1.00 74.50 751 CYS A C 1
ATOM 5509 O O . CYS A 1 751 ? 0.971 15.058 35.525 1.00 74.50 751 CYS A O 1
ATOM 5511 N N . ASP A 1 752 ? 0.770 13.675 33.763 1.00 85.25 752 ASP A N 1
ATOM 5512 C CA . ASP A 1 752 ? -0.478 14.250 33.264 1.00 85.25 752 ASP A CA 1
ATOM 5513 C C . ASP A 1 752 ? -1.654 13.702 34.086 1.00 85.25 752 ASP A C 1
ATOM 5515 O O . ASP A 1 752 ? -2.145 12.591 33.861 1.00 85.25 752 ASP A O 1
ATOM 5519 N N . LEU A 1 753 ? -2.079 14.475 35.088 1.00 86.69 753 LEU A N 1
ATOM 5520 C CA . LEU A 1 753 ? -3.187 14.100 35.962 1.00 86.69 753 LEU A CA 1
ATOM 5521 C C . LEU A 1 753 ? -4.517 13.998 35.202 1.00 86.69 753 LEU A C 1
ATOM 5523 O O . LEU A 1 753 ? -5.393 13.242 35.625 1.00 86.69 753 LEU A O 1
ATOM 5527 N N . SER A 1 754 ? -4.666 14.685 34.061 1.00 85.69 754 SER A N 1
ATOM 5528 C CA . SER A 1 754 ? -5.911 14.682 33.280 1.00 85.69 754 SER A CA 1
ATOM 5529 C C . SER A 1 754 ? -6.321 13.284 32.807 1.00 85.69 754 SER A C 1
ATOM 5531 O O . SER A 1 754 ? -7.501 13.020 32.565 1.00 85.69 754 SER A O 1
ATOM 5533 N N . ALA A 1 755 ? -5.371 12.349 32.767 1.00 84.88 755 ALA A N 1
ATOM 5534 C CA . ALA A 1 755 ? -5.618 10.975 32.380 1.00 84.88 755 ALA A CA 1
ATOM 5535 C C . ALA A 1 755 ? -6.496 10.191 33.384 1.00 84.88 755 ALA A C 1
ATOM 5537 O O . ALA A 1 755 ? -7.131 9.208 33.002 1.00 84.88 755 ALA A O 1
ATOM 5538 N N . PHE A 1 756 ? -6.603 10.642 34.643 1.00 90.12 756 PHE A N 1
ATOM 5539 C CA . PHE A 1 756 ? -7.542 10.081 35.628 1.00 90.12 756 PHE A CA 1
ATOM 5540 C C . PHE A 1 756 ? -8.977 10.578 35.459 1.00 90.12 756 PHE A C 1
ATOM 5542 O O . PHE A 1 756 ? -9.907 9.906 35.911 1.00 90.12 756 PHE A O 1
ATOM 5549 N N . THR A 1 757 ? -9.173 11.728 34.812 1.00 91.25 757 THR A N 1
ATOM 5550 C CA . THR A 1 757 ? -10.492 12.347 34.659 1.00 91.25 757 THR A CA 1
ATOM 5551 C C . THR A 1 757 ? -11.426 11.414 33.899 1.00 91.25 757 THR A C 1
ATOM 5553 O O . THR A 1 757 ? -12.499 11.079 34.387 1.00 91.25 757 THR A O 1
ATOM 5556 N N . THR A 1 758 ? -10.997 10.899 32.743 1.00 90.19 758 THR A N 1
ATOM 5557 C CA . THR A 1 758 ? -11.864 10.085 31.882 1.00 90.19 758 THR A CA 1
ATOM 5558 C C . THR A 1 758 ? -12.383 8.810 32.570 1.00 90.19 758 THR A C 1
ATOM 5560 O O . THR A 1 758 ? -13.601 8.601 32.553 1.00 90.19 758 THR A O 1
ATOM 5563 N N . PRO A 1 759 ? -11.547 7.954 33.200 1.00 91.62 759 PRO A N 1
ATOM 5564 C CA . PRO A 1 759 ? -12.050 6.780 33.915 1.00 91.62 759 PRO A CA 1
ATOM 5565 C C . PRO A 1 759 ? -12.975 7.126 35.094 1.00 91.62 759 PRO A C 1
ATOM 5567 O O . PRO A 1 759 ? -13.978 6.438 35.296 1.00 91.62 759 PRO A O 1
ATOM 5570 N N . LEU A 1 760 ? -12.685 8.199 35.845 1.00 93.12 760 LEU A N 1
ATOM 5571 C CA . LEU A 1 760 ? -13.541 8.652 36.949 1.00 93.12 760 LEU A CA 1
ATOM 5572 C C . LEU A 1 760 ? -14.897 9.147 36.442 1.00 93.12 760 LEU A C 1
ATOM 5574 O O . LEU A 1 760 ? -15.927 8.724 36.967 1.00 93.12 760 LEU A O 1
ATOM 5578 N N . THR A 1 761 ? -14.920 9.961 35.380 1.00 91.81 761 THR A N 1
ATOM 5579 C CA . THR A 1 761 ? -16.177 10.431 34.774 1.00 91.81 761 THR A CA 1
ATOM 5580 C C . THR A 1 761 ? -16.984 9.262 34.247 1.00 91.81 761 THR A C 1
ATOM 5582 O O . THR A 1 761 ? -18.205 9.252 34.377 1.00 91.81 761 THR A O 1
ATOM 5585 N N . MET A 1 762 ? -16.323 8.249 33.685 1.00 90.25 762 MET A N 1
ATOM 5586 C CA . MET A 1 762 ? -17.011 7.055 33.213 1.00 90.25 762 MET A CA 1
ATOM 5587 C C . MET A 1 762 ? -17.686 6.292 34.359 1.00 90.25 762 MET A C 1
ATOM 5589 O O . MET A 1 762 ? -18.841 5.899 34.205 1.00 90.25 762 MET A O 1
ATOM 5593 N N . LEU A 1 763 ? -17.021 6.121 35.509 1.00 89.88 763 LEU A N 1
ATOM 5594 C CA . LEU A 1 763 ? -17.618 5.478 36.689 1.00 89.88 763 LEU A CA 1
ATOM 5595 C C . LEU A 1 763 ? -18.796 6.265 37.244 1.00 89.88 763 LEU A C 1
ATOM 5597 O O . LEU A 1 763 ? -19.846 5.681 37.512 1.00 89.88 763 LEU A O 1
ATOM 5601 N N . GLU A 1 764 ? -18.639 7.577 37.405 1.00 90.75 764 GLU A N 1
ATOM 5602 C CA . GLU A 1 764 ? -19.721 8.434 37.880 1.00 90.75 764 GLU A CA 1
ATOM 5603 C C . GLU A 1 764 ? -20.915 8.370 36.941 1.00 90.75 764 GLU A C 1
ATOM 5605 O O . GLU A 1 764 ? -22.038 8.149 37.390 1.00 90.75 764 GLU A O 1
ATOM 5610 N N . ARG A 1 765 ? -20.677 8.486 35.632 1.00 88.12 765 ARG A N 1
ATOM 5611 C CA . ARG A 1 765 ? -21.748 8.462 34.643 1.00 88.12 765 ARG A CA 1
ATOM 5612 C C . ARG A 1 765 ? -22.432 7.103 34.577 1.00 88.12 765 ARG A C 1
ATOM 5614 O O . ARG A 1 765 ? -23.655 7.044 34.505 1.00 88.12 765 ARG A O 1
ATOM 5621 N N . ALA A 1 766 ? -21.675 6.011 34.651 1.00 85.50 766 ALA A N 1
ATOM 5622 C CA . ALA A 1 766 ? -22.241 4.668 34.722 1.00 85.50 766 ALA A CA 1
ATOM 5623 C C . ALA A 1 766 ? -23.105 4.489 35.986 1.00 85.50 766 ALA A C 1
ATOM 5625 O O . ALA A 1 766 ? -24.201 3.937 35.903 1.00 85.50 766 ALA A O 1
ATOM 5626 N N . ALA A 1 767 ? -22.660 5.021 37.129 1.00 87.38 767 ALA A N 1
ATOM 5627 C CA . ALA A 1 767 ? -23.418 5.023 38.379 1.00 87.38 767 ALA A CA 1
ATOM 5628 C C . ALA A 1 767 ? -24.693 5.888 38.324 1.00 87.38 767 ALA A C 1
ATOM 5630 O O . ALA A 1 767 ? -25.686 5.542 38.957 1.00 87.38 767 ALA A O 1
ATOM 5631 N N . GLU A 1 768 ? -24.698 6.995 37.571 1.00 86.94 768 GLU A N 1
ATOM 5632 C CA . GLU A 1 768 ? -25.905 7.816 37.348 1.00 86.94 768 GLU A CA 1
ATOM 5633 C C . GLU A 1 768 ? -26.960 7.091 36.530 1.00 86.94 768 GLU A C 1
ATOM 5635 O O . GLU A 1 768 ? -28.155 7.215 36.795 1.00 86.94 768 GLU A O 1
ATOM 5640 N N . LEU A 1 769 ? -26.516 6.370 35.503 1.00 82.31 769 LEU A N 1
ATOM 5641 C CA . LEU A 1 769 ? -27.408 5.688 34.575 1.00 82.31 769 LEU A CA 1
ATOM 5642 C C . LEU A 1 769 ? -28.013 4.431 35.182 1.00 82.31 769 LEU A C 1
ATOM 5644 O O . LEU A 1 769 ? -29.157 4.102 34.878 1.00 82.31 769 LEU A O 1
ATOM 5648 N N . GLU A 1 770 ? -27.252 3.751 36.032 1.00 86.19 770 GLU A N 1
ATOM 5649 C CA . GLU A 1 770 ? -27.652 2.506 36.662 1.00 86.19 770 GLU A CA 1
ATOM 5650 C C . GLU A 1 770 ? -27.251 2.519 38.146 1.00 86.19 770 GLU A C 1
ATOM 5652 O O . GLU A 1 770 ? -26.177 2.034 38.505 1.00 86.19 770 GLU A O 1
ATOM 5657 N N . PRO A 1 771 ? -28.110 3.040 39.042 1.00 87.56 771 PRO A N 1
ATOM 5658 C CA . PRO A 1 771 ? -27.799 3.142 40.470 1.00 87.56 771 PRO A CA 1
ATOM 5659 C C . PRO A 1 771 ? -27.452 1.800 41.130 1.00 87.56 771 PRO A C 1
ATOM 5661 O O . PRO A 1 771 ? -26.692 1.762 42.096 1.00 87.56 771 PRO A O 1
ATOM 5664 N N . SER A 1 772 ? -27.953 0.678 40.594 1.00 83.44 772 SER A N 1
ATOM 5665 C CA . SER A 1 772 ? -27.606 -0.665 41.079 1.00 83.44 772 SER A CA 1
ATOM 5666 C C . SER A 1 772 ? -26.114 -1.001 40.914 1.00 83.44 772 SER A C 1
ATOM 5668 O O . SER A 1 772 ? -25.572 -1.803 41.681 1.00 83.44 772 SER A O 1
ATOM 5670 N N . LEU A 1 773 ? -25.420 -0.338 39.979 1.00 84.44 773 LEU A N 1
ATOM 5671 C CA . LEU A 1 773 ? -23.981 -0.472 39.770 1.00 84.44 773 LEU A CA 1
ATOM 5672 C C . LEU A 1 773 ? -23.179 0.027 40.978 1.00 84.44 773 LEU A C 1
ATOM 5674 O O . LEU A 1 773 ? -22.124 -0.528 41.268 1.00 84.44 773 LEU A O 1
ATOM 5678 N N . ILE A 1 774 ? -23.682 1.021 41.718 1.00 89.00 774 ILE A N 1
ATOM 5679 C CA . ILE A 1 774 ? -22.991 1.599 42.880 1.00 89.00 774 ILE A CA 1
ATOM 5680 C C . ILE A 1 774 ? -22.717 0.519 43.930 1.00 89.00 774 ILE A C 1
ATOM 5682 O O . ILE A 1 774 ? -21.594 0.396 44.413 1.00 89.00 774 ILE A O 1
ATOM 5686 N N . ALA A 1 775 ? -23.705 -0.331 44.217 1.00 86.81 775 ALA A N 1
ATOM 5687 C CA . ALA A 1 775 ? -23.536 -1.442 45.148 1.00 86.81 775 ALA A CA 1
ATOM 5688 C C . ALA A 1 775 ? -22.555 -2.509 44.634 1.00 86.81 775 ALA A C 1
ATOM 5690 O O . ALA A 1 775 ? -21.882 -3.165 45.426 1.00 86.81 775 ALA A O 1
ATOM 5691 N N . ALA A 1 776 ? -22.455 -2.704 43.315 1.00 83.50 776 ALA A N 1
ATOM 5692 C CA . ALA A 1 776 ? -21.476 -3.615 42.726 1.00 83.50 776 ALA A CA 1
ATOM 5693 C C . ALA A 1 776 ? -20.049 -3.043 42.791 1.00 83.50 776 ALA A C 1
ATOM 5695 O O . ALA A 1 776 ? -19.134 -3.750 43.204 1.00 83.50 776 ALA A O 1
ATOM 5696 N N . LEU A 1 777 ? -19.874 -1.761 42.461 1.00 85.31 777 LEU A N 1
ATOM 5697 C CA . LEU A 1 777 ? -18.600 -1.042 42.557 1.00 85.31 777 LEU A CA 1
ATOM 5698 C C . LEU A 1 777 ? -18.099 -0.961 44.004 1.00 85.31 777 LEU A C 1
ATOM 5700 O O . LEU A 1 777 ? -16.913 -1.160 44.248 1.00 85.31 777 LEU A O 1
ATOM 5704 N N . ALA A 1 778 ? -19.001 -0.740 44.963 1.00 86.81 778 ALA A N 1
ATOM 5705 C CA . ALA A 1 778 ? -18.698 -0.705 46.394 1.00 86.81 778 ALA A CA 1
ATOM 5706 C C . ALA A 1 778 ? -18.188 -2.053 46.936 1.00 86.81 778 ALA A C 1
ATOM 5708 O O . ALA A 1 778 ? -17.487 -2.087 47.940 1.00 86.81 778 ALA A O 1
ATOM 5709 N N . ARG A 1 779 ? -18.496 -3.168 46.262 1.00 84.25 779 ARG A N 1
ATOM 5710 C CA . ARG A 1 779 ? -17.949 -4.495 46.590 1.00 84.25 779 ARG A CA 1
ATOM 5711 C C . ARG A 1 779 ? -16.612 -4.783 45.904 1.00 84.25 779 ARG A C 1
ATOM 5713 O O . ARG A 1 779 ? -15.991 -5.802 46.178 1.00 84.25 779 ARG A O 1
ATOM 5720 N N . HIS A 1 780 ? -16.151 -3.913 45.005 1.00 83.75 780 HIS A N 1
ATOM 5721 C CA . HIS A 1 780 ? -14.900 -4.111 44.283 1.00 83.75 780 HIS A CA 1
ATOM 5722 C C . HIS A 1 780 ? -13.724 -3.530 45.080 1.00 83.75 780 HIS A C 1
ATOM 5724 O O . HIS A 1 780 ? -13.252 -2.427 44.808 1.00 83.75 780 HIS A O 1
ATOM 5730 N N . ASN A 1 781 ? -13.214 -4.281 46.058 1.00 80.88 781 ASN A N 1
ATOM 5731 C CA . ASN A 1 781 ? -12.198 -3.811 47.015 1.00 80.88 781 ASN A CA 1
ATOM 5732 C C . ASN A 1 781 ? -10.963 -3.163 46.364 1.00 80.88 781 ASN A C 1
ATOM 5734 O O . ASN A 1 781 ? -10.449 -2.158 46.854 1.00 80.88 781 ASN A O 1
ATOM 5738 N N . THR A 1 782 ? -10.510 -3.675 45.216 1.00 81.19 782 THR A N 1
ATOM 5739 C CA . THR A 1 782 ? -9.365 -3.088 44.507 1.00 81.19 782 THR A CA 1
ATOM 5740 C C . THR A 1 782 ? -9.659 -1.688 43.964 1.00 81.19 782 THR A C 1
ATOM 5742 O O . THR A 1 782 ? -8.769 -0.844 43.943 1.00 81.19 782 THR A O 1
ATOM 5745 N N . LEU A 1 783 ? -10.908 -1.404 43.579 1.00 84.88 783 LEU A N 1
ATOM 5746 C CA . LEU A 1 783 ? -11.317 -0.067 43.150 1.00 84.88 783 LEU A CA 1
ATOM 5747 C C . LEU A 1 783 ? -11.268 0.905 44.329 1.00 84.88 783 LEU A C 1
ATOM 5749 O O . LEU A 1 783 ? -10.720 1.994 44.193 1.00 84.88 783 LEU A O 1
ATOM 5753 N N . LEU A 1 784 ? -11.781 0.496 45.493 1.00 86.62 784 LEU A N 1
ATOM 5754 C CA . LEU A 1 784 ? -11.742 1.311 46.709 1.00 86.62 784 LEU A CA 1
ATOM 5755 C C . LEU A 1 784 ? -10.314 1.619 47.140 1.00 86.62 784 LEU A C 1
ATOM 5757 O O . LEU A 1 784 ? -10.018 2.769 47.442 1.00 86.62 784 LEU A O 1
ATOM 5761 N N . ARG A 1 785 ? -9.412 0.633 47.083 1.00 84.31 785 ARG A N 1
ATOM 5762 C CA . ARG A 1 785 ? -7.991 0.848 47.381 1.00 84.31 785 ARG A CA 1
ATOM 5763 C C . ARG A 1 785 ? -7.342 1.826 46.399 1.00 84.31 785 ARG A C 1
ATOM 5765 O O . ARG A 1 785 ? -6.566 2.676 46.821 1.00 84.31 785 ARG A O 1
ATOM 5772 N N . MET A 1 786 ? -7.667 1.751 45.107 1.00 85.44 786 MET A N 1
ATOM 5773 C CA . MET A 1 786 ? -7.142 2.695 44.112 1.00 85.44 786 MET A CA 1
ATOM 5774 C C . MET A 1 786 ? -7.698 4.107 44.290 1.00 85.44 786 MET A C 1
ATOM 5776 O O . MET A 1 786 ? -6.927 5.058 44.254 1.00 85.44 786 MET A O 1
ATOM 5780 N N . LEU A 1 787 ? -9.005 4.267 44.526 1.00 88.19 787 LEU A N 1
ATOM 5781 C CA . LEU A 1 787 ? -9.601 5.566 44.872 1.00 88.19 787 LEU A CA 1
ATOM 5782 C C . LEU A 1 787 ? -9.007 6.103 46.187 1.00 88.19 787 LEU A C 1
ATOM 5784 O O . LEU A 1 787 ? -8.766 7.302 46.318 1.00 88.19 787 LEU A O 1
ATOM 5788 N N . GLY A 1 788 ? -8.716 5.186 47.111 1.00 85.44 788 GLY A N 1
ATOM 5789 C CA . GLY A 1 788 ? -7.953 5.347 48.341 1.00 85.44 788 GLY A CA 1
ATOM 5790 C C . GLY A 1 788 ? -6.601 6.031 48.119 1.00 85.44 788 GLY A C 1
ATOM 5791 O O . GLY A 1 788 ? -6.367 7.186 48.484 1.00 85.44 788 GLY A O 1
ATOM 5792 N N . GLY A 1 789 ? -5.717 5.301 47.440 1.00 85.62 789 GLY A N 1
ATOM 5793 C CA . GLY A 1 789 ? -4.368 5.739 47.105 1.00 85.62 789 GLY A CA 1
ATOM 5794 C C . GLY A 1 789 ? -4.351 6.992 46.234 1.00 85.62 789 GLY A C 1
ATOM 5795 O O . GLY A 1 789 ? -3.581 7.906 46.512 1.00 85.62 789 GLY A O 1
ATOM 5796 N N . LEU A 1 790 ? -5.242 7.084 45.238 1.00 85.31 790 LEU A N 1
ATOM 5797 C CA . LEU A 1 790 ? -5.360 8.256 44.369 1.00 85.31 790 LEU A CA 1
ATOM 5798 C C . LEU A 1 790 ? -5.694 9.511 45.177 1.00 85.31 790 LEU A C 1
ATOM 5800 O O . LEU A 1 790 ? -5.139 10.569 44.905 1.00 85.31 790 LEU A O 1
ATOM 5804 N N . GLY A 1 791 ? -6.555 9.408 46.194 1.00 84.88 791 GLY A N 1
ATOM 5805 C CA . GLY A 1 791 ? -6.842 10.529 47.085 1.00 84.88 791 GLY A CA 1
ATOM 5806 C C . GLY A 1 791 ? -5.614 11.004 47.858 1.00 84.88 791 GLY A C 1
ATOM 5807 O O . GLY A 1 791 ? -5.386 12.209 47.926 1.00 84.88 791 GLY A O 1
ATOM 5808 N N . GLY A 1 792 ? -4.794 10.080 48.371 1.00 83.75 792 GLY A N 1
ATOM 5809 C CA . GLY A 1 792 ? -3.525 10.414 49.027 1.00 83.75 792 GLY A CA 1
ATOM 5810 C C . GLY A 1 792 ? -2.526 11.076 48.074 1.00 83.75 792 GLY A C 1
ATOM 5811 O O . GLY A 1 792 ? -1.942 12.105 48.400 1.00 83.75 792 GLY A O 1
ATOM 5812 N N . THR A 1 793 ? -2.394 10.542 46.859 1.00 84.69 793 THR A N 1
ATOM 5813 C CA . THR A 1 793 ? -1.528 11.105 45.816 1.00 84.69 793 THR A CA 1
ATOM 5814 C C . THR A 1 793 ? -1.978 12.496 45.371 1.00 84.69 793 THR A C 1
ATOM 5816 O O . THR A 1 793 ? -1.160 13.408 45.304 1.00 84.69 793 THR A O 1
ATOM 5819 N N . LEU A 1 794 ? -3.270 12.685 45.082 1.00 84.69 794 LEU A N 1
ATOM 5820 C CA . LEU A 1 794 ? -3.818 13.983 44.675 1.00 84.69 794 LEU A CA 1
ATOM 5821 C C . LEU A 1 794 ? -3.680 15.015 45.784 1.00 84.69 794 LEU A C 1
ATOM 5823 O O . LEU A 1 794 ? -3.392 16.170 45.495 1.00 84.69 794 LEU A O 1
ATOM 5827 N N . ALA A 1 795 ? -3.838 14.597 47.040 1.00 81.50 795 ALA A N 1
ATOM 5828 C CA . ALA A 1 795 ? -3.540 15.445 48.175 1.00 81.50 795 ALA A CA 1
ATOM 5829 C C . ALA A 1 795 ? -2.060 15.886 48.110 1.00 81.50 795 ALA A C 1
ATOM 5831 O O . ALA A 1 795 ? -1.777 17.085 48.124 1.00 81.50 795 ALA A O 1
ATOM 5832 N N . ASP A 1 796 ? -1.110 14.959 47.945 1.00 83.19 796 ASP A N 1
ATOM 5833 C CA . ASP A 1 796 ? 0.322 15.305 47.978 1.00 83.19 796 ASP A CA 1
ATOM 5834 C C . ASP A 1 796 ? 0.722 16.269 46.861 1.00 83.19 796 ASP A C 1
ATOM 5836 O O . ASP A 1 796 ? 1.592 17.118 47.070 1.00 83.19 796 ASP A O 1
ATOM 5840 N N . VAL A 1 797 ? 0.032 16.193 45.724 1.00 83.50 797 VAL A N 1
ATOM 5841 C CA . VAL A 1 797 ? 0.206 17.100 44.588 1.00 83.50 797 VAL A CA 1
ATOM 5842 C C . VAL A 1 797 ? -0.533 18.437 44.772 1.00 83.50 797 VAL A C 1
ATOM 5844 O O . VAL A 1 797 ? -0.047 19.469 44.315 1.00 83.50 797 VAL A O 1
ATOM 5847 N N . ALA A 1 798 ? -1.664 18.456 45.479 1.00 78.81 798 ALA A N 1
ATOM 5848 C CA . ALA A 1 798 ? -2.477 19.649 45.730 1.00 78.81 798 ALA A CA 1
ATOM 5849 C C . ALA A 1 798 ? -1.936 20.563 46.846 1.00 78.81 798 ALA A C 1
ATOM 5851 O O . ALA A 1 798 ? -2.631 21.487 47.274 1.00 78.81 798 ALA A O 1
ATOM 5852 N N . ARG A 1 799 ? -0.709 20.337 47.339 1.00 81.25 799 ARG A N 1
ATOM 5853 C CA . ARG A 1 799 ? -0.108 21.207 48.358 1.00 81.25 799 ARG A CA 1
ATOM 5854 C C . ARG A 1 799 ? -0.054 22.664 47.864 1.00 81.25 799 ARG A C 1
ATOM 5856 O O . ARG A 1 799 ? 0.315 22.897 46.708 1.00 81.25 799 ARG A O 1
ATOM 5863 N N . PRO A 1 800 ? -0.374 23.647 48.729 1.00 76.19 800 PRO A N 1
ATOM 5864 C CA . PRO A 1 800 ? -0.351 25.060 48.363 1.00 76.19 800 PRO A CA 1
ATOM 5865 C C . PRO A 1 800 ? 0.989 25.454 47.726 1.00 76.19 800 PRO A C 1
ATOM 5867 O O . PRO A 1 800 ? 2.043 25.248 48.325 1.00 76.19 800 PRO A O 1
ATOM 5870 N N . GLY A 1 801 ? 0.940 26.006 46.509 1.00 78.88 801 GLY A N 1
ATOM 5871 C CA . GLY A 1 801 ? 2.119 26.451 45.754 1.00 78.88 801 GLY A CA 1
ATOM 5872 C C . GLY A 1 801 ? 2.659 25.474 44.700 1.00 78.88 801 GLY A C 1
ATOM 5873 O O . GLY A 1 801 ? 3.602 25.830 44.000 1.00 78.88 801 GLY A O 1
ATOM 5874 N N . GLY A 1 802 ? 2.084 24.275 44.547 1.00 81.81 802 GLY A N 1
ATOM 5875 C CA . GLY A 1 802 ? 2.434 23.359 43.455 1.00 81.81 802 GLY A CA 1
ATOM 5876 C C . GLY A 1 802 ? 1.763 23.733 42.128 1.00 81.81 802 GLY A C 1
ATOM 5877 O O . GLY A 1 802 ? 0.554 23.950 42.088 1.00 81.81 802 GLY A O 1
ATOM 5878 N N . GLU A 1 803 ? 2.515 23.739 41.022 1.00 84.94 803 GLU A N 1
ATOM 5879 C CA . GLU A 1 803 ? 1.988 24.015 39.667 1.00 84.94 803 GLU A CA 1
ATOM 5880 C C . GLU A 1 803 ? 0.862 23.047 39.250 1.00 84.94 803 GLU A C 1
ATOM 5882 O O . GLU A 1 803 ? -0.032 23.404 38.483 1.00 84.94 803 GLU A O 1
ATOM 5887 N N . LEU A 1 804 ? 0.859 21.831 39.807 1.00 87.00 804 LEU A N 1
ATOM 5888 C CA . LEU A 1 804 ? -0.138 20.795 39.528 1.00 87.00 804 LEU A CA 1
ATOM 5889 C C . LEU A 1 804 ? -1.405 20.893 40.396 1.00 87.00 804 LEU A C 1
ATOM 5891 O O . LEU A 1 804 ? -2.372 20.179 40.127 1.00 87.00 804 LEU A O 1
ATOM 5895 N N . ALA A 1 805 ? -1.451 21.770 41.407 1.00 87.19 805 ALA A N 1
ATOM 5896 C CA . ALA A 1 805 ? -2.598 21.868 42.315 1.00 87.19 805 ALA A CA 1
ATOM 5897 C C . ALA A 1 805 ? -3.902 22.218 41.572 1.00 87.19 805 ALA A C 1
ATOM 5899 O O . ALA A 1 805 ? -4.956 21.650 41.862 1.00 87.19 805 ALA A O 1
ATOM 5900 N N . ALA A 1 806 ? -3.814 23.073 40.547 1.00 87.44 806 ALA A N 1
ATOM 5901 C CA . ALA A 1 806 ? -4.950 23.436 39.699 1.00 87.44 806 ALA A CA 1
ATOM 5902 C C . ALA A 1 806 ? -5.500 22.250 38.880 1.00 87.44 806 ALA A C 1
ATOM 5904 O O . ALA A 1 806 ? -6.698 22.196 38.617 1.00 87.44 806 ALA A O 1
ATOM 5905 N N . GLN A 1 807 ? -4.649 21.288 38.499 1.00 88.12 807 GLN A N 1
ATOM 5906 C CA . GLN A 1 807 ? -5.066 20.078 37.778 1.00 88.12 807 GLN A CA 1
ATOM 5907 C C . GLN A 1 807 ? -5.578 18.984 38.725 1.00 88.12 807 GLN A C 1
ATOM 5909 O O . GLN A 1 807 ? -6.470 18.221 38.362 1.00 88.12 807 GLN A O 1
ATOM 5914 N N . ALA A 1 808 ? -5.030 18.906 39.941 1.00 87.94 808 ALA A N 1
ATOM 5915 C CA . ALA A 1 808 ? -5.410 17.908 40.937 1.00 87.94 808 ALA A CA 1
ATOM 5916 C C . ALA A 1 808 ? -6.805 18.160 41.529 1.00 87.94 808 ALA A C 1
ATOM 5918 O O . ALA A 1 808 ? -7.520 17.204 41.835 1.00 87.94 808 ALA A O 1
ATOM 5919 N N . LEU A 1 809 ? -7.201 19.430 41.672 1.00 86.75 809 LEU A N 1
ATOM 5920 C CA . LEU A 1 809 ? -8.449 19.820 42.329 1.00 86.75 809 LEU A CA 1
ATOM 5921 C C . LEU A 1 809 ? -9.713 19.236 41.655 1.00 86.75 809 LEU A C 1
ATOM 5923 O O . LEU A 1 809 ? -10.464 18.552 42.354 1.00 86.75 809 LEU A O 1
ATOM 5927 N N . PRO A 1 810 ? -9.937 19.376 40.329 1.00 89.50 810 PRO A N 1
ATOM 5928 C CA . PRO A 1 810 ? -11.114 18.791 39.676 1.00 89.50 810 PRO A CA 1
ATOM 5929 C C . PRO A 1 810 ? -11.196 17.266 39.830 1.00 89.50 810 PRO A C 1
ATOM 5931 O O . PRO A 1 810 ? -12.267 16.708 40.054 1.00 89.50 810 PRO A O 1
ATOM 5934 N N . ILE A 1 811 ? -10.053 16.579 39.766 1.00 89.44 811 ILE A N 1
ATOM 5935 C CA . ILE A 1 811 ? -9.976 15.117 39.894 1.00 89.44 811 ILE A CA 1
ATOM 5936 C C . ILE A 1 811 ? -10.285 14.701 41.335 1.00 89.44 811 ILE A C 1
ATOM 5938 O O . ILE A 1 811 ? -10.964 13.701 41.571 1.00 89.44 811 ILE A O 1
ATOM 5942 N N . TYR A 1 812 ? -9.819 15.481 42.313 1.00 87.25 812 TYR A N 1
ATOM 5943 C CA . TYR A 1 812 ? -10.111 15.262 43.724 1.00 87.25 812 TYR A CA 1
ATOM 5944 C C . TYR A 1 812 ? -11.608 15.412 44.017 1.00 87.25 812 TYR A C 1
ATOM 5946 O O . TYR A 1 812 ? -12.193 14.560 44.693 1.00 87.25 812 TYR A O 1
ATOM 5954 N N . GLU A 1 813 ? -12.242 16.464 43.499 1.00 88.44 813 GLU A N 1
ATOM 5955 C CA . GLU A 1 813 ? -13.685 16.695 43.633 1.00 88.44 813 GLU A CA 1
ATOM 5956 C C . GLU A 1 813 ? -14.492 15.558 43.011 1.00 88.44 813 GLU A C 1
ATOM 5958 O O . GLU A 1 813 ? -15.419 15.033 43.634 1.00 88.44 813 GLU A O 1
ATOM 5963 N N . GLN A 1 814 ? -14.084 15.126 41.821 1.00 89.44 814 GLN A N 1
ATOM 5964 C CA . GLN A 1 814 ? -14.716 14.040 41.095 1.00 89.44 814 GLN A CA 1
ATOM 5965 C C . GLN A 1 814 ? -14.600 12.698 41.830 1.00 89.44 814 GLN A C 1
ATOM 5967 O O . GLN A 1 814 ? -15.586 12.002 42.072 1.00 89.44 814 GLN A O 1
ATOM 5972 N N . ARG A 1 815 ? -13.396 12.360 42.299 1.00 91.00 815 ARG A N 1
ATOM 5973 C CA . ARG A 1 815 ? -13.166 11.194 43.163 1.00 91.00 815 ARG A CA 1
ATOM 5974 C C . ARG A 1 815 ? -14.062 11.237 44.403 1.00 91.00 815 ARG A C 1
ATOM 5976 O O . ARG A 1 815 ? -14.648 10.225 44.779 1.00 91.00 815 ARG A O 1
ATOM 5983 N N . SER A 1 816 ? -14.166 12.400 45.042 1.00 88.44 816 SER A N 1
ATOM 5984 C CA . SER A 1 816 ? -14.952 12.585 46.267 1.00 88.44 816 SER A CA 1
ATOM 5985 C C . SER A 1 816 ? -16.456 12.482 46.000 1.00 88.44 816 SER A C 1
ATOM 5987 O O . SER A 1 816 ? -17.191 11.918 46.805 1.00 88.44 816 SER A O 1
ATOM 5989 N N . SER A 1 817 ? -16.931 12.974 44.855 1.00 90.88 817 SER A N 1
ATOM 5990 C CA . SER A 1 817 ? -18.301 12.766 44.370 1.00 90.88 817 SER A CA 1
ATOM 5991 C C . SER A 1 817 ? -18.615 11.276 44.190 1.00 90.88 817 SER A C 1
ATOM 5993 O O . SER A 1 817 ? -19.609 10.792 44.739 1.00 90.88 817 SER A O 1
ATOM 5995 N N . LEU A 1 818 ? -17.732 10.519 43.531 1.00 90.44 818 LEU A N 1
ATOM 5996 C CA . LEU A 1 818 ? -17.889 9.072 43.381 1.00 90.44 818 LEU A CA 1
ATOM 5997 C C . LEU A 1 818 ? -17.885 8.345 44.736 1.00 90.44 818 LEU A C 1
ATOM 5999 O O . LEU A 1 818 ? -18.760 7.518 44.991 1.00 90.44 818 LEU A O 1
ATOM 6003 N N . LEU A 1 819 ? -16.954 8.679 45.637 1.00 90.50 819 LEU A N 1
ATOM 6004 C CA . LEU A 1 819 ? -16.896 8.081 46.974 1.00 90.50 819 LEU A CA 1
ATOM 6005 C C . LEU A 1 819 ? -18.165 8.363 47.788 1.00 90.50 819 LEU A C 1
ATOM 6007 O O . LEU A 1 819 ? -18.685 7.435 48.401 1.00 90.50 819 LEU A O 1
ATOM 6011 N N . ARG A 1 820 ? -18.735 9.578 47.735 1.00 90.50 820 ARG A N 1
ATOM 6012 C CA . ARG A 1 820 ? -20.004 9.899 48.428 1.00 90.50 820 ARG A CA 1
ATOM 6013 C C . ARG A 1 820 ? -21.138 8.973 48.013 1.00 90.50 820 ARG A C 1
ATOM 6015 O O . ARG A 1 820 ? -21.992 8.644 48.829 1.00 90.50 820 ARG A O 1
ATOM 6022 N N . ARG A 1 821 ? -21.136 8.548 46.751 1.00 91.56 821 ARG A N 1
ATOM 6023 C CA . ARG A 1 821 ? -22.127 7.612 46.219 1.00 91.56 821 ARG A CA 1
ATOM 6024 C C . ARG A 1 821 ? -21.835 6.176 46.634 1.00 91.56 821 ARG A C 1
ATOM 6026 O O . ARG A 1 821 ? -22.775 5.443 46.898 1.00 91.56 821 ARG A O 1
ATOM 6033 N N . LEU A 1 822 ? -20.566 5.777 46.718 1.00 90.12 822 LEU A N 1
ATOM 6034 C CA . LEU A 1 822 ? -20.172 4.414 47.091 1.00 90.12 822 LEU A CA 1
ATOM 6035 C C . LEU A 1 822 ? -20.345 4.128 48.588 1.00 90.12 822 LEU A C 1
ATOM 6037 O O . LEU A 1 822 ? -20.789 3.036 48.935 1.00 90.12 822 LEU A O 1
ATOM 6041 N N . VAL A 1 823 ? -20.034 5.092 49.464 1.00 90.38 823 VAL A N 1
ATOM 6042 C CA . VAL A 1 823 ? -20.008 4.915 50.931 1.00 90.38 823 VAL A CA 1
ATOM 6043 C C . VAL A 1 823 ? -21.278 4.284 51.516 1.00 90.38 823 VAL A C 1
ATOM 6045 O O . VAL A 1 823 ? -21.141 3.336 52.288 1.00 90.38 823 VAL A O 1
ATOM 6048 N N . PRO A 1 824 ? -22.504 4.702 51.144 1.00 91.56 824 PRO A N 1
ATOM 6049 C CA . PRO A 1 824 ? -23.733 4.088 51.656 1.00 91.56 824 PRO A CA 1
ATOM 6050 C C . PRO A 1 824 ? -23.880 2.590 51.356 1.00 91.56 824 PRO A C 1
ATOM 6052 O O . PRO A 1 824 ? -24.683 1.917 51.997 1.00 91.56 824 PRO A O 1
ATOM 6055 N N . HIS A 1 825 ? -23.137 2.071 50.377 1.00 89.88 825 HIS A N 1
ATOM 6056 C CA . HIS A 1 825 ? -23.197 0.679 49.935 1.00 89.88 825 HIS A CA 1
ATOM 6057 C C . HIS A 1 825 ? -21.985 -0.149 50.366 1.00 89.88 825 HIS A C 1
ATOM 6059 O O . HIS A 1 825 ? -21.919 -1.340 50.046 1.00 89.88 825 HIS A O 1
ATOM 6065 N N . LEU A 1 826 ? -21.020 0.460 51.060 1.00 87.69 826 LEU A N 1
ATOM 6066 C CA . LEU A 1 826 ? -19.871 -0.262 51.579 1.00 87.69 826 LEU A CA 1
ATOM 6067 C C . LEU A 1 826 ? -20.323 -1.191 52.718 1.00 87.69 826 LEU A C 1
ATOM 6069 O O . LEU A 1 826 ? -21.127 -0.779 53.556 1.00 87.69 826 LEU A O 1
ATOM 6073 N N . PRO A 1 827 ? -19.815 -2.433 52.783 1.00 84.00 827 PRO A N 1
ATOM 6074 C CA . PRO A 1 827 ? -20.133 -3.380 53.849 1.00 84.00 827 PRO A CA 1
ATOM 6075 C C . PRO A 1 827 ? -19.362 -3.037 55.137 1.00 84.00 827 PRO A C 1
ATOM 6077 O O . PRO A 1 827 ? -18.608 -3.857 55.657 1.00 84.00 827 PRO A O 1
ATOM 6080 N N . ILE A 1 828 ? -19.510 -1.804 55.619 1.00 84.62 828 ILE A N 1
ATOM 6081 C CA . ILE A 1 828 ? -18.791 -1.258 56.772 1.00 84.62 828 ILE A CA 1
ATOM 6082 C C . ILE A 1 828 ? -19.665 -1.391 58.016 1.00 84.62 828 ILE A C 1
ATOM 6084 O O . ILE A 1 828 ? -20.892 -1.296 57.941 1.00 84.62 828 ILE A O 1
ATOM 6088 N N . ASP A 1 829 ? -19.027 -1.624 59.162 1.00 85.31 829 ASP A N 1
ATOM 6089 C CA . ASP A 1 829 ? -19.707 -1.579 60.451 1.00 85.31 829 ASP A CA 1
ATOM 6090 C C . ASP A 1 829 ? -20.382 -0.201 60.623 1.00 85.31 829 ASP A C 1
ATOM 6092 O O . ASP A 1 829 ? -19.723 0.820 60.408 1.00 85.31 829 ASP A O 1
ATOM 6096 N N . PRO A 1 830 ? -21.668 -0.123 61.011 1.00 85.12 830 PRO A N 1
ATOM 6097 C CA . PRO A 1 830 ? -22.352 1.152 61.227 1.00 85.12 830 PRO A CA 1
ATOM 6098 C C . PRO A 1 830 ? -21.565 2.144 62.101 1.00 85.12 830 PRO A C 1
ATOM 6100 O O . PRO A 1 830 ? -21.654 3.348 61.885 1.00 85.12 830 PRO A O 1
ATOM 6103 N N . SER A 1 831 ? -20.747 1.653 63.041 1.00 83.25 831 SER A N 1
ATOM 6104 C CA . SER A 1 831 ? -19.878 2.484 63.890 1.00 83.25 831 SER A CA 1
ATOM 6105 C C . SER A 1 831 ? -18.756 3.215 63.139 1.00 83.25 831 SER A C 1
ATOM 6107 O O . SER A 1 831 ? -18.332 4.283 63.569 1.00 83.25 831 SER A O 1
ATOM 6109 N N . GLN A 1 832 ? -18.298 2.677 62.008 1.00 81.88 832 GLN A N 1
ATOM 6110 C CA . GLN A 1 832 ? -17.271 3.269 61.143 1.00 81.88 832 GLN A CA 1
ATOM 6111 C C . GLN A 1 832 ? -17.879 4.088 59.993 1.00 81.88 832 GLN A C 1
ATOM 6113 O O . GLN A 1 832 ? -17.165 4.788 59.274 1.00 81.88 832 GLN A O 1
ATOM 6118 N N . GLN A 1 833 ? -19.198 4.013 59.796 1.00 81.00 833 GLN A N 1
ATOM 6119 C CA . GLN A 1 833 ? -19.877 4.651 58.672 1.00 81.00 833 GLN A CA 1
ATOM 6120 C C . GLN A 1 833 ? -19.819 6.182 58.753 1.00 81.00 833 GLN A C 1
ATOM 6122 O O . GLN A 1 833 ? -19.593 6.830 57.733 1.00 81.00 833 GLN A O 1
ATOM 6127 N N . ASP A 1 834 ? -19.950 6.757 59.952 1.00 79.94 834 ASP A N 1
ATOM 6128 C CA . ASP A 1 834 ? -19.831 8.204 60.165 1.00 79.94 834 ASP A CA 1
ATOM 6129 C C . ASP A 1 834 ? -18.396 8.702 59.971 1.00 79.94 834 ASP A C 1
ATOM 6131 O O . ASP A 1 834 ? -18.192 9.770 59.390 1.00 79.94 834 ASP A O 1
ATOM 6135 N N . GLU A 1 835 ? -17.405 7.905 60.383 1.00 80.38 835 GLU A N 1
ATOM 6136 C CA . GLU A 1 835 ? -15.990 8.206 60.165 1.00 80.38 835 GLU A CA 1
ATOM 6137 C C . GLU A 1 835 ? -15.689 8.227 58.666 1.00 80.38 835 GLU A C 1
ATOM 6139 O O . GLU A 1 835 ? -15.233 9.245 58.150 1.00 80.38 835 GLU A O 1
ATOM 6144 N N . VAL A 1 836 ? -16.058 7.175 57.930 1.00 80.06 836 VAL A N 1
ATOM 6145 C CA . VAL A 1 836 ? -15.872 7.096 56.472 1.00 80.06 836 VAL A CA 1
ATOM 6146 C C . VAL A 1 836 ? -16.686 8.159 55.726 1.00 80.06 836 VAL A C 1
ATOM 6148 O O . VAL A 1 836 ? -16.230 8.693 54.714 1.00 80.06 836 VAL A O 1
ATOM 6151 N N . ARG A 1 837 ? -17.861 8.541 56.227 1.00 81.62 837 ARG A N 1
ATOM 6152 C CA . ARG A 1 837 ? -18.640 9.648 55.668 1.00 81.62 837 ARG A CA 1
ATOM 6153 C C . ARG A 1 837 ? -17.935 10.992 55.859 1.00 81.62 837 ARG A C 1
ATOM 6155 O O . ARG A 1 837 ? -17.771 11.721 54.884 1.00 81.62 837 ARG A O 1
ATOM 6162 N N . HIS A 1 838 ? -17.445 11.285 57.064 1.00 75.25 838 HIS A N 1
ATOM 6163 C CA . HIS A 1 838 ? -16.661 12.495 57.343 1.00 75.25 838 HIS A CA 1
ATOM 6164 C C . HIS A 1 838 ? -15.357 12.535 56.531 1.00 75.25 838 HIS A C 1
ATOM 6166 O O . HIS A 1 838 ? -14.977 13.594 56.036 1.00 75.25 838 HIS A O 1
ATOM 6172 N N . CYS A 1 839 ? -14.715 11.380 56.319 1.00 71.94 839 CYS A N 1
ATOM 6173 C CA . CYS A 1 839 ? -13.534 11.226 55.462 1.00 71.94 839 CYS A CA 1
ATOM 6174 C C . CYS A 1 839 ? -13.788 11.685 54.018 1.00 71.94 839 CYS A C 1
ATOM 6176 O O . CYS A 1 839 ? -12.896 12.202 53.349 1.00 71.94 839 CYS A O 1
ATOM 6178 N N . VAL A 1 840 ? -15.001 11.455 53.522 1.00 74.19 840 VAL A N 1
ATOM 6179 C CA . VAL A 1 840 ? -15.391 11.762 52.147 1.00 74.19 840 VAL A CA 1
ATOM 6180 C C . VAL A 1 840 ? -15.979 13.178 52.017 1.00 74.19 840 VAL A C 1
ATOM 6182 O O . VAL A 1 840 ? -15.865 13.787 50.954 1.00 74.19 840 VAL A O 1
ATOM 6185 N N . GLU A 1 841 ? -16.586 13.714 53.080 1.00 72.38 841 GLU A N 1
ATOM 6186 C CA . GLU A 1 841 ? -17.193 15.055 53.125 1.00 72.38 841 GLU A CA 1
ATOM 6187 C C . GLU A 1 841 ? -16.190 16.184 53.483 1.00 72.38 841 GLU A C 1
ATOM 6189 O O . GLU A 1 841 ? -16.482 17.355 53.239 1.00 72.38 841 GLU A O 1
ATOM 6194 N N . GLY A 1 842 ? -14.996 15.870 54.008 1.00 66.19 842 GLY A N 1
ATOM 6195 C CA . GLY A 1 842 ? -13.969 16.849 54.405 1.00 66.19 842 GLY A CA 1
ATOM 6196 C C . GLY A 1 842 ? -13.252 17.560 53.240 1.00 66.19 842 GLY A C 1
ATOM 6197 O O . GLY A 1 842 ? -12.326 17.016 52.628 1.00 66.19 842 GLY A O 1
ATOM 6198 N N . CYS A 1 843 ? -13.634 18.813 52.950 1.00 51.94 843 CYS A N 1
ATOM 6199 C CA . CYS A 1 843 ? -13.100 19.615 51.838 1.00 51.94 843 CYS A CA 1
ATOM 6200 C C . CYS A 1 843 ? -11.878 20.513 52.172 1.00 51.94 843 CYS A C 1
ATOM 6202 O O . CYS A 1 843 ? -11.920 21.402 53.020 1.00 51.94 843 CYS A O 1
ATOM 6204 N N . LEU A 1 844 ? -10.826 20.293 51.377 1.00 57.41 844 LEU A N 1
ATOM 6205 C CA . LEU A 1 844 ? -9.973 21.227 50.614 1.00 57.41 844 LEU A CA 1
ATOM 6206 C C . LEU A 1 844 ? -9.099 22.322 51.256 1.00 57.41 844 LEU A C 1
ATOM 6208 O O . LEU A 1 844 ? -8.067 22.593 50.650 1.00 57.41 844 LEU A O 1
ATOM 6212 N N . GLU A 1 845 ? -9.370 22.899 52.430 1.00 55.16 845 GLU A N 1
ATOM 6213 C CA . GLU A 1 845 ? -8.520 24.031 52.892 1.00 55.16 845 GLU A CA 1
ATOM 6214 C C . GLU A 1 845 ? -7.874 23.895 54.279 1.00 55.16 845 GLU A C 1
ATOM 6216 O O . GLU A 1 845 ? -6.791 24.442 54.480 1.00 55.16 845 GLU A O 1
ATOM 6221 N N . ALA A 1 846 ? -8.436 23.130 55.224 1.00 54.34 846 ALA A N 1
ATOM 6222 C CA . ALA A 1 846 ? -7.937 23.151 56.612 1.00 54.34 846 ALA A CA 1
ATOM 6223 C C . ALA A 1 846 ? -7.367 21.826 57.150 1.00 54.34 846 ALA A C 1
ATOM 6225 O O . ALA A 1 846 ? -6.689 21.827 58.175 1.00 54.34 846 ALA A O 1
ATOM 6226 N N . GLU A 1 847 ? -7.604 20.682 56.499 1.00 63.19 847 GLU A N 1
ATOM 6227 C CA . GLU A 1 847 ? -7.365 19.380 57.145 1.00 63.19 847 GLU A CA 1
ATOM 6228 C C . GLU A 1 847 ? -6.722 18.336 56.230 1.00 63.19 847 GLU A C 1
ATOM 6230 O O . GLU A 1 847 ? -7.074 17.159 56.224 1.00 63.19 847 GLU A O 1
ATOM 6235 N N . TYR A 1 848 ? -5.694 18.762 55.503 1.00 62.81 848 TYR A N 1
ATOM 6236 C CA . TYR A 1 848 ? -4.834 17.898 54.695 1.00 62.81 848 TYR A CA 1
ATOM 6237 C C . TYR A 1 848 ? -4.389 16.610 55.422 1.00 62.81 848 TYR A C 1
ATOM 6239 O O . TYR A 1 848 ? -4.481 15.499 54.899 1.00 62.81 848 TYR A O 1
ATOM 6247 N N . ALA A 1 849 ? -3.949 16.759 56.676 1.00 66.31 849 ALA A N 1
ATOM 6248 C CA . ALA A 1 849 ? -3.506 15.649 57.514 1.00 66.31 849 ALA A CA 1
ATOM 6249 C C . ALA A 1 849 ? -4.656 14.729 57.959 1.00 66.31 849 ALA A C 1
ATOM 6251 O O . ALA A 1 849 ? -4.436 13.530 58.138 1.00 66.31 849 ALA A O 1
ATOM 6252 N N . ARG A 1 850 ? -5.876 15.268 58.121 1.00 67.62 850 ARG A N 1
ATOM 6253 C CA . ARG A 1 850 ? -7.060 14.461 58.438 1.00 67.62 850 ARG A CA 1
ATOM 6254 C C . ARG A 1 850 ? -7.477 13.663 57.210 1.00 67.62 850 ARG A C 1
ATOM 6256 O O . ARG A 1 850 ? -7.592 12.455 57.330 1.00 67.62 850 ARG A O 1
ATOM 6263 N N . ASN A 1 851 ? -7.533 14.292 56.034 1.00 67.31 851 ASN A N 1
ATOM 6264 C CA . ASN A 1 851 ? -7.830 13.608 54.774 1.00 67.31 851 ASN A CA 1
ATOM 6265 C C . ASN A 1 851 ? -6.845 12.469 54.486 1.00 67.31 851 ASN A C 1
ATOM 6267 O O . ASN A 1 851 ? -7.271 11.393 54.087 1.00 67.31 851 ASN A O 1
ATOM 6271 N N . ARG A 1 852 ? -5.546 12.639 54.759 1.00 71.44 852 ARG A N 1
ATOM 6272 C CA . ARG A 1 852 ? -4.575 11.543 54.615 1.00 71.44 852 ARG A CA 1
ATOM 6273 C C . ARG A 1 852 ? -4.897 10.342 55.515 1.00 71.44 852 ARG A C 1
ATOM 6275 O O . ARG A 1 852 ? -4.981 9.230 55.007 1.00 71.44 852 ARG A O 1
ATOM 6282 N N . ARG A 1 853 ? -5.127 10.564 56.815 1.00 72.69 853 ARG A N 1
ATOM 6283 C CA . ARG A 1 853 ? -5.526 9.495 57.756 1.00 72.69 853 ARG A CA 1
ATOM 6284 C C . ARG A 1 853 ? -6.853 8.852 57.362 1.00 72.69 853 ARG A C 1
ATOM 6286 O O . ARG A 1 853 ? -7.008 7.643 57.410 1.00 72.69 853 ARG A O 1
ATOM 6293 N N . SER A 1 854 ? -7.794 9.664 56.910 1.00 68.50 854 SER A N 1
ATOM 6294 C CA . SER A 1 854 ? -9.084 9.239 56.384 1.00 68.50 854 SER A CA 1
ATOM 6295 C C . SER A 1 854 ? -8.964 8.316 55.162 1.00 68.50 854 SER A C 1
ATOM 6297 O O . SER A 1 854 ? -9.718 7.352 55.033 1.00 68.50 854 SER A O 1
ATOM 6299 N N . MET A 1 855 ? -7.991 8.562 54.278 1.00 73.38 855 MET A N 1
ATOM 6300 C CA . MET A 1 855 ? -7.695 7.666 53.155 1.00 73.38 855 MET A CA 1
ATOM 6301 C C . MET A 1 855 ? -7.027 6.359 53.612 1.00 73.38 855 MET A C 1
ATOM 6303 O O . MET A 1 855 ? -7.290 5.316 53.016 1.00 73.38 855 MET A O 1
ATOM 6307 N N . GLU A 1 856 ? -6.206 6.397 54.667 1.00 78.44 856 GLU A N 1
ATOM 6308 C CA . GLU A 1 856 ? -5.619 5.197 55.288 1.00 78.44 856 GLU A CA 1
ATOM 6309 C C . GLU A 1 856 ? -6.724 4.282 55.846 1.00 78.44 856 GLU A C 1
ATOM 6311 O O . GLU A 1 856 ? -6.737 3.096 55.529 1.00 78.44 856 GLU A O 1
ATOM 6316 N N . VAL A 1 857 ? -7.735 4.842 56.524 1.00 79.50 857 VAL A N 1
ATOM 6317 C CA . VAL A 1 857 ? -8.905 4.086 57.019 1.00 79.50 857 VAL A CA 1
ATOM 6318 C C . VAL A 1 857 ? -9.678 3.406 55.881 1.00 79.50 857 VAL A C 1
ATOM 6320 O O . VAL A 1 857 ? -10.061 2.244 55.996 1.00 79.50 857 VAL A O 1
ATOM 6323 N N . LEU A 1 858 ? -9.890 4.088 54.749 1.00 76.88 858 LEU A N 1
ATOM 6324 C CA . LEU A 1 858 ? -10.538 3.490 53.570 1.00 76.88 858 LEU A CA 1
ATOM 6325 C C . LEU A 1 858 ? -9.731 2.318 52.985 1.00 76.88 858 LEU A C 1
ATOM 6327 O O . LEU A 1 858 ? -10.321 1.323 52.554 1.00 76.88 858 LEU A O 1
ATOM 6331 N N . CYS A 1 859 ? -8.399 2.418 52.974 1.00 79.25 859 CYS A N 1
ATOM 6332 C CA . CYS A 1 859 ? -7.521 1.321 52.566 1.00 79.25 859 CYS A CA 1
ATOM 6333 C C . CYS A 1 859 ? -7.599 0.145 53.549 1.00 79.25 859 CYS A C 1
ATOM 6335 O O . CYS A 1 859 ? -7.760 -0.990 53.106 1.00 79.25 859 CYS A O 1
ATOM 6337 N N . ASP A 1 860 ? -7.581 0.411 54.856 1.00 82.38 860 ASP A N 1
ATOM 6338 C CA . ASP A 1 860 ? -7.680 -0.616 55.899 1.00 82.38 860 ASP A CA 1
ATOM 6339 C C . ASP A 1 860 ? -9.011 -1.379 55.827 1.00 82.38 860 ASP A C 1
ATOM 6341 O O . ASP A 1 860 ? -9.045 -2.606 55.943 1.00 82.38 860 ASP A O 1
ATOM 6345 N N . VAL A 1 861 ? -10.115 -0.672 55.564 1.00 80.19 861 VAL A N 1
ATOM 6346 C CA . VAL A 1 861 ? -11.436 -1.278 55.336 1.00 80.19 861 VAL A CA 1
ATOM 6347 C C . VAL A 1 861 ? -11.417 -2.191 54.106 1.00 80.19 861 VAL A C 1
ATOM 6349 O O . VAL A 1 861 ? -11.906 -3.322 54.169 1.00 80.19 861 VAL A O 1
ATOM 6352 N N . ALA A 1 862 ? -10.835 -1.737 52.991 1.00 77.88 862 ALA A N 1
ATOM 6353 C CA . ALA A 1 862 ? -10.724 -2.545 51.775 1.00 77.88 862 ALA A CA 1
ATOM 6354 C C . ALA A 1 862 ? -9.839 -3.790 51.985 1.00 77.88 862 ALA A C 1
ATOM 6356 O O . ALA A 1 862 ? -10.150 -4.873 51.478 1.00 77.88 862 ALA A O 1
ATOM 6357 N N . ASP A 1 863 ? -8.760 -3.658 52.758 1.00 81.50 863 ASP A N 1
ATOM 6358 C CA . ASP A 1 863 ? -7.848 -4.746 53.115 1.00 81.50 863 ASP A CA 1
ATOM 6359 C C . ASP A 1 863 ? -8.530 -5.776 54.024 1.00 81.50 863 ASP A C 1
ATOM 6361 O O . ASP A 1 863 ? -8.438 -6.984 53.779 1.00 81.50 863 ASP A O 1
ATOM 6365 N N . ALA A 1 864 ? -9.275 -5.316 55.032 1.00 83.56 864 ALA A N 1
ATOM 6366 C CA . ALA A 1 864 ? -10.051 -6.170 55.924 1.00 83.56 864 ALA A CA 1
ATOM 6367 C C . ALA A 1 864 ? -11.133 -6.954 55.164 1.00 83.56 864 ALA A C 1
ATOM 6369 O O . ALA A 1 864 ? -11.316 -8.153 55.402 1.00 83.56 864 ALA A O 1
ATOM 6370 N N . GLN A 1 865 ? -11.807 -6.308 54.211 1.00 79.31 865 GLN A N 1
ATOM 6371 C CA . GLN A 1 865 ? -12.826 -6.938 53.377 1.00 79.31 865 GLN A CA 1
ATOM 6372 C C . GLN A 1 865 ? -12.222 -7.984 52.426 1.00 79.31 865 GLN A C 1
ATOM 6374 O O . GLN A 1 865 ? -12.739 -9.099 52.339 1.00 79.31 865 GLN A O 1
ATOM 6379 N N . LEU A 1 866 ? -11.079 -7.697 51.794 1.00 78.31 866 LEU A N 1
ATOM 6380 C CA . LEU A 1 866 ? -10.347 -8.689 50.994 1.00 78.31 866 LEU A CA 1
ATOM 6381 C C . LEU A 1 866 ? -9.885 -9.882 51.830 1.00 78.31 866 LEU A C 1
ATOM 6383 O O . LEU A 1 866 ? -9.982 -11.024 51.382 1.00 78.31 866 LEU A O 1
ATOM 6387 N N . ALA A 1 867 ? -9.407 -9.643 53.052 1.00 84.44 867 ALA A N 1
ATOM 6388 C CA . ALA A 1 867 ? -9.025 -10.715 53.962 1.00 84.44 867 ALA A CA 1
ATOM 6389 C C . ALA A 1 867 ? -10.231 -11.583 54.355 1.00 84.44 867 ALA A C 1
ATOM 6391 O O . ALA A 1 867 ? -10.093 -12.801 54.481 1.00 84.44 867 ALA A O 1
ATOM 6392 N N . LYS A 1 868 ? -11.415 -10.983 54.522 1.00 85.25 868 LYS A N 1
ATOM 6393 C CA . LYS A 1 868 ? -12.667 -11.703 54.776 1.00 85.25 868 LYS A CA 1
ATOM 6394 C C . LYS A 1 868 ? -13.085 -12.553 53.574 1.00 85.25 868 LYS A C 1
ATOM 6396 O O . LYS A 1 868 ? -13.291 -13.750 53.747 1.00 85.25 868 LYS A O 1
ATOM 6401 N N . GLU A 1 869 ? -13.121 -11.986 52.371 1.00 79.88 869 GLU A N 1
ATOM 6402 C CA . GLU A 1 869 ? -13.458 -12.711 51.135 1.00 79.88 869 GLU A CA 1
ATOM 6403 C C . GLU A 1 869 ? -12.474 -13.852 50.851 1.00 79.88 869 GLU A C 1
ATOM 6405 O O . GLU A 1 869 ? -12.884 -14.954 50.495 1.00 79.88 869 GLU A O 1
ATOM 6410 N N . ALA A 1 870 ? -11.174 -13.633 51.069 1.00 80.88 870 ALA A N 1
ATOM 6411 C CA . ALA A 1 870 ? -10.163 -14.676 50.928 1.00 80.88 870 ALA A CA 1
ATOM 6412 C C . ALA A 1 870 ? -10.370 -15.818 51.936 1.00 80.88 870 ALA A C 1
ATOM 6414 O O . ALA A 1 870 ? -10.197 -16.983 51.581 1.00 80.88 870 ALA A O 1
ATOM 6415 N N . ARG A 1 871 ? -10.771 -15.510 53.178 1.00 88.12 871 ARG A N 1
ATOM 6416 C CA . ARG A 1 871 ? -11.124 -16.522 54.188 1.00 88.12 871 ARG A CA 1
ATOM 6417 C C . ARG A 1 871 ? -12.396 -17.274 53.817 1.00 88.12 871 ARG A C 1
ATOM 6419 O O . ARG A 1 871 ? -12.422 -18.486 53.984 1.00 88.12 871 ARG A O 1
ATOM 6426 N N . GLU A 1 872 ? -13.418 -16.592 53.308 1.00 84.62 872 GLU A N 1
ATOM 6427 C CA . GLU A 1 872 ? -14.666 -17.213 52.847 1.00 84.62 872 GLU A CA 1
ATOM 6428 C C . GLU A 1 872 ? -14.415 -18.125 51.640 1.00 84.62 872 GLU A C 1
ATOM 6430 O O . GLU A 1 872 ? -14.826 -19.282 51.659 1.00 84.62 872 GLU A O 1
ATOM 6435 N N . ALA A 1 873 ? -13.645 -17.670 50.649 1.00 77.81 873 ALA A N 1
ATOM 6436 C CA . ALA A 1 873 ? -13.255 -18.472 49.492 1.00 77.81 873 ALA A CA 1
ATOM 6437 C C . ALA A 1 873 ? -12.370 -19.669 49.881 1.00 77.81 873 ALA A C 1
ATOM 6439 O O . ALA A 1 873 ? -12.552 -20.770 49.359 1.00 77.81 873 ALA A O 1
ATOM 6440 N N . ALA A 1 874 ? -11.434 -19.483 50.818 1.00 82.81 874 ALA A N 1
ATOM 6441 C CA . ALA A 1 874 ? -10.615 -20.566 51.356 1.00 82.81 874 ALA A CA 1
ATOM 6442 C C . ALA A 1 874 ? -11.450 -21.558 52.178 1.00 82.81 874 ALA A C 1
ATOM 6444 O O . ALA A 1 874 ? -11.228 -22.761 52.073 1.00 82.81 874 ALA A O 1
ATOM 6445 N N . ALA A 1 875 ? -12.433 -21.086 52.950 1.00 82.50 875 ALA A N 1
ATOM 6446 C CA . ALA A 1 875 ? -13.371 -21.933 53.681 1.00 82.50 875 ALA A CA 1
ATOM 6447 C C . ALA A 1 875 ? -14.282 -22.719 52.724 1.00 82.50 875 ALA A C 1
ATOM 6449 O O . ALA A 1 875 ? -14.506 -23.908 52.935 1.00 82.50 875 ALA A O 1
ATOM 6450 N N . GLU A 1 876 ? -14.746 -22.098 51.638 1.00 76.50 876 GLU A N 1
ATOM 6451 C CA . GLU A 1 876 ? -15.560 -22.739 50.601 1.00 76.50 876 GLU A CA 1
ATOM 6452 C C . GLU A 1 876 ? -14.755 -23.782 49.804 1.00 76.50 876 GLU A C 1
ATOM 6454 O O . GLU A 1 876 ? -15.258 -24.869 49.515 1.00 76.50 876 GLU A O 1
ATOM 6459 N N . GLN A 1 877 ? -13.477 -23.506 49.515 1.00 73.81 877 GLN A N 1
ATOM 6460 C CA . GLN A 1 877 ? -12.549 -24.479 48.924 1.00 73.81 877 GLN A CA 1
ATOM 6461 C C . GLN A 1 877 ? -12.195 -25.618 49.890 1.00 73.81 877 GLN A C 1
ATOM 6463 O O . GLN A 1 877 ? -12.161 -26.778 49.477 1.00 73.81 877 GLN A O 1
ATOM 6468 N N . ALA A 1 878 ? -11.960 -25.318 51.170 1.00 78.25 878 ALA A N 1
ATOM 6469 C CA . ALA A 1 878 ? -11.629 -26.307 52.194 1.00 78.25 878 ALA A CA 1
ATOM 6470 C C . ALA A 1 878 ? -12.817 -27.214 52.547 1.00 78.25 878 ALA A C 1
ATOM 6472 O O . ALA A 1 878 ? -12.616 -28.374 52.906 1.00 78.25 878 ALA A O 1
ATOM 6473 N N . ALA A 1 879 ? -14.052 -26.725 52.403 1.00 80.75 879 ALA A N 1
ATOM 6474 C CA . ALA A 1 879 ? -15.255 -27.486 52.721 1.00 80.75 879 ALA A CA 1
ATOM 6475 C C . ALA A 1 879 ? -15.500 -28.683 51.780 1.00 80.75 879 ALA A C 1
ATOM 6477 O O . ALA A 1 879 ? -16.349 -29.513 52.095 1.00 80.75 879 ALA A O 1
ATOM 6478 N N . ASN A 1 880 ? -14.775 -28.802 50.654 1.00 51.56 880 ASN A N 1
ATOM 6479 C CA . ASN A 1 880 ? -14.820 -29.935 49.714 1.00 51.56 880 ASN A CA 1
ATOM 6480 C C . ASN A 1 880 ? -16.253 -30.407 49.382 1.00 51.56 880 ASN A C 1
ATOM 6482 O O . ASN A 1 880 ? -16.517 -31.588 49.141 1.00 51.56 880 ASN A O 1
ATOM 6486 N N . VAL A 1 881 ? -17.207 -29.471 49.403 1.00 54.53 881 VAL A N 1
ATOM 6487 C CA . VAL A 1 881 ? -18.608 -29.754 49.126 1.00 54.53 881 VAL A CA 1
ATOM 6488 C C . VAL A 1 881 ? -18.697 -29.979 47.620 1.00 54.53 881 VAL A C 1
ATOM 6490 O O . VAL A 1 881 ? -18.299 -29.092 46.856 1.00 54.53 881 VAL A O 1
ATOM 6493 N N . PRO A 1 882 ? -19.180 -31.143 47.143 1.00 49.09 882 PRO A N 1
ATOM 6494 C CA . PRO A 1 882 ? -19.399 -31.354 45.720 1.00 49.09 882 PRO A CA 1
ATOM 6495 C C . PRO A 1 882 ? -20.235 -30.191 45.199 1.00 49.09 882 PRO A C 1
ATOM 6497 O O . PRO A 1 882 ? -21.347 -29.984 45.688 1.00 49.09 882 PRO A O 1
ATOM 6500 N N . ARG A 1 883 ? -19.664 -29.411 44.261 1.00 44.03 883 ARG A N 1
ATOM 6501 C CA . ARG A 1 883 ? -20.266 -28.173 43.743 1.00 44.03 883 ARG A CA 1
ATOM 6502 C C . ARG A 1 883 ? -21.767 -28.400 43.566 1.00 44.03 883 ARG A C 1
ATOM 6504 O O . ARG A 1 883 ? -22.127 -29.264 42.753 1.00 44.03 883 ARG A O 1
ATOM 6511 N N . PRO A 1 884 ? -22.634 -27.692 44.313 1.00 43.19 884 PRO A N 1
ATOM 6512 C CA . PRO A 1 884 ? -24.064 -27.879 44.181 1.00 43.19 884 PRO A CA 1
ATOM 6513 C C . PRO A 1 884 ? -24.414 -27.729 42.704 1.00 43.19 884 PRO A C 1
ATOM 6515 O O . PRO A 1 884 ? -23.870 -26.866 42.002 1.00 43.19 884 PRO A O 1
ATOM 6518 N N . ARG A 1 885 ? -25.268 -28.632 42.202 1.00 46.53 885 ARG A N 1
ATOM 6519 C CA . ARG A 1 885 ? -25.856 -28.508 40.862 1.00 46.53 885 ARG A CA 1
ATOM 6520 C C . ARG A 1 885 ? -26.212 -27.037 40.675 1.00 46.53 885 ARG A C 1
ATOM 6522 O O . ARG A 1 885 ? -26.906 -26.509 41.539 1.00 46.53 885 ARG A O 1
ATOM 6529 N N . ARG A 1 886 ? -25.696 -26.401 39.605 1.00 50.84 886 ARG A N 1
ATOM 6530 C CA . ARG A 1 886 ? -25.938 -24.974 39.314 1.00 50.84 886 ARG A CA 1
ATOM 6531 C C . ARG A 1 886 ? -27.379 -24.643 39.710 1.00 50.84 886 ARG A C 1
ATOM 6533 O O . ARG A 1 886 ? -28.263 -25.363 39.221 1.00 50.84 886 ARG A O 1
ATOM 6540 N N . PRO A 1 887 ? -27.602 -23.646 40.585 1.00 55.06 887 PRO A N 1
ATOM 6541 C CA . PRO A 1 887 ? -28.942 -23.312 41.031 1.00 55.06 887 PRO A CA 1
ATOM 6542 C C . PRO A 1 887 ? -29.838 -23.152 39.798 1.00 55.06 887 PRO A C 1
ATOM 6544 O O . PRO A 1 887 ? -29.360 -22.680 38.755 1.00 55.06 887 PRO A O 1
ATOM 6547 N N . PRO A 1 888 ? -31.094 -23.634 39.855 1.00 61.03 888 PRO A N 1
ATOM 6548 C CA . PRO A 1 888 ? -32.026 -23.438 38.757 1.00 61.03 888 PRO A CA 1
ATOM 6549 C C . PRO A 1 888 ? -32.001 -21.958 38.373 1.00 61.03 888 PRO A C 1
ATOM 6551 O O . PRO A 1 888 ? -32.028 -21.101 39.252 1.00 61.03 888 PRO A O 1
ATOM 6554 N N . LEU A 1 889 ? -31.877 -21.681 37.067 1.00 62.25 889 LEU A N 1
ATOM 6555 C CA . LEU A 1 889 ? -31.922 -20.314 36.541 1.00 62.25 889 LEU A CA 1
ATOM 6556 C C . LEU A 1 889 ? -33.086 -19.574 37.207 1.00 62.25 889 LEU A C 1
ATOM 6558 O O . LEU A 1 889 ? -34.178 -20.151 37.298 1.00 62.25 889 LEU A O 1
ATOM 6562 N N . SER A 1 890 ? -32.845 -18.333 37.648 1.00 76.06 890 SER A N 1
ATOM 6563 C CA . SER A 1 890 ? -33.915 -17.476 38.161 1.00 76.06 890 SER A CA 1
ATOM 6564 C C . SER A 1 890 ? -35.053 -17.399 37.130 1.00 76.06 890 SER A C 1
ATOM 6566 O O . SER A 1 890 ? -34.835 -17.690 35.943 1.00 76.06 890 SER A O 1
ATOM 6568 N N . PRO A 1 891 ? -36.278 -17.034 37.535 1.00 71.06 891 PRO A N 1
ATOM 6569 C CA . PRO A 1 891 ? -37.372 -16.813 36.596 1.00 71.06 891 PRO A CA 1
ATOM 6570 C C . PRO A 1 891 ? -36.970 -15.894 35.429 1.00 71.06 891 PRO A C 1
ATOM 6572 O O . PRO A 1 891 ? -37.264 -16.234 34.278 1.00 71.06 891 PRO A O 1
ATOM 6575 N N . GLU A 1 892 ? -36.209 -14.816 35.681 1.00 65.00 892 GLU A N 1
ATOM 6576 C CA . GLU A 1 892 ? -35.664 -13.979 34.602 1.00 65.00 892 GLU A CA 1
ATOM 6577 C C . GLU A 1 892 ? -34.620 -14.730 33.772 1.00 65.00 892 GLU A C 1
ATOM 6579 O O . GLU A 1 892 ? -34.686 -14.711 32.546 1.00 65.00 892 GLU A O 1
ATOM 6584 N N . GLY A 1 893 ? -33.699 -15.461 34.408 1.00 68.62 893 GLY A N 1
ATOM 6585 C CA . GLY A 1 893 ? -32.684 -16.258 33.716 1.00 68.62 893 GLY A CA 1
ATOM 6586 C C . GLY A 1 893 ? -33.274 -17.323 32.781 1.00 68.62 893 GLY A C 1
ATOM 6587 O O . GLY A 1 893 ? -32.714 -17.588 31.714 1.00 68.62 893 GLY A O 1
ATOM 6588 N N . ARG A 1 894 ? -34.430 -17.910 33.128 1.00 70.75 894 ARG A N 1
ATOM 6589 C CA . ARG A 1 894 ? -35.189 -18.802 32.232 1.00 70.75 894 ARG A CA 1
ATOM 6590 C C . ARG A 1 894 ? -35.795 -18.047 31.060 1.00 70.75 894 ARG A C 1
ATOM 6592 O O . ARG A 1 894 ? -35.585 -18.465 29.923 1.00 70.75 894 ARG A O 1
ATOM 6599 N N . GLN A 1 895 ? -36.507 -16.948 31.315 1.00 70.75 895 GLN A N 1
ATOM 6600 C CA . GLN A 1 895 ? -37.098 -16.142 30.242 1.00 70.75 895 GLN A CA 1
ATOM 6601 C C . GLN A 1 895 ? -36.028 -15.620 29.275 1.00 70.75 895 GLN A C 1
ATOM 6603 O O . GLN A 1 895 ? -36.225 -15.636 28.061 1.00 70.75 895 GLN A O 1
ATOM 6608 N N . LEU A 1 896 ? -34.874 -15.208 29.796 1.00 66.62 896 LEU A N 1
ATOM 6609 C CA . LEU A 1 896 ? -33.741 -14.724 29.017 1.00 66.62 896 LEU A CA 1
ATOM 6610 C C . LEU A 1 896 ? -33.165 -15.823 28.120 1.00 66.62 896 LEU A C 1
ATOM 6612 O O . LEU A 1 896 ? -32.983 -15.623 26.916 1.00 66.62 896 LEU A O 1
ATOM 6616 N N . ALA A 1 897 ? -32.929 -17.007 28.686 1.00 66.94 897 ALA A N 1
ATOM 6617 C CA . ALA A 1 897 ? -32.433 -18.153 27.938 1.00 66.94 897 ALA A CA 1
ATOM 6618 C C . ALA A 1 897 ? -33.432 -18.612 26.861 1.00 66.94 897 ALA A C 1
ATOM 6620 O O . ALA A 1 897 ? -33.006 -18.973 25.765 1.00 66.94 897 ALA A O 1
ATOM 6621 N N . GLU A 1 898 ? -34.741 -18.538 27.114 1.00 73.62 898 GLU A N 1
ATOM 6622 C CA . GLU A 1 898 ? -35.774 -18.793 26.104 1.00 73.62 898 GLU A CA 1
ATOM 6623 C C . GLU A 1 898 ? -35.789 -17.741 24.988 1.00 73.62 898 GLU A C 1
ATOM 6625 O O . GLU A 1 898 ? -35.818 -18.111 23.812 1.00 73.62 898 GLU A O 1
ATOM 6630 N N . ARG A 1 899 ? -35.722 -16.441 25.314 1.00 72.88 899 ARG A N 1
ATOM 6631 C CA . ARG A 1 899 ? -35.669 -15.359 24.311 1.00 72.88 899 ARG A CA 1
ATOM 6632 C C . ARG A 1 899 ? -34.441 -15.489 23.414 1.00 72.88 899 ARG A C 1
ATOM 6634 O O . ARG A 1 899 ? -34.579 -15.443 22.193 1.00 72.88 899 ARG A O 1
ATOM 6641 N N . ARG A 1 900 ? -33.262 -15.740 23.997 1.00 68.19 900 ARG A N 1
ATOM 6642 C CA . ARG A 1 900 ? -32.019 -15.979 23.245 1.00 68.19 900 ARG A CA 1
ATOM 6643 C C . ARG A 1 900 ? -32.159 -17.175 22.310 1.00 68.19 900 ARG A C 1
ATOM 6645 O O . ARG A 1 900 ? -31.762 -17.109 21.153 1.00 68.19 900 ARG A O 1
ATOM 6652 N N . ALA A 1 901 ? -32.760 -18.262 22.783 1.00 67.88 901 ALA A N 1
ATOM 6653 C CA . ALA A 1 901 ? -32.940 -19.461 21.981 1.00 67.88 901 ALA A CA 1
ATOM 6654 C C . ALA A 1 901 ? -33.916 -19.255 20.810 1.00 67.88 901 ALA A C 1
ATOM 6656 O O . ALA A 1 901 ? -33.668 -19.761 19.716 1.00 67.88 901 ALA A O 1
ATOM 6657 N N . ARG A 1 902 ? -34.986 -18.473 21.016 1.00 75.50 902 ARG A N 1
ATOM 6658 C CA . ARG A 1 902 ? -35.910 -18.060 19.949 1.00 75.50 902 ARG A CA 1
ATOM 6659 C C . ARG A 1 902 ? -35.226 -17.144 18.937 1.00 75.50 902 ARG A C 1
ATOM 6661 O O . ARG A 1 902 ? -35.385 -17.365 17.745 1.00 75.50 902 ARG A O 1
ATOM 6668 N N . ALA A 1 903 ? -34.413 -16.188 19.387 1.00 72.44 903 ALA A N 1
ATOM 6669 C CA . ALA A 1 903 ? -33.640 -15.321 18.497 1.00 72.44 903 ALA A CA 1
ATOM 6670 C C . ALA A 1 903 ? -32.642 -16.123 17.639 1.00 72.44 903 ALA A C 1
ATOM 6672 O O . ALA A 1 903 ? -32.605 -15.965 16.422 1.00 72.44 903 ALA A O 1
ATOM 6673 N N . LEU A 1 904 ? -31.900 -17.059 18.243 1.00 74.06 904 LEU A N 1
ATOM 6674 C CA . LEU A 1 904 ? -30.972 -17.943 17.525 1.00 74.06 904 LEU A CA 1
ATOM 6675 C C . LEU A 1 904 ? -31.674 -18.893 16.542 1.00 74.06 904 LEU A C 1
ATOM 6677 O O . LEU A 1 904 ? -31.057 -19.330 15.573 1.00 74.06 904 LEU A O 1
ATOM 6681 N N . ALA A 1 905 ? -32.950 -19.217 16.768 1.00 77.69 905 ALA A N 1
ATOM 6682 C CA . ALA A 1 905 ? -33.743 -20.033 15.850 1.00 77.69 905 ALA A CA 1
ATOM 6683 C C . ALA A 1 905 ? -34.146 -19.288 14.565 1.00 77.69 905 ALA A C 1
ATOM 6685 O O . ALA A 1 905 ? -34.448 -19.938 13.565 1.00 77.69 905 ALA A O 1
ATOM 6686 N N . LEU A 1 906 ? -34.127 -17.950 14.575 1.00 77.50 906 LEU A N 1
ATOM 6687 C CA . LEU A 1 906 ? -34.384 -17.123 13.390 1.00 77.50 906 LEU A CA 1
ATOM 6688 C C . LEU A 1 906 ? -33.163 -17.031 12.460 1.00 77.50 906 LEU A C 1
ATOM 6690 O O . LEU A 1 906 ? -33.304 -16.665 11.295 1.00 77.50 906 LEU A O 1
ATOM 6694 N N . LEU A 1 907 ? -31.967 -17.375 12.948 1.00 78.12 907 LEU A N 1
ATOM 6695 C CA . LEU A 1 907 ? -30.736 -17.343 12.161 1.00 78.12 907 LEU A CA 1
ATOM 6696 C C . LEU A 1 907 ? -30.585 -18.610 11.303 1.00 78.12 907 LEU A C 1
ATOM 6698 O O . LEU A 1 907 ? -30.907 -19.721 11.729 1.00 78.12 907 LEU A O 1
ATOM 6702 N N . LYS A 1 908 ? -29.993 -18.474 10.105 1.00 84.06 908 LYS A N 1
ATOM 6703 C CA . LYS A 1 908 ? -29.628 -19.625 9.247 1.00 84.06 908 LYS A CA 1
ATOM 6704 C C . LYS A 1 908 ? -28.618 -20.568 9.923 1.00 84.06 908 LYS A C 1
ATOM 6706 O O . LYS A 1 908 ? -28.619 -21.773 9.661 1.00 84.06 908 LYS A O 1
ATOM 6711 N N . CYS A 1 909 ? -27.775 -20.022 10.798 1.00 89.25 909 CYS A N 1
ATOM 6712 C CA . CYS A 1 909 ? -26.861 -20.734 11.683 1.00 89.25 909 CYS A CA 1
ATOM 6713 C C . CYS A 1 909 ? -26.900 -20.068 13.063 1.00 89.25 909 CYS A C 1
ATOM 6715 O O . CYS A 1 909 ? -26.737 -18.859 13.174 1.00 89.25 909 CYS A O 1
ATOM 6717 N N . ALA A 1 910 ? -27.075 -20.861 14.111 1.00 87.88 910 ALA A N 1
ATOM 6718 C CA . ALA A 1 910 ? -27.175 -20.415 15.490 1.00 87.88 910 ALA A CA 1
ATOM 6719 C C . ALA A 1 910 ? -25.815 -20.120 16.129 1.00 87.88 910 ALA A C 1
ATOM 6721 O O . ALA A 1 910 ? -25.778 -19.693 17.273 1.00 87.88 910 ALA A O 1
ATOM 6722 N N . ASN A 1 911 ? -24.711 -20.330 15.404 1.00 85.38 911 ASN A N 1
ATOM 6723 C CA . ASN A 1 911 ? -23.416 -19.777 15.776 1.00 85.38 911 ASN A CA 1
ATOM 6724 C C . ASN A 1 911 ? -23.325 -18.348 15.208 1.00 85.38 911 ASN A C 1
ATOM 6726 O O . ASN A 1 911 ? -23.119 -18.209 13.997 1.00 85.38 911 ASN A O 1
ATOM 6730 N N . PRO A 1 912 ? -23.433 -17.295 16.038 1.00 75.56 912 PRO A N 1
ATOM 6731 C CA . PRO A 1 912 ? -23.380 -15.909 15.568 1.00 75.56 912 PRO A CA 1
ATOM 6732 C C . PRO A 1 912 ? -22.014 -15.531 14.970 1.00 75.56 912 PRO A C 1
ATOM 6734 O O . PRO A 1 912 ? -21.891 -14.505 14.309 1.00 75.56 912 PRO A O 1
ATOM 6737 N N . ARG A 1 913 ? -20.982 -16.361 15.169 1.00 73.31 913 ARG A N 1
ATOM 6738 C CA . ARG A 1 913 ? -19.633 -16.188 14.610 1.00 73.31 913 ARG A CA 1
ATOM 6739 C C . ARG A 1 913 ? -19.429 -16.935 13.287 1.00 73.31 913 ARG A C 1
ATOM 6741 O O . ARG A 1 913 ? -18.305 -17.026 12.802 1.00 73.31 913 ARG A O 1
ATOM 6748 N N . CYS A 1 914 ? -20.481 -17.521 12.715 1.00 80.25 914 CYS A N 1
ATOM 6749 C CA . CYS A 1 914 ? -20.375 -18.283 11.478 1.00 80.25 914 CYS A CA 1
ATOM 6750 C C . CYS A 1 914 ? -20.109 -17.363 10.273 1.00 80.25 914 CYS A C 1
ATOM 6752 O O . CYS A 1 914 ? -20.967 -16.571 9.892 1.00 80.25 914 CYS A O 1
ATOM 6754 N N . SER A 1 915 ? -18.959 -17.530 9.613 1.00 71.81 915 SER A N 1
ATOM 6755 C CA . SER A 1 915 ? -18.576 -16.763 8.415 1.00 71.81 915 SER A CA 1
ATOM 6756 C C . SER A 1 915 ? -19.483 -16.990 7.198 1.00 71.81 915 SER A C 1
ATOM 6758 O O . SER A 1 915 ? -19.472 -16.190 6.271 1.00 71.81 915 SER A O 1
ATOM 6760 N N . ARG A 1 916 ? -20.302 -18.055 7.194 1.00 71.19 916 ARG A N 1
ATOM 6761 C CA . ARG A 1 916 ? -21.274 -18.350 6.121 1.00 71.19 916 ARG A CA 1
ATOM 6762 C C . ARG A 1 916 ? -22.588 -17.571 6.237 1.00 71.19 916 ARG A C 1
ATOM 6764 O O . ARG A 1 916 ? -23.477 -17.779 5.418 1.00 71.19 916 ARG A O 1
ATOM 6771 N N . LEU A 1 917 ? -22.738 -16.725 7.257 1.00 69.25 917 LEU A N 1
ATOM 6772 C CA . LEU A 1 917 ? -23.917 -15.876 7.438 1.00 69.25 917 LEU A CA 1
ATOM 6773 C C . LEU A 1 917 ? -23.881 -14.588 6.589 1.00 69.25 917 LEU A C 1
ATOM 6775 O O . LEU A 1 917 ? -24.755 -13.751 6.771 1.00 69.25 917 LEU A O 1
ATOM 6779 N N . GLU A 1 918 ? -22.912 -14.413 5.679 1.00 56.69 918 GLU A N 1
ATOM 6780 C CA . GLU A 1 918 ? -22.776 -13.185 4.878 1.00 56.69 918 GLU A CA 1
ATOM 6781 C C . GLU A 1 918 ? -22.565 -13.434 3.377 1.00 56.69 918 GLU A C 1
ATOM 6783 O O . GLU A 1 918 ? -21.922 -14.402 2.966 1.00 56.69 918 GLU A O 1
ATOM 6788 N N . GLY A 1 919 ? -23.070 -12.500 2.562 1.00 64.25 919 GLY A N 1
ATOM 6789 C CA . GLY A 1 919 ? -22.798 -12.398 1.125 1.00 64.25 919 GLY A CA 1
ATOM 6790 C C . GLY A 1 919 ? -23.473 -13.470 0.263 1.00 64.25 919 GLY A C 1
ATOM 6791 O O . GLY A 1 919 ? -24.457 -14.093 0.659 1.00 64.25 919 GLY A O 1
ATOM 6792 N N . ALA A 1 920 ? -22.929 -13.704 -0.936 1.00 46.97 920 ALA A N 1
ATOM 6793 C CA . ALA A 1 920 ? -23.412 -14.748 -1.852 1.00 46.97 920 ALA A CA 1
ATOM 6794 C C . ALA A 1 920 ? -23.384 -16.154 -1.210 1.00 46.97 920 ALA A C 1
ATOM 6796 O O . ALA A 1 920 ? -24.222 -17.011 -1.500 1.00 46.97 920 ALA A O 1
ATOM 6797 N N . SER A 1 921 ? -22.477 -16.361 -0.256 1.00 49.81 921 SER A N 1
ATOM 6798 C CA . SER A 1 921 ? -22.328 -17.573 0.551 1.00 49.81 921 SER A CA 1
ATOM 6799 C C . SER A 1 921 ? -23.545 -17.859 1.438 1.00 49.81 921 SER A C 1
ATOM 6801 O O . SER A 1 921 ? -23.840 -19.021 1.718 1.00 49.81 921 SER A O 1
ATOM 6803 N N . GLU A 1 922 ? -24.297 -16.829 1.840 1.00 53.75 922 GLU A N 1
ATOM 6804 C CA . GLU A 1 922 ? -25.515 -16.955 2.648 1.00 53.75 922 GLU A CA 1
ATOM 6805 C C . GLU A 1 922 ? -26.688 -17.553 1.848 1.00 53.75 922 GLU A C 1
ATOM 6807 O O . GLU A 1 922 ? -27.574 -18.207 2.414 1.00 53.75 922 GLU A O 1
ATOM 6812 N N . ALA A 1 923 ? -26.705 -17.333 0.529 1.00 57.12 923 ALA A N 1
ATOM 6813 C CA . ALA A 1 923 ? -27.670 -17.936 -0.391 1.00 57.12 923 ALA A CA 1
ATOM 6814 C C . ALA A 1 923 ? -27.303 -19.392 -0.727 1.00 57.12 923 ALA A C 1
ATOM 6816 O O . ALA A 1 923 ? -28.190 -20.221 -0.922 1.00 57.12 923 ALA A O 1
ATOM 6817 N N . ALA A 1 924 ? -26.004 -19.712 -0.741 1.00 57.44 924 ALA A N 1
ATOM 6818 C CA . ALA A 1 924 ? -25.482 -21.041 -1.059 1.00 57.44 924 ALA A CA 1
ATOM 6819 C C . ALA A 1 924 ? -25.318 -21.969 0.163 1.00 57.44 924 ALA A C 1
ATOM 6821 O O . ALA A 1 924 ? -25.049 -23.162 0.002 1.00 57.44 924 ALA A O 1
ATOM 6822 N N . ALA A 1 925 ? -25.457 -21.454 1.389 1.00 61.88 925 ALA A N 1
ATOM 6823 C CA . ALA A 1 925 ? -25.259 -22.246 2.595 1.00 61.88 925 ALA A CA 1
ATOM 6824 C C . ALA A 1 925 ? -26.285 -23.400 2.665 1.00 61.88 925 ALA A C 1
ATOM 6826 O O . ALA A 1 925 ? -27.496 -23.151 2.672 1.00 61.88 925 ALA A O 1
ATOM 6827 N N . PRO A 1 926 ? -25.842 -24.672 2.752 1.00 67.50 926 PRO A N 1
ATOM 6828 C CA . PRO A 1 926 ? -26.758 -25.799 2.874 1.00 67.50 926 PRO A CA 1
ATOM 6829 C C . PRO A 1 926 ? -27.624 -25.618 4.121 1.00 67.50 926 PRO A C 1
ATOM 6831 O O . PRO A 1 926 ? -27.131 -25.170 5.161 1.00 67.50 926 PRO A O 1
ATOM 6834 N N . ARG A 1 927 ? -28.914 -25.974 4.028 1.00 74.25 927 ARG A N 1
ATOM 6835 C CA . ARG A 1 927 ? -29.843 -25.931 5.169 1.00 74.25 927 ARG A CA 1
ATOM 6836 C C . ARG A 1 927 ? -29.230 -26.734 6.322 1.00 74.25 927 ARG A C 1
ATOM 6838 O O . ARG A 1 927 ? -29.212 -27.960 6.280 1.00 74.25 927 ARG A O 1
ATOM 6845 N N . GLY A 1 928 ? -28.698 -26.029 7.321 1.00 83.00 928 GLY A N 1
ATOM 6846 C CA . GLY A 1 928 ? -27.966 -26.622 8.438 1.00 83.00 928 GLY A CA 1
ATOM 6847 C C . GLY A 1 928 ? -28.788 -27.650 9.217 1.00 83.00 928 GLY A C 1
ATOM 6848 O O . GLY A 1 928 ? -30.024 -27.644 9.168 1.00 83.00 928 GLY A O 1
ATOM 6849 N N . ARG A 1 929 ? -28.102 -28.525 9.964 1.00 88.62 929 ARG A N 1
ATOM 6850 C CA . ARG A 1 929 ? -28.748 -29.521 10.830 1.00 88.62 929 ARG A CA 1
ATOM 6851 C C . ARG A 1 929 ? -29.389 -28.817 12.022 1.00 88.62 929 ARG A C 1
ATOM 6853 O O . ARG A 1 929 ? -28.776 -27.945 12.635 1.00 88.62 929 ARG A O 1
ATOM 6860 N N . LEU A 1 930 ? -30.617 -29.203 12.356 1.00 93.19 930 LEU A N 1
ATOM 6861 C CA . LEU A 1 930 ? -31.252 -28.770 13.598 1.00 93.19 930 LEU A CA 1
ATOM 6862 C C . LEU A 1 930 ? -30.521 -29.389 14.792 1.00 93.19 930 LEU A C 1
ATOM 6864 O O . LEU A 1 930 ? -30.047 -30.524 14.715 1.00 93.19 930 LEU A O 1
ATOM 6868 N N . CYS A 1 931 ? -30.449 -28.661 15.905 1.00 94.06 931 CYS A N 1
ATOM 6869 C CA . CYS A 1 931 ? -29.954 -29.214 17.158 1.00 94.06 931 CYS A CA 1
ATOM 6870 C C . CYS A 1 931 ? -30.772 -30.461 17.531 1.00 94.06 931 CYS A C 1
ATOM 6872 O O . CYS A 1 931 ? -31.997 -30.399 17.626 1.00 94.06 931 CYS A O 1
ATOM 6874 N N . SER A 1 932 ? -30.103 -31.585 17.790 1.00 91.06 932 SER A N 1
ATOM 6875 C CA . SER A 1 932 ? -30.754 -32.853 18.151 1.00 91.06 932 SER A CA 1
ATOM 6876 C C . SER A 1 932 ? -31.515 -32.797 19.482 1.00 91.06 932 SER A C 1
ATOM 6878 O O . SER A 1 932 ? -32.382 -33.633 19.730 1.00 91.06 932 SER A O 1
ATOM 6880 N N . GLY A 1 933 ? -31.204 -31.814 20.334 1.00 92.69 933 GLY A N 1
ATOM 6881 C CA . GLY A 1 933 ? -31.895 -31.565 21.594 1.00 92.69 933 GLY A CA 1
ATOM 6882 C C . GLY A 1 933 ? -33.224 -30.841 21.396 1.00 92.69 933 GLY A C 1
ATOM 6883 O O . GLY A 1 933 ? -34.270 -31.476 21.475 1.00 92.69 933 GLY A O 1
ATOM 6884 N N . CYS A 1 934 ? -33.187 -29.526 21.169 1.00 90.69 934 CYS A N 1
ATOM 6885 C CA . CYS A 1 934 ? -34.393 -28.694 21.088 1.00 90.69 934 CYS A CA 1
ATOM 6886 C C . CYS A 1 934 ? -35.091 -28.704 19.723 1.00 90.69 934 CYS A C 1
ATOM 6888 O O . CYS A 1 934 ? -36.233 -28.275 19.622 1.00 90.69 934 CYS A O 1
ATOM 6890 N N . ARG A 1 935 ? -34.405 -29.132 18.654 1.00 91.75 935 ARG A N 1
ATOM 6891 C CA . ARG A 1 935 ? -34.889 -29.082 17.261 1.00 91.75 935 ARG A CA 1
ATOM 6892 C C . ARG A 1 935 ? -35.352 -27.698 16.783 1.00 91.75 935 ARG A C 1
ATOM 6894 O O . ARG A 1 935 ? -36.024 -27.608 15.764 1.00 91.75 935 ARG A O 1
ATOM 6901 N N . THR A 1 936 ? -34.979 -26.628 17.485 1.00 87.19 936 THR A N 1
ATOM 6902 C CA . THR A 1 936 ? -35.397 -25.253 17.164 1.00 87.19 936 THR A CA 1
ATOM 6903 C C . THR A 1 936 ? -34.301 -24.481 16.435 1.00 87.19 936 THR A C 1
ATOM 6905 O O . THR A 1 936 ? -34.572 -23.797 15.457 1.00 87.19 936 THR A O 1
ATOM 6908 N N . VAL A 1 937 ? -33.047 -24.608 16.878 1.00 90.38 937 VAL A N 1
ATOM 6909 C CA . VAL A 1 937 ? -31.908 -23.877 16.299 1.00 90.38 937 VAL A CA 1
ATOM 6910 C C . VAL A 1 937 ? -31.183 -24.717 15.243 1.00 90.38 937 VAL A C 1
ATOM 6912 O O . VAL A 1 937 ? -31.107 -25.941 15.380 1.00 90.38 937 VAL A O 1
ATOM 6915 N N . ARG A 1 938 ? -30.630 -24.084 14.199 1.00 93.12 938 ARG A N 1
ATOM 6916 C CA . ARG A 1 938 ? -29.875 -24.750 13.116 1.00 93.12 938 ARG A CA 1
ATOM 6917 C C . ARG A 1 938 ? -28.388 -24.444 13.206 1.00 93.12 938 ARG A C 1
ATOM 6919 O O . ARG A 1 938 ? -28.025 -23.314 13.479 1.00 93.12 938 ARG A O 1
ATOM 6926 N N . PHE A 1 939 ? -27.523 -25.400 12.885 1.00 92.56 939 PHE A N 1
ATOM 6927 C CA . PHE A 1 939 ? -26.091 -25.164 12.687 1.00 92.56 939 PHE A CA 1
ATOM 6928 C C . PHE A 1 939 ? -25.683 -25.594 11.276 1.00 92.56 939 PHE A C 1
ATOM 6930 O O . PHE A 1 939 ? -26.013 -26.698 10.839 1.00 92.56 939 PHE A O 1
ATOM 6937 N N . CYS A 1 940 ? -24.960 -24.741 10.545 1.00 90.12 940 CYS A N 1
ATOM 6938 C CA . CYS A 1 940 ? -24.524 -25.047 9.175 1.00 90.12 940 CYS A CA 1
ATOM 6939 C C . CYS A 1 940 ? -23.416 -26.115 9.109 1.00 90.12 940 CYS A C 1
ATOM 6941 O O . CYS A 1 940 ? -23.135 -26.643 8.035 1.00 90.12 940 CYS A O 1
ATOM 6943 N N . SER A 1 941 ? -22.757 -26.403 10.236 1.00 88.38 941 SER A N 1
ATOM 6944 C CA . SER A 1 941 ? -21.711 -27.417 10.375 1.00 88.38 941 SER A CA 1
ATOM 6945 C C . SER A 1 941 ? -21.627 -27.926 11.815 1.00 88.38 941 SER A C 1
ATOM 6947 O O . SER A 1 941 ? -22.095 -27.274 12.751 1.00 88.38 941 SER A O 1
ATOM 6949 N N . GLU A 1 942 ? -20.996 -29.084 11.998 1.00 86.88 942 GLU A N 1
ATOM 6950 C CA . GLU A 1 942 ? -20.750 -29.658 13.322 1.00 86.88 942 GLU A CA 1
ATOM 6951 C C . GLU A 1 942 ? -19.808 -28.785 14.161 1.00 86.88 942 GLU A C 1
ATOM 6953 O O . GLU A 1 942 ? -20.090 -28.550 15.335 1.00 86.88 942 GLU A O 1
ATOM 6958 N N . ALA A 1 943 ? -18.788 -28.186 13.536 1.00 83.44 943 ALA A N 1
ATOM 6959 C CA . ALA A 1 943 ? -17.902 -27.216 14.180 1.00 83.44 943 ALA A CA 1
ATOM 6960 C C . ALA A 1 943 ? -18.677 -26.025 14.775 1.00 83.44 943 ALA A C 1
ATOM 6962 O O . ALA A 1 943 ? -18.459 -25.661 15.927 1.00 83.44 943 ALA A O 1
ATOM 6963 N N . CYS A 1 944 ? -19.648 -25.469 14.034 1.00 89.25 944 CYS A N 1
ATOM 6964 C CA . CYS A 1 944 ? -20.506 -24.401 14.558 1.00 89.25 944 CYS A CA 1
ATOM 6965 C C . CYS A 1 944 ? -21.363 -24.871 15.741 1.00 89.25 944 CYS A C 1
ATOM 6967 O O . CYS A 1 944 ? -21.565 -24.107 16.680 1.00 89.25 944 CYS A O 1
ATOM 6969 N N . SER A 1 945 ? -21.847 -26.118 15.714 1.00 92.94 945 SER A N 1
ATOM 6970 C CA . SER A 1 945 ? -22.617 -26.675 16.829 1.00 92.94 945 SER A CA 1
ATOM 6971 C C . SER A 1 945 ? -21.765 -26.869 18.082 1.00 92.94 945 SER A C 1
ATOM 6973 O O . SER A 1 945 ? -22.209 -26.505 19.164 1.00 92.94 945 SER A O 1
ATOM 6975 N N . GLN A 1 946 ? -20.535 -27.373 17.944 1.00 88.06 946 GLN A N 1
ATOM 6976 C CA . GLN A 1 946 ? -19.622 -27.605 19.065 1.00 88.06 946 GLN A CA 1
ATOM 6977 C C . GLN A 1 946 ? -19.151 -26.289 19.685 1.00 88.06 946 GLN A C 1
ATOM 6979 O O . GLN A 1 946 ? -19.136 -26.165 20.908 1.00 88.06 946 GLN A O 1
ATOM 6984 N N . GLN A 1 947 ? -18.830 -25.297 18.849 1.00 82.12 947 GLN A N 1
ATOM 6985 C CA . GLN A 1 947 ? -18.389 -23.979 19.300 1.00 82.12 947 GLN A CA 1
ATOM 6986 C C . GLN A 1 947 ? -19.464 -23.268 20.134 1.00 82.12 947 GLN A C 1
ATOM 6988 O O . GLN A 1 947 ? -19.152 -22.684 21.170 1.00 82.12 947 GLN A O 1
ATOM 6993 N N . GLU A 1 948 ? -20.728 -23.350 19.714 1.00 90.31 948 GLU A N 1
ATOM 6994 C CA . GLU A 1 948 ? -21.836 -22.668 20.392 1.00 90.31 948 GLU A CA 1
ATOM 6995 C C . GLU A 1 948 ? -22.495 -23.525 21.490 1.00 90.31 948 GLU A C 1
ATOM 6997 O O . GLU A 1 948 ? -23.236 -23.013 22.332 1.00 90.31 948 GLU A O 1
ATOM 7002 N N . TRP A 1 949 ? -22.223 -24.835 21.538 1.00 87.81 949 TRP A N 1
ATOM 7003 C CA . TRP A 1 949 ? -22.869 -25.762 22.472 1.00 87.81 949 TRP A CA 1
ATOM 7004 C C . TRP A 1 949 ? -22.813 -25.335 23.946 1.00 87.81 949 TRP A C 1
ATOM 7006 O O . TRP A 1 949 ? -23.850 -25.438 24.608 1.00 87.81 949 TRP A O 1
ATOM 7016 N N . PRO A 1 950 ? -21.688 -24.832 24.500 1.00 84.50 950 PRO A N 1
ATOM 7017 C CA . PRO A 1 950 ? -21.635 -24.412 25.901 1.00 84.50 950 PRO A CA 1
ATOM 7018 C C . PRO A 1 950 ? -22.681 -23.346 26.247 1.00 84.50 950 PRO A C 1
ATOM 7020 O O . PRO A 1 950 ? -23.269 -23.387 27.329 1.00 84.50 950 PRO A O 1
ATOM 7023 N N . GLN A 1 951 ? -22.948 -22.436 25.307 1.00 77.19 951 GLN A N 1
ATOM 7024 C CA . GLN A 1 951 ? -23.909 -21.343 25.447 1.00 77.19 951 GLN A CA 1
ATOM 7025 C C . GLN A 1 951 ? -25.331 -21.835 25.144 1.00 77.19 951 GLN A C 1
ATOM 7027 O O . GLN A 1 951 ? -26.273 -21.550 25.884 1.00 77.19 951 GLN A O 1
ATOM 7032 N N . HIS A 1 952 ? -25.485 -22.671 24.112 1.00 85.88 952 HIS A N 1
ATOM 7033 C CA . HIS A 1 952 ? -26.774 -23.229 23.720 1.00 85.88 952 HIS A CA 1
ATOM 7034 C C . HIS A 1 952 ? -27.320 -24.272 24.710 1.00 85.88 952 HIS A C 1
ATOM 7036 O O . HIS A 1 952 ? -28.532 -24.407 24.826 1.00 85.88 952 HIS A O 1
ATOM 7042 N N . ARG A 1 953 ? -26.492 -25.005 25.468 1.00 88.38 953 ARG A N 1
ATOM 7043 C CA . ARG A 1 953 ? -26.930 -26.140 26.311 1.00 88.38 953 ARG A CA 1
ATOM 7044 C C . ARG A 1 953 ? -28.027 -25.781 27.318 1.00 88.38 953 ARG A C 1
ATOM 7046 O O . ARG A 1 953 ? -28.911 -26.602 27.561 1.00 88.38 953 ARG A O 1
ATOM 7053 N N . ALA A 1 954 ? -27.975 -24.589 27.914 1.00 78.88 954 ALA A N 1
ATOM 7054 C CA . ALA A 1 954 ? -28.995 -24.128 28.859 1.00 78.88 954 ALA A CA 1
ATOM 7055 C C . ALA A 1 954 ? -30.337 -23.879 28.150 1.00 78.88 954 ALA A C 1
ATOM 7057 O O . ALA A 1 954 ? -31.356 -24.452 28.533 1.00 78.88 954 ALA A O 1
ATOM 7058 N N . ALA A 1 955 ? -30.300 -23.125 27.052 1.00 81.62 955 ALA A N 1
ATOM 7059 C CA . ALA A 1 955 ? -31.431 -22.883 26.160 1.00 81.62 955 ALA A CA 1
ATOM 7060 C C . ALA A 1 955 ? -32.016 -24.181 25.578 1.00 81.62 955 ALA A C 1
ATOM 7062 O O . ALA A 1 955 ? -33.227 -24.372 25.548 1.00 81.62 955 ALA A O 1
ATOM 7063 N N . CYS A 1 956 ? -31.151 -25.105 25.164 1.00 88.44 956 CYS A N 1
ATOM 7064 C CA . CYS A 1 956 ? -31.507 -26.397 24.594 1.00 88.44 956 CYS A CA 1
ATOM 7065 C C . CYS A 1 956 ? -32.368 -27.217 25.556 1.00 88.44 956 CYS A C 1
ATOM 7067 O O . CYS A 1 956 ? -33.313 -27.858 25.115 1.00 88.44 956 CYS A O 1
ATOM 7069 N N . ARG A 1 957 ? -32.067 -27.175 26.866 1.00 86.44 957 ARG A N 1
ATOM 7070 C CA . ARG A 1 957 ? -32.859 -27.847 27.910 1.00 86.44 957 ARG A CA 1
ATOM 7071 C C . ARG A 1 957 ? -34.231 -27.208 28.107 1.00 86.44 957 ARG A C 1
ATOM 7073 O O . ARG A 1 957 ? -35.187 -27.947 28.293 1.00 86.44 957 ARG A O 1
ATOM 7080 N N . LEU A 1 958 ? -34.319 -25.879 28.055 1.00 79.75 958 LEU A N 1
ATOM 7081 C CA . LEU A 1 958 ? -35.583 -25.149 28.209 1.00 79.75 958 LEU A CA 1
ATOM 7082 C C . LEU A 1 958 ? -36.505 -25.379 27.010 1.00 79.75 958 LEU A C 1
ATOM 7084 O O . LEU A 1 958 ? -37.669 -25.722 27.171 1.00 79.75 958 LEU A O 1
ATOM 7088 N N . LEU A 1 959 ? -35.948 -25.305 25.801 1.00 82.50 959 LEU A N 1
ATOM 7089 C CA . LEU A 1 959 ? -36.673 -25.579 24.562 1.00 82.50 959 LEU A CA 1
ATOM 7090 C C . LEU A 1 959 ? -36.948 -27.069 24.324 1.00 82.50 959 LEU A C 1
ATOM 7092 O O . LEU A 1 959 ? -37.717 -27.411 23.434 1.00 82.50 959 LEU A O 1
ATOM 7096 N N . ARG A 1 960 ? -36.311 -27.966 25.089 1.00 87.69 960 ARG A N 1
ATOM 7097 C CA . ARG A 1 960 ? -36.580 -29.409 25.031 1.00 87.69 960 ARG A CA 1
ATOM 7098 C C . ARG A 1 960 ? -37.922 -29.792 25.641 1.00 87.69 960 ARG A C 1
ATOM 7100 O O . ARG A 1 960 ? -38.237 -30.981 25.616 1.00 87.69 960 ARG A O 1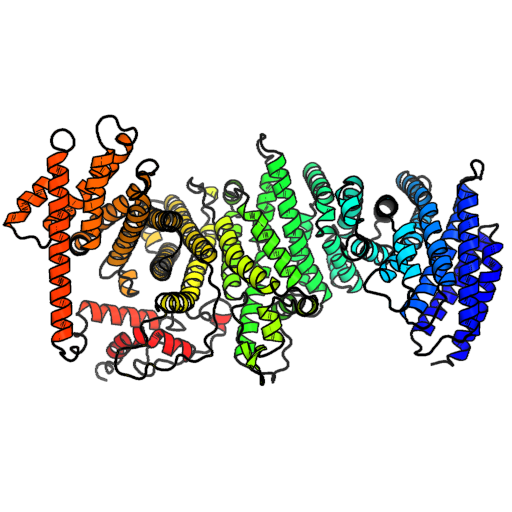
ATOM 7107 N N . ALA A 1 961 ? -38.646 -28.840 26.235 1.00 63.88 961 ALA A N 1
ATOM 7108 C CA . ALA A 1 961 ? -39.943 -29.105 26.826 1.00 63.88 961 ALA A CA 1
ATOM 7109 C C . ALA A 1 961 ? -40.824 -29.850 25.805 1.00 63.88 961 ALA A C 1
ATOM 7111 O O . ALA A 1 961 ? -40.861 -29.452 24.635 1.00 63.88 961 ALA A O 1
ATOM 7112 N N . PRO A 1 962 ? -41.473 -30.956 26.212 1.00 54.62 962 PRO A N 1
ATOM 7113 C CA . PRO A 1 962 ? -42.393 -31.663 25.335 1.00 54.62 962 PRO A CA 1
ATOM 7114 C C . PRO A 1 962 ? -43.440 -30.661 24.833 1.00 54.62 962 PRO A C 1
ATOM 7116 O O . PRO A 1 962 ? -43.810 -29.764 25.599 1.00 54.62 962 PRO A O 1
ATOM 7119 N N . PRO A 1 963 ? -43.880 -30.755 23.563 1.00 51.19 963 PRO A N 1
ATOM 7120 C CA . PRO A 1 963 ? -44.946 -29.892 23.070 1.00 51.19 963 PRO A CA 1
ATOM 7121 C C . PRO A 1 963 ? -46.095 -29.932 24.090 1.00 51.19 963 PRO A C 1
ATOM 7123 O O . PRO A 1 963 ? -46.444 -31.033 24.527 1.00 51.19 963 PRO A O 1
ATOM 7126 N N . PRO A 1 964 ? -46.615 -28.777 24.547 1.00 45.53 964 PRO A N 1
ATOM 7127 C CA . PRO A 1 964 ? -47.729 -28.766 25.483 1.00 45.53 964 PRO A CA 1
ATOM 7128 C C . PRO A 1 964 ? -48.880 -29.523 24.819 1.00 45.53 964 PRO A C 1
ATOM 7130 O O . PRO A 1 964 ? -49.344 -29.083 23.776 1.00 45.53 964 PRO A O 1
ATOM 7133 N N . ASN A 1 965 ? -49.209 -30.689 25.384 1.00 44.25 965 ASN A N 1
ATOM 7134 C CA . ASN A 1 965 ? -50.274 -31.632 25.034 1.00 44.25 965 ASN A CA 1
ATOM 7135 C C . ASN A 1 965 ? -50.888 -31.469 23.631 1.00 44.25 965 ASN A C 1
ATOM 7137 O O . ASN A 1 965 ? -51.704 -30.576 23.401 1.00 44.25 965 ASN A O 1
ATOM 7141 N N . GLY A 1 966 ? -50.539 -32.402 22.739 1.00 44.09 966 GLY A N 1
ATOM 7142 C CA . GLY A 1 966 ? -51.507 -32.870 21.746 1.00 44.09 966 GLY A CA 1
ATOM 7143 C C . GLY A 1 966 ? -52.681 -33.548 22.435 1.00 44.09 966 GLY A C 1
ATOM 7144 O O . GLY A 1 966 ? -52.434 -34.197 23.481 1.00 44.09 966 GLY A O 1
#

Secondary structure (DSSP, 8-state):
---HHHHHHHHHHHHHHHHHHGGG--SHHHHHHHHHHHHHHHHHHHHHHTS-SPPPHHHHHHHHHHHHHHHHHHHHHHHHHT-TTS-HHHHHHHHHHHHHHHHHHHHHHHHHHHTT-----HHHHHHHHHHHHHHHHHHHHHHHHHHHHHHHTTTHHHHHHHHHHHHHHHHHHHHHHHHTTTTT-TTS-HHHHHHHHHHT--HHHHHHHHHHHHHHHHHHHHHH----STHHHHHHHHHHHHSTTTSTTHHHHHHH-HHHHHHHHHHHHHHHS--HHHHHHHHHSHHHHHHHHHHHHHHHSGGGHHHHHHHHHHHHHTTPPPHHHHHHHHHT-HHHHH--S-HHHHHHHHHHHHHHHHHHHHHHHHHHTTTTSPPPHHHHHHHHHHHHHHHSTTTHHHHHHHHHHHHHHHHHHTT--S-S-PPPPHHHHHHHH-HHHHHHHHHHHHHHGGGS-THHHHTSTTHHHHHHHHHHHHHHHTTTS-----EEE-TTS-EEES-HHHHHHHTTT-HHHHTSS-TTHHHHHHHHHHHHHHHHHHHHT---SSPPPTTT--HHHHHHHHHHHHHHHHHHHHHHHHHHHHHHHHTS-TT-TTSS---------TT-------HHHHHHHHHHHHHHHHHHHHHHHHHHHHS-HHHHHHHHHSTTTHHHHHHHHHHHHHHGGGS----S-HHHHHHHHHHHHHHHHHHHHSSTHHHHHHHHSTTSHHHHHT--HHHHHHHHHHHHHHHHHHHHTT-GGG--GGGGHHHHHHHHHHHHH-THHHHHHHT-HHHHHHHHHHHHHHHHHTSTT-TTHHHHHHHHHHHHHHHHHHGGGS---HHHHHHHHHHHH--TTS-HHHHHHHHHHHHHHHHHHHHHHHHHHHHHHHT-----------HHHHHHHHHHHHHHHTSSSS-TT-GGGSTHHHHHS--PEEPTTTSSSEESSHHHHHHHHHHHHHHHHHHTSPPS--

InterPro domains:
  IPR002893 Zinc finger, MYND-type [PF01753] (929-956)
  IPR002893 Zinc finger, MYND-type [PS50865] (911-956)

pLDDT: mean 75.11, std 13.75, range [34.88, 94.19]

Organism: Chlorella variabilis (NCBI:txid554065)